Protein 6M6Z (pdb70)

Nearest PDB structures (foldseek):
  6m6z-assembly1_D  TM=9.921E-01  e=9.292E-23  Escherichia coli
  4a82-assembly1_A  TM=2.928E-01  e=2.288E+00  Homo sapiens
  7sqc-assembly1_1W  TM=2.442E-01  e=3.114E+00  Chlamydomonas reinhardtii
  6m6z-assembly1_D  TM=9.931E-01  e=1.120E-22  Escherichia coli
  4s0f-assembly1_A  TM=2.022E-01  e=4.566E-01  Acetivibrio thermocellus ATCC 27405

B-factor: mean 169.42, std 37.87, range [95.08, 365.81]

Secondary structure (DSSP, 8-state):
-HHHHHHHHHHHHHHHHHHHHHHHHHHHHHHHHHHHHHHHHHHHHHHHT-S-HHHHHHHHHHHHHHHHHHHHHHHHHHHHHHHHHHHHHHHHHHHHHTT---HHHHHHHHHHHHHHHHHHHHHHHHHHHHHHHHHHHHHHHHHHHHHHHHHHT-S-HHHHHHHHHHHHHHHHHHHHHHHHHHHHHHHHHHHHHHHHHHHHHT-/-HHHHHHHHHHHHHHHHHHHHHHHHHHHHHHHHHHHHHHHHHHHHHHHT-S-HHHHHHHHHHHHHHHHHHHHHHHHHHHHHHHHHHHHHHHHHHHHHTTS--HHHHHHHHHHHHHHHHHHHHHHHHHHHHHHHHHHHHHHHHHHHHHHHHHHT-S-HHHHHHHHHHHHHHHHHHHHHHHHHHHHHHHHHHHHHHHHHHHHHT-/-HHHHHHHHHHHHHHHHHHHHHHHHHHHHHHHHHHHHHHHHHHHHHHHT-S-HHHHHHHHHHHHHHHHHHHHHHHHHHHHHHHHHHHHHHHHHHHHHTTS--HHHHHHHHHHHHHHHHHHHHHHHHHHHHHHHHHHHHHHHHHHHHHHHHHHT-S-HHHHHHHHHHHHHHHHHHHHHHHHHHHHHHHHHHHHHHHHHHHHHT-/-HHHHHHHHHHHHHHHHHHHHHHHHHHHHHHHHHHHHHHHHHHHHHHHT-S-HHHHHHHHHHHHHHHHHHHHHHHHHHHHHHHHHHHHHHHHHHHHHTT---HHHHHHHHHHHHHHHHHHHHHHHHHHHHHHHHHHHHHHHHHHHHHHHHHHT-S-HHHHHHHHHHHHHHHHHHHHHHHHHHHHHHHHHHHHHHHHHHHHHT-

Radius of gyration: 29.17 Å; Cα contacts (8 Å, |Δi|>4): 580; chains: 4; bounding box: 82×65×83 Å

Foldseek 3Di:
DLVVVLVVVVVVLVVVVVVLVVVLVCLVVVLVVVLVVLVVVLVVCVVVVVDFLLVSLVSLLVSLLVSLVSLLVSLLVSLVVLLVSLVVLVVSLVSVCVPPVPVVVNVVSLVVSVVSLVVSVVVLVVSLVVLVVSLVVSLVSSVVSLVVCVVVVRDDPVSSVVSVVVSVVSSVVSVVSNVVSSVVNVVSSVVSVVVSVVSNVVD/DLVVVLVVLVVVLVVVVVVLVVVLVVLVVVLVVVLVVLVVVLVVCVVVVVDFLLVSLVSLLVSLLVSLVSLLVSLLVSLVSLLVSLVVLVVSLVSCCVVVVPVVVNVVSLVVSVVSLVVSVVVLVVSLVVLVVSLVVSLVSSVVSLVVCVVVVRDDPVSSVVSVVVSVVSSVVSVVSSVVSSVVSVVSSVVSVVVSVVSNVVD/DLVVVLVVVVVVLVVVVVVLVVVLVVLVVVLVVVLVVQVVVLVVCVVVVVDFLLVSLVSLLVSLLVSLVSLLVSLLVSLVSLLVSLVVLVVSLVSVCVVPVPVVVNVVSLVVSVVSLVVSVVVLVVSLVCLVVSLVVSLVSSVVSLVVCVVVVRDDPVSSVVSVVVSVVSSVVSVVSSVVSSVVSVVSSVVSVVVSVVSVVVD/DLVVVLVVVVVVLVVVVVVVVVVLVVLVVVLVVVLVVLVVVLVVCVVVVVDFLLRSLVSLLVSLLVSLVSLLVSLLVVLVSLLVSLVVLLVSLCSVCVVVVPVVVLVVSLVVSVVSLVVSVVVLVVVLVVSVVSLVVSLVSSVVSLVVCVVVVRDDPVSSVVSVVVSVVSSVVSVVSVVVSSVVSVVSSVVSVVSSVVSNVVD

Solvent-accessible surface area: 41621 Å² total; per-residue (Å²): 115,14,106,97,53,6,115,156,25,80,65,70,9,108,124,12,27,111,85,20,107,89,32,14,123,58,3,77,75,30,10,99,100,20,24,156,92,10,84,46,23,0,114,70,4,91,123,118,63,24,18,52,90,5,68,10,4,77,7,45,23,111,30,20,45,23,50,12,86,7,1,9,55,2,22,72,18,24,13,114,9,9,20,9,12,1,77,1,56,4,40,1,5,46,28,20,1,99,38,60,97,72,126,112,52,0,79,76,24,0,98,144,5,91,76,58,17,140,118,6,34,86,67,16,118,91,14,20,123,49,11,96,88,28,12,104,72,16,13,138,108,3,60,64,20,6,88,58,2,93,139,138,62,31,17,54,91,9,50,13,3,94,2,61,27,109,29,16,46,25,51,13,94,5,18,18,46,6,5,56,9,37,9,113,8,14,21,23,11,1,70,6,62,8,62,7,13,42,13,42,73,171,57,117,16,101,85,61,6,96,135,19,107,72,80,10,142,131,7,21,90,98,20,111,89,55,16,124,79,9,73,84,34,11,98,66,14,22,130,109,7,100,47,33,4,106,69,6,87,121,139,62,26,16,53,88,6,49,10,4,85,4,57,25,116,37,22,50,33,51,10,101,13,4,10,57,0,20,88,10,20,12,114,6,23,18,9,17,3,79,1,49,3,42,9,8,50,16,15,0,109,46,55,96,73,127,116,50,0,63,87,32,4,134,129,5,102,73,81,14,109,123,15,30,106,70,8,119,91,18,17,122,62,3,87,71,29,12,65,73,14,20,160,142,3,66,86,22,0,121,65,2,76,121,138,60,31,15,52,82,5,57,5,3,74,4,33,22,113,32,6,45,30,49,12,84,7,5,4,53,4,21,63,13,27,18,98,8,21,26,24,5,6,66,7,58,15,67,7,15,56,22,45,70,172,64,110,12,95,90,59,2,92,132,11,67,71,85,9,144,127,9,28,110,96,17,114,94,48,20,118,68,16,98,61,33,19,83,104,35,25,142,85,9,107,37,17,5,99,62,5,86,122,130,60,29,19,64,104,6,41,12,4,67,2,60,21,107,35,22,46,38,59,8,96,15,6,8,56,12,36,60,8,36,9,92,11,18,23,20,14,1,81,4,60,9,46,1,1,56,29,24,1,110,38,55,100,68,113,103,46,1,64,65,22,9,110,150,7,106,81,70,12,108,123,5,27,108,72,8,117,92,18,15,124,62,6,101,71,29,15,66,76,29,10,125,110,7,89,92,22,6,129,74,5,69,117,142,63,30,14,51,100,4,70,12,3,72,2,59,27,111,30,17,50,27,57,8,95,8,27,7,52,4,16,62,16,41,6,86,4,36,27,24,7,2,61,8,55,6,75,6,12,57,10,42,72,166,63,118,20,103,87,56,4,91,126,17,85,88,52,14,143,121,0,22,111,55,7,111,90,40,14,122,85,6,54,68,32,5,66,85,18,15,147,136,11,80,84,27,7,119,71,4,89,118,128,61,31,16,54,99,6,74,14,4,81,12,63,26,114,30,16,49,30,62,15,105,8,1,9,46,0,29,43,8,31,8,114,12,29,19,20,17,15,79,2,57,20,61,10,15,52,18,32,2,114,46,57,95,68,108,108,48,0,67,81,41,11,117,94,19,166,69,97,18,137,109,4,30,88,71,7,118,94,17,25,126,57,10,95,84,24,10,97,67,16,24,147,107,9,106,51,36,6,100,69,6,90,123,138,61,31,16,52,89,6,60,8,3,77,4,56,31,110,40,21,54,35,58,11,100,13,10,6,63,2,11,53,15,48,8,100,8,34,35,19,24,6,72,2,76,12,62,2,7,49,5,62,73,157,56

Sequence (812 aa):
SAEELLRRSREYLKKVALIQLVIAFVFLILLILLSWRSEELIRELEEKGAASEAELARMKQQHMTAYLQAALTAWEIISKSVIALLLLQQNQLNLELNTDTDKNVAEELLRRSREYLKKVALIQLVIAFVFLILLILLSWRSEELIRELEEKGAASEAELARMKQQHMTAYLQAALTAWEIISKSVIALLLLQQNQLNLELRHSAEELLRRSREYLKKVALIQLVIAFVFLILLILLSWRSEELIRELEEKGAASEAELARMKQQHMTAYLQAALTAWEIISKSVIALLLLQQNQLNLELNTDTDKNVAEELLRRSREYLKKVALIQLVIAFVFLILLILLSWRSEELIRELEEKGAASEAELARMKQQHMTAYLQAALTAWEIISKSVIALLLLQQNQLNLELRHSAEELLRRSREYLKKVALIQLVIAFVFLILLILLSWRSEELIRELEEKGAASEAELARMKQQHMTAYLQAALTAWEIISKSVIALLLLQQNQLNLELNTDTDKNVAEELLRRSREYLKKVALIQLVIAFVFLILLILLSWRSEELIRELEEKGAASEAELARMKQQHMTAYLQAALTAWEIISKSVIALLLLQQNQLNLELRHSAEELLRRSREYLKKVALIQLVIAFVFLILLILLSWRSEELIRELEEKGAASEAELARMKQQHMTAYLQAALTAWEIISKSVIALLLLQQNQLNLELNTDTDKNVAEELLRRSREYLKKVALIQLVIAFVFLILLILLSWRSEELIRELEEKGAASEAELARMKQQHMTAYLQAALTAWEIISKSVIALLLLQQNQLNLELRH

Structure (mmCIF, N/CA/C/O backbone):
data_6M6Z
#
_entry.id   6M6Z
#
_cell.length_a   1.00
_cell.length_b   1.00
_cell.length_c   1.00
_cell.angle_alpha   90.00
_cell.angle_beta   90.00
_cell.angle_gamma   90.00
#
_symmetry.space_group_name_H-M   'P 1'
#
loop_
_atom_site.group_PDB
_atom_site.id
_atom_site.type_symbol
_atom_site.label_atom_id
_atom_site.label_alt_id
_atom_site.label_comp_id
_atom_site.label_asym_id
_atom_site.label_entity_id
_atom_site.label_seq_id
_atom_site.pdbx_PDB_ins_code
_atom_site.Cartn_x
_atom_site.Cartn_y
_atom_site.Cartn_z
_atom_site.occupancy
_atom_site.B_iso_or_equiv
_atom_site.auth_seq_id
_atom_site.auth_comp_id
_atom_site.auth_asym_id
_atom_site.auth_atom_id
_atom_site.pdbx_PDB_model_num
ATOM 1 N N . SER A 1 1 ? 146.89200 123.15400 111.93200 1.000 187.52000 1 SER A N 1
ATOM 2 C CA . SER A 1 1 ? 146.10200 122.14900 111.18900 1.000 180.96000 1 SER A CA 1
ATOM 3 C C . SER A 1 1 ? 144.59100 122.50300 111.00700 1.000 182.96000 1 SER A C 1
ATOM 4 O O . SER A 1 1 ? 144.07900 122.42100 109.88100 1.000 178.67000 1 SER A O 1
ATOM 14 N N . ALA A 1 2 ? 143.89800 122.90300 112.10800 1.000 177.14000 2 ALA A N 1
ATOM 15 C CA . ALA A 1 2 ? 142.45700 123.20400 112.11000 1.000 171.27000 2 ALA A CA 1
ATOM 16 C C . ALA A 1 2 ? 142.04900 124.33400 111.19600 1.000 169.05000 2 ALA A C 1
ATOM 17 O O . ALA A 1 2 ? 141.05100 124.21700 110.51000 1.000 168.89000 2 ALA A O 1
ATOM 24 N N . GLU A 1 3 ? 142.84100 125.37400 111.08200 1.000 172.29000 3 GLU A N 1
ATOM 25 C CA . GLU A 1 3 ? 142.40700 126.50000 110.28200 1.000 171.19000 3 GLU A CA 1
ATOM 26 C C . GLU A 1 3 ? 142.26600 126.16000 108.80300 1.000 170.82000 3 GLU A C 1
ATOM 27 O O . GLU A 1 3 ? 141.29800 126.58400 108.16000 1.000 163.00000 3 GLU A O 1
ATOM 39 N N . GLU A 1 4 ? 143.20200 125.38600 108.26600 1.000 173.50000 4 GLU A N 1
ATOM 40 C CA . GLU A 1 4 ? 143.12400 125.01300 106.86700 1.000 171.47000 4 GLU A CA 1
ATOM 41 C C . GLU A 1 4 ? 142.05800 123.96100 106.65500 1.000 168.30000 4 GLU A C 1
ATOM 42 O O . GLU A 1 4 ? 141.35500 123.97500 105.64300 1.000 171.10000 4 GLU A O 1
ATOM 54 N N . LEU A 1 5 ? 141.90400 123.05500 107.60900 1.000 164.71000 5 LEU A N 1
ATOM 55 C CA . LEU A 1 5 ? 140.90100 122.02700 107.45600 1.000 167.03000 5 LEU A CA 1
ATOM 56 C C . LEU A 1 5 ? 139.50800 122.63800 107.51800 1.000 167.05000 5 LEU A C 1
ATOM 57 O O . LEU A 1 5 ? 138.61600 122.23300 106.76800 1.000 168.49000 5 LEU A O 1
ATOM 73 N N . LEU A 1 6 ? 139.33400 123.64500 108.36800 1.000 163.21000 6 LEU A N 1
ATOM 74 C CA . LEU A 1 6 ? 138.08400 124.36100 108.49500 1.000 157.85000 6 LEU A CA 1
ATOM 75 C C . LEU A 1 6 ? 137.80400 125.14400 107.23700 1.000 165.11000 6 LEU A C 1
ATOM 76 O O . LEU A 1 6 ? 136.65000 125.23400 106.82100 1.000 169.99000 6 LEU A O 1
ATOM 92 N N . ARG A 1 7 ? 138.84100 125.72800 106.62600 1.000 168.11000 7 ARG A N 1
ATOM 93 C CA . ARG A 1 7 ? 138.65100 126.45400 105.38500 1.000 169.88000 7 ARG A CA 1
ATOM 94 C C . ARG A 1 7 ? 138.16900 125.50300 104.30000 1.000 157.00000 7 ARG A C 1
ATOM 95 O O . ARG A 1 7 ? 137.24400 125.82700 103.55600 1.000 163.29000 7 ARG A O 1
ATOM 116 N N . ARG A 1 8 ? 138.77700 124.31700 104.21700 1.000 164.46000 8 ARG A N 1
ATOM 117 C CA . ARG A 1 8 ? 138.38500 123.34400 103.21000 1.000 175.89000 8 ARG A CA 1
ATOM 118 C C . ARG A 1 8 ? 136.95900 122.86400 103.44200 1.000 157.74000 8 ARG A C 1
ATOM 119 O O . ARG A 1 8 ? 136.18500 122.71700 102.48800 1.000 167.07000 8 ARG A O 1
ATOM 140 N N . SER A 1 9 ? 136.60200 122.66600 104.71000 1.000 162.06000 9 SER A N 1
ATOM 141 C CA . SER A 1 9 ? 135.27400 122.23600 105.09400 1.000 162.46000 9 SER A CA 1
ATOM 142 C C . SER A 1 9 ? 134.25400 123.30100 104.71700 1.000 159.78000 9 SER A C 1
ATOM 143 O O . SER A 1 9 ? 133.19300 122.98600 104.16600 1.000 153.55000 9 SER A O 1
ATOM 151 N N . AR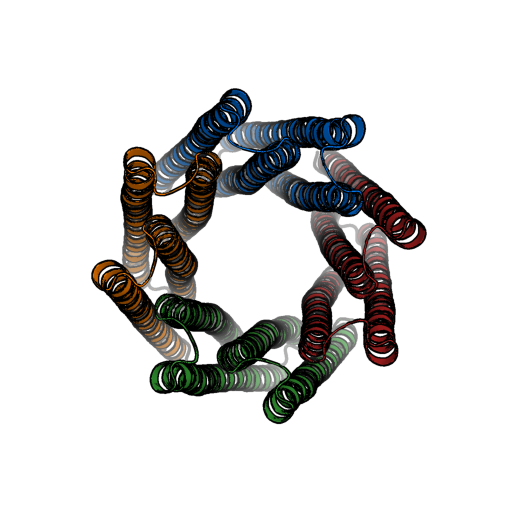G A 1 10 ? 134.58400 124.56900 104.98100 1.000 154.25000 10 ARG A N 1
ATOM 152 C CA . ARG A 1 10 ? 133.71300 125.67600 104.65400 1.000 149.18000 10 ARG A CA 1
ATOM 153 C C . ARG A 1 10 ? 133.50400 125.77400 103.15300 1.000 150.79000 10 ARG A C 1
ATOM 154 O O . ARG A 1 10 ? 132.37300 125.99300 102.70700 1.000 148.82000 10 ARG A O 1
ATOM 175 N N . GLU A 1 11 ? 134.56800 125.58800 102.36200 1.000 154.98000 11 GLU A N 1
ATOM 176 C CA . GLU A 1 11 ? 134.41400 125.66500 100.92100 1.000 154.61000 11 GLU A CA 1
ATOM 177 C C . GLU A 1 11 ? 133.54000 124.53000 100.41700 1.000 147.68000 11 GLU A C 1
ATOM 178 O O . GLU A 1 11 ? 132.70100 124.74700 99.54100 1.000 146.90000 11 GLU A O 1
ATOM 190 N N . TYR A 1 12 ? 133.67300 123.33400 100.99400 1.000 148.12000 12 TYR A N 1
ATOM 191 C CA . TYR A 1 12 ? 132.82500 122.23900 100.56700 1.000 152.70000 12 TYR A CA 1
ATOM 192 C C . TYR A 1 12 ? 131.37800 122.51100 100.93200 1.000 134.96000 12 TYR A C 1
ATOM 193 O O . TYR A 1 12 ? 130.48400 122.26000 100.12700 1.000 137.32000 12 TYR A O 1
ATOM 211 N N . LEU A 1 13 ? 131.11800 123.03100 102.13100 1.000 144.38000 13 LEU A N 1
ATOM 212 C CA . LEU A 1 13 ? 129.74300 123.31600 102.50000 1.000 141.18000 13 LEU A CA 1
ATOM 213 C C . LEU A 1 13 ? 129.14900 124.31400 101.50500 1.000 143.91000 13 LEU A C 1
ATOM 214 O O . LEU A 1 13 ? 127.98400 124.17400 101.11700 1.000 133.15000 13 LEU A O 1
ATOM 230 N N . LYS A 1 14 ? 129.92400 125.33100 101.09500 1.000 142.47000 14 LYS A N 1
ATOM 231 C CA . LYS A 1 14 ? 129.41800 126.26600 100.10000 1.000 151.68000 14 LYS A CA 1
ATOM 232 C C . LYS A 1 14 ? 129.13000 125.55200 98.77600 1.000 140.26000 14 LYS A C 1
ATOM 233 O O . LYS A 1 14 ? 128.09800 125.81600 98.15400 1.000 136.53000 14 LYS A O 1
ATOM 252 N N . LYS A 1 15 ? 129.99800 124.61400 98.36200 1.000 145.38000 15 LYS A N 1
ATOM 253 C CA . LYS A 1 15 ? 129.76000 123.87600 97.12300 1.000 142.45000 15 LYS A CA 1
ATOM 254 C C . LYS A 1 15 ? 128.46100 123.09900 97.22600 1.000 136.61000 15 LYS A C 1
ATOM 255 O O . LYS A 1 15 ? 127.69600 123.03200 96.26000 1.000 125.73000 15 LYS A O 1
ATOM 274 N N . VAL A 1 16 ? 128.19000 122.53700 98.39700 1.000 141.14000 16 VAL A N 1
ATOM 275 C CA . VAL A 1 16 ? 126.96300 121.79800 98.59300 1.000 128.45000 16 VAL A CA 1
ATOM 276 C C . VAL A 1 16 ? 125.77900 122.73400 98.48000 1.000 132.42000 16 VAL A C 1
ATOM 277 O O . VAL A 1 16 ? 124.75800 122.36200 97.89900 1.000 136.08000 16 VAL A O 1
ATOM 290 N N . ALA A 1 17 ? 125.87600 123.92800 99.06600 1.000 138.44000 17 ALA A N 1
ATOM 291 C CA . ALA A 1 17 ? 124.78300 124.87500 98.94100 1.000 136.51000 17 ALA A CA 1
ATOM 292 C C . ALA A 1 17 ? 124.54100 125.20000 97.46700 1.000 122.41000 17 ALA A C 1
ATOM 293 O O . ALA A 1 17 ? 123.39100 125.29400 97.04100 1.000 125.78000 17 ALA A O 1
ATOM 300 N N . LEU A 1 18 ? 125.61000 125.30900 96.67000 1.000 130.36000 18 LEU A N 1
ATOM 301 C CA . LEU A 1 18 ? 125.43400 125.59700 95.25500 1.000 122.39000 18 LEU A CA 1
ATOM 302 C C . LEU A 1 18 ? 124.72100 124.44400 94.58000 1.000 120.05000 18 LEU A C 1
ATOM 303 O O . LEU A 1 18 ? 123.85900 124.67300 93.73200 1.000 113.79000 18 LEU A O 1
ATOM 319 N N . ILE A 1 19 ? 125.02900 123.21200 94.98200 1.000 112.76000 19 ILE A N 1
ATOM 320 C CA . ILE A 1 19 ? 124.36600 122.04400 94.42800 1.000 110.26000 19 ILE A CA 1
ATOM 321 C C . ILE A 1 19 ? 122.89100 122.10400 94.75600 1.000 110.22000 19 ILE A C 1
ATOM 322 O O . ILE A 1 19 ? 122.06000 121.80900 93.89800 1.000 106.14000 19 ILE A O 1
ATOM 338 N N . GLN A 1 20 ? 122.55600 122.44300 96.00400 1.000 113.04000 20 GLN A N 1
ATOM 339 C CA . GLN A 1 20 ? 121.16400 122.55300 96.40300 1.000 119.04000 20 GLN A CA 1
ATOM 340 C C . GLN A 1 20 ? 120.42900 123.58800 95.57600 1.000 119.10000 20 GLN A C 1
ATOM 341 O O . GLN A 1 20 ? 119.29300 123.35000 95.15600 1.000 127.17000 20 GLN A O 1
ATOM 355 N N . LEU A 1 21 ? 121.08400 124.71600 95.30600 1.000 121.46000 21 LEU A N 1
ATOM 356 C CA . LEU A 1 21 ? 120.46000 125.75400 94.51800 1.000 124.11000 21 LEU A CA 1
ATOM 357 C C . LEU A 1 21 ? 120.23700 125.27200 93.10100 1.000 123.43000 21 LEU A C 1
ATOM 358 O O . LEU A 1 21 ? 119.18300 125.54000 92.52100 1.000 134.82000 21 LEU A O 1
ATOM 374 N N . VAL A 1 22 ? 121.19100 124.51000 92.56000 1.000 121.48000 22 VAL A N 1
ATOM 375 C CA . VAL A 1 22 ? 121.04000 123.97000 91.22200 1.000 135.22000 22 VAL A CA 1
ATOM 376 C C . VAL A 1 22 ? 119.89000 122.99100 91.17600 1.000 132.70000 22 VAL A C 1
ATOM 377 O O . VAL A 1 22 ? 119.11700 123.01800 90.22400 1.000 135.40000 22 VAL A O 1
ATOM 390 N N . ILE A 1 23 ? 119.76100 122.12600 92.17800 1.000 125.88000 23 ILE A N 1
ATOM 391 C CA . ILE A 1 23 ? 118.66100 121.18700 92.15600 1.000 141.26000 23 ILE A CA 1
ATOM 392 C C . ILE A 1 23 ? 117.33500 121.92200 92.23500 1.000 133.74000 23 ILE A C 1
ATOM 393 O O . ILE A 1 23 ? 116.41200 121.56500 91.50100 1.000 134.89000 23 ILE A O 1
ATOM 409 N N . ALA A 1 24 ? 117.21300 122.92000 93.11900 1.000 132.60000 24 ALA A N 1
ATOM 410 C CA . ALA A 1 24 ? 115.96300 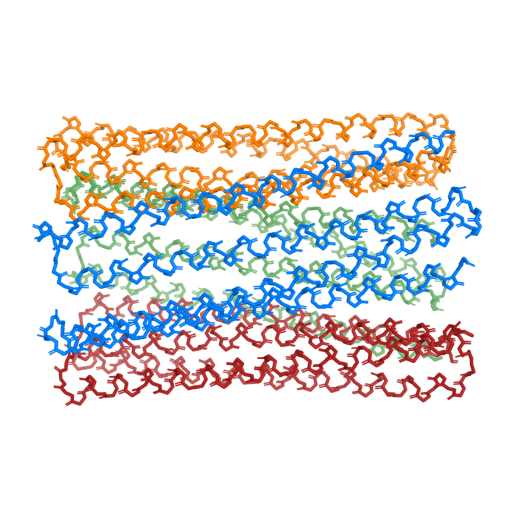123.65800 93.23000 1.000 130.11000 24 ALA A CA 1
ATOM 411 C C . ALA A 1 24 ? 115.63100 124.34500 91.90700 1.000 138.84000 24 ALA A C 1
ATOM 412 O O . ALA A 1 24 ? 114.47500 124.33500 91.47600 1.000 131.78000 24 ALA A O 1
ATOM 419 N N . PHE A 1 25 ? 116.65100 124.88000 91.23100 1.000 131.48000 25 PHE A N 1
ATOM 420 C CA . PHE A 1 25 ? 116.48500 125.50900 89.93700 1.000 145.61000 25 PHE A CA 1
ATOM 421 C C . PHE A 1 25 ? 115.94600 124.51900 88.93800 1.000 136.05000 25 PHE A C 1
ATOM 422 O O . PHE A 1 25 ? 114.93300 124.77800 88.29100 1.000 110.44000 25 PHE A O 1
ATOM 439 N N . VAL A 1 26 ? 116.57800 123.34900 88.85100 1.000 136.09000 26 VAL A N 1
ATOM 440 C CA . VAL A 1 26 ? 116.15400 122.35300 87.89900 1.000 119.41000 26 VAL A CA 1
ATOM 441 C C . VAL A 1 26 ? 114.75100 121.93600 88.19100 1.000 134.33000 26 VAL A C 1
ATOM 442 O O . VAL A 1 26 ? 113.96900 121.76900 87.26400 1.000 133.81000 26 VAL A O 1
ATOM 455 N N . PHE A 1 27 ? 114.40900 121.73200 89.45700 1.000 124.21000 27 PHE A N 1
ATOM 456 C CA . PHE A 1 27 ? 113.04900 121.37000 89.74600 1.000 141.79000 27 PHE A CA 1
ATOM 457 C C . PHE A 1 27 ? 112.08500 122.39200 89.22800 1.000 144.41000 27 PHE A C 1
ATOM 458 O O . PHE A 1 27 ? 111.10600 122.02900 88.58800 1.000 139.95000 27 PHE A O 1
ATOM 475 N N . LEU A 1 28 ? 112.31400 123.66100 89.51800 1.000 147.83000 28 LEU A N 1
ATOM 476 C CA . LEU A 1 28 ? 111.35500 124.65600 89.10300 1.000 135.77000 28 LEU A CA 1
ATOM 477 C C . LEU A 1 28 ? 111.26900 124.77900 87.59100 1.000 130.96000 28 LEU A C 1
ATOM 478 O O . LEU A 1 28 ? 110.17000 124.87700 87.04200 1.000 140.83000 28 LEU A O 1
ATOM 494 N N . ILE A 1 29 ? 112.39800 124.69800 86.89400 1.000 145.68000 29 ILE A N 1
ATOM 495 C CA . ILE A 1 29 ? 112.34500 124.81900 85.44900 1.000 146.03000 29 ILE A CA 1
ATOM 496 C C . ILE A 1 29 ? 111.65300 123.61400 84.85900 1.000 134.69000 29 ILE A C 1
ATOM 497 O O . ILE A 1 29 ? 110.82600 123.75100 83.95900 1.000 141.35000 29 ILE A O 1
ATOM 513 N N . LEU A 1 30 ? 111.97700 122.43500 85.36500 1.000 140.97000 30 LEU A N 1
ATOM 514 C CA . LEU A 1 30 ? 111.39900 121.20300 84.89300 1.000 141.28000 30 LEU A CA 1
ATOM 515 C C . LEU A 1 30 ? 109.90300 121.18400 85.18300 1.000 150.74000 30 LEU A C 1
ATOM 516 O O . LEU A 1 30 ? 109.11900 120.76400 84.33700 1.000 150.30000 30 LEU A O 1
ATOM 532 N N . LEU A 1 31 ? 109.48900 121.66900 86.35900 1.000 154.32000 31 LEU A N 1
ATOM 533 C CA . LEU A 1 31 ? 108.08700 121.70600 86.74000 1.000 150.41000 31 LEU A CA 1
ATOM 534 C C . LEU A 1 31 ? 107.32400 122.54600 85.72900 1.000 146.85000 31 LEU A C 1
ATOM 535 O O . LEU A 1 31 ? 106.27800 122.12800 85.22000 1.000 149.59000 31 LEU A O 1
ATOM 551 N N . ILE A 1 32 ? 107.87100 123.71900 85.40900 1.000 145.41000 32 ILE A N 1
ATOM 552 C CA . ILE A 1 32 ? 107.24000 124.63200 84.48200 1.000 147.96000 32 ILE A CA 1
ATOM 553 C C . ILE A 1 32 ? 107.19500 124.09000 83.07100 1.000 154.19000 32 ILE A C 1
ATOM 554 O O . ILE A 1 32 ? 106.15600 124.19200 82.41700 1.000 154.56000 32 ILE A O 1
ATOM 570 N N . LEU A 1 33 ? 108.29800 123.54100 82.57500 1.000 146.81000 33 LEU A N 1
ATOM 571 C CA . LEU A 1 33 ? 108.29700 123.04400 81.21500 1.000 152.64000 33 LEU A CA 1
ATOM 572 C C . LEU A 1 33 ? 107.37500 121.85400 81.04400 1.000 143.04000 33 LEU A C 1
ATOM 573 O O . LEU A 1 33 ? 106.65700 121.76700 80.04200 1.000 161.16000 33 LEU A O 1
ATOM 589 N N . LEU A 1 34 ? 107.34300 120.95100 82.02300 1.000 149.57000 34 LEU A N 1
ATOM 590 C CA . LEU A 1 34 ? 106.48900 119.79400 81.88600 1.000 162.07000 34 LEU A CA 1
ATOM 591 C C . LEU A 1 34 ? 105.03800 120.24900 81.96200 1.000 154.39000 34 LEU A C 1
ATOM 592 O O . LEU A 1 34 ? 104.19000 119.74300 81.22300 1.000 162.14000 34 LEU A O 1
ATOM 608 N N . SER A 1 35 ? 104.74900 121.23800 82.82100 1.000 156.70000 35 SER A N 1
ATOM 609 C CA . SER A 1 35 ? 103.40000 121.75400 82.95200 1.000 155.34000 35 SER A CA 1
ATOM 610 C C . SER A 1 35 ? 102.95000 122.39400 81.65600 1.000 161.61000 35 SER A C 1
ATOM 611 O O . SER A 1 35 ? 101.80900 122.20000 81.23100 1.000 160.95000 35 SER A O 1
ATOM 619 N N . TRP A 1 36 ? 103.84300 123.16100 81.02100 1.000 158.29000 36 TRP A N 1
ATOM 620 C CA . TRP A 1 36 ? 103.52900 123.81500 79.76800 1.000 160.76000 36 TRP A CA 1
ATOM 621 C C . TRP A 1 36 ? 103.16300 122.77200 78.74300 1.000 162.13000 36 TRP A C 1
ATOM 622 O O . TRP A 1 36 ? 102.16000 122.91900 78.04700 1.000 164.11000 36 TRP A O 1
ATOM 643 N N . ARG A 1 37 ? 103.95200 121.69900 78.65800 1.000 170.75000 37 ARG A N 1
ATOM 644 C CA . ARG A 1 37 ? 103.63900 120.66800 77.69700 1.000 161.80000 37 ARG A CA 1
ATOM 645 C C . ARG A 1 37 ? 102.28200 120.04200 77.99500 1.000 157.59000 37 ARG A C 1
ATOM 646 O O . ARG A 1 37 ? 101.50600 119.81700 77.06600 1.000 171.13000 37 ARG A O 1
ATOM 667 N N . SER A 1 38 ? 101.95400 119.81700 79.27400 1.000 175.93000 38 SER A N 1
ATOM 668 C CA . SER A 1 38 ? 100.66400 119.22900 79.61200 1.000 164.92000 38 SER A CA 1
ATOM 669 C C . SER A 1 38 ? 99.51000 120.15100 79.24400 1.000 175.72000 38 SER A C 1
ATOM 670 O O . SER A 1 38 ? 98.49900 119.68500 78.70400 1.000 186.10000 38 SER A O 1
ATOM 678 N N . GLU A 1 39 ? 99.67400 121.46200 79.45100 1.000 165.07000 39 GLU A N 1
ATOM 679 C CA . GLU A 1 39 ? 98.61000 122.39400 79.11900 1.000 161.66000 39 GLU A CA 1
ATOM 680 C C . GLU A 1 39 ? 98.41300 122.42900 77.62300 1.000 180.28000 39 GLU A C 1
ATOM 681 O O . GLU A 1 39 ? 97.27900 122.45400 77.13800 1.000 187.35000 39 GLU A O 1
ATOM 693 N N . GLU A 1 40 ? 99.51100 122.39600 76.87700 1.000 181.64000 40 GLU A N 1
ATOM 694 C CA . GLU A 1 40 ? 99.41900 122.42800 75.43900 1.000 176.28000 40 GLU A CA 1
ATOM 695 C C . GLU A 1 40 ? 98.77600 121.16400 74.90200 1.000 191.60000 40 GLU A C 1
ATOM 696 O O . GLU A 1 40 ? 97.96900 121.24500 73.98000 1.000 195.90000 40 GLU A O 1
ATOM 708 N N . LEU A 1 41 ? 99.07100 120.00000 75.49200 1.000 189.84000 41 LEU A N 1
ATOM 709 C CA . LEU A 1 41 ? 98.44600 118.77000 75.02500 1.000 191.00000 41 LEU A CA 1
ATOM 710 C C . LEU A 1 41 ? 96.95900 118.78200 75.27600 1.000 206.55000 41 LEU A C 1
ATOM 711 O O . LEU A 1 41 ? 96.18600 118.36300 74.41600 1.000 212.83000 41 LEU A O 1
ATOM 727 N N . ILE A 1 42 ? 96.53600 119.29800 76.42900 1.000 191.05000 42 ILE A N 1
ATOM 728 C CA . ILE A 1 42 ? 95.11600 119.32600 76.71400 1.000 208.36000 42 ILE A CA 1
ATOM 729 C C . ILE A 1 42 ? 94.45600 120.29300 75.75200 1.000 207.56000 42 ILE A C 1
ATOM 730 O O . ILE A 1 42 ? 93.35500 120.02200 75.26500 1.000 216.80000 42 ILE A O 1
ATOM 746 N N . ARG A 1 43 ? 95.08700 121.45400 75.52400 1.000 205.85000 43 ARG A N 1
ATOM 747 C CA . ARG A 1 43 ? 94.54600 122.43200 74.60500 1.000 213.61000 43 ARG A CA 1
ATOM 748 C C . ARG A 1 43 ? 94.38300 121.79600 73.23100 1.000 209.15000 43 ARG A C 1
ATOM 749 O O . ARG A 1 43 ? 93.34700 121.98800 72.59400 1.000 221.00000 43 ARG A O 1
ATOM 770 N N . GLU A 1 44 ? 95.36400 120.99900 72.78000 1.000 210.55000 44 GLU A N 1
ATOM 771 C CA . GLU A 1 44 ? 95.19800 120.34300 71.50000 1.000 210.57000 44 GLU A CA 1
ATOM 772 C C . GLU A 1 44 ? 94.04700 119.36400 71.52000 1.000 214.00000 44 GLU A C 1
ATOM 773 O O . GLU A 1 44 ? 93.28900 119.30500 70.56100 1.000 217.66000 44 GLU A O 1
ATOM 785 N N . LEU A 1 45 ? 93.85700 118.61700 72.60500 1.000 211.11000 45 LEU A N 1
ATOM 786 C CA . LEU A 1 45 ? 92.77600 117.65000 72.58000 1.000 226.09000 45 LEU A CA 1
ATOM 787 C C . LEU A 1 45 ? 91.44100 118.36100 72.47900 1.000 243.24000 45 LEU A C 1
ATOM 788 O O . LEU A 1 45 ? 90.53100 117.90700 71.76700 1.000 229.17000 45 LEU A O 1
ATOM 804 N N . GLU A 1 46 ? 9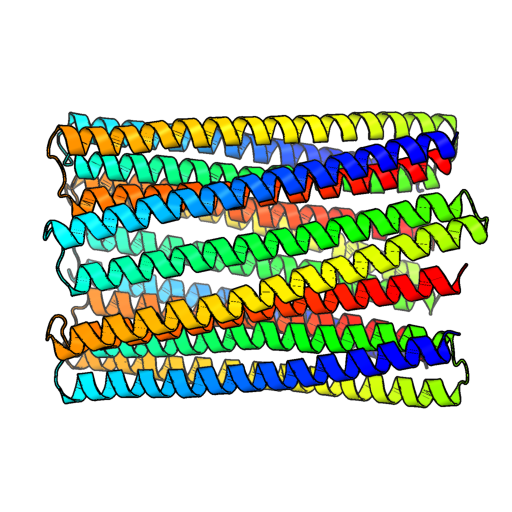1.32300 119.48800 73.18400 1.000 222.72000 46 GLU A N 1
ATOM 805 C CA . GLU A 1 46 ? 90.09900 120.26400 73.18800 1.000 230.24000 46 GLU A CA 1
ATOM 806 C C . GLU A 1 46 ? 89.79700 120.84200 71.80800 1.000 229.18000 46 GLU A C 1
ATOM 807 O O . GLU A 1 46 ? 88.65500 120.76900 71.34800 1.000 243.36000 46 GLU A O 1
ATOM 819 N N . GLU A 1 47 ? 90.82300 121.36500 71.12900 1.000 233.22000 47 GLU A N 1
ATOM 820 C CA . GLU A 1 47 ? 90.67500 121.93800 69.79200 1.000 237.89000 47 GLU A CA 1
ATOM 821 C C . GLU A 1 47 ? 90.44600 120.86400 68.71900 1.000 242.51000 47 GLU A C 1
ATOM 822 O O . GLU A 1 47 ? 89.70900 121.08300 67.75500 1.000 244.70000 47 GLU A O 1
ATOM 834 N N . LYS A 1 48 ? 91.07500 119.69900 68.89800 1.000 239.29000 48 LYS A N 1
ATOM 835 C CA . LYS A 1 48 ? 90.97600 118.57200 67.97700 1.000 240.84000 48 LYS A CA 1
ATOM 836 C C . LYS A 1 48 ? 89.66200 117.80800 68.13100 1.000 244.61000 48 LYS A C 1
ATOM 837 O O . LYS A 1 48 ? 89.20900 117.17000 67.18000 1.000 246.08000 48 LYS A O 1
ATOM 856 N N . GLY A 1 49 ? 89.03100 117.86600 69.31300 1.000 239.32000 49 GLY A N 1
ATOM 857 C CA . GLY A 1 49 ? 87.80500 117.11000 69.54000 1.000 243.22000 49 GLY A CA 1
ATOM 858 C C . GLY A 1 49 ? 88.14100 115.66700 69.89000 1.000 240.97000 49 GLY A C 1
ATOM 859 O O . GLY A 1 49 ? 87.39500 114.73600 69.58700 1.000 240.31000 49 GLY A O 1
ATOM 863 N N . ALA A 1 50 ? 89.31100 115.49100 70.50100 1.000 235.26000 50 ALA A N 1
ATOM 864 C CA . ALA A 1 50 ? 89.84900 114.20000 70.88800 1.000 235.68000 50 ALA A CA 1
ATOM 865 C C . ALA A 1 50 ? 89.26300 113.64400 72.18100 1.000 236.83000 50 ALA A C 1
ATOM 866 O O . ALA A 1 50 ? 89.48200 112.47700 72.50800 1.000 239.24000 50 ALA A O 1
ATOM 873 N N . ALA A 1 51 ? 88.56000 114.48000 72.93600 1.000 242.82000 51 ALA A N 1
ATOM 874 C CA . ALA A 1 51 ? 88.02100 114.08900 74.23300 1.000 232.88000 51 ALA A CA 1
ATOM 875 C C . ALA A 1 51 ? 86.74300 114.87300 74.52900 1.000 222.00000 51 ALA A C 1
ATOM 876 O O . ALA A 1 51 ? 86.54300 115.98300 74.02000 1.000 231.06000 51 ALA A O 1
ATOM 883 N N . SER A 1 52 ? 85.87700 114.29700 75.36400 1.000 215.49000 52 SER A N 1
ATOM 884 C CA . SER A 1 52 ? 84.64000 114.96600 75.76600 1.000 213.12000 52 SER A CA 1
ATOM 885 C C . SER A 1 52 ? 84.97600 116.04700 76.75700 1.000 208.33000 52 SER A C 1
ATOM 886 O O . SER A 1 52 ? 86.08000 116.06200 77.30500 1.000 204.61000 52 SER A O 1
ATOM 894 N N . GLU A 1 53 ? 84.03600 116.94100 77.03200 1.000 209.45000 53 GLU A N 1
ATOM 895 C CA . GLU A 1 53 ? 84.32400 117.99500 77.98000 1.000 205.32000 53 GLU A CA 1
ATOM 896 C C . GLU A 1 53 ? 84.62400 117.43400 79.35200 1.000 195.68000 53 GLU A C 1
ATOM 897 O O . GLU A 1 53 ? 85.49900 117.94900 80.04700 1.000 183.05000 53 GLU A O 1
ATOM 909 N N . ALA A 1 54 ? 83.90600 116.38400 79.75700 1.000 199.73000 54 ALA A N 1
ATOM 910 C CA . ALA A 1 54 ? 84.14700 115.79800 81.06700 1.000 194.65000 54 ALA A CA 1
ATOM 911 C C . ALA A 1 54 ? 85.52000 115.17300 81.12500 1.000 188.70000 54 ALA A C 1
ATOM 912 O O . ALA A 1 54 ? 86.22600 115.29900 82.12700 1.000 181.63000 54 ALA A O 1
ATOM 919 N N . GLU A 1 55 ? 85.93300 114.53200 80.03800 1.000 193.64000 55 GLU A N 1
ATOM 920 C CA . GLU A 1 55 ? 87.24500 113.92200 80.01700 1.000 193.11000 55 GLU A CA 1
ATOM 921 C C . GLU A 1 55 ? 88.32300 114.99100 80.08800 1.000 184.47000 55 GLU A C 1
ATOM 922 O O . GLU A 1 55 ? 89.30700 114.83200 80.81400 1.000 167.54000 55 GLU A O 1
ATOM 934 N N . LEU A 1 56 ? 88.11600 116.10600 79.39200 1.000 185.99000 56 LEU A N 1
ATOM 935 C CA . LEU A 1 56 ? 89.08000 117.18700 79.40900 1.000 181.64000 56 LEU A CA 1
ATOM 936 C C . LEU A 1 56 ? 89.15100 117.81800 80.77400 1.000 169.45000 56 LEU A C 1
ATOM 937 O O . LEU A 1 56 ? 90.24200 118.11900 81.24900 1.000 159.81000 56 LEU A O 1
ATOM 953 N N . ALA A 1 57 ? 88.00800 118.00300 81.43000 1.000 164.77000 57 ALA A N 1
ATOM 954 C CA . ALA A 1 57 ? 88.01500 118.59300 82.74800 1.000 171.15000 57 ALA A CA 1
ATOM 955 C C . ALA A 1 57 ? 88.74100 117.69800 83.72500 1.000 160.30000 57 ALA A C 1
ATOM 956 O O . ALA A 1 57 ? 89.51400 118.18200 84.55000 1.000 155.57000 57 ALA A O 1
ATOM 963 N N . ARG A 1 58 ? 88.53900 116.38400 83.61500 1.000 164.96000 58 ARG A N 1
ATOM 964 C CA . ARG A 1 58 ? 89.21700 115.48100 84.51900 1.000 168.50000 58 ARG A CA 1
ATOM 965 C C . ARG A 1 58 ? 90.71000 115.50900 84.28000 1.000 156.70000 58 ARG A C 1
ATOM 966 O O . ARG A 1 58 ? 91.48100 115.50400 85.23800 1.000 149.86000 58 ARG A O 1
ATOM 987 N N . MET A 1 59 ? 91.13000 115.57000 83.01500 1.000 161.88000 59 MET A N 1
ATOM 988 C CA . MET A 1 59 ? 92.54700 115.61900 82.71200 1.000 158.77000 59 MET A CA 1
ATOM 989 C C . MET A 1 59 ? 93.17000 116.90600 83.22700 1.000 154.72000 59 MET A C 1
ATOM 990 O O . MET A 1 59 ? 94.29900 116.87900 83.72300 1.000 151.47000 59 MET A O 1
ATOM 1004 N N . LYS A 1 60 ? 92.43500 118.01900 83.15100 1.000 147.22000 60 LYS A N 1
ATOM 1005 C CA . LYS A 1 60 ? 92.92900 119.28200 83.66500 1.000 153.20000 60 LYS A CA 1
ATOM 1006 C C . LYS A 1 60 ? 93.06700 119.18500 85.17900 1.000 146.90000 60 LYS A C 1
ATOM 1007 O O . LYS A 1 60 ? 94.04800 119.66800 85.74100 1.000 142.21000 60 LYS A O 1
ATOM 1026 N N . GLN A 1 61 ? 92.12100 118.52700 85.85300 1.000 145.80000 61 GLN A N 1
ATOM 1027 C CA . GLN A 1 61 ? 92.24700 118.37800 87.29100 1.000 148.55000 61 GLN A CA 1
ATOM 1028 C C . GLN A 1 61 ? 93.43400 117.50500 87.65900 1.000 139.32000 61 GLN A C 1
ATOM 1029 O O . GLN A 1 61 ? 94.15100 117.81500 88.61100 1.000 130.74000 61 GLN A O 1
ATOM 1043 N N . GLN A 1 62 ? 93.67600 116.43900 86.89100 1.000 136.82000 62 GLN A N 1
ATOM 1044 C CA . GLN A 1 62 ? 94.78300 115.53500 87.17200 1.000 137.90000 62 GLN A CA 1
ATOM 1045 C C . GLN A 1 62 ? 96.09900 116.26600 87.00700 1.000 135.16000 62 GLN A C 1
ATOM 1046 O O . GLN A 1 62 ? 97.01900 116.08600 87.80700 1.000 132.59000 62 GLN A O 1
ATOM 1060 N N . HIS A 1 63 ? 96.16400 117.12400 85.99300 1.000 141.28000 63 HIS A N 1
ATOM 1061 C CA . HIS A 1 63 ? 97.32000 117.94900 85.70900 1.000 137.04000 63 HIS A CA 1
ATOM 1062 C C . HIS A 1 63 ? 97.59900 118.87900 86.86300 1.000 130.99000 63 HIS A C 1
ATOM 1063 O O . HIS A 1 63 ? 98.71400 118.91000 87.39100 1.000 136.73000 63 HIS A O 1
ATOM 1077 N N . MET A 1 64 ? 96.58000 119.60600 87.29500 1.000 129.23000 64 MET A N 1
ATOM 1078 C CA . MET A 1 64 ? 96.75400 120.55400 88.36800 1.000 134.60000 64 MET A CA 1
ATOM 1079 C C . MET A 1 64 ? 97.12200 119.87100 89.66800 1.000 131.12000 64 MET A C 1
ATOM 1080 O O . MET A 1 64 ? 97.96500 120.36700 90.42400 1.000 126.71000 64 MET A O 1
ATOM 1094 N N . THR A 1 65 ? 96.53000 118.71300 89.92000 1.000 123.91000 65 THR A N 1
ATOM 1095 C CA . THR A 1 65 ? 96.81300 118.00200 91.13800 1.000 126.92000 65 THR A CA 1
ATOM 1096 C C . THR A 1 65 ? 98.24400 117.53600 91.13900 1.000 127.77000 65 THR A C 1
ATOM 1097 O O . THR A 1 65 ? 98.94500 117.71300 92.13400 1.000 121.60000 65 THR A O 1
ATOM 1108 N N . ALA A 1 66 ? 98.69600 116.95500 90.02900 1.000 128.02000 66 ALA A N 1
ATOM 1109 C CA . ALA A 1 66 ? 100.05200 116.46000 89.94800 1.000 133.68000 66 ALA A CA 1
ATOM 1110 C C . ALA A 1 66 ? 101.04700 117.59200 90.08700 1.000 127.74000 66 ALA A C 1
ATOM 1111 O O . ALA A 1 66 ? 102.09600 117.41800 90.71400 1.000 129.79000 66 ALA A O 1
ATOM 1118 N N . TYR A 1 67 ? 100.71300 118.75300 89.51500 1.000 136.21000 67 TYR A N 1
ATOM 1119 C CA . TYR A 1 67 ? 101.56400 119.92200 89.56300 1.000 143.96000 67 TYR A CA 1
ATOM 1120 C C . TYR A 1 67 ? 101.79200 120.31000 91.00800 1.000 123.07000 67 TYR A C 1
ATOM 1121 O O . TYR A 1 67 ? 102.93400 120.48300 91.44700 1.000 121.74000 67 TYR A O 1
ATOM 1139 N N . LEU A 1 68 ? 100.70000 120.39500 91.76800 1.000 132.14000 68 LEU A N 1
ATOM 1140 C CA . LEU A 1 68 ? 100.79800 120.75800 93.16200 1.000 128.84000 68 LEU A CA 1
ATOM 1141 C C . LEU A 1 68 ? 101.52200 119.70700 93.96000 1.000 120.32000 68 LEU A C 1
ATOM 1142 O O . LEU A 1 68 ? 102.27900 120.05300 94.86100 1.000 117.24000 68 LEU A O 1
ATOM 1158 N N . GLN A 1 69 ? 101.28700 118.42900 93.67900 1.000 118.05000 69 GLN A N 1
ATOM 1159 C CA . GLN A 1 69 ? 101.96300 117.40700 94.44800 1.000 119.01000 69 GLN A CA 1
ATOM 1160 C C . GLN A 1 69 ? 103.45600 117.51600 94.24500 1.000 119.04000 69 GLN A C 1
ATOM 1161 O O . GLN A 1 69 ? 104.22600 117.40000 95.20500 1.000 113.77000 69 GLN A O 1
ATOM 1175 N N . ALA A 1 70 ? 103.88000 117.77000 93.00700 1.000 124.41000 70 ALA A N 1
ATOM 1176 C CA . ALA A 1 70 ? 105.28800 117.91600 92.74000 1.000 132.57000 70 ALA A CA 1
ATOM 1177 C C . ALA A 1 70 ? 105.83800 119.13500 93.43500 1.000 128.32000 70 ALA A C 1
ATOM 1178 O O . ALA A 1 70 ? 106.92900 119.08700 93.99900 1.000 125.31000 70 ALA A O 1
ATOM 1185 N N . ALA A 1 71 ? 105.07100 120.22700 93.43000 1.000 120.46000 71 ALA A N 1
ATOM 1186 C CA . ALA A 1 71 ? 105.51600 121.44500 94.06400 1.000 120.56000 71 ALA A CA 1
ATOM 1187 C C . ALA A 1 71 ? 105.66700 121.24100 95.55600 1.000 120.93000 71 ALA A C 1
ATOM 1188 O O . ALA A 1 71 ? 106.66900 121.65000 96.12700 1.000 113.06000 71 ALA A O 1
ATOM 1195 N N . LEU A 1 72 ? 104.73300 120.51700 96.17400 1.000 113.82000 72 LEU A N 1
ATOM 1196 C CA . LEU A 1 72 ? 104.79300 120.23000 97.59500 1.000 117.76000 72 LEU A CA 1
ATOM 1197 C C . LEU A 1 72 ? 105.94200 119.33900 97.94500 1.000 114.33000 72 LEU A C 1
ATOM 1198 O O . LEU A 1 72 ? 106.60800 119.56400 98.95600 1.000 114.80000 72 LEU A O 1
ATOM 1214 N N . THR A 1 73 ? 106.20000 118.34300 97.11200 1.000 116.45000 73 THR A N 1
ATOM 1215 C CA . THR A 1 73 ? 107.29400 117.44100 97.37200 1.000 121.77000 73 THR A CA 1
ATOM 1216 C C . THR A 1 73 ? 108.57600 118.22300 97.31000 1.000 111.94000 73 THR A C 1
ATOM 1217 O O . THR A 1 73 ? 109.44000 118.09200 98.18100 1.000 114.56000 73 THR A O 1
ATOM 1228 N N . ALA A 1 74 ? 108.71100 119.06100 96.28700 1.000 113.19000 74 ALA A N 1
ATOM 1229 C CA . ALA A 1 74 ? 109.90100 119.84700 96.17300 1.000 117.40000 74 ALA A CA 1
ATOM 1230 C C . ALA A 1 74 ? 110.02300 120.79800 97.31600 1.000 109.45000 74 ALA A C 1
ATOM 1231 O O . ALA A 1 74 ? 111.09700 120.94200 97.85900 1.000 111.92000 74 ALA A O 1
ATOM 1238 N N . TRP A 1 75 ? 108.92700 121.39800 97.75200 1.000 114.27000 75 TRP A N 1
ATOM 1239 C CA . TRP A 1 75 ? 108.99600 122.34200 98.83700 1.000 119.56000 75 TRP A CA 1
ATOM 1240 C C . TRP A 1 75 ? 109.47900 121.66600 100.09300 1.000 113.07000 75 TRP A C 1
ATOM 1241 O O . TRP A 1 75 ? 110.31100 122.23400 100.79300 1.000 113.02000 75 TRP A O 1
ATOM 1262 N N . GLU A 1 76 ? 109.02500 120.44400 100.37200 1.000 116.20000 76 GLU A N 1
ATOM 1263 C CA . GLU A 1 76 ? 109.53700 119.76200 101.54600 1.000 123.58000 76 GLU A CA 1
ATOM 1264 C C . GLU A 1 76 ? 111.03600 119.53500 101.40500 1.000 117.29000 76 GLU A C 1
ATOM 1265 O O . GLU A 1 76 ? 111.78700 119.74100 102.35900 1.000 109.87000 76 GLU A O 1
ATOM 1277 N N . ILE A 1 77 ? 111.47900 119.13100 100.21100 1.000 112.88000 77 ILE A N 1
ATOM 1278 C CA . ILE A 1 77 ? 112.88700 118.85800 99.96800 1.000 119.13000 77 ILE A CA 1
ATOM 1279 C C . ILE A 1 77 ? 113.71500 120.12600 100.09700 1.000 112.29000 77 ILE A C 1
ATOM 1280 O O . ILE A 1 77 ? 114.81400 120.08900 100.64800 1.000 110.29000 77 ILE A O 1
ATOM 1296 N N . ILE A 1 78 ? 113.22700 121.22300 99.53300 1.000 108.03000 78 ILE A N 1
ATOM 1297 C CA . ILE A 1 78 ? 113.90800 122.49500 99.54600 1.000 113.17000 78 ILE A CA 1
ATOM 1298 C C . ILE A 1 78 ? 113.98900 123.02200 100.95200 1.000 111.14000 78 ILE A C 1
ATOM 1299 O O . ILE A 1 78 ? 115.06500 123.43900 101.36700 1.000 108.29000 78 ILE A O 1
ATOM 1315 N N . SER A 1 79 ? 112.89400 122.99600 101.70900 1.000 110.34000 79 SER A N 1
ATOM 1316 C CA . SER A 1 79 ? 112.96500 123.49400 103.06400 1.000 116.19000 79 SER A CA 1
ATOM 1317 C C . SER A 1 79 ? 113.85700 122.60700 103.89900 1.000 115.21000 79 SER A C 1
ATOM 1318 O O . SER A 1 79 ? 114.60600 123.11300 104.73000 1.000 114.52000 79 SER A O 1
ATOM 1326 N N . LYS A 1 80 ? 113.82000 121.29000 103.68200 1.000 112.94000 80 LYS A N 1
ATOM 1327 C CA . LYS A 1 80 ? 114.66800 120.41300 104.45300 1.000 117.92000 80 LYS A CA 1
ATOM 1328 C C . LYS A 1 80 ? 116.12200 120.63100 104.11500 1.000 112.04000 80 LYS A C 1
ATOM 1329 O O . LYS A 1 80 ? 116.97000 120.67300 105.00500 1.000 110.67000 80 LYS A O 1
ATOM 1348 N N . SER A 1 81 ? 116.43300 120.80200 102.84200 1.000 109.97000 81 SER A N 1
ATOM 1349 C CA . SER A 1 81 ? 117.81100 120.97700 102.47600 1.000 116.80000 81 SER A CA 1
ATOM 1350 C C . SER A 1 81 ? 118.32200 122.31000 102.98600 1.000 114.21000 81 SER A C 1
ATOM 1351 O O . SER A 1 81 ? 119.42300 122.38400 103.52100 1.000 113.68000 81 SER A O 1
ATOM 1359 N N . VAL A 1 82 ? 117.50800 123.35300 102.88900 1.000 112.55000 82 VAL A N 1
ATOM 1360 C CA . VAL A 1 82 ? 117.91200 124.67300 103.32500 1.000 118.78000 82 VAL A CA 1
ATOM 1361 C C . VAL A 1 82 ? 118.05600 124.76000 104.83300 1.000 114.79000 82 VAL A C 1
ATOM 1362 O O . VAL A 1 82 ? 118.99200 125.40000 105.32100 1.000 111.09000 82 VAL A O 1
ATOM 1375 N N . ILE A 1 83 ? 117.13000 124.16300 105.57900 1.000 110.68000 83 ILE A N 1
ATOM 1376 C CA . ILE A 1 83 ? 117.23000 124.23000 107.01500 1.000 119.61000 83 ILE A CA 1
ATOM 1377 C C . ILE A 1 83 ? 118.43700 123.38700 107.41200 1.000 118.39000 83 ILE A C 1
ATOM 1378 O O . ILE A 1 83 ? 119.12100 123.71600 108.38300 1.000 117.33000 83 ILE A O 1
ATOM 1394 N N . ALA A 1 84 ? 118.70600 122.29300 106.67800 1.000 110.09000 84 ALA A N 1
ATOM 1395 C CA . ALA A 1 84 ? 119.88500 121.52000 106.95900 1.000 113.12000 84 ALA A CA 1
ATOM 1396 C C . ALA A 1 84 ? 121.11200 122.36200 106.68200 1.000 113.62000 84 ALA A C 1
ATOM 1397 O O . ALA A 1 84 ? 122.02100 122.36800 107.49100 1.000 111.67000 84 ALA A O 1
ATOM 1404 N N . LEU A 1 85 ? 121.11400 123.18000 105.62300 1.000 113.39000 85 LEU A N 1
ATOM 1405 C CA . LEU A 1 85 ? 122.27600 124.01700 105.34900 1.000 116.92000 85 LEU A CA 1
ATOM 1406 C C . LEU A 1 85 ? 122.49700 124.97800 106.49000 1.000 119.69000 85 LEU A C 1
ATOM 1407 O O . LEU A 1 85 ? 123.63700 125.24000 106.85800 1.000 119.50000 85 LEU A O 1
ATOM 1423 N N . LEU A 1 86 ? 121.42600 125.49400 107.07000 1.000 119.31000 86 LEU A N 1
ATOM 1424 C CA . LEU A 1 86 ? 121.56000 126.39800 108.19700 1.000 119.36000 86 LEU A CA 1
ATOM 1425 C C . LEU A 1 86 ? 122.12000 125.65800 109.42300 1.000 127.78000 86 LEU A C 1
ATOM 1426 O O . LEU A 1 86 ? 123.00100 126.18500 110.10700 1.000 123.07000 86 LEU A O 1
ATOM 1442 N N . LEU A 1 87 ? 121.65800 124.43100 109.68900 1.000 119.70000 87 LEU A N 1
ATOM 1443 C CA . LEU A 1 87 ? 122.19300 123.66000 110.81200 1.000 124.81000 87 LEU A CA 1
ATOM 1444 C C . LEU A 1 87 ? 123.65200 123.30200 110.58800 1.000 129.01000 87 LEU A C 1
ATOM 1445 O O . LEU A 1 87 ? 124.45700 123.30800 111.51900 1.000 128.20000 87 LEU A O 1
ATOM 1461 N N . LEU A 1 88 ? 123.96900 122.93800 109.36100 1.000 121.53000 88 LEU A N 1
ATOM 1462 C CA . LEU A 1 88 ? 125.29200 122.55700 108.94100 1.000 134.60000 88 LEU A CA 1
ATOM 1463 C C . LEU A 1 88 ? 126.18500 123.77000 109.06100 1.000 123.13000 88 LEU A C 1
ATOM 1464 O O . LEU A 1 88 ? 127.34700 123.64200 109.45400 1.000 128.06000 88 LEU A O 1
ATOM 1480 N N . GLN A 1 89 ? 125.64100 124.95200 108.76300 1.000 121.64000 89 GLN A N 1
ATOM 1481 C CA . GLN A 1 89 ? 126.39400 126.16700 108.93900 1.000 132.90000 89 GLN A CA 1
ATOM 1482 C C . GLN A 1 89 ? 126.63900 126.39200 110.41400 1.000 127.93000 89 GLN A C 1
ATOM 1483 O O . GLN A 1 89 ? 127.71600 126.86300 110.76100 1.000 140.64000 89 GLN A O 1
ATOM 1497 N N . GLN A 1 90 ? 125.67500 126.05600 111.29000 1.000 130.25000 90 GLN A N 1
ATOM 1498 C CA . GLN A 1 90 ? 125.92600 126.20400 112.71900 1.000 141.93000 90 GLN A CA 1
ATOM 1499 C C . GLN A 1 90 ? 126.99100 125.21500 113.16600 1.000 140.16000 90 GLN A C 1
ATOM 1500 O O . GLN A 1 90 ? 127.80200 125.51300 114.03800 1.000 143.89000 90 GLN A O 1
ATOM 1514 N N . ASN A 1 91 ? 127.02500 124.03200 112.58500 1.000 134.39000 91 ASN A N 1
ATOM 1515 C CA . ASN A 1 91 ? 128.06400 123.12500 113.01300 1.000 140.80000 91 ASN A CA 1
ATOM 1516 C C . ASN A 1 91 ? 129.42200 123.66600 112.55300 1.000 141.53000 91 ASN A C 1
ATOM 1517 O O . ASN A 1 91 ? 130.39800 123.60300 113.30400 1.000 140.51000 91 ASN A O 1
ATOM 1528 N N . GLN A 1 92 ? 129.46400 124.26700 111.35000 1.000 142.04000 92 GLN A N 1
ATOM 1529 C CA . GLN A 1 92 ? 130.69000 124.84500 110.80400 1.000 141.06000 92 GLN A CA 1
ATOM 1530 C C . GLN A 1 92 ? 131.11100 126.01800 111.66100 1.000 142.91000 92 GLN A C 1
ATOM 1531 O O . GLN A 1 92 ? 132.29500 126.20400 111.94600 1.000 158.30000 92 GLN A O 1
ATOM 1545 N N . LEU A 1 93 ? 130.12100 126.76200 112.12900 1.000 149.54000 93 LEU A N 1
ATOM 1546 C CA . LEU A 1 93 ? 130.29800 127.89900 112.99200 1.000 150.52000 93 LEU A CA 1
ATOM 1547 C C . LEU A 1 93 ? 130.95700 127.45900 114.25900 1.000 152.73000 93 LEU A C 1
ATOM 1548 O O . LEU A 1 93 ? 131.95300 128.04600 114.65600 1.000 154.40000 93 LEU A O 1
ATOM 1564 N N . ASN A 1 94 ? 130.44500 126.39700 114.86900 1.000 152.26000 94 ASN A N 1
ATOM 1565 C CA . ASN A 1 94 ? 130.99100 125.93700 116.12000 1.000 156.78000 94 ASN A CA 1
ATOM 1566 C C . ASN A 1 94 ? 132.40000 125.41100 115.95500 1.000 159.90000 94 ASN A C 1
ATOM 1567 O O . ASN A 1 94 ? 133.27100 125.69300 116.77700 1.000 169.43000 94 ASN A O 1
ATOM 1578 N N . LEU A 1 95 ? 132.67600 124.73800 114.84800 1.000 153.85000 95 LEU A N 1
ATOM 1579 C CA . LEU A 1 95 ? 134.01300 124.22700 114.65300 1.000 156.81000 95 LEU A CA 1
ATOM 1580 C C . LEU A 1 95 ? 135.00500 125.38100 114.54000 1.000 162.13000 95 LEU A C 1
ATOM 1581 O O . LEU A 1 95 ? 136.11000 125.31000 115.10100 1.000 176.42000 95 LEU A O 1
ATOM 1597 N N . GLU A 1 96 ? 134.60300 126.46300 113.85700 1.000 154.54000 96 GLU A N 1
ATOM 1598 C CA . GLU A 1 96 ? 135.46300 127.62900 113.74500 1.000 162.58000 96 GLU A CA 1
ATOM 1599 C C . GLU A 1 96 ? 135.54200 128.40400 115.06200 1.000 173.97000 96 GLU A C 1
ATOM 1600 O O . GLU A 1 96 ? 136.62300 128.82300 115.45600 1.000 177.56000 96 GLU A O 1
ATOM 1612 N N . LEU A 1 97 ? 134.43900 128.50300 115.81100 1.000 175.92000 97 LEU A N 1
ATOM 1613 C CA . LEU A 1 97 ? 134.40600 129.22500 117.09200 1.000 182.38000 97 LEU A CA 1
ATOM 1614 C C . LEU A 1 97 ? 135.29400 128.56100 118.12600 1.000 190.82000 97 LEU A C 1
ATOM 1615 O O . LEU A 1 97 ? 135.89100 129.22100 118.97700 1.000 199.98000 97 LEU A O 1
ATOM 1631 N N . ASN A 1 98 ? 135.42200 127.24500 118.02200 1.000 178.05000 98 ASN A N 1
ATOM 1632 C CA . ASN A 1 98 ? 136.21400 126.45600 118.94200 1.000 189.82000 98 ASN A CA 1
ATOM 1633 C C . ASN A 1 98 ? 137.67800 126.36300 118.50900 1.000 189.37000 98 ASN A C 1
ATOM 1634 O O . ASN A 1 98 ? 138.47200 125.66800 119.14900 1.000 190.48000 98 ASN A O 1
ATOM 1645 N N . THR A 1 99 ? 138.03300 127.06000 117.42900 1.000 188.17000 99 THR A N 1
ATOM 1646 C CA . THR A 1 99 ? 139.38500 127.07500 116.89900 1.000 197.75000 99 THR A CA 1
ATOM 1647 C C . THR A 1 99 ? 139.89700 128.49900 116.98500 1.000 197.42000 99 THR A C 1
ATOM 1648 O O . THR A 1 99 ? 140.89800 128.77600 117.64700 1.000 201.53000 99 THR A O 1
ATOM 1659 N N . ASP A 1 100 ? 139.21000 129.41100 116.30500 1.000 195.05000 100 ASP A N 1
ATOM 1660 C CA . ASP A 1 100 ? 139.54100 130.81500 116.36800 1.000 204.83000 100 ASP A CA 1
ATOM 1661 C C . ASP A 1 100 ? 138.64500 131.37300 117.44800 1.000 215.19000 100 ASP A C 1
ATOM 1662 O O . ASP A 1 100 ? 137.46500 131.64900 117.22300 1.000 212.74000 100 ASP A O 1
ATOM 1671 N N . THR A 1 101 ? 139.21300 131.55800 118.62200 1.000 219.27000 101 THR A N 1
ATOM 1672 C CA . THR A 1 101 ? 138.45500 131.91800 119.79500 1.000 224.36000 101 THR A CA 1
ATOM 1673 C C . THR A 1 101 ? 138.43100 133.42000 120.00800 1.000 225.96000 101 THR A C 1
ATOM 1674 O O . THR A 1 101 ? 138.00400 133.90400 121.05800 1.000 235.61000 101 THR A O 1
ATOM 1685 N N . ASP A 1 102 ? 138.93300 134.17600 119.03000 1.000 224.46000 102 ASP A N 1
ATOM 1686 C CA . ASP A 1 102 ? 138.90900 135.62400 119.12600 1.000 244.53000 102 ASP A CA 1
ATOM 1687 C C . ASP A 1 102 ? 137.46300 136.08100 119.16200 1.000 221.73000 102 ASP A C 1
ATOM 1688 O O . ASP A 1 102 ? 136.66400 135.71100 118.29500 1.000 230.19000 102 ASP A O 1
ATOM 1697 N N . LYS A 1 103 ? 137.10300 136.82000 120.20400 1.000 233.36000 103 LYS A N 1
ATOM 1698 C CA . LYS A 1 103 ? 135.74000 137.28600 120.39000 1.000 232.04000 103 LYS A CA 1
ATOM 1699 C C . LYS A 1 103 ? 135.28200 138.12700 119.21000 1.000 209.35000 103 LYS A C 1
ATOM 1700 O O . LYS A 1 103 ? 134.10300 138.09100 118.85700 1.000 226.31000 103 LYS A O 1
ATOM 1719 N N . ASN A 1 104 ? 136.18600 138.90900 118.60800 1.000 218.64000 104 ASN A N 1
ATOM 1720 C CA . ASN A 1 104 ? 135.76700 139.75300 117.49600 1.000 230.82000 104 ASN A CA 1
ATOM 1721 C C . ASN A 1 104 ? 135.38700 138.91300 116.28300 1.000 229.34000 104 ASN A C 1
ATOM 1722 O O . ASN A 1 104 ? 134.48300 139.27900 115.51800 1.000 216.58000 104 ASN A O 1
ATOM 1733 N N . VAL A 1 105 ? 136.06100 137.78000 116.12000 1.000 212.23000 105 VAL A N 1
ATOM 1734 C CA . VAL A 1 105 ? 135.78700 136.88100 115.02500 1.000 231.07000 105 VAL A CA 1
ATOM 1735 C C . VAL A 1 105 ? 134.48800 136.18500 115.31100 1.000 241.45000 105 VAL A C 1
ATOM 1736 O O . VAL A 1 105 ? 133.66700 136.01700 114.41200 1.000 209.16000 105 VAL A O 1
ATOM 1749 N N . ALA A 1 106 ? 134.31300 135.75000 116.55900 1.000 216.65000 106 ALA A N 1
ATOM 1750 C CA . ALA A 1 106 ? 133.10200 135.06900 116.93400 1.000 219.48000 106 ALA A CA 1
ATOM 1751 C C . ALA A 1 106 ? 131.89600 135.95300 116.71700 1.000 206.67000 106 ALA A C 1
ATOM 1752 O O . ALA A 1 106 ? 130.89300 135.48400 116.19200 1.000 194.34000 106 ALA A O 1
ATOM 1759 N N . GLU A 1 107 ? 131.99900 137.25100 117.00900 1.000 207.03000 107 GLU A N 1
ATOM 1760 C CA . GLU A 1 107 ? 130.83900 138.09500 116.81900 1.000 192.66000 107 GLU A CA 1
ATOM 1761 C C . GLU A 1 107 ? 130.51500 138.22000 115.34200 1.000 185.58000 107 GLU A C 1
ATOM 1762 O O . GLU A 1 107 ? 129.34300 138.16600 114.97600 1.000 178.18000 107 GLU A O 1
ATOM 1774 N N . GLU A 1 108 ? 131.52200 138.34100 114.47500 1.000 194.38000 108 GLU A N 1
ATOM 1775 C CA . GLU A 1 108 ? 131.22400 138.41200 113.04900 1.000 187.70000 108 GLU A CA 1
ATOM 1776 C C . GLU A 1 108 ? 130.65200 137.10300 112.51700 1.000 180.07000 108 GLU A C 1
ATOM 1777 O O . GLU A 1 108 ? 129.73000 137.11600 111.69400 1.000 170.93000 108 GLU A O 1
ATOM 1789 N N . LEU A 1 109 ? 131.14300 135.96700 113.00400 1.000 188.30000 109 LEU A N 1
ATOM 1790 C CA . LEU A 1 109 ? 130.60600 134.70600 112.53100 1.000 192.03000 109 LEU A CA 1
ATOM 1791 C C . LEU A 1 109 ? 129.15600 134.56200 112.97800 1.000 170.38000 109 LEU A C 1
ATOM 1792 O O . LEU A 1 109 ? 128.29800 134.11000 112.21300 1.000 155.41000 109 LEU A O 1
ATOM 1808 N N . LEU A 1 110 ? 128.87800 134.99100 114.20500 1.000 172.43000 110 LEU A N 1
ATOM 1809 C CA . LEU A 1 110 ? 127.55200 134.93100 114.77600 1.000 159.33000 110 LEU A CA 1
ATOM 1810 C C . LEU A 1 110 ? 126.63100 135.90700 114.05500 1.000 159.78000 110 LEU A C 1
ATOM 1811 O O . LEU A 1 110 ? 125.45800 135.60400 113.84600 1.000 158.49000 110 LEU A O 1
ATOM 1827 N N . ARG A 1 111 ? 127.14400 137.06800 113.65900 1.000 161.00000 111 ARG A N 1
ATOM 1828 C CA . ARG A 1 111 ? 126.32700 138.01700 112.93100 1.000 148.12000 111 ARG A CA 1
ATOM 1829 C C . ARG A 1 111 ? 125.91500 137.41600 111.60200 1.000 149.35000 111 ARG A C 1
ATOM 1830 O O . ARG A 1 111 ? 124.75300 137.52900 111.20500 1.000 150.69000 111 ARG A O 1
ATOM 1851 N N . ARG A 1 112 ? 126.85800 136.75500 110.92200 1.000 153.76000 112 ARG A N 1
ATOM 1852 C CA . ARG A 1 112 ? 126.57000 136.13100 109.64300 1.000 147.49000 112 ARG A CA 1
ATOM 1853 C C . ARG A 1 112 ? 125.54400 135.02700 109.82700 1.000 145.88000 112 ARG A C 1
ATOM 1854 O O . ARG A 1 112 ? 124.65400 134.85000 108.98700 1.000 149.78000 112 ARG A O 1
ATOM 1875 N N . SER A 1 113 ? 125.65400 134.29700 110.93900 1.000 145.24000 113 SER A N 1
ATOM 1876 C CA . SER A 1 113 ? 124.72900 133.22900 111.24400 1.000 144.92000 113 SER A CA 1
ATOM 1877 C C . SER A 1 113 ? 123.33200 133.79100 111.40500 1.000 138.13000 113 SER A C 1
ATOM 1878 O O . SER A 1 113 ? 122.37400 133.23600 110.86000 1.000 131.55000 113 SER A O 1
ATOM 1886 N N . ARG A 1 114 ? 123.20800 134.91600 112.12500 1.000 148.41000 114 ARG A N 1
ATOM 1887 C CA . ARG A 1 114 ? 121.91000 135.53800 112.31600 1.000 143.65000 114 ARG A CA 1
ATOM 1888 C C . ARG A 1 114 ? 121.32300 135.98500 110.99000 1.000 146.90000 114 ARG A C 1
ATOM 1889 O O . ARG A 1 114 ? 120.11700 135.84400 110.77100 1.000 136.15000 114 ARG A O 1
ATOM 1910 N N . GLU A 1 115 ? 122.15500 136.51700 110.09300 1.000 140.58000 115 GLU A N 1
ATOM 1911 C CA . GLU A 1 115 ? 121.63400 136.93700 108.80500 1.000 142.71000 115 GLU A CA 1
ATOM 1912 C C . GLU A 1 115 ? 121.12000 135.74100 108.01900 1.000 136.86000 115 GLU A C 1
ATOM 1913 O O . GLU A 1 115 ? 120.05300 135.82100 107.41100 1.000 128.54000 115 GLU A O 1
ATOM 1925 N N . TYR A 1 116 ? 121.82500 134.60800 108.08100 1.000 138.56000 116 TYR A N 1
ATOM 1926 C CA . TYR A 1 116 ? 121.38400 133.43500 107.34300 1.000 141.36000 116 TYR A CA 1
ATOM 1927 C C . TYR A 1 116 ? 120.08700 132.91900 107.95300 1.000 128.47000 116 TYR A C 1
ATOM 1928 O O . TYR A 1 116 ? 119.14700 132.58600 107.23700 1.000 126.71000 116 TYR A O 1
ATOM 1946 N N . LEU A 1 117 ? 120.00400 132.90600 109.27700 1.000 136.68000 117 LEU A N 1
ATOM 1947 C CA . LEU A 1 117 ? 118.82100 132.44100 109.97900 1.000 148.23000 117 LEU A CA 1
ATOM 1948 C C . LEU A 1 117 ? 117.61100 133.27700 109.54600 1.000 138.61000 117 LEU A C 1
ATOM 1949 O O . LEU A 1 117 ? 116.54300 132.72400 109.24800 1.000 128.60000 117 LEU A O 1
ATOM 1965 N N . LYS A 1 118 ? 117.78000 134.60300 109.45600 1.000 130.37000 118 LYS A N 1
ATOM 1966 C CA . LYS A 1 118 ? 116.70300 135.45200 108.97400 1.000 137.54000 118 LYS A CA 1
ATOM 1967 C C . LYS A 1 118 ? 116.33700 135.10900 107.54000 1.000 131.26000 118 LYS A C 1
ATOM 1968 O O . LYS A 1 118 ? 115.15200 135.02300 107.21000 1.000 128.02000 118 LYS A O 1
ATOM 1987 N N . LYS A 1 119 ? 117.34400 134.91300 106.68500 1.000 123.45000 119 LYS A N 1
ATOM 1988 C CA . LYS A 1 119 ? 117.09500 134.60300 105.28900 1.000 126.31000 119 LYS A CA 1
ATOM 1989 C C . LYS A 1 119 ? 116.33500 133.30700 105.13200 1.000 124.33000 119 LYS A C 1
ATOM 1990 O O . LYS A 1 119 ? 115.43200 133.23200 104.30000 1.000 124.34000 119 LYS A O 1
ATOM 2009 N N . VAL A 1 120 ? 116.64400 132.30400 105.93900 1.000 123.16000 120 VAL A N 1
ATOM 2010 C CA . VAL A 1 120 ? 115.92900 131.05200 105.82600 1.000 129.24000 120 VAL A CA 1
ATOM 2011 C C . VAL A 1 120 ? 114.48700 131.26200 106.22800 1.000 129.48000 120 VAL A C 1
ATOM 2012 O O . VAL A 1 120 ? 113.58900 130.69200 105.60300 1.000 124.42000 120 VAL A O 1
ATOM 2025 N N . ALA A 1 121 ? 114.24400 132.03100 107.29100 1.000 124.53000 121 ALA A N 1
ATOM 2026 C CA . ALA A 1 121 ? 112.86700 132.28700 107.66500 1.000 120.69000 121 ALA A CA 1
ATOM 2027 C C . ALA A 1 121 ? 112.13000 132.97700 106.51200 1.000 119.26000 121 ALA A C 1
ATOM 2028 O O . ALA A 1 121 ? 110.98100 132.63300 106.22500 1.000 120.04000 121 ALA A O 1
ATOM 2035 N N . LEU A 1 122 ? 112.80700 133.89000 105.80400 1.000 121.95000 122 LEU A N 1
ATOM 2036 C CA . LEU A 1 122 ? 112.18400 134.58000 104.68200 1.000 122.39000 122 LEU A CA 1
ATOM 2037 C C . LEU A 1 122 ? 111.87200 133.60000 103.56300 1.000 110.37000 122 LEU A C 1
ATOM 2038 O O . LEU A 1 122 ? 110.82600 133.71500 102.92100 1.000 105.23000 122 LEU A O 1
ATOM 2054 N N . ILE A 1 123 ? 112.74900 132.61400 103.35600 1.000 121.10000 123 ILE A N 1
ATOM 2055 C CA . ILE A 1 123 ? 112.52800 131.60200 102.33200 1.000 122.31000 123 ILE A CA 1
ATOM 2056 C C . ILE A 1 123 ? 111.28400 130.81500 102.67400 1.000 122.48000 123 ILE A C 1
ATOM 2057 O O . ILE A 1 123 ? 110.46800 130.55600 101.78800 1.000 121.24000 123 ILE A O 1
ATOM 2073 N N . GLN A 1 124 ? 111.12700 130.42100 103.93900 1.000 121.90000 124 GLN A N 1
ATOM 2074 C CA . GLN A 1 124 ? 109.93300 129.67700 104.30800 1.000 132.01000 124 GLN A CA 1
ATOM 2075 C C . GLN A 1 124 ? 108.68200 130.52100 104.14300 1.000 122.32000 124 GLN A C 1
ATOM 2076 O O . GLN A 1 124 ? 107.63700 129.98300 103.77300 1.000 129.10000 124 GLN A O 1
ATOM 2090 N N . LEU A 1 125 ? 108.76100 131.82400 104.42000 1.000 120.34000 125 LEU A N 1
ATOM 2091 C CA . LEU A 1 125 ? 107.59000 132.66700 104.24800 1.000 118.62000 125 LEU A CA 1
ATOM 2092 C C . LEU A 1 125 ? 107.21300 132.70700 102.77700 1.000 113.75000 125 LEU A C 1
ATOM 2093 O O . LEU A 1 125 ? 106.02700 132.62800 102.43900 1.000 109.53000 125 LEU A O 1
ATOM 2109 N N . VAL A 1 126 ? 108.21400 132.75100 101.89900 1.000 113.27000 126 VAL A N 1
ATOM 2110 C CA . VAL A 1 126 ? 107.94600 132.72700 100.47700 1.000 111.44000 126 VAL A CA 1
ATOM 2111 C C . VAL A 1 126 ? 107.32600 131.40600 100.08800 1.000 114.26000 126 VAL A C 1
ATOM 2112 O O . VAL A 1 126 ? 106.39000 131.39800 99.29200 1.000 114.33000 126 VAL A O 1
ATOM 2125 N N . ILE A 1 127 ? 107.83700 130.29200 100.61600 1.000 115.30000 127 ILE A N 1
ATOM 2126 C CA . ILE A 1 127 ? 107.26100 129.00500 100.28300 1.000 130.12000 127 ILE A CA 1
ATOM 2127 C C . ILE A 1 127 ? 105.81500 128.93000 100.73500 1.000 127.90000 127 ILE A C 1
ATOM 2128 O O . ILE A 1 127 ? 104.96300 128.45100 99.99000 1.000 132.34000 127 ILE A O 1
ATOM 2144 N N . ALA A 1 128 ? 105.52000 129.36800 101.96100 1.000 127.97000 128 ALA A N 1
ATOM 2145 C CA . ALA A 1 128 ? 104.14700 129.31100 102.43100 1.000 126.73000 128 ALA A CA 1
ATOM 2146 C C . ALA A 1 128 ? 103.24900 130.14900 101.53300 1.000 130.56000 128 ALA A C 1
ATOM 2147 O O . ALA A 1 128 ? 102.14100 129.72600 101.19200 1.000 136.98000 128 ALA A O 1
ATOM 2154 N N . PHE A 1 129 ? 103.74900 131.30600 101.09600 1.000 125.94000 129 PHE A N 1
ATOM 2155 C CA . PHE A 1 129 ? 103.00300 132.16900 100.21000 1.000 127.14000 129 PHE A CA 1
ATOM 2156 C C . PHE A 1 129 ? 102.67600 131.49300 98.89700 1.000 133.53000 129 PHE A C 1
ATOM 2157 O O . PHE A 1 129 ? 101.51300 131.47300 98.48700 1.000 130.57000 129 PHE A O 1
ATOM 2174 N N . VAL A 1 130 ? 103.67900 130.89800 98.24400 1.000 131.03000 130 VAL A N 1
ATOM 2175 C CA . VAL A 1 130 ? 103.41300 130.29000 96.95100 1.000 128.19000 130 VAL A CA 1
ATOM 2176 C C . VAL A 1 130 ? 102.51800 129.07500 97.09900 1.000 123.10000 130 VAL A C 1
ATOM 2177 O O . VAL A 1 130 ? 101.72000 128.80500 96.20400 1.000 127.39000 130 VAL A O 1
ATOM 2190 N N . PHE A 1 131 ? 102.62000 128.33800 98.20500 1.000 131.27000 131 PHE A N 1
ATOM 2191 C CA . PHE A 1 131 ? 101.69400 127.24700 98.41100 1.000 132.74000 131 PHE A CA 1
ATOM 2192 C C . PHE A 1 131 ? 100.28600 127.74900 98.45800 1.000 122.86000 131 PHE A C 1
ATOM 2193 O O . PHE A 1 131 ? 99.41200 127.21800 97.77800 1.000 131.05000 131 PHE A O 1
ATOM 2210 N N . LEU A 1 132 ? 100.03400 128.76800 99.26600 1.000 131.06000 132 LEU A N 1
ATOM 2211 C CA . LEU A 1 132 ? 98.67300 129.22100 99.38500 1.000 132.36000 132 LEU A CA 1
ATOM 2212 C C . LEU A 1 132 ? 98.15000 129.75300 98.07900 1.000 132.31000 132 LEU A C 1
ATOM 2213 O O . LEU A 1 132 ? 97.03000 129.42500 97.69500 1.000 131.59000 132 LEU A O 1
ATOM 2229 N N . ILE A 1 133 ? 98.96500 130.48700 97.32900 1.000 122.83000 133 ILE A N 1
ATOM 2230 C CA . ILE A 1 133 ? 98.46500 131.01000 96.07700 1.000 139.70000 133 ILE A CA 1
ATOM 2231 C C . ILE A 1 133 ? 98.19300 129.88500 95.11600 1.000 140.46000 133 ILE A C 1
ATOM 2232 O O . ILE A 1 133 ? 97.18100 129.90500 94.41300 1.000 141.10000 133 ILE A O 1
ATOM 2248 N N . LEU A 1 134 ? 99.09400 128.91600 95.04400 1.000 127.84000 134 LEU A N 1
ATOM 2249 C CA . LEU A 1 134 ? 98.91900 127.84100 94.11400 1.000 135.49000 134 LEU A CA 1
ATOM 2250 C C . LEU A 1 134 ? 97.72100 126.97700 94.46800 1.000 136.00000 134 LEU A C 1
ATOM 2251 O O . LEU A 1 134 ? 96.96100 126.60400 93.58200 1.000 136.61000 134 LEU A O 1
ATOM 2267 N N . LEU A 1 135 ? 97.50900 126.64800 95.74200 1.000 140.84000 135 LEU A N 1
ATOM 2268 C CA . LEU A 1 135 ? 96.36000 125.81400 96.04800 1.000 138.37000 135 LEU A CA 1
ATOM 2269 C C . LEU A 1 135 ? 95.06500 126.56900 95.81300 1.000 130.60000 135 LEU A C 1
ATOM 2270 O O . LEU A 1 135 ? 94.11000 125.99900 95.28900 1.000 140.94000 135 LEU A O 1
ATOM 2286 N N . ILE A 1 136 ? 95.01300 127.84400 96.19100 1.000 136.99000 136 ILE A N 1
ATOM 2287 C CA . ILE A 1 136 ? 93.79800 128.62000 96.02700 1.000 147.33000 136 ILE A CA 1
ATOM 2288 C C . ILE A 1 136 ? 93.47100 128.76100 94.55000 1.000 141.66000 136 ILE A C 1
ATOM 2289 O O . ILE A 1 136 ? 92.30700 128.62800 94.15700 1.000 148.82000 136 ILE A O 1
ATOM 2305 N N . LEU A 1 137 ? 94.47800 129.06300 93.73300 1.000 135.79000 137 LEU A N 1
ATOM 2306 C CA . LEU A 1 137 ? 94.28000 129.22000 92.31100 1.000 139.64000 137 LEU A CA 1
ATOM 2307 C C . LEU A 1 137 ? 93.86800 127.93200 91.63700 1.000 138.24000 137 LEU A C 1
ATOM 2308 O O . LEU A 1 137 ? 92.91100 127.91500 90.85400 1.000 142.09000 137 LEU A O 1
ATOM 2324 N N . LEU A 1 138 ? 94.55300 126.83600 91.94700 1.000 141.03000 138 LEU A N 1
ATOM 2325 C CA . LEU A 1 138 ? 94.22500 125.59400 91.29500 1.000 149.40000 138 LEU A CA 1
ATOM 2326 C C . LEU A 1 138 ? 92.85000 125.14500 91.73900 1.000 140.89000 138 LEU A C 1
ATOM 2327 O O . LEU A 1 138 ? 92.10100 124.58000 90.94200 1.000 152.71000 138 LEU A O 1
ATOM 2343 N N . SER A 1 139 ? 92.50000 125.39600 93.00400 1.000 147.90000 139 SER A N 1
ATOM 2344 C CA . SER A 1 139 ? 91.20300 125.01500 93.51200 1.000 156.90000 139 SER A CA 1
ATOM 2345 C C . SER A 1 139 ? 90.12100 125.78000 92.79400 1.000 159.28000 139 SER A C 1
ATOM 2346 O O . SER A 1 139 ? 89.14700 125.19600 92.31400 1.000 148.41000 139 SER A O 1
ATOM 2354 N N . TRP A 1 140 ? 90.30200 127.08400 92.60100 1.000 149.09000 140 TRP A N 1
ATOM 2355 C CA . TRP A 1 140 ? 89.27300 127.80400 91.88600 1.000 167.05000 140 TRP A CA 1
ATOM 2356 C C . TRP A 1 140 ? 89.08800 127.20500 90.51100 1.000 148.66000 140 TRP A C 1
ATOM 2357 O O . TRP A 1 140 ? 87.95500 126.99900 90.07600 1.000 146.18000 140 TRP A O 1
ATOM 2378 N N . ARG A 1 141 ? 90.19700 126.92600 89.81700 1.000 146.47000 141 ARG A N 1
ATOM 2379 C CA . ARG A 1 141 ? 90.10200 126.38400 88.47700 1.000 164.03000 141 ARG A CA 1
ATOM 2380 C C . ARG A 1 141 ? 89.39300 125.03500 88.47800 1.000 159.37000 141 ARG A C 1
ATOM 2381 O O . ARG A 1 141 ? 88.56500 124.78700 87.60400 1.000 151.35000 141 ARG A O 1
ATOM 2402 N N . SER A 1 142 ? 89.67300 124.18800 89.46900 1.000 159.07000 142 SER A N 1
ATOM 2403 C CA . SER A 1 142 ? 89.05600 122.87400 89.57600 1.000 156.92000 142 SER A CA 1
ATOM 2404 C C . SER A 1 142 ? 87.55500 123.01300 89.76100 1.000 160.53000 142 SER A C 1
ATOM 2405 O O . SER A 1 142 ? 86.76000 122.33800 89.08700 1.000 157.40000 142 SER A O 1
ATOM 2413 N N . GLU A 1 143 ? 87.14000 123.91800 90.65100 1.000 142.61000 143 GLU A N 1
ATOM 2414 C CA . GLU A 1 143 ? 85.72200 124.10200 90.87100 1.000 161.63000 143 GLU A CA 1
ATOM 2415 C C . GLU A 1 143 ? 85.07100 124.66500 89.62400 1.000 155.30000 143 GLU A C 1
ATOM 2416 O O . GLU A 1 143 ? 83.95000 124.27900 89.28800 1.000 158.55000 143 GLU A O 1
ATOM 2428 N N . GLU A 1 144 ? 85.77700 125.54700 88.91100 1.000 149.55000 144 GLU A N 1
ATOM 2429 C CA . GLU A 1 144 ? 85.23400 126.14400 87.71200 1.000 153.90000 144 GLU A CA 1
ATOM 2430 C C . GLU A 1 144 ? 85.04400 125.08700 86.64200 1.000 159.91000 144 GLU A C 1
ATOM 2431 O O . GLU A 1 144 ? 84.03700 125.12100 85.94200 1.000 162.64000 144 GLU A O 1
ATOM 2443 N N . LEU A 1 145 ? 85.97100 124.13100 86.52100 1.000 150.60000 145 LEU A N 1
ATOM 2444 C CA . LEU A 1 145 ? 85.82200 123.07000 85.53200 1.000 158.15000 145 LEU A CA 1
ATOM 2445 C C . LEU A 1 145 ? 84.62000 122.20500 85.83500 1.000 159.73000 145 LEU A C 1
ATOM 2446 O O . LEU A 1 145 ? 83.86500 121.84100 84.92900 1.000 159.46000 145 LEU A O 1
ATOM 2462 N N . ILE A 1 146 ? 84.39900 121.91700 87.11300 1.000 153.30000 146 ILE A N 1
ATOM 2463 C CA . ILE A 1 146 ? 83.26200 121.09900 87.47500 1.000 160.79000 146 ILE A CA 1
ATOM 2464 C C . ILE A 1 146 ? 81.99600 121.87000 87.13900 1.000 164.08000 146 ILE A C 1
ATOM 2465 O O . ILE A 1 146 ? 81.04400 121.29300 86.60500 1.000 166.65000 146 ILE A O 1
ATOM 2481 N N . ARG A 1 147 ? 81.96400 123.16700 87.48100 1.000 166.32000 147 ARG A N 1
ATOM 2482 C CA . ARG A 1 147 ? 80.81000 123.99600 87.18500 1.000 164.45000 147 ARG A CA 1
ATOM 2483 C C . ARG A 1 147 ? 80.56400 124.03900 85.69200 1.000 163.10000 147 ARG A C 1
ATOM 2484 O O . ARG A 1 147 ? 79.44100 123.83600 85.25700 1.000 163.02000 147 ARG A O 1
ATOM 2505 N N . GLU A 1 148 ? 81.60500 124.16700 84.88000 1.000 161.12000 148 GLU A N 1
ATOM 2506 C CA . GLU A 1 148 ? 81.38800 124.20600 83.45100 1.000 158.71000 148 GLU A CA 1
ATOM 2507 C C . GLU A 1 148 ? 80.67200 122.96200 82.97700 1.000 164.45000 148 GLU A C 1
ATOM 2508 O O . GLU A 1 148 ? 79.71800 123.04900 82.19800 1.000 161.73000 148 GLU A O 1
ATOM 2520 N N . LEU A 1 149 ? 81.08700 121.80000 83.47500 1.000 166.47000 149 LEU A N 1
ATOM 2521 C CA . LEU A 1 149 ? 80.45500 120.57900 83.03000 1.000 170.11000 149 LEU A CA 1
ATOM 2522 C C . LEU A 1 149 ? 79.01300 120.51400 83.50300 1.000 173.72000 149 LEU A C 1
ATOM 2523 O O . LEU A 1 149 ? 78.12800 120.06700 82.75900 1.000 175.42000 149 LEU A O 1
ATOM 2539 N N . GLU A 1 150 ? 78.76700 120.95600 84.74200 1.000 173.74000 150 GLU A N 1
ATOM 2540 C CA . GLU A 1 150 ? 77.42800 120.92500 85.31400 1.000 179.82000 150 GLU A CA 1
ATOM 2541 C C . GLU A 1 150 ? 76.47800 121.84800 84.55300 1.000 190.40000 150 GLU A C 1
ATOM 2542 O O . GLU A 1 150 ? 75.33900 121.46800 84.27600 1.000 198.20000 150 GLU A O 1
ATOM 2554 N N . GLU A 1 151 ? 76.96500 123.03300 84.17800 1.000 177.23000 151 GLU A N 1
ATOM 2555 C CA . GLU A 1 151 ? 76.20900 124.03600 83.43400 1.000 186.64000 151 GLU A CA 1
ATOM 2556 C C . GLU A 1 151 ? 75.86700 123.54200 82.03500 1.000 186.72000 151 GLU A C 1
ATOM 2557 O O . GLU A 1 151 ? 74.76500 123.76800 81.53200 1.000 192.20000 151 GLU A O 1
ATOM 2569 N N . LYS A 1 152 ? 76.81200 122.83400 81.42000 1.000 184.29000 152 LYS A N 1
ATOM 2570 C CA . LYS A 1 152 ? 76.64000 122.30300 80.08000 1.000 184.21000 152 LYS A CA 1
ATOM 2571 C C . LYS A 1 152 ? 75.94900 120.94000 80.00800 1.000 190.32000 152 LYS A C 1
ATOM 2572 O O . LYS A 1 152 ? 75.42800 120.57900 78.95100 1.000 187.37000 152 LYS A O 1
ATOM 2591 N N . GLY A 1 153 ? 75.91500 120.17900 81.10800 1.000 180.48000 153 GLY A N 1
ATOM 2592 C CA . GLY A 1 153 ? 75.30800 118.85300 81.07100 1.000 193.44000 153 GLY A CA 1
ATOM 2593 C C . GLY A 1 153 ? 76.26800 117.83700 80.46300 1.000 180.99000 153 GLY A C 1
ATOM 2594 O O . GLY A 1 153 ? 75.85800 116.85800 79.84000 1.000 188.89000 153 GLY A O 1
ATOM 2598 N N . ALA A 1 154 ? 77.56300 118.09300 80.63100 1.000 179.08000 154 ALA A N 1
ATOM 2599 C CA . ALA A 1 154 ? 78.62600 117.26400 80.08500 1.000 185.34000 154 ALA A CA 1
ATOM 2600 C C . ALA A 1 154 ? 78.92800 116.02300 80.92400 1.000 190.36000 154 ALA A C 1
ATOM 2601 O O . ALA A 1 154 ? 79.71500 115.17100 80.50900 1.000 187.65000 154 ALA A O 1
ATOM 2608 N N . ALA A 1 155 ? 78.34200 115.92200 82.11200 1.000 183.77000 155 ALA A N 1
ATOM 2609 C CA . ALA A 1 155 ? 78.62800 114.80700 83.01100 1.000 188.79000 155 ALA A CA 1
ATOM 2610 C C . ALA A 1 155 ? 77.40100 114.47700 83.85700 1.000 180.05000 155 ALA A C 1
ATOM 2611 O O . ALA A 1 155 ? 76.56600 115.34900 84.12500 1.000 181.15000 155 ALA A O 1
ATOM 2618 N N . SER A 1 156 ? 77.30900 113.21900 84.29800 1.000 175.27000 156 SER A N 1
ATOM 2619 C CA . SER A 1 156 ? 76.20400 112.77400 85.14600 1.000 174.98000 156 SER A CA 1
ATOM 2620 C C . SER A 1 156 ? 76.36800 113.31300 86.54300 1.000 162.27000 156 SER A C 1
ATOM 2621 O O . SER A 1 156 ? 77.44300 113.79300 86.91500 1.000 166.82000 156 SER A O 1
ATOM 2629 N N . GLU A 1 157 ? 75.31400 113.21900 87.34200 1.000 185.73000 157 GLU A N 1
ATOM 2630 C CA . GLU A 1 157 ? 75.38100 113.71800 88.69700 1.000 174.32000 157 GLU A CA 1
ATOM 2631 C C . GLU A 1 157 ? 76.40200 112.96000 89.51700 1.000 171.89000 157 GLU A C 1
ATOM 2632 O O . GLU A 1 157 ? 77.10000 113.55800 90.33600 1.000 164.56000 157 GLU A O 1
ATOM 2644 N N . ALA A 1 158 ? 76.48800 111.64200 89.32300 1.000 166.88000 158 ALA A N 1
ATOM 2645 C CA . ALA A 1 158 ? 77.45300 110.86800 90.08400 1.000 169.58000 158 ALA A CA 1
ATOM 2646 C C . ALA A 1 158 ? 78.85800 111.25000 89.66900 1.000 163.11000 158 ALA A C 1
ATOM 2647 O O . ALA A 1 158 ? 79.73900 111.36400 90.52100 1.000 151.91000 158 ALA A O 1
ATOM 2654 N N . GLU A 1 159 ? 79.07400 111.50100 88.37300 1.000 161.64000 159 GLU A N 1
ATOM 2655 C CA . GLU A 1 159 ? 80.40500 111.88900 87.94000 1.000 163.18000 159 GLU A CA 1
ATOM 2656 C C . GLU A 1 159 ? 80.80800 113.22500 88.52000 1.000 153.04000 159 GLU A C 1
ATOM 2657 O O . GLU A 1 159 ? 81.94800 113.39100 88.96300 1.000 145.87000 159 GLU A O 1
ATOM 2669 N N . LEU A 1 160 ? 79.87200 114.16500 88.56400 1.000 152.01000 160 LEU A N 1
ATOM 2670 C CA . LEU A 1 160 ? 80.17500 115.47200 89.09600 1.000 153.39000 160 LEU A CA 1
ATOM 2671 C C . LEU A 1 160 ? 80.41600 115.38900 90.58300 1.000 142.67000 160 LEU A C 1
ATOM 2672 O O . LEU A 1 160 ? 81.33100 116.03200 91.09200 1.000 137.00000 160 LEU A O 1
ATOM 2688 N N . ALA A 1 161 ? 79.62500 114.58200 91.29600 1.000 146.23000 161 ALA A N 1
ATOM 2689 C CA . ALA A 1 161 ? 79.83000 114.46300 92.72100 1.000 140.42000 161 ALA A CA 1
ATOM 2690 C C . ALA A 1 161 ? 81.19300 113.88500 92.99000 1.000 132.66000 161 ALA A C 1
ATOM 2691 O O . ALA A 1 161 ? 81.88700 114.34800 93.89100 1.000 133.05000 161 ALA A O 1
ATOM 2698 N N . ARG A 1 162 ? 81.61200 112.91000 92.17800 1.000 131.56000 162 ARG A N 1
ATOM 2699 C CA . ARG A 1 162 ? 82.91600 112.33400 92.38200 1.000 130.38000 162 ARG A CA 1
ATOM 2700 C C . ARG A 1 162 ? 83.99700 113.34900 92.11200 1.000 133.47000 162 ARG A C 1
ATOM 2701 O O . ARG A 1 162 ? 84.89800 113.49100 92.92400 1.000 135.48000 162 ARG A O 1
ATOM 2722 N N . MET A 1 163 ? 83.87200 114.16300 91.06100 1.000 132.28000 163 MET A N 1
ATOM 2723 C CA . MET A 1 163 ? 84.92700 115.13700 90.81500 1.000 136.39000 163 MET A CA 1
ATOM 2724 C C . MET A 1 163 ? 85.04300 116.08400 91.99000 1.000 129.07000 163 MET A C 1
ATOM 2725 O O . MET A 1 163 ? 86.15000 116.47700 92.38000 1.000 136.53000 163 MET A O 1
ATOM 2739 N N . LYS A 1 164 ? 83.89900 116.46400 92.56000 1.000 139.02000 164 LYS A N 1
ATOM 2740 C CA . LYS A 1 164 ? 83.89900 117.37000 93.68400 1.000 135.32000 164 LYS A CA 1
ATOM 2741 C C . LYS A 1 164 ? 84.56700 116.71000 94.88200 1.000 134.61000 164 LYS A C 1
ATOM 2742 O O . LYS A 1 164 ? 85.42500 117.31500 95.51900 1.000 131.72000 164 LYS A O 1
ATOM 2761 N N . GLN A 1 165 ? 84.25700 115.44200 95.13500 1.000 129.65000 165 GLN A N 1
ATOM 2762 C CA . GLN A 1 165 ? 84.82700 114.71400 96.25800 1.000 131.67000 165 GLN A CA 1
ATOM 2763 C C . GLN A 1 165 ? 86.31400 114.45500 96.11700 1.000 120.80000 165 GLN A C 1
ATOM 2764 O O . GLN A 1 165 ? 87.05800 114.51400 97.10400 1.000 117.11000 165 GLN A O 1
ATOM 2778 N N . GLN A 1 166 ? 86.74300 114.15800 94.90300 1.000 124.13000 166 GLN A N 1
ATOM 2779 C CA . GLN A 1 166 ? 88.12400 113.86400 94.60600 1.000 125.78000 166 GLN A CA 1
ATOM 2780 C C . GLN A 1 166 ? 88.93900 115.12700 94.76900 1.000 120.17000 166 GLN A C 1
ATOM 2781 O O . GLN A 1 166 ? 90.02700 115.10300 95.35300 1.000 113.00000 166 GLN A O 1
ATOM 2795 N N . HIS A 1 167 ? 88.37100 116.24900 94.33300 1.000 121.43000 167 HIS A N 1
ATOM 2796 C CA . HIS A 1 167 ? 89.01700 117.52700 94.48900 1.000 130.34000 167 HIS A CA 1
ATOM 2797 C C . HIS A 1 167 ? 89.16600 117.88500 95.94100 1.000 123.64000 167 HIS A C 1
ATOM 2798 O O . HIS A 1 167 ? 90.25400 118.24800 96.38900 1.000 119.88000 167 HIS A O 1
ATOM 2812 N N . MET A 1 168 ? 88.08000 117.76300 96.70200 1.000 127.79000 168 MET A N 1
ATOM 2813 C CA . MET A 1 168 ? 88.12800 118.12800 98.09700 1.000 123.35000 168 MET A CA 1
ATOM 2814 C C . MET A 1 168 ? 89.14400 117.27400 98.82400 1.000 114.90000 168 MET A C 1
ATOM 2815 O O . MET A 1 168 ? 89.87100 117.78200 99.67900 1.000 117.61000 168 MET A O 1
ATOM 2829 N N . THR A 1 169 ? 89.23400 115.99300 98.47300 1.000 115.60000 169 THR A N 1
ATOM 2830 C CA . THR A 1 169 ? 90.20300 115.14100 99.11900 1.000 116.51000 169 THR A CA 1
ATOM 2831 C C . THR A 1 169 ? 91.60300 115.62800 98.81700 1.000 112.94000 169 THR A C 1
ATOM 2832 O O . THR A 1 169 ? 92.42700 115.73400 99.72400 1.000 103.94000 169 THR A O 1
ATOM 2843 N N . ALA A 1 170 ? 91.88500 115.94100 97.55400 1.000 112.08000 170 ALA A N 1
ATOM 2844 C CA . ALA A 1 170 ? 93.21100 116.40600 97.19600 1.000 120.72000 170 ALA A CA 1
ATOM 2845 C C . ALA A 1 170 ? 93.55500 117.71900 97.88900 1.000 116.09000 170 ALA A C 1
ATOM 2846 O O . ALA A 1 170 ? 94.69700 117.92000 98.30300 1.000 111.27000 170 ALA A O 1
ATOM 2853 N N . TYR A 1 171 ? 92.56600 118.59700 98.02300 1.000 112.48000 171 TYR A N 1
ATOM 2854 C CA . TYR A 1 171 ? 92.71900 119.89800 98.65000 1.000 116.92000 171 TYR A CA 1
ATOM 2855 C C . TYR A 1 171 ? 93.13400 119.70100 100.10100 1.000 110.04000 171 TYR A C 1
ATOM 2856 O O . TYR A 1 171 ? 94.07600 120.32300 100.60700 1.000 109.25000 171 TYR A O 1
ATOM 2874 N N . LEU A 1 172 ? 92.42100 118.80600 100.77000 1.000 115.61000 172 LEU A N 1
ATOM 2875 C CA . LEU A 1 172 ? 92.63000 118.49700 102.16300 1.000 113.83000 172 LEU A CA 1
ATOM 2876 C C . LEU A 1 172 ? 94.02000 117.89300 102.35800 1.000 107.16000 172 LEU A C 1
ATOM 2877 O O . LEU A 1 172 ? 94.72900 118.24200 103.30600 1.000 105.42000 172 LEU A O 1
ATOM 2893 N N . GLN A 1 173 ? 94.42400 117.00800 101.44300 1.000 104.34000 173 GLN A N 1
ATOM 2894 C CA . GLN A 1 173 ? 95.73300 116.38300 101.52300 1.000 104.47000 173 GLN A CA 1
ATOM 2895 C C . GLN A 1 173 ? 96.83300 117.40500 101.32500 1.000 105.37000 173 GLN A C 1
ATOM 2896 O O . GLN A 1 173 ? 97.87900 117.33900 101.98400 1.000 101.09000 173 GLN A O 1
ATOM 2910 N N . ALA A 1 174 ? 96.61400 118.35200 100.41000 1.000 103.18000 174 ALA A N 1
ATOM 2911 C CA . ALA A 1 174 ? 97.59300 119.38700 100.17500 1.000 114.29000 174 ALA A CA 1
ATOM 2912 C C . ALA A 1 174 ? 97.76400 120.21200 101.42700 1.000 110.00000 174 ALA A C 1
ATOM 2913 O O . ALA A 1 174 ? 98.88500 120.57600 101.78900 1.000 105.97000 174 ALA A O 1
ATOM 2920 N N . ALA A 1 175 ? 96.65000 120.47700 102.11500 1.000 103.86000 175 ALA A N 1
ATOM 2921 C CA . ALA A 1 175 ? 96.69500 121.23400 103.34400 1.000 114.89000 175 ALA A CA 1
ATOM 2922 C C . ALA A 1 175 ? 97.47300 120.48000 104.41800 1.000 104.42000 175 ALA A C 1
ATOM 2923 O O . ALA A 1 175 ? 98.28800 121.08700 105.11200 1.000 100.06000 175 ALA A O 1
ATOM 2930 N N . LEU A 1 176 ? 97.30100 119.15100 104.50700 1.000 104.05000 176 LEU A N 1
ATOM 2931 C CA . LEU A 1 176 ? 98.05700 118.38300 105.49600 1.000 107.15000 176 LEU A CA 1
ATOM 2932 C C . LEU A 1 176 ? 99.53600 118.44200 105.20000 1.000 104.10000 176 LEU A C 1
ATOM 2933 O O . LEU A 1 176 ? 100.35700 118.59900 106.10700 1.000 103.66000 176 LEU A O 1
ATOM 2949 N N . THR A 1 177 ? 99.88700 118.35300 103.92700 1.000 99.81000 177 THR A N 1
ATOM 2950 C CA . THR A 1 177 ? 101.28500 118.36800 103.56300 1.000 106.21000 177 THR A CA 1
ATOM 2951 C C . THR A 1 177 ? 101.90800 119.71400 103.87100 1.000 104.33000 177 THR A C 1
ATOM 2952 O O . THR A 1 177 ? 103.01000 119.78300 104.42000 1.000 101.58000 177 THR A O 1
ATOM 2963 N N . ALA A 1 178 ? 101.22400 120.79500 103.50900 1.000 101.98000 178 ALA A N 1
ATOM 2964 C CA . ALA A 1 178 ? 101.75900 122.11500 103.75900 1.000 107.40000 178 ALA A CA 1
ATOM 2965 C C . ALA A 1 178 ? 101.89000 122.35800 105.24000 1.000 100.15000 178 ALA A C 1
ATOM 2966 O O . ALA A 1 178 ? 102.84300 122.99700 105.68500 1.000 97.94000 178 ALA A O 1
ATOM 2973 N N . TRP A 1 179 ? 100.93500 121.83900 106.00600 1.000 96.82000 179 TRP A N 1
ATOM 2974 C CA . TRP A 1 179 ? 100.92900 121.96700 107.44000 1.000 104.94000 179 TRP A CA 1
ATOM 2975 C C . TRP A 1 179 ? 102.19300 121.33300 107.97100 1.000 103.27000 179 TRP A C 1
ATOM 2976 O O . TRP A 1 179 ? 102.91000 121.96200 108.75100 1.000 99.67000 179 TRP A O 1
ATOM 2997 N N . GLU A 1 180 ? 102.51700 120.11600 107.52700 1.000 100.46000 180 GLU A N 1
ATOM 2998 C CA . GLU A 1 180 ? 103.74300 119.50500 108.00200 1.000 111.41000 180 GLU A CA 1
ATOM 2999 C C . GLU A 1 180 ? 104.98300 120.28000 107.59100 1.000 104.43000 180 GLU A C 1
ATOM 3000 O O . GLU A 1 180 ? 105.91000 120.41300 108.38400 1.000 104.18000 180 GLU A O 1
ATOM 3012 N N . ILE A 1 181 ? 105.01600 120.82900 106.38000 1.000 100.12000 181 ILE A N 1
ATOM 3013 C CA . ILE A 1 181 ? 106.22400 121.52700 105.96300 1.000 109.25000 181 ILE A CA 1
ATOM 3014 C C . ILE A 1 181 ? 106.45100 122.74400 106.84100 1.000 106.85000 181 ILE A C 1
ATOM 3015 O O . ILE A 1 181 ? 107.57200 122.98900 107.30300 1.000 105.02000 181 ILE A O 1
ATOM 3031 N N . ILE A 1 182 ? 105.39400 123.51000 107.06000 1.000 101.51000 182 ILE A N 1
ATOM 3032 C CA . ILE A 1 182 ? 105.47700 124.72200 107.83900 1.000 104.33000 182 ILE A CA 1
ATOM 3033 C C . ILE A 1 182 ? 105.78700 124.42300 109.28400 1.000 101.90000 182 ILE A C 1
ATOM 3034 O O . ILE A 1 182 ? 106.58900 125.12500 109.90000 1.000 100.05000 182 ILE A O 1
ATOM 3050 N N . SER A 1 183 ? 105.11200 123.43000 109.84900 1.000 99.98000 183 SER A N 1
ATOM 3051 C CA . SER A 1 183 ? 105.30400 123.07500 111.23200 1.000 107.15000 183 SER A CA 1
ATOM 3052 C C . SER A 1 183 ? 106.72200 122.60400 111.49700 1.000 105.20000 183 SER A C 1
ATOM 3053 O O . SER A 1 183 ? 107.37700 123.07700 112.43100 1.000 104.47000 183 SER A O 1
ATOM 3061 N N . LYS A 1 184 ? 107.23900 121.72700 110.63900 1.000 100.41000 184 LYS A N 1
ATOM 3062 C CA . LYS A 1 184 ? 108.58100 121.21600 110.82000 1.000 106.72000 184 LYS A CA 1
ATOM 3063 C C . LYS A 1 184 ? 109.58500 122.34300 110.72500 1.000 104.43000 184 LYS A C 1
ATOM 3064 O O . LYS A 1 184 ? 110.54700 122.40200 111.50100 1.000 103.00000 184 LYS A O 1
ATOM 3083 N N . SER A 1 185 ? 109.35400 123.24900 109.78400 1.000 98.46000 185 SER A N 1
ATOM 3084 C CA . SER A 1 185 ? 110.23300 124.36000 109.56100 1.000 105.63000 185 SER A CA 1
ATOM 3085 C C . SER A 1 185 ? 110.24600 125.33300 110.72700 1.000 107.46000 185 SER A C 1
ATOM 3086 O O . SER A 1 185 ? 111.32200 125.74700 111.16100 1.000 109.64000 185 SER A O 1
ATOM 3094 N N . VAL A 1 186 ? 109.07900 125.67600 111.28600 1.000 105.15000 186 VAL A N 1
ATOM 3095 C CA . VAL A 1 186 ? 109.09900 126.64300 112.36900 1.000 112.75000 186 VAL A CA 1
ATOM 3096 C C . VAL A 1 186 ? 109.74400 126.05600 113.61800 1.000 112.49000 186 VAL A C 1
ATOM 3097 O O . VAL A 1 186 ? 110.45600 126.77600 114.32600 1.000 112.36000 186 VAL A O 1
ATOM 3110 N N . ILE A 1 187 ? 109.54400 124.76200 113.88600 1.000 110.91000 187 ILE A N 1
ATOM 3111 C CA . ILE A 1 187 ? 110.19800 124.18800 115.04500 1.000 117.06000 187 ILE A CA 1
ATOM 3112 C C . ILE A 1 187 ? 111.69700 124.22100 114.83400 1.000 116.80000 187 ILE A C 1
ATOM 3113 O O . ILE A 1 187 ? 112.44100 124.57100 115.75400 1.000 119.40000 187 ILE A O 1
ATOM 3129 N N . ALA A 1 188 ? 112.15900 123.85000 113.63700 1.000 110.05000 188 ALA A N 1
ATOM 3130 C CA . ALA A 1 188 ? 113.58200 123.86000 113.40000 1.000 115.38000 188 ALA A CA 1
ATOM 3131 C C . ALA A 1 188 ? 114.16100 125.25200 113.54900 1.000 117.86000 188 ALA A C 1
ATOM 3132 O O . ALA A 1 188 ? 115.23500 125.41000 114.12800 1.000 115.25000 188 ALA A O 1
ATOM 3139 N N . LEU A 1 189 ? 113.44800 126.27300 113.08500 1.000 112.24000 189 LEU A N 1
ATOM 3140 C CA . LEU A 1 189 ? 113.97000 127.61500 113.21400 1.000 119.51000 189 LEU A CA 1
ATOM 3141 C C . LEU A 1 189 ? 114.07800 128.02100 114.66100 1.000 119.66000 189 LEU A C 1
ATOM 3142 O O . LEU A 1 189 ? 115.06600 128.64500 115.04300 1.000 123.76000 189 LEU A O 1
ATOM 3158 N N . LEU A 1 190 ? 113.11200 127.64000 115.49200 1.000 119.33000 190 LEU A N 1
ATOM 3159 C CA . LEU A 1 190 ? 113.21600 128.02700 116.88400 1.000 123.37000 190 LEU A CA 1
ATOM 3160 C C . LEU A 1 190 ? 114.40600 127.31700 117.51500 1.000 128.16000 190 LEU A C 1
ATOM 3161 O O . LEU A 1 190 ? 115.13100 127.92500 118.31000 1.000 130.66000 190 LEU A O 1
ATOM 3177 N N . LEU A 1 191 ? 114.61200 126.03200 117.19600 1.000 119.90000 191 LEU A N 1
ATOM 3178 C CA . LEU A 1 191 ? 115.73300 125.31300 117.79200 1.000 126.44000 191 LEU A CA 1
ATOM 3179 C C . LEU A 1 191 ? 117.03300 125.97900 117.42400 1.000 127.50000 191 LEU A C 1
ATOM 3180 O O . LEU A 1 191 ? 117.92300 126.11700 118.26600 1.000 129.16000 191 LEU A O 1
ATOM 3196 N N . LEU A 1 192 ? 117.13000 126.41400 116.17900 1.000 123.29000 192 LEU A N 1
ATOM 3197 C CA . LEU A 1 192 ? 118.32100 127.06400 115.70700 1.000 134.73000 192 LEU A CA 1
ATOM 3198 C C . LEU A 1 192 ? 118.51100 128.39600 116.41600 1.000 133.54000 192 LEU A C 1
ATOM 3199 O O . LEU A 1 192 ? 119.64900 128.74800 116.73600 1.000 128.66000 192 LEU A O 1
ATOM 3215 N N . GLN A 1 193 ? 117.42300 129.12100 116.70600 1.000 127.33000 193 GLN A N 1
ATOM 3216 C CA . GLN A 1 193 ? 117.55300 130.37100 117.44200 1.000 133.71000 193 GLN A CA 1
ATOM 3217 C C . GLN A 1 193 ? 118.05100 130.11900 118.86200 1.000 137.68000 193 GLN A C 1
ATOM 3218 O O . GLN A 1 193 ? 118.85400 130.90100 119.37600 1.000 138.48000 193 GLN A O 1
ATOM 3232 N N . GLN A 1 194 ? 117.59500 129.03600 119.50300 1.000 132.03000 194 GLN A N 1
ATOM 3233 C CA . GLN A 1 194 ? 118.07200 128.73500 120.84900 1.000 142.40000 194 GLN A CA 1
ATOM 3234 C C . GLN A 1 194 ? 119.55200 128.37100 120.81000 1.000 142.58000 194 GLN A C 1
ATOM 3235 O O . GLN A 1 194 ? 120.32200 128.79000 121.68500 1.000 152.65000 194 GLN A O 1
ATOM 3249 N N . ASN A 1 195 ? 119.97700 127.65600 119.76200 1.000 139.89000 195 ASN A N 1
ATOM 3250 C CA . ASN A 1 195 ? 121.37700 127.28900 119.65900 1.000 148.14000 195 ASN A CA 1
ATOM 3251 C C . ASN A 1 195 ? 122.20200 128.55000 119.48200 1.000 152.71000 195 ASN A C 1
ATOM 3252 O O . ASN A 1 195 ? 123.26900 128.69700 120.08800 1.000 153.69000 195 ASN A O 1
ATOM 3263 N N . GLN A 1 196 ? 121.65900 129.49000 118.70800 1.000 145.83000 196 GLN A N 1
ATOM 3264 C CA . GLN A 1 196 ? 122.32000 130.74100 118.42300 1.000 154.08000 196 GLN A CA 1
ATOM 3265 C C . GLN A 1 196 ? 122.45300 131.56500 119.67900 1.000 162.49000 196 GLN A C 1
ATOM 3266 O O . GLN A 1 196 ? 123.50200 132.17000 119.90300 1.000 161.52000 196 GLN A O 1
ATOM 3280 N N . LEU A 1 197 ? 121.43600 131.53500 120.53800 1.000 147.64000 197 LEU A N 1
ATOM 3281 C CA . LEU A 1 197 ? 121.52800 132.28300 121.76800 1.000 153.49000 197 LEU A CA 1
ATOM 3282 C C . LEU A 1 197 ? 122.63500 131.73400 122.63000 1.000 160.99000 197 LEU A C 1
ATOM 3283 O O . LEU A 1 197 ? 123.41000 132.50800 123.19300 1.000 172.21000 197 LEU A O 1
ATOM 3299 N N . ASN A 1 198 ? 122.74700 130.41100 122.73000 1.000 163.55000 198 ASN A N 1
ATOM 3300 C CA . ASN A 1 198 ? 123.81800 129.89000 123.55400 1.000 170.18000 198 ASN A CA 1
ATOM 3301 C C . ASN A 1 198 ? 125.17800 130.24200 123.00100 1.000 168.01000 198 ASN A C 1
ATOM 3302 O O . ASN A 1 198 ? 126.08200 130.57300 123.76600 1.000 170.17000 198 ASN A O 1
ATOM 3313 N N . LEU A 1 199 ? 125.33300 130.24100 121.68900 1.000 164.51000 199 LEU A N 1
ATOM 3314 C CA . LEU A 1 199 ? 126.63800 130.55800 121.15800 1.000 167.16000 199 LEU A CA 1
ATOM 3315 C C . LEU A 1 199 ? 126.98700 132.00900 121.42600 1.000 174.71000 199 LEU A C 1
ATOM 3316 O O . LEU A 1 199 ? 128.14100 132.33300 121.69100 1.000 181.08000 199 LEU A O 1
ATOM 3332 N N . GLU A 1 200 ? 126.01000 132.89800 121.35900 1.000 169.27000 200 GLU A N 1
ATOM 3333 C CA . GLU A 1 200 ? 126.29700 134.29100 121.63600 1.000 177.26000 200 GLU A CA 1
ATOM 3334 C C . GLU A 1 200 ? 126.63600 134.50400 123.10700 1.000 182.41000 200 GLU A C 1
ATOM 3335 O O . GLU A 1 200 ? 127.59400 135.20500 123.42900 1.000 180.61000 200 GLU A O 1
ATOM 3347 N N . LEU A 1 201 ? 125.91500 133.82800 124.00600 1.000 181.39000 201 LEU A N 1
ATOM 3348 C CA . LEU A 1 201 ? 126.13800 133.98500 125.44100 1.000 188.20000 201 LEU A CA 1
ATOM 3349 C C . LEU A 1 201 ? 127.50100 133.43600 125.84800 1.000 188.84000 201 LEU A C 1
ATOM 3350 O O . LEU A 1 201 ? 128.14700 133.95500 126.76000 1.000 199.82000 201 LEU A O 1
ATOM 3366 N N . ARG A 1 202 ? 127.95600 132.40900 125.14300 1.000 184.80000 202 ARG A N 1
ATOM 3367 C CA . ARG A 1 202 ? 129.24900 131.77000 125.38500 1.000 193.37000 202 ARG A CA 1
ATOM 3368 C C . ARG A 1 202 ? 130.49800 132.49500 124.80600 1.000 199.53000 202 ARG A C 1
ATOM 3369 O O . ARG A 1 202 ? 131.61400 132.03200 125.07500 1.000 203.60000 202 ARG A O 1
ATOM 3390 N N . HIS A 1 203 ? 130.32300 133.57500 123.99000 1.000 203.68000 203 HIS A N 1
ATOM 3391 C CA . HIS A 1 203 ? 131.40000 134.32500 123.31100 1.000 210.69000 203 HIS A CA 1
ATOM 3392 C C . HIS A 1 203 ? 131.23000 135.84900 123.51800 1.000 223.27000 203 HIS A C 1
ATOM 3393 O O . HIS A 1 203 ? 131.58500 136.36500 124.58400 1.000 230.28000 203 HIS A O 1
ATOM 3408 N N . SER B 1 1 ? 139.90900 93.43000 129.56000 1.000 190.41000 1 SER B N 1
ATOM 3409 C CA . SER B 1 1 ? 138.54900 93.06500 129.10800 1.000 188.04000 1 SER B CA 1
ATOM 3410 C C . SER B 1 1 ? 138.01000 93.89100 127.89500 1.000 172.18000 1 SER B C 1
ATOM 3411 O O . SER B 1 1 ? 137.49900 93.29200 126.93700 1.000 174.23000 1 SER B O 1
ATOM 3421 N N . ALA B 1 2 ? 138.16400 95.24700 127.92600 1.000 188.80000 2 ALA B N 1
ATOM 3422 C CA . ALA B 1 2 ? 137.65400 96.16400 126.88800 1.000 189.31000 2 ALA B CA 1
ATOM 3423 C C . ALA B 1 2 ? 138.20800 95.90400 125.50300 1.000 184.67000 2 ALA B C 1
ATOM 3424 O O . ALA B 1 2 ? 137.46500 95.96500 124.53600 1.000 182.66000 2 ALA B O 1
ATOM 3431 N N . GLU B 1 3 ? 139.47000 95.54600 125.39900 1.000 187.56000 3 GLU B N 1
ATOM 3432 C CA . GLU B 1 3 ? 140.07000 95.34100 124.09700 1.000 188.70000 3 GLU B CA 1
ATOM 3433 C C . GLU B 1 3 ? 139.49000 94.13700 123.35700 1.000 178.26000 3 GLU B C 1
ATOM 3434 O O . GLU B 1 3 ? 139.24200 94.21800 122.15000 1.000 175.40000 3 GLU B O 1
ATOM 3446 N N . GLU B 1 4 ? 139.23400 93.04300 124.07100 1.000 177.57000 4 GLU B N 1
ATOM 3447 C CA . GLU B 1 4 ? 138.66000 91.86900 123.43400 1.000 169.52000 4 GLU B CA 1
ATOM 3448 C C . GLU B 1 4 ? 137.20400 92.12700 123.09400 1.000 170.58000 4 GLU B C 1
ATOM 3449 O O . GLU B 1 4 ? 136.71000 91.67200 122.06200 1.000 169.20000 4 GLU B O 1
ATOM 3461 N N . LEU B 1 5 ? 136.51200 92.87600 123.94400 1.000 171.05000 5 LEU B N 1
ATOM 3462 C CA . LEU B 1 5 ? 135.12100 93.19300 123.68600 1.000 168.98000 5 LEU B CA 1
ATOM 3463 C C . LEU B 1 5 ? 135.01100 94.09300 122.45500 1.000 166.89000 5 LEU B C 1
ATOM 3464 O O . LEU B 1 5 ? 134.12500 93.90000 121.61400 1.000 159.60000 5 LEU B O 1
ATOM 3480 N N . LEU B 1 6 ? 135.95200 95.02600 122.31100 1.000 172.31000 6 LEU B N 1
ATOM 3481 C CA . LEU B 1 6 ? 136.00800 95.90100 121.15800 1.000 168.87000 6 LEU B CA 1
ATOM 3482 C C . LEU B 1 6 ? 136.34400 95.10100 119.91900 1.000 160.18000 6 LEU B C 1
ATOM 3483 O O . LEU B 1 6 ? 135.79600 95.37500 118.85400 1.000 152.05000 6 LEU B O 1
ATOM 3499 N N . ARG B 1 7 ? 137.22900 94.10700 120.04300 1.000 136.50000 7 ARG B N 1
ATOM 3500 C CA . ARG B 1 7 ? 137.55600 93.27500 118.90400 1.000 149.54000 7 ARG B CA 1
ATOM 3501 C C . ARG B 1 7 ? 136.32400 92.54100 118.43400 1.000 157.49000 7 ARG B C 1
ATOM 3502 O O . ARG B 1 7 ? 136.06800 92.48200 117.23300 1.000 160.19000 7 ARG B O 1
ATOM 3523 N N . ARG B 1 8 ? 135.53400 92.00500 119.36600 1.000 148.76000 8 ARG B N 1
ATOM 3524 C CA . ARG B 1 8 ? 134.34400 91.28300 118.96300 1.000 146.98000 8 ARG B CA 1
ATOM 3525 C C . ARG B 1 8 ? 133.35900 92.19900 118.25000 1.000 146.04000 8 ARG B C 1
ATOM 3526 O O . ARG B 1 8 ? 132.79500 91.81500 117.22100 1.000 148.08000 8 ARG B O 1
ATOM 3547 N N . SER B 1 9 ? 133.18600 93.42600 118.75500 1.000 142.68000 9 SER B N 1
ATOM 3548 C CA . SER B 1 9 ? 132.26100 94.36400 118.13700 1.000 152.27000 9 SER B CA 1
ATOM 3549 C C . SER B 1 9 ? 132.75000 94.78500 116.75900 1.000 146.02000 9 SER B C 1
ATOM 3550 O O . SER B 1 9 ? 131.95300 94.90300 115.82100 1.000 133.97000 9 SER B O 1
ATOM 3558 N N . ARG B 1 10 ? 134.06300 94.96800 116.61700 1.000 147.03000 10 ARG B N 1
ATOM 3559 C CA . ARG B 1 10 ? 134.64600 95.35300 115.35100 1.000 149.70000 10 ARG B CA 1
ATOM 3560 C C . ARG B 1 10 ? 134.42800 94.27100 114.30900 1.000 146.64000 10 ARG B C 1
ATOM 3561 O O . ARG B 1 10 ? 134.03900 94.56500 113.17100 1.000 144.26000 10 ARG B O 1
ATOM 3582 N N . GLU B 1 11 ? 134.65200 93.01800 114.69700 1.000 146.22000 11 GLU B N 1
ATOM 3583 C CA . GLU B 1 11 ? 134.47600 91.90300 113.78900 1.000 151.91000 11 GLU B CA 1
ATOM 3584 C C . GLU B 1 11 ? 133.01400 91.76200 113.40400 1.000 142.43000 11 GLU B C 1
ATOM 3585 O O . GLU B 1 11 ? 132.70000 91.48500 112.24300 1.000 142.60000 11 GLU B O 1
ATOM 3597 N N . TYR B 1 12 ? 132.11500 91.98000 114.36500 1.000 139.28000 12 TYR B N 1
ATOM 3598 C CA . TYR B 1 12 ? 130.69700 91.91000 114.09900 1.000 141.63000 12 TYR B CA 1
ATOM 3599 C C . TYR B 1 12 ? 130.31600 92.91900 113.04000 1.000 136.16000 12 TYR B C 1
ATOM 3600 O O . TYR B 1 12 ? 129.61200 92.57800 112.09100 1.000 135.66000 12 TYR B O 1
ATOM 3618 N N . LEU B 1 13 ? 130.76800 94.16700 113.19200 1.000 138.74000 13 LEU B N 1
ATOM 3619 C CA . LEU B 1 13 ? 130.42700 95.18800 112.22100 1.000 137.37000 13 LEU B CA 1
ATOM 3620 C C . LEU B 1 13 ? 130.95500 94.83300 110.84500 1.000 131.07000 13 LEU B C 1
ATOM 3621 O O . LEU B 1 13 ? 130.25700 95.05800 109.85300 1.000 131.95000 13 LEU B O 1
ATOM 3637 N N . LYS B 1 14 ? 132.18000 94.30500 110.75400 1.000 143.08000 14 LYS B N 1
ATOM 3638 C CA . LYS B 1 14 ? 132.68000 93.92200 109.44400 1.000 129.64000 14 LYS B CA 1
ATOM 3639 C C . LYS B 1 14 ? 131.74800 92.89500 108.82100 1.000 129.16000 14 LYS B C 1
ATOM 3640 O O . LYS B 1 14 ? 131.41300 93.00000 107.63900 1.000 123.12000 14 LYS B O 1
ATOM 3659 N N . LYS B 1 15 ? 131.30900 91.91300 109.61400 1.000 130.46000 15 LYS B N 1
ATOM 3660 C CA . LYS B 1 15 ? 130.41200 90.89800 109.09600 1.000 121.42000 15 LYS B CA 1
ATOM 3661 C C . LYS B 1 15 ? 129.10100 91.51500 108.64100 1.000 121.33000 15 LYS B C 1
ATOM 3662 O O . LYS B 1 15 ? 128.59300 91.14500 107.58500 1.000 121.35000 15 LYS B O 1
ATOM 3681 N N . VAL B 1 16 ? 128.58400 92.49300 109.38300 1.000 120.87000 16 VAL B N 1
ATOM 3682 C CA . VAL B 1 16 ? 127.33700 93.12800 108.99600 1.000 118.56000 16 VAL B CA 1
ATOM 3683 C C . VAL B 1 16 ? 127.50900 93.83000 107.67100 1.000 123.99000 16 VAL B C 1
ATOM 3684 O O . VAL B 1 16 ? 126.61100 93.77200 106.82700 1.000 120.33000 16 VAL B O 1
ATOM 3697 N N . ALA B 1 17 ? 128.62400 94.53700 107.49900 1.000 119.73000 17 ALA B N 1
ATOM 3698 C CA . ALA B 1 17 ? 128.86200 95.23200 106.25300 1.000 126.83000 17 ALA B CA 1
ATOM 3699 C C . ALA B 1 17 ? 128.92100 94.26000 105.08700 1.000 122.78000 17 ALA B C 1
ATOM 3700 O O . ALA B 1 17 ? 128.33800 94.51400 104.03000 1.000 118.53000 17 ALA B O 1
ATOM 3707 N N . LEU B 1 18 ? 129.55700 93.10700 105.29400 1.000 118.78000 18 LEU B N 1
ATOM 3708 C CA . LEU B 1 18 ? 129.67200 92.12600 104.23100 1.000 124.31000 18 LEU B CA 1
ATOM 3709 C C . LEU B 1 18 ? 128.30900 91.56600 103.87200 1.000 116.82000 18 LEU B C 1
ATOM 3710 O O . LEU B 1 18 ? 128.00500 91.36600 102.69200 1.000 114.07000 18 LEU B O 1
ATOM 3726 N N . ILE B 1 19 ? 127.46600 91.37100 104.88000 1.000 117.61000 19 ILE B N 1
ATOM 3727 C CA . ILE B 1 19 ? 126.12300 90.87300 104.66600 1.000 116.34000 19 ILE B CA 1
ATOM 3728 C C . ILE B 1 19 ? 125.33600 91.86400 103.84900 1.000 113.98000 19 ILE B C 1
ATOM 3729 O O . ILE B 1 19 ? 124.62900 91.46800 102.92500 1.000 113.92000 19 ILE B O 1
ATOM 3745 N N . GLN B 1 20 ? 125.43900 93.14700 104.18100 1.000 111.78000 20 GLN B N 1
ATOM 3746 C CA . GLN B 1 20 ? 124.71700 94.15000 103.42800 1.000 118.84000 20 GLN B CA 1
ATOM 3747 C C . GLN B 1 20 ? 125.18900 94.24100 101.99100 1.000 115.83000 20 GLN B C 1
ATOM 3748 O O . GLN B 1 20 ? 124.36900 94.46100 101.09700 1.000 114.42000 20 GLN B O 1
ATOM 3762 N N . LEU B 1 21 ? 126.48300 94.03600 101.74100 1.000 111.81000 21 LEU B N 1
ATOM 3763 C CA . LEU B 1 21 ? 126.95300 94.07300 100.36700 1.000 121.46000 21 LEU B CA 1
ATOM 3764 C C . LEU B 1 21 ? 126.32900 92.92200 99.59500 1.000 112.72000 21 LEU B C 1
ATOM 3765 O O . LEU B 1 21 ? 125.88000 93.10200 98.45800 1.000 115.88000 21 LEU B O 1
ATOM 3781 N N . VAL B 1 22 ? 126.22100 91.76000 100.24000 1.000 108.90000 22 VAL B N 1
ATOM 3782 C CA . VAL B 1 22 ? 125.60800 90.60900 99.60400 1.000 116.38000 22 VAL B CA 1
ATOM 3783 C C . VAL B 1 22 ? 124.14100 90.85100 99.34500 1.000 112.91000 22 VAL B C 1
ATOM 3784 O O . VAL B 1 22 ? 123.64300 90.48900 98.28100 1.000 111.71000 22 VAL B O 1
ATOM 3797 N N . ILE B 1 23 ? 123.43100 91.43300 100.29800 1.000 109.93000 23 ILE B N 1
ATOM 3798 C CA . ILE B 1 23 ? 122.02200 91.65800 100.08500 1.000 110.72000 23 ILE B CA 1
ATOM 3799 C C . ILE B 1 23 ? 121.81700 92.61500 98.93500 1.000 118.98000 23 ILE B C 1
ATOM 3800 O O . ILE B 1 23 ? 120.92600 92.39400 98.11600 1.000 117.14000 23 ILE B O 1
ATOM 3816 N N . ALA B 1 24 ? 122.58400 93.71300 98.89000 1.000 116.22000 24 ALA B N 1
ATOM 3817 C CA . ALA B 1 24 ? 122.42100 94.66600 97.80600 1.000 120.59000 24 ALA B CA 1
ATOM 3818 C C . ALA B 1 24 ? 122.69200 93.99200 96.47500 1.000 123.88000 24 ALA B C 1
ATOM 3819 O O . ALA B 1 24 ? 121.97200 94.23600 95.50400 1.000 123.21000 24 ALA B O 1
ATOM 3826 N N . PHE B 1 25 ? 123.68900 93.10600 96.42900 1.000 116.58000 25 PHE B N 1
ATOM 3827 C CA . PHE B 1 25 ? 123.99600 92.36200 95.22500 1.000 123.99000 25 PHE B CA 1
ATOM 3828 C C . PHE B 1 25 ? 122.80000 91.55600 94.79300 1.000 111.06000 25 PHE B C 1
ATOM 3829 O O . PHE B 1 25 ? 122.38100 91.63000 93.63900 1.000 96.63000 25 PHE B O 1
ATOM 3846 N N . VAL B 1 26 ? 122.23200 90.80200 95.72900 1.000 117.66000 26 VAL B N 1
ATOM 3847 C CA . VAL B 1 26 ? 121.10500 89.96200 95.41000 1.000 108.95000 26 VAL B CA 1
ATOM 3848 C C . VAL B 1 26 ? 119.94600 90.79400 94.93100 1.000 115.77000 26 VAL B C 1
ATOM 3849 O O . VAL B 1 26 ? 119.28600 90.39600 93.97800 1.000 118.35000 26 VAL B O 1
ATOM 3862 N N . PHE B 1 27 ? 119.67100 91.92900 95.57600 1.000 114.09000 27 PHE B N 1
ATOM 3863 C CA . PHE B 1 27 ? 118.59700 92.78000 95.10500 1.000 122.68000 27 PHE B CA 1
ATOM 3864 C C . PHE B 1 27 ? 118.80800 93.18300 93.67900 1.000 117.09000 27 PHE B C 1
ATOM 3865 O O . PHE B 1 27 ? 117.88300 93.10800 92.87500 1.000 115.95000 27 PHE B O 1
ATOM 3882 N N . LEU B 1 28 ? 119.99900 93.66100 93.35200 1.000 118.60000 28 LEU B N 1
ATOM 3883 C CA . LEU B 1 28 ? 120.21300 94.13900 92.01300 1.000 120.81000 28 LEU B CA 1
ATOM 3884 C C . LEU B 1 28 ? 120.05800 93.00900 91.01900 1.000 122.53000 28 LEU B C 1
ATOM 3885 O O . LEU B 1 28 ? 119.42600 93.19300 89.98000 1.000 122.94000 28 LEU B O 1
ATOM 3901 N N . ILE B 1 29 ? 120.54400 91.81700 91.34900 1.000 120.19000 29 ILE B N 1
ATOM 3902 C CA . ILE B 1 29 ? 120.40400 90.71000 90.42500 1.000 119.58000 29 ILE B CA 1
ATOM 3903 C C . ILE B 1 29 ? 118.94700 90.34100 90.27700 1.000 124.95000 29 ILE B C 1
ATOM 3904 O O . ILE B 1 29 ? 118.49700 90.04400 89.17100 1.000 123.31000 29 ILE B O 1
ATOM 3920 N N . LEU B 1 30 ? 118.21200 90.33000 91.37900 1.000 117.27000 30 LEU B N 1
ATOM 3921 C CA . LEU B 1 30 ? 116.81100 89.99900 91.35600 1.000 119.50000 30 LEU B CA 1
ATOM 3922 C C . LEU B 1 30 ? 116.03600 91.01500 90.53200 1.000 121.41000 30 LEU B C 1
ATOM 3923 O O . LEU B 1 30 ? 115.18900 90.62100 89.74000 1.000 131.11000 30 LEU B O 1
ATOM 3939 N N . LEU B 1 31 ? 116.33600 92.30900 90.66700 1.000 127.00000 31 LEU B N 1
ATOM 3940 C CA . LEU B 1 31 ? 115.64400 93.31100 89.87400 1.000 135.83000 31 LEU B CA 1
ATOM 3941 C C . LEU B 1 31 ? 115.93300 93.08500 88.40200 1.000 129.98000 31 LEU B C 1
ATOM 3942 O O . LEU B 1 31 ? 115.02500 93.18100 87.57600 1.000 129.75000 31 LEU B O 1
ATOM 3958 N N . ILE B 1 32 ? 117.18500 92.77300 88.06600 1.000 129.79000 32 ILE B N 1
ATOM 3959 C CA . ILE B 1 32 ? 117.56200 92.53700 86.68500 1.000 133.37000 32 ILE B CA 1
ATOM 3960 C C . ILE B 1 32 ? 116.82400 91.33100 86.14100 1.000 137.85000 32 ILE B C 1
ATOM 3961 O O . ILE B 1 32 ? 116.32200 91.37100 85.01900 1.000 132.17000 32 ILE B O 1
ATOM 3977 N N . LEU B 1 33 ? 116.77000 90.25400 86.91600 1.000 127.00000 33 LEU B N 1
ATOM 3978 C CA . LEU B 1 33 ? 116.08900 89.05100 86.49900 1.000 138.54000 33 LEU B CA 1
ATOM 3979 C C . LEU B 1 33 ? 114.61500 89.26000 86.29100 1.000 144.30000 33 LEU B C 1
ATOM 3980 O O . LEU B 1 33 ? 114.06800 88.83900 85.27200 1.000 144.59000 33 LEU B O 1
ATOM 3996 N N . LEU B 1 34 ? 113.95800 89.90800 87.24100 1.000 134.77000 34 LEU B N 1
ATOM 3997 C CA . LEU B 1 34 ? 112.53200 90.09300 87.13900 1.000 144.58000 34 LEU B CA 1
ATOM 3998 C C . LEU B 1 34 ? 112.22800 91.03900 85.98600 1.000 147.66000 34 LEU B C 1
ATOM 3999 O O . LEU B 1 34 ? 111.25600 90.83600 85.25100 1.000 150.35000 34 LEU B O 1
ATOM 4015 N N . SER B 1 35 ? 113.07800 92.05300 85.79500 1.000 131.68000 35 SER B N 1
ATOM 4016 C CA . SER B 1 35 ? 112.90300 93.00600 84.72200 1.000 139.84000 35 SER B CA 1
ATOM 4017 C C . SER B 1 35 ? 113.02600 92.29800 83.39600 1.000 144.78000 35 SER B C 1
ATOM 4018 O O . SER B 1 35 ? 112.22300 92.52500 82.49100 1.000 141.59000 35 SER B O 1
ATOM 4026 N N . TRP B 1 36 ? 114.02700 91.42900 83.28300 1.000 136.82000 36 TRP B N 1
ATOM 4027 C CA . TRP B 1 36 ? 114.23700 90.63900 82.09700 1.000 144.68000 36 TRP B CA 1
ATOM 4028 C C . TRP B 1 36 ? 113.05100 89.74200 81.82500 1.000 154.60000 36 TRP B C 1
ATOM 4029 O O . TRP B 1 36 ? 112.57500 89.68100 80.69400 1.000 150.85000 36 TRP B O 1
ATOM 4050 N N . ARG B 1 37 ? 112.52600 89.07100 82.84900 1.000 148.78000 37 ARG B N 1
ATOM 4051 C CA . ARG B 1 37 ? 111.38200 88.21700 82.60700 1.000 147.13000 37 ARG B CA 1
ATOM 4052 C C . ARG B 1 37 ? 110.23400 89.04700 82.04600 1.000 149.13000 37 ARG B C 1
ATOM 4053 O O . ARG B 1 37 ? 109.55800 88.60200 81.11600 1.000 160.51000 37 ARG B O 1
ATOM 4074 N N . SER B 1 38 ? 110.03800 90.26300 82.56800 1.000 149.48000 38 SER B N 1
ATOM 4075 C CA . SER B 1 38 ? 108.99400 91.13300 82.05500 1.000 154.91000 38 SER B CA 1
ATOM 4076 C C . SER B 1 38 ? 109.27400 91.49200 80.59800 1.000 165.70000 38 SER B C 1
ATOM 4077 O O . SER B 1 38 ? 108.39100 91.39400 79.73900 1.000 168.41000 38 SER B O 1
ATOM 4085 N N . GLU B 1 39 ? 110.53100 91.82600 80.27700 1.000 152.45000 39 GLU B N 1
ATOM 4086 C CA . GLU B 1 39 ? 110.87500 92.16400 78.90400 1.000 156.57000 39 GLU B CA 1
ATOM 4087 C C . GLU B 1 39 ? 110.51300 91.02300 77.97800 1.000 172.90000 39 GLU B C 1
ATOM 4088 O O . GLU B 1 39 ? 109.95900 91.25400 76.89900 1.000 178.37000 39 GLU B O 1
ATOM 4100 N N . GLU B 1 40 ? 110.80500 89.79400 78.40000 1.000 169.79000 40 GLU B N 1
ATOM 4101 C CA . GLU B 1 40 ? 110.49900 88.62500 77.60400 1.000 168.78000 40 GLU B CA 1
ATOM 4102 C C . GLU B 1 40 ? 109.00500 88.41400 77.45800 1.000 164.01000 40 GLU B C 1
ATOM 4103 O O . GLU B 1 40 ? 108.54200 88.08100 76.36800 1.000 181.83000 40 GLU B O 1
ATOM 4115 N N . LEU B 1 41 ? 108.22600 88.66000 78.51200 1.000 168.64000 41 LEU B N 1
ATOM 4116 C CA . LEU B 1 41 ? 106.78900 88.48200 78.38300 1.000 177.30000 41 LEU B CA 1
ATOM 4117 C C . LEU B 1 41 ? 106.21400 89.47600 77.39700 1.000 185.54000 41 LEU B C 1
ATOM 4118 O O . LEU B 1 41 ? 105.41600 89.10100 76.53700 1.000 188.29000 41 LEU B O 1
ATOM 4134 N N . ILE B 1 42 ? 106.67400 90.72400 77.44800 1.000 186.03000 42 ILE B N 1
ATOM 4135 C CA . ILE B 1 42 ? 106.13600 91.72400 76.54600 1.000 183.12000 42 ILE B CA 1
ATOM 4136 C C . ILE B 1 42 ? 106.56000 91.39300 75.13100 1.000 182.21000 42 ILE B C 1
ATOM 4137 O O . ILE B 1 42 ? 105.76100 91.53700 74.20300 1.000 189.05000 42 ILE B O 1
ATOM 4153 N N . ARG B 1 43 ? 107.83100 91.00900 74.95000 1.000 189.09000 43 ARG B N 1
ATOM 4154 C CA . ARG B 1 43 ? 108.33800 90.66300 73.63800 1.000 195.49000 43 ARG B CA 1
ATOM 4155 C C . ARG B 1 43 ? 107.50100 89.55000 73.03800 1.000 196.72000 43 ARG B C 1
ATOM 4156 O O . ARG B 1 43 ? 107.10800 89.64200 71.87400 1.000 196.96000 43 ARG B O 1
ATOM 4177 N N . GLU B 1 44 ? 107.17900 88.51600 73.81800 1.000 187.51000 44 GLU B N 1
ATOM 4178 C CA . GLU B 1 44 ? 106.35200 87.47700 73.25600 1.000 193.20000 44 GLU B CA 1
ATOM 4179 C C . GLU B 1 44 ? 104.95600 87.97700 72.94100 1.000 200.93000 44 GLU B C 1
ATOM 4180 O O . GLU B 1 44 ? 104.41000 87.61900 71.90400 1.000 200.65000 44 GLU B O 1
ATOM 4192 N N . LEU B 1 45 ? 104.37000 88.84700 73.76500 1.000 197.71000 45 LEU B N 1
ATOM 4193 C CA . LEU B 1 45 ? 103.01900 89.27400 73.43900 1.000 197.88000 45 LEU B CA 1
ATOM 4194 C C . LEU B 1 45 ? 103.02600 90.02000 72.11400 1.000 205.01000 45 LEU B C 1
ATOM 4195 O O . LEU B 1 45 ? 102.12100 89.84300 71.28400 1.000 199.41000 45 LEU B O 1
ATOM 4211 N N . GLU B 1 46 ? 104.06300 90.83200 71.89600 1.000 198.70000 46 GLU B N 1
ATOM 4212 C CA . GLU B 1 46 ? 104.18600 91.60200 70.67300 1.000 201.85000 46 GLU B CA 1
ATOM 4213 C C . GLU B 1 46 ? 104.37900 90.73200 69.44600 1.000 203.38000 46 GLU B C 1
ATOM 4214 O O . GLU B 1 46 ? 103.71800 90.94800 68.42900 1.000 198.25000 46 GLU B O 1
ATOM 4226 N N . GLU B 1 47 ? 105.24500 89.72600 69.54600 1.000 202.99000 47 GLU B N 1
ATOM 4227 C CA . GLU B 1 47 ? 105.51900 88.82700 68.43100 1.000 205.34000 47 GLU B CA 1
ATOM 4228 C C . GLU B 1 47 ? 104.33400 87.92200 68.12100 1.000 202.46000 47 GLU B C 1
ATOM 4229 O O . GLU B 1 47 ? 104.07500 87.58700 66.96400 1.000 204.87000 47 GLU B O 1
ATOM 4241 N N . LYS B 1 48 ? 103.61200 87.53000 69.16700 1.000 207.46000 48 LYS B N 1
ATOM 4242 C CA . LYS B 1 48 ? 102.47300 86.63900 69.05300 1.000 205.43000 48 LYS B CA 1
ATOM 4243 C C . LYS B 1 48 ? 101.18700 87.36600 68.65500 1.000 222.59000 48 LYS B C 1
ATOM 4244 O O . LYS B 1 48 ? 100.27100 86.73800 68.12500 1.000 230.20000 48 LYS B O 1
ATOM 4263 N N . GLY B 1 49 ? 101.10400 88.68600 68.87700 1.000 215.41000 49 GLY B N 1
ATOM 4264 C CA . GLY B 1 49 ? 99.88700 89.41700 68.54600 1.000 214.94000 49 GLY B CA 1
ATOM 4265 C C . GLY B 1 49 ? 98.83400 89.27700 69.64000 1.000 220.54000 49 GLY B C 1
ATOM 4266 O O . GLY B 1 49 ? 97.63100 89.31800 69.38300 1.000 226.00000 49 GLY B O 1
ATOM 4270 N N . ALA B 1 50 ? 99.30100 89.08400 70.87100 1.000 218.43000 50 ALA B N 1
ATOM 4271 C CA . ALA B 1 50 ? 98.45600 88.90100 72.04100 1.000 212.90000 50 ALA B CA 1
ATOM 4272 C C . ALA B 1 50 ? 97.89700 90.21000 72.57900 1.000 215.10000 50 ALA B C 1
ATOM 4273 O O . ALA B 1 50 ? 97.03500 90.20900 73.46000 1.000 207.57000 50 ALA B O 1
ATOM 4280 N N . ALA B 1 51 ? 98.42600 91.32100 72.09500 1.000 223.70000 51 ALA B N 1
ATOM 4281 C CA . ALA B 1 51 ? 98.03700 92.63900 72.56100 1.000 222.33000 51 ALA B CA 1
ATOM 4282 C C . ALA B 1 51 ? 98.20900 93.65300 71.42900 1.000 225.96000 51 ALA B C 1
ATOM 4283 O O . ALA B 1 51 ? 99.05400 93.47700 70.54100 1.000 229.81000 51 ALA B O 1
ATOM 4290 N N . SER B 1 52 ? 97.42200 94.73100 71.46700 1.000 228.68000 52 SER B N 1
ATOM 4291 C CA . SER B 1 52 ? 97.54200 95.79500 70.47100 1.000 228.81000 52 SER B CA 1
ATOM 4292 C C . SER B 1 52 ? 98.79700 96.58800 70.73400 1.000 228.41000 52 SER B C 1
ATOM 4293 O O . SER B 1 52 ? 99.38700 96.48500 71.81300 1.000 217.27000 52 SER B O 1
ATOM 4301 N N . GLU B 1 53 ? 99.21200 97.40600 69.77300 1.000 233.22000 53 GLU B N 1
ATOM 4302 C CA . GLU B 1 53 ? 100.42300 98.18000 69.96300 1.000 226.02000 53 GLU B CA 1
ATOM 4303 C C . GLU B 1 53 ? 100.29600 99.12000 71.14100 1.000 226.25000 53 GLU B C 1
ATOM 4304 O O . GLU B 1 53 ? 101.26100 99.31700 71.88100 1.000 219.62000 53 GLU B O 1
ATOM 4316 N N . ALA B 1 54 ? 99.11100 99.70900 71.32300 1.000 226.44000 54 ALA B N 1
ATOM 4317 C CA . ALA B 1 54 ? 98.90400 100.62100 72.43500 1.000 227.03000 54 ALA B CA 1
ATOM 4318 C C . ALA B 1 54 ? 98.97800 99.88200 73.75500 1.000 215.18000 54 ALA B C 1
ATOM 4319 O O . ALA B 1 54 ? 99.50700 100.40600 74.73700 1.000 214.10000 54 ALA B O 1
ATOM 4326 N N . GLU B 1 55 ? 98.45700 98.65600 73.80100 1.000 226.11000 55 GLU B N 1
ATOM 4327 C CA . GLU B 1 55 ? 98.52500 97.90700 75.04300 1.000 209.66000 55 GLU B CA 1
ATOM 4328 C C . GLU B 1 55 ? 99.95700 97.56000 75.38100 1.000 208.78000 55 GLU B C 1
ATOM 4329 O O . GLU B 1 55 ? 100.34700 97.60800 76.54800 1.000 205.21000 55 GLU B O 1
ATOM 4341 N N . LEU B 1 56 ? 100.73500 97.20600 74.36500 1.000 211.41000 56 LEU B N 1
ATOM 4342 C CA . LEU B 1 56 ? 102.11500 96.83500 74.56600 1.000 200.33000 56 LEU B CA 1
ATOM 4343 C C . LEU B 1 56 ? 102.92700 98.02400 74.99900 1.000 192.79000 56 LEU B C 1
ATOM 4344 O O . LEU B 1 56 ? 103.74700 97.90400 75.90400 1.000 185.25000 56 LEU B O 1
ATOM 4360 N N . ALA B 1 57 ? 102.68900 99.18600 74.39400 1.000 200.55000 57 ALA B N 1
ATOM 4361 C CA . ALA B 1 57 ? 103.42400 100.37000 74.77800 1.000 196.61000 57 ALA B CA 1
ATOM 4362 C C . ALA B 1 57 ? 103.09600 100.76000 76.20600 1.000 188.22000 57 ALA B C 1
ATOM 4363 O O . ALA B 1 57 ? 103.99100 101.14700 76.96100 1.000 185.49000 57 ALA B O 1
ATOM 4370 N N . ARG B 1 58 ? 101.82600 100.62600 76.60700 1.000 191.53000 58 ARG B N 1
ATOM 4371 C CA . ARG B 1 58 ? 101.47300 100.96900 77.97000 1.000 195.99000 58 ARG B CA 1
ATOM 4372 C C . ARG B 1 58 ? 102.13600 100.00600 78.94000 1.000 184.77000 58 ARG B C 1
ATOM 4373 O O . ARG B 1 58 ? 102.63600 100.43700 79.98000 1.000 174.79000 58 ARG B O 1
ATOM 4394 N N . MET B 1 59 ? 102.18100 98.71100 78.59800 1.000 184.35000 59 MET B N 1
ATOM 4395 C CA . MET B 1 59 ? 102.82600 97.74100 79.46600 1.000 176.97000 59 MET B CA 1
ATOM 4396 C C . MET B 1 59 ? 104.31800 97.99900 79.57200 1.000 168.84000 59 MET B C 1
ATOM 4397 O O . MET B 1 59 ? 104.88700 97.82300 80.65000 1.000 169.25000 59 MET B O 1
ATOM 4411 N N . LYS B 1 60 ? 104.94600 98.44200 78.48100 1.000 165.60000 60 LYS B N 1
ATOM 4412 C CA . LYS B 1 60 ? 106.36000 98.76100 78.51300 1.000 172.19000 60 LYS B CA 1
ATOM 4413 C C . LYS B 1 60 ? 106.58000 99.95600 79.43000 1.000 165.97000 60 LYS B C 1
ATOM 4414 O O . LYS B 1 60 ? 107.53000 99.96300 80.21000 1.000 161.74000 60 LYS B O 1
ATOM 4433 N N . GLN B 1 61 ? 105.68900 100.95100 79.39200 1.000 166.13000 61 GLN B N 1
ATOM 4434 C CA . GLN B 1 61 ? 105.85200 102.08000 80.29200 1.000 172.20000 61 GLN B CA 1
ATOM 4435 C C . GLN B 1 61 ? 105.65800 101.67600 81.74700 1.000 156.71000 61 GLN B C 1
ATOM 4436 O O . GLN B 1 61 ? 106.39100 102.15200 82.62000 1.000 146.70000 61 GLN B O 1
ATOM 4450 N N . GLN B 1 62 ? 104.70500 100.78000 82.01500 1.000 153.04000 62 GLN B N 1
ATOM 4451 C CA . GLN B 1 62 ? 104.44400 100.33500 83.37700 1.000 160.56000 62 GLN B CA 1
ATOM 4452 C C . GLN B 1 62 ? 105.64600 99.58000 83.91200 1.000 151.26000 62 GLN B C 1
ATOM 4453 O O . GLN B 1 62 ? 106.04000 99.76800 85.06500 1.000 139.85000 62 GLN B O 1
ATOM 4467 N N . HIS B 1 63 ? 106.26400 98.77900 83.04400 1.000 151.45000 63 HIS B N 1
ATOM 4468 C CA . HIS B 1 63 ? 107.45500 98.01800 83.35800 1.000 152.76000 63 HIS B CA 1
ATOM 4469 C C . HIS B 1 63 ? 108.58300 98.95300 83.72400 1.000 145.48000 63 HIS B C 1
ATOM 4470 O O . HIS B 1 63 ? 109.20400 98.79600 84.77800 1.000 134.54000 63 HIS B O 1
ATOM 4484 N N . MET B 1 64 ? 108.82900 99.95100 82.88300 1.000 144.40000 64 MET B N 1
ATOM 4485 C CA . MET B 1 64 ? 109.91100 100.87600 83.13000 1.000 145.16000 64 MET B CA 1
ATOM 4486 C C . MET B 1 64 ? 109.69000 101.66200 84.40900 1.000 140.03000 64 MET B C 1
ATOM 4487 O O . MET B 1 64 ? 110.62900 101.86500 85.18800 1.000 128.40000 64 MET B O 1
ATOM 4501 N N . THR B 1 65 ? 108.44200 102.04200 84.67100 1.000 132.21000 65 THR B N 1
ATOM 4502 C CA . THR B 1 65 ? 108.13200 102.78900 85.86700 1.000 136.08000 65 THR B CA 1
ATOM 4503 C C . THR B 1 65 ? 108.40800 101.95200 87.09100 1.000 125.58000 65 THR B C 1
ATOM 4504 O O . THR B 1 65 ? 109.07100 102.41300 88.02000 1.000 125.02000 65 THR B O 1
ATOM 4515 N N . ALA B 1 66 ? 107.93900 100.70700 87.08800 1.000 132.93000 66 ALA B N 1
ATOM 4516 C CA . ALA B 1 66 ? 108.13700 99.83600 88.22600 1.000 132.44000 66 ALA B CA 1
ATOM 4517 C C . ALA B 1 66 ? 109.60800 99.55500 88.45100 1.000 123.43000 66 ALA B C 1
ATOM 4518 O O . ALA B 1 66 ? 110.06200 99.48200 89.59600 1.000 121.11000 66 ALA B O 1
ATOM 4525 N N . TYR B 1 67 ? 110.35500 99.40600 87.35800 1.000 127.05000 67 TYR B N 1
ATOM 4526 C CA . TYR B 1 67 ? 111.77100 99.12500 87.41800 1.000 130.80000 67 TYR B CA 1
ATOM 4527 C C . TYR B 1 67 ? 112.48600 100.23200 88.14000 1.000 123.18000 67 TYR B C 1
ATOM 4528 O O . TYR B 1 67 ? 113.26000 99.99400 89.07300 1.000 123.19000 67 TYR B O 1
ATOM 4546 N N . LEU B 1 68 ? 112.20500 101.46100 87.72100 1.000 124.57000 68 LEU B N 1
ATOM 4547 C CA . LEU B 1 68 ? 112.85200 102.60000 88.31000 1.000 128.50000 68 LEU B CA 1
ATOM 4548 C C . LEU B 1 68 ? 112.42700 102.78100 89.74200 1.000 120.16000 68 LEU B C 1
ATOM 4549 O O . LEU B 1 68 ? 113.24900 103.15600 90.57000 1.000 118.12000 68 LEU B O 1
ATOM 4565 N N . GLN B 1 69 ? 111.15600 102.55200 90.05200 1.000 119.61000 69 GLN B N 1
ATOM 4566 C CA . GLN B 1 69 ? 110.72000 102.72600 91.41700 1.000 115.28000 69 GLN B CA 1
ATOM 4567 C C . GLN B 1 69 ? 111.42500 101.73600 92.31900 1.000 115.23000 69 GLN B C 1
ATOM 4568 O O . GLN B 1 69 ? 111.82900 102.09700 93.42900 1.000 113.77000 69 GLN B O 1
ATOM 4582 N N . ALA B 1 70 ? 111.60400 100.49600 91.85400 1.000 118.50000 70 ALA B N 1
ATOM 4583 C CA . ALA B 1 70 ? 112.31600 99.51700 92.64400 1.000 117.90000 70 ALA B CA 1
ATOM 4584 C C . ALA B 1 70 ? 113.75800 99.93500 92.81800 1.000 117.11000 70 ALA B C 1
ATOM 4585 O O . ALA B 1 70 ? 114.31600 99.80000 93.90800 1.000 116.38000 70 ALA B O 1
ATOM 4592 N N . ALA B 1 71 ? 114.36100 100.47800 91.75600 1.000 118.69000 71 ALA B N 1
ATOM 4593 C CA . ALA B 1 71 ? 115.73900 100.91200 91.82800 1.000 120.46000 71 ALA B CA 1
ATOM 4594 C C . ALA B 1 71 ? 115.89100 102.04800 92.81700 1.000 116.49000 71 ALA B C 1
ATOM 4595 O O . ALA B 1 71 ? 116.81000 102.03100 93.62500 1.000 116.28000 71 ALA B O 1
ATOM 4602 N N . LEU B 1 72 ? 114.93400 102.98000 92.82100 1.000 119.44000 72 LEU B N 1
ATOM 4603 C CA . LEU B 1 72 ? 114.94600 104.10900 93.73300 1.000 116.88000 72 LEU B CA 1
ATOM 4604 C C . LEU B 1 72 ? 114.75700 103.66700 95.15200 1.000 112.72000 72 LEU B C 1
ATOM 4605 O O . LEU B 1 72 ? 115.42400 104.18500 96.04700 1.000 110.91000 72 LEU B O 1
ATOM 4621 N N . THR B 1 73 ? 113.88000 102.69700 95.36900 1.000 113.19000 73 THR B N 1
ATOM 4622 C CA . THR B 1 73 ? 113.65100 102.20700 96.70600 1.000 112.29000 73 THR B CA 1
ATOM 4623 C C . THR B 1 73 ? 114.91700 101.56900 97.20800 1.000 109.87000 73 THR B C 1
ATOM 4624 O O . THR B 1 73 ? 115.33900 101.80900 98.34300 1.000 112.88000 73 THR B O 1
ATOM 4635 N N . ALA B 1 74 ? 115.54000 100.74900 96.36900 1.000 111.15000 74 ALA B N 1
ATOM 4636 C CA . ALA B 1 74 ? 116.75800 100.12200 96.78600 1.000 108.89000 74 ALA B CA 1
ATOM 4637 C C . ALA B 1 74 ? 117.81600 101.15100 97.01600 1.000 110.87000 74 ALA B C 1
ATOM 4638 O O . ALA B 1 74 ? 118.52100 101.06600 97.99100 1.000 120.83000 74 ALA B O 1
ATOM 4645 N N . TRP B 1 75 ? 117.89700 102.18200 96.19200 1.000 112.24000 75 TRP B N 1
ATOM 4646 C CA . TRP B 1 75 ? 118.91500 103.18300 96.39600 1.000 114.39000 75 TRP B CA 1
ATOM 4647 C C . TRP B 1 75 ? 118.71600 103.88300 97.71200 1.000 115.16000 75 TRP B C 1
ATOM 4648 O O . TRP B 1 75 ? 119.68600 104.16100 98.40700 1.000 115.57000 75 TRP B O 1
ATOM 4669 N N . GLU B 1 76 ? 117.48000 104.16100 98.10600 1.000 116.18000 76 GLU B N 1
ATOM 4670 C CA . GLU B 1 76 ? 117.31300 104.77500 99.40600 1.000 123.29000 76 GLU B CA 1
ATOM 4671 C C . GLU B 1 76 ? 117.83800 103.82700 100.48600 1.000 118.00000 76 GLU B C 1
ATOM 4672 O O . GLU B 1 76 ? 118.55600 104.25900 101.39100 1.000 113.70000 76 GLU B O 1
ATOM 4684 N N . ILE B 1 77 ? 117.52900 102.52800 100.36600 1.000 114.95000 77 ILE B N 1
ATOM 4685 C CA . ILE B 1 77 ? 117.95800 101.53300 101.34500 1.000 121.98000 77 ILE B CA 1
ATOM 4686 C C . ILE B 1 77 ? 119.46900 101.37800 101.35500 1.000 111.95000 77 ILE B C 1
ATOM 4687 O O . ILE B 1 77 ? 120.06500 101.22400 102.41400 1.000 108.83000 77 ILE B O 1
ATOM 4703 N N . ILE B 1 78 ? 120.07000 101.32200 100.17600 1.000 111.98000 78 ILE B N 1
ATOM 4704 C CA . ILE B 1 78 ? 121.49000 101.13500 99.99000 1.000 111.77000 78 ILE B CA 1
ATOM 4705 C C . ILE B 1 78 ? 122.24000 102.32500 100.50000 1.000 112.40000 78 ILE B C 1
ATOM 4706 O O . ILE B 1 78 ? 123.20900 102.14600 101.22400 1.000 109.87000 78 ILE B O 1
ATOM 4722 N N . SER B 1 79 ? 121.82100 103.53800 100.16400 1.000 114.36000 79 SER B N 1
ATOM 4723 C CA . SER B 1 79 ? 122.54000 104.67800 100.67000 1.000 117.00000 79 SER B CA 1
ATOM 4724 C C . SER B 1 79 ? 122.35200 104.76800 102.16700 1.000 113.58000 79 SER B C 1
ATOM 4725 O O . SER B 1 79 ? 123.29000 105.13000 102.87400 1.000 111.51000 79 SER B O 1
ATOM 4733 N N . LYS B 1 80 ? 121.16600 104.41600 102.68200 1.000 111.89000 80 LYS B N 1
ATOM 4734 C CA . LYS B 1 80 ? 120.96700 104.47200 104.11100 1.000 115.96000 80 LYS B CA 1
ATOM 4735 C C . LYS B 1 80 ? 121.81000 103.42000 104.80400 1.000 112.57000 80 LYS B C 1
ATOM 4736 O O . LYS B 1 80 ? 122.40900 103.69300 105.83900 1.000 111.71000 80 LYS B O 1
ATOM 4755 N N . SER B 1 81 ? 121.88700 102.22700 104.23400 1.000 108.87000 81 SER B N 1
ATOM 4756 C CA . SER B 1 81 ? 122.65900 101.15700 104.81400 1.000 114.88000 81 SER B CA 1
ATOM 4757 C C . SER B 1 81 ? 124.12900 101.51600 104.81300 1.000 114.45000 81 SER B C 1
ATOM 4758 O O . SER B 1 81 ? 124.80000 101.39500 105.83300 1.000 115.41000 81 SER B O 1
ATOM 4766 N N . VAL B 1 82 ? 124.62500 102.02200 103.69200 1.000 114.11000 82 VAL B N 1
ATOM 4767 C CA . VAL B 1 82 ? 126.02400 102.36400 103.57100 1.000 120.50000 82 VAL B CA 1
ATOM 4768 C C . VAL B 1 82 ? 126.41300 103.51900 104.47100 1.000 116.29000 82 VAL B C 1
ATOM 4769 O O . VAL B 1 82 ? 127.47400 103.47500 105.10500 1.000 112.31000 82 VAL B O 1
ATOM 4782 N N . ILE B 1 83 ? 125.58300 104.55600 104.53700 1.000 113.96000 83 ILE B N 1
ATOM 4783 C CA . ILE B 1 83 ? 125.93400 105.67500 105.37000 1.000 121.03000 83 ILE B CA 1
ATOM 4784 C C . ILE B 1 83 ? 125.81400 105.23100 106.82800 1.000 117.36000 83 ILE B C 1
ATOM 4785 O O . ILE B 1 83 ? 126.58100 105.69700 107.67100 1.000 123.48000 83 ILE B O 1
ATOM 4801 N N . ALA B 1 84 ? 124.85100 104.34700 107.14300 1.000 112.08000 84 ALA B N 1
ATOM 4802 C CA . ALA B 1 84 ? 124.72500 103.83700 108.48900 1.000 115.57000 84 ALA B CA 1
ATOM 4803 C C . ALA B 1 84 ? 125.95400 103.04000 108.85300 1.000 116.57000 84 ALA B C 1
ATOM 4804 O O . ALA B 1 84 ? 126.42200 103.14800 109.98000 1.000 119.34000 84 ALA B O 1
ATOM 4811 N N . LEU B 1 85 ? 126.51100 102.27500 107.90800 1.000 118.73000 85 LEU B N 1
ATOM 4812 C CA . LEU B 1 85 ? 127.71200 101.51500 108.19800 1.000 122.25000 85 LEU B CA 1
ATOM 4813 C C . LEU B 1 85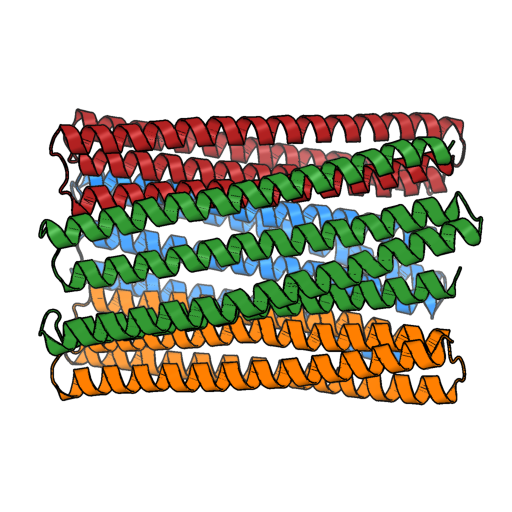 ? 128.84200 102.46300 108.48100 1.000 123.34000 85 LEU B C 1
ATOM 4814 O O . LEU B 1 85 ? 129.59900 102.23900 109.41600 1.000 124.80000 85 LEU B O 1
ATOM 4830 N N . LEU B 1 86 ? 128.92200 103.56200 107.74100 1.000 124.24000 86 LEU B N 1
ATOM 4831 C CA . LEU B 1 86 ? 129.97900 104.52600 107.97300 1.000 128.61000 86 LEU B CA 1
ATOM 4832 C C . LEU B 1 86 ? 129.81500 105.16400 109.35900 1.000 129.10000 86 LEU B C 1
ATOM 4833 O O . LEU B 1 86 ? 130.80500 105.38600 110.06400 1.000 139.24000 86 LEU B O 1
ATOM 4849 N N . LEU B 1 87 ? 128.57700 105.44600 109.76500 1.000 134.02000 87 LEU B N 1
ATOM 4850 C CA . LEU B 1 87 ? 128.33700 105.99000 111.09200 1.000 130.95000 87 LEU B CA 1
ATOM 4851 C C . LEU B 1 87 ? 128.70600 104.96600 112.16000 1.000 131.56000 87 LEU B C 1
ATOM 4852 O O . LEU B 1 87 ? 129.28600 105.32800 113.18300 1.000 133.19000 87 LEU B O 1
ATOM 4868 N N . LEU B 1 88 ? 128.36700 103.69800 111.93000 1.000 127.35000 88 LEU B N 1
ATOM 4869 C CA . LEU B 1 88 ? 128.68600 102.62100 112.84700 1.000 135.00000 88 LEU B CA 1
ATOM 4870 C C . LEU B 1 88 ? 130.19200 102.48300 112.94400 1.000 139.22000 88 LEU B C 1
ATOM 4871 O O . LEU B 1 88 ? 130.70800 102.19000 114.02500 1.000 139.19000 88 LEU B O 1
ATOM 4887 N N . GLN B 1 89 ? 130.90200 102.70600 111.83400 1.000 130.17000 89 GLN B N 1
ATOM 4888 C CA . GLN B 1 89 ? 132.35200 102.67000 111.84700 1.000 144.74000 89 GLN B CA 1
ATOM 4889 C C . GLN B 1 89 ? 132.86200 103.80700 112.70900 1.000 136.17000 89 GLN B C 1
ATOM 4890 O O . GLN B 1 89 ? 133.78700 103.58500 113.48300 1.000 141.68000 89 GLN B O 1
ATOM 4904 N N . GLN B 1 90 ? 132.24100 105.00200 112.62900 1.000 142.34000 90 GLN B N 1
ATOM 4905 C CA . GLN B 1 90 ? 132.66800 106.09300 113.50100 1.000 146.78000 90 GLN B CA 1
ATOM 4906 C C . GLN B 1 90 ? 132.31800 105.79000 114.95000 1.000 149.25000 90 GLN B C 1
ATOM 4907 O O . GLN B 1 90 ? 133.04200 106.17400 115.86800 1.000 152.09000 90 GLN B O 1
ATOM 4921 N N . ASN B 1 91 ? 131.22500 105.09600 115.19000 1.000 137.83000 91 ASN B N 1
ATOM 4922 C CA . ASN B 1 91 ? 130.91600 104.79800 116.56600 1.000 140.36000 91 ASN B CA 1
ATOM 4923 C C . ASN B 1 91 ? 131.95400 103.82100 117.11100 1.000 146.46000 91 ASN B C 1
ATOM 4924 O O . ASN B 1 91 ? 132.44000 103.99900 118.23100 1.000 152.17000 91 ASN B O 1
ATOM 4935 N N . GLN B 1 92 ? 132.36500 102.85500 116.27900 1.000 143.75000 92 GLN B N 1
ATOM 4936 C CA . GLN B 1 92 ? 133.35500 101.86000 116.66100 1.000 151.05000 92 GLN B CA 1
ATOM 4937 C C . GLN B 1 92 ? 134.71100 102.53000 116.82900 1.000 158.59000 92 GLN B C 1
ATOM 4938 O O . GLN B 1 92 ? 135.48700 102.17500 117.72100 1.000 165.18000 92 GLN B O 1
ATOM 4952 N N . LEU B 1 93 ? 134.96500 103.53000 115.99200 1.000 151.48000 93 LEU B N 1
ATOM 4953 C CA . LEU B 1 93 ? 136.17000 104.32200 116.01600 1.000 156.95000 93 LEU B CA 1
ATOM 4954 C C . LEU B 1 93 ? 136.27300 104.98400 117.35700 1.000 161.56000 93 LEU B C 1
ATOM 4955 O O . LEU B 1 93 ? 137.29500 104.85600 118.01300 1.000 171.28000 93 LEU B O 1
ATOM 4971 N N . ASN B 1 94 ? 135.19600 105.62600 117.80300 1.000 164.44000 94 ASN B N 1
ATOM 4972 C CA . ASN B 1 94 ? 135.22200 106.30700 119.07900 1.000 163.08000 94 ASN B CA 1
ATOM 4973 C C . ASN B 1 94 ? 135.33400 105.33700 120.24100 1.000 166.45000 94 ASN B C 1
ATOM 4974 O O . ASN B 1 94 ? 136.01100 105.62300 121.23700 1.000 170.24000 94 ASN B O 1
ATOM 4985 N N . LEU B 1 95 ? 134.73700 104.15200 120.12100 1.000 161.03000 95 LEU B N 1
ATOM 4986 C CA . LEU B 1 95 ? 134.84800 103.22300 121.22300 1.000 171.81000 95 LEU B CA 1
ATOM 4987 C C . LEU B 1 95 ? 136.30300 102.83000 121.41000 1.000 171.84000 95 LEU B C 1
ATOM 4988 O O . LEU B 1 95 ? 136.79200 102.76200 122.54500 1.000 178.35000 95 LEU B O 1
ATOM 5004 N N . GLU B 1 96 ? 137.01500 102.62100 120.29700 1.000 172.54000 96 GLU B N 1
ATOM 5005 C CA . GLU B 1 96 ? 138.41100 102.24700 120.37700 1.000 172.06000 96 GLU B CA 1
ATOM 5006 C C . GLU B 1 96 ? 139.32500 103.43900 120.67800 1.000 178.75000 96 GLU B C 1
ATOM 5007 O O . GLU B 1 96 ? 140.25300 103.31000 121.46700 1.000 185.20000 96 GLU B O 1
ATOM 5019 N N . LEU B 1 97 ? 139.02500 104.63300 120.15900 1.000 171.69000 97 LEU B N 1
ATOM 5020 C CA . LEU B 1 97 ? 139.87100 105.81200 120.38800 1.000 174.94000 97 LEU B CA 1
ATOM 5021 C C . LEU B 1 97 ? 139.90700 106.20000 121.84500 1.000 189.36000 97 LEU B C 1
ATOM 5022 O O . LEU B 1 97 ? 140.92300 106.66900 122.35500 1.000 192.11000 97 LEU B O 1
ATOM 5038 N N . ASN B 1 98 ? 138.79500 105.98200 122.53200 1.000 183.88000 98 ASN B N 1
ATOM 5039 C CA . ASN B 1 98 ? 138.68300 106.33900 123.92700 1.000 188.78000 98 ASN B CA 1
ATOM 5040 C C . ASN B 1 98 ? 139.05200 105.18700 124.86500 1.000 197.05000 98 ASN B C 1
ATOM 5041 O O . ASN B 1 98 ? 138.85900 105.29200 126.07900 1.000 208.52000 98 ASN B O 1
ATOM 5052 N N . THR B 1 99 ? 139.59000 104.09700 124.30700 1.000 198.25000 99 THR B N 1
ATOM 5053 C CA . THR B 1 99 ? 140.03300 102.94400 125.08300 1.000 208.57000 99 THR B CA 1
ATOM 5054 C C . THR B 1 99 ? 141.52100 102.81400 124.84200 1.000 208.71000 99 THR B C 1
ATOM 5055 O O . THR B 1 99 ? 142.32600 102.89300 125.77100 1.000 214.65000 99 THR B O 1
ATOM 5066 N N . ASP B 1 100 ? 141.89300 102.60900 123.58300 1.000 203.48000 100 ASP B N 1
ATOM 5067 C CA . ASP B 1 100 ? 143.28400 102.55600 123.20300 1.000 212.91000 100 ASP B CA 1
ATOM 5068 C C . ASP B 1 100 ? 143.61900 103.96500 122.76600 1.000 214.70000 100 ASP B C 1
ATOM 5069 O O . ASP B 1 100 ? 143.33800 104.37600 121.63800 1.000 209.20000 100 ASP B O 1
ATOM 5078 N N . THR B 1 101 ? 144.24300 104.70500 123.65800 1.000 217.13000 101 THR B N 1
ATOM 5079 C CA . THR B 1 101 ? 144.47000 106.11200 123.45600 1.000 218.67000 101 THR B CA 1
ATOM 5080 C C . THR B 1 101 ? 145.81900 106.37600 122.80700 1.000 229.11000 101 THR B C 1
ATOM 5081 O O . THR B 1 101 ? 146.26200 107.52200 122.71100 1.000 243.03000 101 THR B O 1
ATOM 5092 N N . ASP B 1 102 ? 146.50500 105.30900 122.38000 1.000 224.71000 102 ASP B N 1
ATOM 5093 C CA . ASP B 1 102 ? 147.78100 105.47700 121.70400 1.000 233.21000 102 ASP B CA 1
ATOM 5094 C C . ASP B 1 102 ? 147.53700 106.25000 120.42300 1.000 243.06000 102 ASP B C 1
ATOM 5095 O O . ASP B 1 102 ? 146.76300 105.82100 119.56200 1.000 227.06000 102 ASP B O 1
ATOM 5104 N N . LYS B 1 103 ? 148.20600 107.38900 120.28100 1.000 220.70000 103 LYS B N 1
ATOM 5105 C CA . LYS B 1 103 ? 148.02200 108.25400 119.13000 1.000 220.99000 103 LYS B CA 1
ATOM 5106 C C . LYS B 1 103 ? 148.28400 107.50800 117.83300 1.000 211.18000 103 LYS B C 1
ATOM 5107 O O . LYS B 1 103 ? 147.64900 107.81100 116.82700 1.000 206.63000 103 LYS B O 1
ATOM 5126 N N . ASN B 1 104 ? 149.22900 106.56200 117.82600 1.000 217.28000 104 ASN B N 1
ATOM 5127 C CA . ASN B 1 104 ? 149.52100 105.84700 116.59200 1.000 223.02000 104 ASN B CA 1
ATOM 5128 C C . ASN B 1 104 ? 148.36800 104.94000 1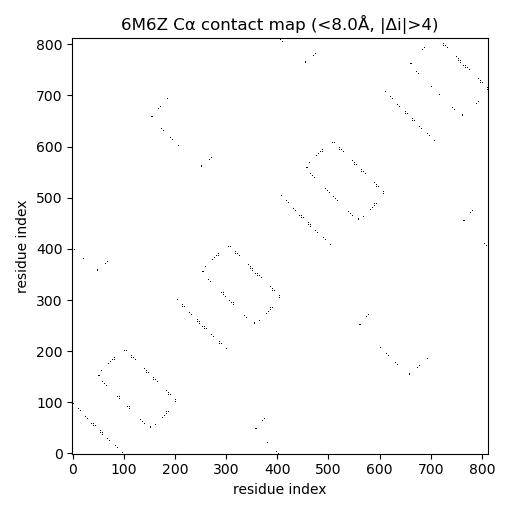16.16800 1.000 205.99000 104 ASN B C 1
ATOM 5129 O O . ASN B 1 104 ? 148.17600 104.69700 114.97100 1.000 196.56000 104 ASN B O 1
ATOM 5140 N N . VAL B 1 105 ? 147.60100 104.43400 117.13500 1.000 206.33000 105 VAL B N 1
ATOM 5141 C CA . VAL B 1 105 ? 146.47000 103.58600 116.84300 1.000 203.12000 105 VAL B CA 1
ATOM 5142 C C . VAL B 1 105 ? 145.37900 104.48500 116.36500 1.000 188.64000 105 VAL B C 1
ATOM 5143 O O . VAL B 1 105 ? 144.65400 104.14900 115.43400 1.000 183.89000 105 VAL B O 1
ATOM 5156 N N . ALA B 1 106 ? 145.22800 105.62100 117.04100 1.000 192.88000 106 ALA B N 1
ATOM 5157 C CA . ALA B 1 106 ? 144.21800 106.55800 116.64800 1.000 188.21000 106 ALA B CA 1
ATOM 5158 C C . ALA B 1 106 ? 144.47000 107.00400 115.23200 1.000 184.41000 106 ALA B C 1
ATOM 5159 O O . ALA B 1 106 ? 143.53500 107.07100 114.44900 1.000 179.80000 106 ALA B O 1
ATOM 5166 N N . GLU B 1 107 ? 145.73000 107.20300 114.85500 1.000 184.52000 107 GLU B N 1
ATOM 5167 C CA . GLU B 1 107 ? 146.01700 107.63400 113.50900 1.000 183.48000 107 GLU B CA 1
ATOM 5168 C C . GLU B 1 107 ? 145.67700 106.53500 112.52900 1.000 183.67000 107 GLU B C 1
ATOM 5169 O O . GLU B 1 107 ? 145.08800 106.80800 111.48700 1.000 176.84000 107 GLU B O 1
ATOM 5181 N N . GLU B 1 108 ? 145.98300 105.27600 112.84200 1.000 182.22000 108 GLU B N 1
ATOM 5182 C CA . GLU B 1 108 ? 145.59900 104.24200 111.90100 1.000 184.01000 108 GLU B CA 1
ATOM 5183 C C . GLU B 1 108 ? 144.08500 104.19000 111.72700 1.000 179.54000 108 GLU B C 1
ATOM 5184 O O . GLU B 1 108 ? 143.58400 104.10300 110.59900 1.000 169.05000 108 GLU B O 1
ATOM 5196 N N . LEU B 1 109 ? 143.35000 104.27200 112.83800 1.000 179.65000 109 LEU B N 1
ATOM 5197 C CA . LEU B 1 109 ? 141.90500 104.18100 112.78000 1.000 181.05000 109 LEU B CA 1
ATOM 5198 C C . LEU B 1 109 ? 141.29500 105.36500 112.03800 1.000 175.79000 109 LEU B C 1
ATOM 5199 O O . LEU B 1 109 ? 140.36100 105.19900 111.24400 1.000 179.71000 109 LEU B O 1
ATOM 5215 N N . LEU B 1 110 ? 141.84300 106.55400 112.27300 1.000 176.22000 110 LEU B N 1
ATOM 5216 C CA . LEU B 1 110 ? 141.37800 107.78200 111.66400 1.000 177.39000 110 LEU B CA 1
ATOM 5217 C C . LEU B 1 110 ? 141.69000 107.80600 110.17500 1.000 170.74000 110 LEU B C 1
ATOM 5218 O O . LEU B 1 110 ? 140.86000 108.26400 109.39000 1.000 170.54000 110 LEU B O 1
ATOM 5234 N N . ARG B 1 111 ? 142.84800 107.28600 109.76100 1.000 172.39000 111 ARG B N 1
ATOM 5235 C CA . ARG B 1 111 ? 143.14200 107.24700 108.34200 1.000 158.45000 111 ARG B CA 1
ATOM 5236 C C . ARG B 1 111 ? 142.19400 106.29500 107.63700 1.000 159.09000 111 ARG B C 1
ATOM 5237 O O . ARG B 1 111 ? 141.71700 106.60000 106.54100 1.000 155.07000 111 ARG B O 1
ATOM 5258 N N . ARG B 1 112 ? 141.89000 105.14900 108.26400 1.000 166.30000 112 ARG B N 1
ATOM 5259 C CA . ARG B 1 112 ? 140.98800 104.20300 107.63100 1.000 165.56000 112 ARG B CA 1
ATOM 5260 C C . ARG B 1 112 ? 139.60600 104.81300 107.50200 1.000 160.96000 112 ARG B C 1
ATOM 5261 O O . ARG B 1 112 ? 138.99000 104.71400 106.43800 1.000 155.38000 112 ARG B O 1
ATOM 5282 N N . SER B 1 113 ? 139.16400 105.52800 108.54300 1.000 164.26000 113 SER B N 1
ATOM 5283 C CA . SER B 1 113 ? 137.86200 106.16100 108.53100 1.000 159.31000 113 SER B CA 1
ATOM 5284 C C . SER B 1 113 ? 137.78700 107.19000 107.42500 1.000 157.74000 113 SER B C 1
ATOM 5285 O O . SER B 1 113 ? 136.79000 107.25600 106.70200 1.000 154.37000 113 SER B O 1
ATOM 5293 N N . ARG B 1 114 ? 138.84200 107.99500 107.27900 1.000 153.88000 114 ARG B N 1
ATOM 5294 C CA . ARG B 1 114 ? 138.88100 109.01000 106.25300 1.000 152.97000 114 ARG B CA 1
ATOM 5295 C C . ARG B 1 114 ? 138.76000 108.38100 104.87000 1.000 154.16000 114 ARG B C 1
ATOM 5296 O O . ARG B 1 114 ? 138.02900 108.89700 104.01600 1.000 149.85000 114 ARG B O 1
ATOM 5317 N N . GLU B 1 115 ? 139.42800 107.24600 104.64900 1.000 156.54000 115 GLU B N 1
ATOM 5318 C CA . GLU B 1 115 ? 139.32100 106.58500 103.36100 1.000 149.65000 115 GLU B CA 1
ATOM 5319 C C . GLU B 1 115 ? 137.91300 106.04000 103.14700 1.000 144.02000 115 GLU B C 1
ATOM 5320 O O . GLU B 1 115 ? 137.38200 106.13000 102.03900 1.000 136.75000 115 GLU B O 1
ATOM 5332 N N . TYR B 1 116 ? 137.27900 105.53600 104.21000 1.000 148.55000 116 TYR B N 1
ATOM 5333 C CA . TYR B 1 116 ? 135.93400 104.99100 104.10200 1.000 151.62000 116 TYR B CA 1
ATOM 5334 C C . TYR B 1 116 ? 134.95700 106.10400 103.76000 1.000 144.67000 116 TYR B C 1
ATOM 5335 O O . TYR B 1 116 ? 134.05100 105.90800 102.94900 1.000 132.97000 116 TYR B O 1
ATOM 5353 N N . LEU B 1 117 ? 135.16800 107.27700 104.34200 1.000 142.41000 117 LEU B N 1
ATOM 5354 C CA . LEU B 1 117 ? 134.32900 108.43700 104.11000 1.000 150.84000 117 LEU B CA 1
ATOM 5355 C C . LEU B 1 117 ? 134.44100 108.87900 102.65600 1.000 140.88000 117 LEU B C 1
ATOM 5356 O O . LEU B 1 117 ? 133.42000 109.15000 102.00600 1.000 135.33000 117 LEU B O 1
ATOM 5372 N N . LYS B 1 118 ? 135.66600 108.91300 102.11800 1.000 137.79000 118 LYS B N 1
ATOM 5373 C CA . LYS B 1 118 ? 135.82800 109.27100 100.71900 1.000 136.23000 118 LYS B CA 1
ATOM 5374 C C . LYS B 1 118 ? 135.14300 108.25300 99.82000 1.000 133.02000 118 LYS B C 1
ATOM 5375 O O . LYS B 1 118 ? 134.48000 108.63000 98.85000 1.000 131.34000 118 LYS B O 1
ATOM 5394 N N . LYS B 1 119 ? 135.26500 106.96500 100.15500 1.000 129.26000 119 LYS B N 1
ATOM 5395 C CA . LYS B 1 119 ? 134.64700 105.94100 99.33800 1.000 131.30000 119 LYS B CA 1
ATOM 5396 C C . LYS B 1 119 ? 133.14100 106.04400 99.34400 1.000 130.50000 119 LYS B C 1
ATOM 5397 O O . LYS B 1 119 ? 132.52600 105.88500 98.29200 1.000 124.14000 119 LYS B O 1
ATOM 5416 N N . VAL B 1 120 ? 132.53200 106.35200 100.48400 1.000 126.87000 120 VAL B N 1
ATOM 5417 C CA . VAL B 1 120 ? 131.08700 106.46400 100.49200 1.000 131.17000 120 VAL B CA 1
ATOM 5418 C C . VAL B 1 120 ? 130.66500 107.63700 99.63700 1.000 126.73000 120 VAL B C 1
ATOM 5419 O O . VAL B 1 120 ? 129.64700 107.55200 98.94200 1.000 128.66000 120 VAL B O 1
ATOM 5432 N N . ALA B 1 121 ? 131.38800 108.75500 99.71000 1.000 128.71000 121 ALA B N 1
ATOM 5433 C CA . ALA B 1 121 ? 131.02600 109.87200 98.86100 1.000 135.83000 121 ALA B CA 1
ATOM 5434 C C . ALA B 1 121 ? 131.08900 109.45700 97.38900 1.000 128.53000 121 ALA B C 1
ATOM 5435 O O . ALA B 1 121 ? 130.19200 109.79800 96.61000 1.000 122.37000 121 ALA B O 1
ATOM 5442 N N . LEU B 1 122 ? 132.09200 108.65200 97.02200 1.000 120.00000 122 LEU B N 1
ATOM 5443 C CA . LEU B 1 122 ? 132.20900 108.19100 95.64800 1.000 123.35000 122 LEU B CA 1
ATOM 5444 C C . LEU B 1 122 ? 131.03700 107.28500 95.29200 1.000 120.39000 122 LEU B C 1
ATOM 5445 O O . LEU B 1 122 ? 130.52900 107.35300 94.17000 1.000 120.56000 122 LEU B O 1
ATOM 5461 N N . ILE B 1 123 ? 130.57400 106.47500 96.25000 1.000 119.57000 123 ILE B N 1
ATOM 5462 C CA . ILE B 1 123 ? 129.43700 105.59400 96.01700 1.000 121.90000 123 ILE B CA 1
ATOM 5463 C C . ILE B 1 123 ? 128.20700 106.41700 95.71600 1.000 121.60000 123 ILE B C 1
ATOM 5464 O O . ILE B 1 123 ? 127.46700 106.08500 94.79000 1.000 120.98000 123 ILE B O 1
ATOM 5480 N N . GLN B 1 124 ? 127.96100 107.47700 96.48700 1.000 123.23000 124 GLN B N 1
ATOM 5481 C CA . GLN B 1 124 ? 126.78200 108.27800 96.19800 1.000 128.02000 124 GLN B CA 1
ATOM 5482 C C . GLN B 1 124 ? 126.88700 108.95400 94.84500 1.000 127.86000 124 GLN B C 1
ATOM 5483 O O . GLN B 1 124 ? 125.87200 109.09100 94.15800 1.000 122.89000 124 GLN B O 1
ATOM 5497 N N . LEU B 1 125 ? 128.08700 109.38100 94.44500 1.000 117.47000 125 LEU B N 1
ATOM 5498 C CA . LEU B 1 125 ? 128.21300 110.01500 93.14300 1.000 114.80000 125 LEU B CA 1
ATOM 5499 C C . LEU B 1 125 ? 127.86800 109.01600 92.05500 1.000 119.72000 125 LEU B C 1
ATOM 5500 O O . LEU B 1 125 ? 127.17100 109.35800 91.09500 1.000 118.78000 125 LEU B O 1
ATOM 5516 N N . VAL B 1 126 ? 128.29100 107.76500 92.23200 1.000 114.95000 126 VAL B N 1
ATOM 5517 C CA . VAL B 1 126 ? 127.97000 106.73300 91.26800 1.000 119.69000 126 VAL B CA 1
ATOM 5518 C C . VAL B 1 126 ? 126.48100 106.46600 91.24200 1.000 121.19000 126 VAL B C 1
ATOM 5519 O O . VAL B 1 126 ? 125.91700 106.31000 90.16300 1.000 123.84000 126 VAL B O 1
ATOM 5532 N N . ILE B 1 127 ? 125.83200 106.39500 92.40200 1.000 124.91000 127 ILE B N 1
ATOM 5533 C CA . ILE B 1 127 ? 124.40300 106.14200 92.40300 1.000 129.69000 127 ILE B CA 1
ATOM 5534 C C . ILE B 1 127 ? 123.67400 107.27300 91.71300 1.000 127.92000 127 ILE B C 1
ATOM 5535 O O . ILE B 1 127 ? 122.74900 107.01700 90.94300 1.000 127.47000 127 ILE B O 1
ATOM 5551 N N . ALA B 1 128 ? 124.03800 108.52400 92.01300 1.000 125.98000 128 ALA B N 1
ATOM 5552 C CA . ALA B 1 128 ? 123.36600 109.64800 91.39000 1.000 130.82000 128 ALA B CA 1
ATOM 5553 C C . ALA B 1 128 ? 123.53900 109.58700 89.88300 1.000 130.80000 128 ALA B C 1
ATOM 5554 O O . ALA B 1 128 ? 122.58100 109.81600 89.13900 1.000 131.89000 128 ALA B O 1
ATOM 5561 N N . PHE B 1 129 ? 124.73300 109.20900 89.42900 1.000 132.16000 129 PHE B N 1
ATOM 5562 C CA . PHE B 1 129 ? 125.00900 109.06600 88.01800 1.000 132.70000 129 PHE B CA 1
ATOM 5563 C C . PHE B 1 129 ? 124.09900 108.04100 87.39100 1.000 128.91000 129 PHE B C 1
ATOM 5564 O O . PHE B 1 129 ? 123.44300 108.32100 86.39000 1.000 117.51000 129 PHE B O 1
ATOM 5581 N N . VAL B 1 130 ? 124.02200 106.86100 88.00700 1.000 137.81000 130 VAL B N 1
ATOM 5582 C CA . VAL B 1 130 ? 123.21700 105.79400 87.45800 1.000 133.76000 130 VAL B CA 1
ATOM 5583 C C . VAL B 1 130 ? 121.77300 106.21100 87.40800 1.000 134.00000 130 VAL B C 1
ATOM 5584 O O . VAL B 1 130 ? 121.09700 105.90800 86.42800 1.000 129.36000 130 VAL B O 1
ATOM 5597 N N . PHE B 1 131 ? 121.26900 106.86500 88.45100 1.000 124.65000 131 PHE B N 1
ATOM 5598 C CA . PHE B 1 131 ? 119.90200 107.32900 88.39700 1.000 139.78000 131 PHE B CA 1
ATOM 5599 C C . PHE B 1 131 ? 119.67300 108.23400 87.22400 1.000 133.39000 131 PHE B C 1
ATOM 5600 O O . PHE B 1 131 ? 118.71300 108.04600 86.47400 1.000 132.98000 131 PHE B O 1
ATOM 5617 N N . LEU B 1 132 ? 120.52700 109.22800 87.04500 1.000 136.45000 132 LEU B N 1
ATOM 5618 C CA . LEU B 1 132 ? 120.28000 110.16200 85.97900 1.000 132.72000 132 LEU B CA 1
ATOM 5619 C C . LEU B 1 132 ? 120.33200 109.48800 84.63100 1.000 141.37000 132 LEU B C 1
ATOM 5620 O O . LEU B 1 132 ? 119.46800 109.73400 83.78800 1.000 143.95000 132 LEU B O 1
ATOM 5636 N N . ILE B 1 133 ? 121.27900 108.58300 84.42900 1.000 136.72000 133 ILE B N 1
ATOM 5637 C CA . ILE B 1 133 ? 121.36200 107.93800 83.13900 1.000 140.49000 133 ILE B CA 1
ATOM 5638 C C . ILE B 1 133 ? 120.16400 107.05400 82.92700 1.000 145.26000 133 ILE B C 1
ATOM 5639 O O . ILE B 1 133 ? 119.59300 107.04000 81.83700 1.000 143.17000 133 ILE B O 1
ATOM 5655 N N . LEU B 1 134 ? 119.76800 106.31600 83.95400 1.000 137.61000 134 LEU B N 1
ATOM 5656 C CA . LEU B 1 134 ? 118.64800 105.43100 83.82400 1.000 142.19000 134 LEU B CA 1
ATOM 5657 C C . LEU B 1 134 ? 117.37300 106.19000 83.52400 1.000 145.71000 134 LEU B C 1
ATOM 5658 O O . LEU B 1 134 ? 116.65200 105.80600 82.60700 1.000 144.68000 134 LEU B O 1
ATOM 5674 N N . LEU B 1 135 ? 117.10600 107.29800 84.22000 1.000 134.05000 135 LEU B N 1
ATOM 5675 C CA . LEU B 1 135 ? 115.88100 108.02200 83.94100 1.000 137.63000 135 LEU B CA 1
ATOM 5676 C C . LEU B 1 135 ? 115.89900 108.58000 82.52800 1.000 140.71000 135 LEU B C 1
ATOM 5677 O O . LEU B 1 135 ? 114.87000 108.57200 81.85300 1.000 143.86000 135 LEU B O 1
ATOM 5693 N N . ILE B 1 136 ? 117.04800 109.07200 82.07000 1.000 141.94000 136 ILE B N 1
ATOM 5694 C CA . ILE B 1 136 ? 117.12900 109.61800 80.72800 1.000 145.07000 136 ILE B CA 1
ATOM 5695 C C . ILE B 1 136 ? 116.86600 108.54500 79.68900 1.000 145.65000 136 ILE B C 1
ATOM 5696 O O . ILE B 1 136 ? 116.10200 108.77900 78.75100 1.000 141.45000 136 ILE B O 1
ATOM 5712 N N . LEU B 1 137 ? 117.47200 107.37400 79.84200 1.000 145.76000 137 LEU B N 1
ATOM 5713 C CA . LEU B 1 137 ? 117.26400 106.32600 78.86700 1.000 148.31000 137 LEU B CA 1
ATOM 5714 C C . LEU B 1 137 ? 115.82900 105.83700 78.87300 1.000 153.31000 137 LEU B C 1
ATOM 5715 O O . LEU B 1 137 ? 115.24700 105.60300 77.80800 1.000 160.45000 137 LEU B O 1
ATOM 5731 N N . LEU B 1 138 ? 115.23000 105.71500 80.05800 1.000 151.92000 138 LEU B N 1
ATOM 5732 C CA . LEU B 1 138 ? 113.86700 105.23200 80.13300 1.000 154.52000 138 LEU B CA 1
ATOM 5733 C C . LEU B 1 138 ? 112.94400 106.26800 79.51900 1.000 148.10000 138 LEU B C 1
ATOM 5734 O O . LEU B 1 138 ? 111.97400 105.91500 78.84300 1.000 165.11000 138 LEU B O 1
ATOM 5750 N N . SER B 1 139 ? 113.25400 107.55000 79.73000 1.000 152.56000 139 SER B N 1
ATOM 5751 C CA . SER B 1 139 ? 112.46300 108.63100 79.18500 1.000 158.69000 139 SER B CA 1
ATOM 5752 C C . SER B 1 139 ? 112.51800 108.59700 77.67500 1.000 156.62000 139 SER B C 1
ATOM 5753 O O . SER B 1 139 ? 111.49600 108.75500 76.99900 1.000 164.74000 139 SER B O 1
ATOM 5761 N N . TRP B 1 140 ? 113.70300 108.36700 77.11900 1.000 160.59000 140 TRP B N 1
ATOM 5762 C CA . TRP B 1 140 ? 113.81300 108.28900 75.68200 1.000 167.28000 140 TRP B CA 1
ATOM 5763 C C . TRP B 1 140 ? 112.96800 107.14500 75.14900 1.000 165.40000 140 TRP B C 1
ATOM 5764 O O . TRP B 1 140 ? 112.24800 107.31600 74.16400 1.000 157.04000 140 TRP B O 1
ATOM 5785 N N . ARG B 1 141 ? 112.99600 105.99200 75.82200 1.000 153.95000 141 ARG B N 1
ATOM 5786 C CA . ARG B 1 141 ? 112.21300 104.86100 75.35200 1.000 168.72000 141 ARG B CA 1
ATOM 5787 C C . ARG B 1 141 ? 110.72300 105.16900 75.40400 1.000 161.89000 141 ARG B C 1
ATOM 5788 O O . ARG B 1 141 ? 109.99600 104.85700 74.46100 1.000 167.04000 141 ARG B O 1
ATOM 5809 N N . SER B 1 142 ? 110.28600 105.83000 76.47300 1.000 172.46000 142 SER B N 1
ATOM 5810 C CA . SER B 1 142 ? 108.88800 106.16800 76.67600 1.000 168.72000 142 SER B CA 1
ATOM 5811 C C . SER B 1 142 ? 108.39000 107.09300 75.57700 1.000 175.42000 142 SER B C 1
ATOM 5812 O O . SER B 1 142 ? 107.31800 106.87200 74.99300 1.000 179.36000 142 SER B O 1
ATOM 5820 N N . GLU B 1 143 ? 109.18600 108.11000 75.24200 1.000 173.47000 143 GLU B N 1
ATOM 5821 C CA . GLU B 1 143 ? 108.76600 109.04800 74.21900 1.000 176.47000 143 GLU B CA 1
ATOM 5822 C C . GLU B 1 143 ? 108.72200 108.35800 72.86900 1.000 179.67000 143 GLU B C 1
ATOM 5823 O O . GLU B 1 143 ? 107.81200 108.60500 72.07300 1.000 181.41000 143 GLU B O 1
ATOM 5835 N N . GLU B 1 144 ? 109.67600 107.46600 72.60500 1.000 180.82000 144 GLU B N 1
ATOM 5836 C CA . GLU B 1 144 ? 109.67600 106.77200 71.33700 1.000 174.60000 144 GLU B CA 1
ATOM 5837 C C . GLU B 1 144 ? 108.47200 105.85300 71.21000 1.000 181.81000 144 GLU B C 1
ATOM 5838 O O . GLU B 1 144 ? 107.90100 105.75800 70.12400 1.000 192.49000 144 GLU B O 1
ATOM 5850 N N . LEU B 1 145 ? 108.04300 105.21300 72.30600 1.000 182.26000 145 LEU B N 1
ATOM 5851 C CA . LEU B 1 145 ? 106.86800 104.34900 72.23500 1.000 199.84000 145 LEU B CA 1
ATOM 5852 C C . LEU B 1 145 ? 105.63400 105.16000 71.90700 1.000 202.56000 145 LEU B C 1
ATOM 5853 O O . LEU B 1 145 ? 104.81400 104.76200 71.07500 1.000 206.44000 145 LEU B O 1
ATOM 5869 N N . ILE B 1 146 ? 105.52400 106.33700 72.50500 1.000 198.83000 146 ILE B N 1
ATOM 5870 C CA . ILE B 1 146 ? 104.36600 107.15800 72.24600 1.000 202.02000 146 ILE B CA 1
ATOM 5871 C C . ILE B 1 146 ? 104.39900 107.61300 70.80000 1.000 202.21000 146 ILE B C 1
ATOM 5872 O O . ILE B 1 146 ? 103.36200 107.62100 70.13400 1.000 209.74000 146 ILE B O 1
ATOM 5888 N N . ARG B 1 147 ? 105.57600 108.04100 70.32400 1.000 198.75000 147 ARG B N 1
ATOM 5889 C CA . ARG B 1 147 ? 105.72500 108.50400 68.95900 1.000 200.08000 147 ARG B CA 1
ATOM 5890 C C . ARG B 1 147 ? 105.30400 107.41700 67.98800 1.000 210.36000 147 ARG B C 1
ATOM 5891 O O . ARG B 1 147 ? 104.58700 107.70100 67.02900 1.000 218.32000 147 ARG B O 1
ATOM 5912 N N . GLU B 1 148 ? 105.71400 106.17100 68.24000 1.000 207.78000 148 GLU B N 1
ATOM 5913 C CA . GLU B 1 148 ? 105.33000 105.07700 67.37000 1.000 209.78000 148 GLU B CA 1
ATOM 5914 C C . GLU B 1 148 ? 103.82600 104.92600 67.30500 1.000 222.22000 148 GLU B C 1
ATOM 5915 O O . GLU B 1 148 ? 103.25900 104.77600 66.21800 1.000 225.82000 148 GLU B O 1
ATOM 5927 N N . LEU B 1 149 ? 103.15800 104.98900 68.45700 1.000 214.89000 149 LEU B N 1
ATOM 5928 C CA . LEU B 1 149 ? 101.72700 104.79400 68.44400 1.000 223.42000 149 LEU B CA 1
ATOM 5929 C C . LEU B 1 149 ? 101.02700 105.93000 67.72000 1.000 236.07000 149 LEU B C 1
ATOM 5930 O O . LEU B 1 149 ? 100.06300 105.69800 66.97500 1.000 231.60000 149 LEU B O 1
ATOM 5946 N N . GLU B 1 150 ? 101.50600 107.16400 67.92300 1.000 222.24000 150 GLU B N 1
ATOM 5947 C CA . GLU B 1 150 ? 100.87200 108.32100 67.31300 1.000 230.52000 150 GLU B CA 1
ATOM 5948 C C . GLU B 1 150 ? 101.01500 108.31300 65.80800 1.000 235.90000 150 GLU B C 1
ATOM 5949 O O . GLU B 1 150 ? 100.05000 108.59900 65.09800 1.000 242.58000 150 GLU B O 1
ATOM 5961 N N . GLU B 1 151 ? 102.19900 107.95500 65.31100 1.000 234.85000 151 GLU B N 1
ATOM 5962 C CA . GLU B 1 151 ? 102.43700 107.91400 63.87700 1.000 240.36000 151 GLU B CA 1
ATOM 5963 C C . GLU B 1 151 ? 101.64300 106.78800 63.21600 1.000 241.79000 151 GLU B C 1
ATOM 5964 O O . GLU B 1 151 ? 101.14500 106.94500 62.10100 1.000 237.99000 151 GLU B O 1
ATOM 5976 N N . LYS B 1 152 ? 101.50100 105.65600 63.91500 1.000 239.62000 152 LYS B N 1
ATOM 5977 C CA . LYS B 1 152 ? 100.75000 104.52700 63.38700 1.000 244.99000 152 LYS B CA 1
ATOM 5978 C C . LYS B 1 152 ? 99.23700 104.63700 63.57000 1.000 246.07000 152 LYS B C 1
ATOM 5979 O O . LYS B 1 152 ? 98.48800 103.98200 62.84400 1.000 256.60000 152 LYS B O 1
ATOM 5998 N N . GLY B 1 153 ? 98.76500 105.45300 64.52000 1.000 249.16000 153 GLY B N 1
ATOM 5999 C CA . GLY B 1 153 ? 97.33200 105.55200 64.76700 1.000 254.86000 153 GLY B CA 1
ATOM 6000 C C . GLY B 1 153 ? 96.84300 104.39900 65.63800 1.000 254.79000 153 GLY B C 1
ATOM 6001 O O . GLY B 1 153 ? 95.69800 103.95800 65.53900 1.000 263.01000 153 GLY B O 1
ATOM 6005 N N . ALA B 1 154 ? 97.74100 103.89200 66.48400 1.000 251.18000 154 ALA B N 1
ATOM 6006 C CA . ALA B 1 154 ? 97.47000 102.77000 67.37300 1.000 245.65000 154 ALA B CA 1
ATOM 6007 C C . ALA B 1 154 ? 96.65600 103.17100 68.60400 1.000 246.29000 154 ALA B C 1
ATOM 6008 O O . ALA B 1 154 ? 96.15900 102.31400 69.33500 1.000 237.94000 154 ALA B O 1
ATOM 6015 N N . ALA B 1 155 ? 96.55200 104.47000 68.85600 1.000 255.81000 155 ALA B N 1
ATOM 6016 C CA . ALA B 1 155 ? 95.87300 104.99900 70.03200 1.000 249.36000 155 ALA B CA 1
ATOM 6017 C C . ALA B 1 155 ? 95.23600 106.33900 69.68000 1.000 245.24000 155 ALA B C 1
ATOM 6018 O O . ALA B 1 155 ? 95.71100 107.04100 68.78000 1.000 254.10000 155 ALA B O 1
ATOM 6025 N N . SER B 1 156 ? 94.17300 106.70800 70.39800 1.000 249.65000 156 SER B N 1
ATOM 6026 C CA . SER B 1 156 ? 93.51300 107.98900 70.14600 1.000 237.10000 156 SER B CA 1
ATOM 6027 C C . SER B 1 156 ? 94.37300 109.11800 70.64600 1.000 231.90000 156 SER B C 1
ATOM 6028 O O . SER B 1 156 ? 95.29200 108.90700 71.44200 1.000 227.98000 156 SER B O 1
ATOM 6036 N N . GLU B 1 157 ? 94.06900 110.33400 70.21600 1.000 233.22000 157 GLU B N 1
ATOM 6037 C CA . GLU B 1 157 ? 94.85500 111.46500 70.65200 1.000 228.83000 157 GLU B CA 1
ATOM 6038 C C . GLU B 1 157 ? 94.76900 111.65300 72.15200 1.000 221.25000 157 GLU B C 1
ATOM 6039 O O . GLU B 1 157 ? 95.76500 112.01200 72.77700 1.000 214.98000 157 GLU B O 1
ATOM 6051 N N . ALA B 1 158 ? 93.59300 111.42000 72.74200 1.000 222.05000 158 ALA B N 1
ATOM 6052 C CA . ALA B 1 158 ? 93.47100 111.57500 74.18300 1.000 218.83000 158 ALA B CA 1
ATOM 6053 C C . ALA B 1 158 ? 94.30000 110.52700 74.89800 1.000 217.38000 158 ALA B C 1
ATOM 6054 O O . ALA B 1 158 ? 94.96600 110.83500 75.88800 1.000 212.99000 158 ALA B O 1
ATOM 6061 N N . GLU B 1 159 ? 94.33100 109.29800 74.37500 1.000 218.80000 159 GLU B N 1
ATOM 6062 C CA . GLU B 1 159 ? 95.13400 108.26900 75.01800 1.000 218.21000 159 GLU B CA 1
ATOM 6063 C C . GLU B 1 159 ? 96.61000 108.60800 74.95200 1.000 210.75000 159 GLU B C 1
ATOM 6064 O O . GLU B 1 159 ? 97.34000 108.42800 75.93100 1.000 204.33000 159 GLU B O 1
ATOM 6076 N N . LEU B 1 160 ? 97.04100 109.14200 73.81700 1.000 215.28000 160 LEU B N 1
ATOM 6077 C CA . LEU B 1 160 ? 98.42800 109.50000 73.62900 1.000 211.25000 160 LEU B CA 1
ATOM 6078 C C . LEU B 1 160 ? 98.80400 110.66400 74.51300 1.000 201.35000 160 LEU B C 1
ATOM 6079 O O . LEU B 1 160 ? 99.87700 110.65700 75.11400 1.000 195.68000 160 LEU B O 1
ATOM 6095 N N . ALA B 1 161 ? 97.92100 111.65800 74.63400 1.000 201.72000 161 ALA B N 1
ATOM 6096 C CA . ALA B 1 161 ? 98.22200 112.78000 75.49200 1.000 192.18000 161 ALA B CA 1
ATOM 6097 C C . ALA B 1 161 ? 98.33700 112.30200 76.91400 1.000 188.77000 161 ALA B C 1
ATOM 6098 O O . ALA B 1 161 ? 99.21800 112.75500 77.63800 1.000 181.81000 161 ALA B O 1
ATOM 6105 N N . ARG B 1 162 ? 97.48000 111.35800 77.31700 1.000 195.19000 162 ARG B N 1
ATOM 6106 C CA . ARG B 1 162 ? 97.56800 110.86000 78.66800 1.000 188.44000 162 ARG B CA 1
ATOM 6107 C C . ARG B 1 162 ? 98.86900 110.13600 78.89300 1.000 180.69000 162 ARG B C 1
ATOM 6108 O O . ARG B 1 162 ? 99.47500 110.33200 79.93600 1.000 169.06000 162 ARG B O 1
ATOM 6129 N N . MET B 1 163 ? 99.33900 109.34600 77.92400 1.000 186.07000 163 MET B N 1
ATOM 6130 C CA . MET B 1 163 ? 100.60700 108.66100 78.11600 1.000 191.47000 163 MET B CA 1
ATOM 6131 C C . MET B 1 163 ? 101.73600 109.66800 78.26900 1.000 177.62000 163 MET B C 1
ATOM 6132 O O . MET B 1 163 ? 102.63800 109.47900 79.09100 1.000 167.86000 163 MET B O 1
ATOM 6146 N N . LYS B 1 164 ? 101.69400 110.74900 77.48300 1.000 181.36000 164 LYS B N 1
ATOM 6147 C CA . LYS B 1 164 ? 102.73400 111.76400 77.54400 1.000 179.05000 164 LYS B CA 1
ATOM 6148 C C . LYS B 1 164 ? 102.73500 112.43700 78.90300 1.000 164.80000 164 LYS B C 1
ATOM 6149 O O . LYS B 1 164 ? 103.78700 112.61900 79.51100 1.000 169.24000 164 LYS B O 1
ATOM 6168 N N . GLN B 1 165 ? 101.54600 112.74600 79.40400 1.000 170.86000 165 GLN B N 1
ATOM 6169 C CA . GLN B 1 165 ? 101.36200 113.42000 80.67600 1.000 175.07000 165 GLN B CA 1
ATOM 6170 C C . GLN B 1 165 ? 101.71600 112.55100 81.86800 1.000 165.70000 165 GLN B C 1
ATOM 6171 O O . GLN B 1 165 ? 102.32000 113.03000 82.83500 1.000 151.83000 165 GLN B O 1
ATOM 6185 N N . GLN B 1 166 ? 101.35500 111.27600 81.79300 1.000 160.80000 166 GLN B N 1
ATOM 6186 C CA . GLN B 1 166 ? 101.61800 110.32100 82.84500 1.000 160.38000 166 GLN B CA 1
ATOM 6187 C C . GLN B 1 166 ? 103.10300 110.08300 82.90900 1.000 151.48000 166 GLN B C 1
ATOM 6188 O O . GLN B 1 166 ? 103.67100 109.98900 83.99800 1.000 145.48000 166 GLN B O 1
ATOM 6202 N N . HIS B 1 167 ? 103.74400 110.05300 81.74200 1.000 153.54000 167 HIS B N 1
ATOM 6203 C CA . HIS B 1 167 ? 105.17400 109.91300 81.68700 1.000 153.65000 167 HIS B CA 1
ATOM 6204 C C . HIS B 1 167 ? 105.84700 111.08400 82.33900 1.000 150.18000 167 HIS B C 1
ATOM 6205 O O . HIS B 1 167 ? 106.68800 110.91000 83.21700 1.000 145.84000 167 HIS B O 1
ATOM 6219 N N . MET B 1 168 ? 105.44700 112.29700 81.96300 1.000 152.31000 168 MET B N 1
ATOM 6220 C CA . MET B 1 168 ? 106.06700 113.47600 82.52100 1.000 149.58000 168 MET B CA 1
ATOM 6221 C C . MET B 1 168 ? 105.89300 113.51700 84.03000 1.000 144.43000 168 MET B C 1
ATOM 6222 O O . MET B 1 168 ? 106.82100 113.89300 84.75500 1.000 140.31000 168 MET B O 1
ATOM 6236 N N . THR B 1 169 ? 104.73000 113.09300 84.51900 1.000 151.67000 169 THR B N 1
ATOM 6237 C CA . THR B 1 169 ? 104.50200 113.07300 85.94800 1.000 143.30000 169 THR B CA 1
ATOM 6238 C C . THR B 1 169 ? 105.44600 112.09100 86.61800 1.000 137.87000 169 THR B C 1
ATOM 6239 O O . THR B 1 169 ? 106.09700 112.43000 87.60700 1.000 127.44000 169 THR B O 1
ATOM 6250 N N . ALA B 1 170 ? 105.55400 110.88300 86.06600 1.000 133.64000 170 ALA B N 1
ATOM 6251 C CA . ALA B 1 170 ? 106.41700 109.87300 86.64400 1.000 137.32000 170 ALA B CA 1
ATOM 6252 C C . ALA B 1 170 ? 107.87400 110.30000 86.60900 1.000 134.51000 170 ALA B C 1
ATOM 6253 O O . ALA B 1 170 ? 108.62900 110.00500 87.53600 1.000 128.21000 170 ALA B O 1
ATOM 6260 N N . TYR B 1 171 ? 108.25500 110.98300 85.53500 1.000 130.88000 171 TYR B N 1
ATOM 6261 C CA . TYR B 1 171 ? 109.59900 111.46500 85.30800 1.000 134.63000 171 TYR B CA 1
ATOM 6262 C C . TYR B 1 171 ? 109.98500 112.41900 86.41300 1.000 134.95000 171 TYR B C 1
ATOM 6263 O O . TYR B 1 171 ? 111.04000 112.28400 87.04600 1.000 135.42000 171 TYR B O 1
ATOM 6281 N N . LEU B 1 172 ? 109.09900 113.37500 86.67500 1.000 141.71000 172 LEU B N 1
ATOM 6282 C CA . LEU B 1 172 ? 109.35000 114.37100 87.68500 1.000 148.91000 172 LEU B CA 1
ATOM 6283 C C . LEU B 1 172 ? 109.37900 113.74000 89.06100 1.000 128.83000 172 LEU B C 1
ATOM 6284 O O . LEU B 1 172 ? 110.21500 114.10900 89.88800 1.000 129.99000 172 LEU B O 1
ATOM 6300 N N . GLN B 1 173 ? 108.48100 112.78900 89.32100 1.000 137.75000 173 GLN B N 1
ATOM 6301 C CA . GLN B 1 173 ? 108.45000 112.15700 90.62300 1.000 127.58000 173 GLN B CA 1
ATOM 6302 C C . GLN B 1 173 ? 109.72900 111.38300 90.86600 1.000 128.35000 173 GLN B C 1
ATOM 6303 O O . GLN B 1 173 ? 110.25800 111.39600 91.98500 1.000 123.06000 173 GLN B O 1
ATOM 6317 N N . ALA B 1 174 ? 110.24700 110.71900 89.83000 1.000 119.85000 174 ALA B N 1
ATOM 6318 C CA . ALA B 1 174 ? 111.48600 109.99100 89.97300 1.000 132.05000 174 ALA B CA 1
ATOM 6319 C C . ALA B 1 174 ? 112.62800 110.93700 90.27800 1.000 121.66000 174 ALA B C 1
ATOM 6320 O O . ALA B 1 174 ? 113.46900 110.64000 91.13000 1.000 130.66000 174 ALA B O 1
ATOM 6327 N N . ALA B 1 175 ? 112.64000 112.10000 89.61200 1.000 129.53000 175 ALA B N 1
ATOM 6328 C CA . ALA B 1 175 ? 113.68500 113.08300 89.84100 1.000 126.85000 175 ALA B CA 1
ATOM 6329 C C . ALA B 1 175 ? 113.63300 113.59500 91.26200 1.000 126.23000 175 ALA B C 1
ATOM 6330 O O . ALA B 1 175 ? 114.66500 113.68400 91.92300 1.000 139.60000 175 ALA B O 1
ATOM 6337 N N . LEU B 1 176 ? 112.42200 113.82400 91.77100 1.000 124.25000 176 LEU B N 1
ATOM 6338 C CA . LEU B 1 176 ? 112.24700 114.29600 93.13000 1.000 127.33000 176 LEU B CA 1
ATOM 6339 C C . LEU B 1 176 ? 112.70300 113.27500 94.13600 1.000 126.64000 176 LEU B C 1
ATOM 6340 O O . LEU B 1 176 ? 113.38200 113.62800 95.10400 1.000 119.17000 176 LEU B O 1
ATOM 6356 N N . THR B 1 177 ? 112.40300 112.00800 93.88400 1.000 121.73000 177 THR B N 1
ATOM 6357 C CA . THR B 1 177 ? 112.80800 110.96000 94.79300 1.000 124.43000 177 THR B CA 1
ATOM 6358 C C . THR B 1 177 ? 114.31800 110.87500 94.83500 1.000 125.02000 177 THR B C 1
ATOM 6359 O O . THR B 1 177 ? 114.91500 110.78000 95.91200 1.000 121.00000 177 THR B O 1
ATOM 6370 N N . ALA B 1 178 ? 114.95500 110.90600 93.66700 1.000 127.02000 178 ALA B N 1
ATOM 6371 C CA . ALA B 1 178 ? 116.39400 110.81600 93.63800 1.000 127.99000 178 ALA B CA 1
ATOM 6372 C C . ALA B 1 178 ? 117.03000 111.99200 94.32800 1.000 119.61000 178 ALA B C 1
ATOM 6373 O O . ALA B 1 178 ? 118.01400 111.82500 95.04200 1.000 118.21000 178 ALA B O 1
ATOM 6380 N N . TRP B 1 179 ? 116.46400 113.18100 94.14900 1.000 117.68000 179 TRP B N 1
ATOM 6381 C CA . TRP B 1 179 ? 117.01500 114.36000 94.76600 1.000 122.53000 179 TRP B CA 1
ATOM 6382 C C . TRP B 1 179 ? 116.94100 114.24700 96.27100 1.000 120.42000 179 TRP B C 1
ATOM 6383 O O . TRP B 1 179 ? 117.90000 114.60500 96.95200 1.000 118.74000 179 TRP B O 1
ATOM 6404 N N . GLU B 1 180 ? 115.83200 113.72700 96.80400 1.000 118.93000 180 GLU B N 1
ATOM 6405 C CA . GLU B 1 180 ? 115.71200 113.55500 98.24300 1.000 123.41000 180 GLU B CA 1
ATOM 6406 C C . GLU B 1 180 ? 116.77100 112.58700 98.77200 1.000 119.45000 180 GLU B C 1
ATOM 6407 O O . GLU B 1 180 ? 117.38500 112.84600 99.81200 1.000 119.70000 180 GLU B O 1
ATOM 6419 N N . ILE B 1 181 ? 117.01700 111.49200 98.03800 1.000 115.27000 181 ILE B N 1
ATOM 6420 C CA . ILE B 1 181 ? 117.99900 110.49800 98.46700 1.000 125.91000 181 ILE B CA 1
ATOM 6421 C C . ILE B 1 181 ? 119.38900 111.11900 98.46800 1.000 121.33000 181 ILE B C 1
ATOM 6422 O O . ILE B 1 181 ? 120.16400 110.92300 99.41600 1.000 115.76000 181 ILE B O 1
ATOM 6438 N N . ILE B 1 182 ? 119.70800 111.84900 97.40600 1.000 117.55000 182 ILE B N 1
ATOM 6439 C CA . ILE B 1 182 ? 120.99900 112.47600 97.24400 1.000 119.06000 182 ILE B CA 1
ATOM 6440 C C . ILE B 1 182 ? 121.22600 113.51000 98.30800 1.000 112.48000 182 ILE B C 1
ATOM 6441 O O . ILE B 1 182 ? 122.29800 113.55200 98.90400 1.000 112.10000 182 ILE B O 1
ATOM 6457 N N . SER B 1 183 ? 120.23600 114.35600 98.55000 1.000 112.97000 183 SER B N 1
ATOM 6458 C CA . SER B 1 183 ? 120.38900 115.38900 99.54000 1.000 117.54000 183 SER B CA 1
ATOM 6459 C C . SER B 1 183 ? 120.60500 114.81700 100.91800 1.000 116.27000 183 SER B C 1
ATOM 6460 O O . SER B 1 183 ? 121.51100 115.26000 101.62500 1.000 122.40000 183 SER B O 1
ATOM 6468 N N . LYS B 1 184 ? 119.82300 113.81100 101.31200 1.000 118.68000 184 LYS B N 1
ATOM 6469 C CA . LYS B 1 184 ? 120.01500 113.25900 102.63900 1.000 120.70000 184 LYS B CA 1
ATOM 6470 C C . LYS B 1 184 ? 121.39400 112.64700 102.77800 1.000 119.58000 184 LYS B C 1
ATOM 6471 O O . LYS B 1 184 ? 122.04100 112.80200 103.81900 1.000 118.82000 184 LYS B O 1
ATOM 6490 N N . SER B 1 185 ? 121.86500 111.98500 101.72300 1.000 117.66000 185 SER B N 1
ATOM 6491 C CA . SER B 1 185 ? 123.17100 111.36900 101.73400 1.000 123.08000 185 SER B CA 1
ATOM 6492 C C . SER B 1 185 ? 124.26800 112.41400 101.87800 1.000 118.37000 185 SER B C 1
ATOM 6493 O O . SER B 1 185 ? 125.17400 112.25000 102.69700 1.000 120.20000 185 SER B O 1
ATOM 6501 N N . VAL B 1 186 ? 124.16700 113.52100 101.14100 1.000 115.46000 186 VAL B N 1
ATOM 6502 C CA . VAL B 1 186 ? 125.17900 114.55900 101.23600 1.000 121.48000 186 VAL B CA 1
ATOM 6503 C C . VAL B 1 186 ? 125.18400 115.17700 102.61800 1.000 119.25000 186 VAL B C 1
ATOM 6504 O O . VAL B 1 186 ? 126.26100 115.46200 103.14300 1.000 114.45000 186 VAL B O 1
ATOM 6517 N N . ILE B 1 187 ? 124.00700 115.41800 103.19600 1.000 117.75000 187 ILE B N 1
ATOM 6518 C CA . ILE B 1 187 ? 123.93900 116.00600 104.52200 1.000 125.81000 187 ILE B CA 1
ATOM 6519 C C . ILE B 1 187 ? 124.62700 115.08800 105.49700 1.000 121.79000 187 ILE B C 1
ATOM 6520 O O . ILE B 1 187 ? 125.41000 115.54400 106.32900 1.000 124.32000 187 ILE B O 1
ATOM 6536 N N . ALA B 1 188 ? 124.33300 113.79300 105.42200 1.000 120.53000 188 ALA B N 1
ATOM 6537 C CA . ALA B 1 188 ? 124.97200 112.87100 106.32500 1.000 126.23000 188 ALA B CA 1
ATOM 6538 C C . ALA B 1 188 ? 126.47900 112.86800 106.13200 1.000 129.43000 188 ALA B C 1
ATOM 6539 O O . ALA B 1 188 ? 127.21300 112.83400 107.11700 1.000 126.94000 188 ALA B O 1
ATOM 6546 N N . LEU B 1 189 ? 126.95400 112.96100 104.88600 1.000 123.71000 189 LEU B N 1
ATOM 6547 C CA . LEU B 1 189 ? 128.38700 112.99200 104.65900 1.000 128.91000 189 LEU B CA 1
ATOM 6548 C C . LEU B 1 189 ? 128.99200 114.23400 105.26000 1.000 126.51000 189 LEU B C 1
ATOM 6549 O O . LEU B 1 189 ? 130.05300 114.14800 105.86800 1.000 128.34000 189 LEU B O 1
ATOM 6565 N N . LEU B 1 190 ? 128.31400 115.37100 105.15700 1.000 122.71000 190 LEU B N 1
ATOM 6566 C CA . LEU B 1 190 ? 128.84800 116.57600 105.75900 1.000 129.50000 190 LEU B CA 1
ATOM 6567 C C . LEU B 1 190 ? 128.92800 116.42800 107.26600 1.000 136.72000 190 LEU B C 1
ATOM 6568 O O . LEU B 1 190 ? 129.92500 116.83100 107.86600 1.000 137.68000 190 LEU B O 1
ATOM 6584 N N . LEU B 1 191 ? 127.91800 115.81600 107.88200 1.000 132.29000 191 LEU B N 1
ATOM 6585 C CA . LEU B 1 191 ? 127.94100 115.65500 109.32600 1.000 141.28000 191 LEU B CA 1
ATOM 6586 C C . LEU B 1 191 ? 129.08200 114.73100 109.72900 1.000 137.08000 191 LEU B C 1
ATOM 6587 O O . LEU B 1 191 ? 129.77700 114.98400 110.71700 1.000 137.01000 191 LEU B O 1
ATOM 6603 N N . LEU B 1 192 ? 129.30500 113.68700 108.94200 1.000 134.03000 192 LEU B N 1
ATOM 6604 C CA . LEU B 1 192 ? 130.36800 112.74400 109.21500 1.000 136.37000 192 LEU B CA 1
ATOM 6605 C C . LEU B 1 192 ? 131.73200 113.39400 109.02800 1.000 139.24000 192 LEU B C 1
ATOM 6606 O O . LEU B 1 192 ? 132.64900 113.10100 109.79300 1.000 140.88000 192 LEU B O 1
ATOM 6622 N N . GLN B 1 193 ? 131.87000 114.29000 108.04500 1.000 134.60000 193 GLN B N 1
ATOM 6623 C CA . GLN B 1 193 ? 133.12300 115.00100 107.82900 1.000 138.11000 193 GLN B CA 1
ATOM 6624 C C . GLN B 1 193 ? 133.41900 115.90700 109.00500 1.000 137.90000 193 GLN B C 1
ATOM 6625 O O . GLN B 1 193 ? 134.57200 116.01900 109.42400 1.000 139.43000 193 GLN B O 1
ATOM 6639 N N . GLN B 1 194 ? 132.37700 116.52900 109.55700 1.000 140.46000 194 GLN B N 1
ATOM 6640 C CA . GLN B 1 194 ? 132.53200 117.40600 110.70500 1.000 143.73000 194 GLN B CA 1
ATOM 6641 C C . GLN B 1 194 ? 132.96900 116.58600 111.91900 1.000 145.61000 194 GLN B C 1
ATOM 6642 O O . GLN B 1 194 ? 133.87700 116.98200 112.66500 1.000 156.22000 194 GLN B O 1
ATOM 6656 N N . ASN B 1 195 ? 132.40400 115.38200 112.06400 1.000 141.05000 195 ASN B N 1
ATOM 6657 C CA . ASN B 1 195 ? 132.77900 114.53400 113.17700 1.000 145.90000 195 ASN B CA 1
ATOM 6658 C C . ASN B 1 195 ? 134.21000 114.06600 113.01200 1.000 153.51000 195 ASN B C 1
ATOM 6659 O O . ASN B 1 195 ? 134.96800 114.02300 113.98300 1.000 157.03000 195 ASN B O 1
ATOM 6670 N N . GLN B 1 196 ? 134.59500 113.76800 111.76800 1.000 153.81000 196 GLN B N 1
ATOM 6671 C CA . GLN B 1 196 ? 135.91800 113.26500 111.47900 1.000 161.27000 196 GLN B CA 1
ATOM 6672 C C . GLN B 1 196 ? 136.94800 114.31900 111.76000 1.000 162.96000 196 GLN B C 1
ATOM 6673 O O . GLN B 1 196 ? 137.99500 114.02000 112.33200 1.000 159.43000 196 GLN B O 1
ATOM 6687 N N . LEU B 1 197 ? 136.63200 115.56600 111.43100 1.000 148.51000 197 LEU B N 1
ATOM 6688 C CA . LEU B 1 197 ? 137.56500 116.63000 111.67600 1.000 152.03000 197 LEU B CA 1
ATOM 6689 C C . LEU B 1 197 ? 137.77100 116.81400 113.15500 1.000 166.64000 197 LEU B C 1
ATOM 6690 O O . LEU B 1 197 ? 138.91300 116.94100 113.60300 1.000 175.04000 197 LEU B O 1
ATOM 6706 N N . ASN B 1 198 ? 136.69000 116.78900 113.93500 1.000 161.48000 198 ASN B N 1
ATOM 6707 C CA . ASN B 1 198 ? 136.87300 116.95200 115.35600 1.000 169.22000 198 ASN B CA 1
ATOM 6708 C C . ASN B 1 198 ? 137.70700 115.81500 115.92400 1.000 169.38000 198 ASN B C 1
ATOM 6709 O O . ASN B 1 198 ? 138.61200 116.06000 116.71800 1.000 174.90000 198 ASN B O 1
ATOM 6720 N N . LEU B 1 199 ? 137.46200 114.58300 115.48700 1.000 164.20000 199 LEU B N 1
ATOM 6721 C CA . LEU B 1 199 ? 138.21500 113.48200 116.04600 1.000 175.09000 199 LEU B CA 1
ATOM 6722 C C . LEU B 1 199 ? 139.68300 113.56300 115.70100 1.000 178.84000 199 LEU B C 1
ATOM 6723 O O . LEU B 1 199 ? 140.52600 113.24000 116.53400 1.000 183.45000 199 LEU B O 1
ATOM 6739 N N . GLU B 1 200 ? 140.01900 113.98800 114.48900 1.000 172.92000 200 GLU B N 1
ATOM 6740 C CA . GLU B 1 200 ? 141.42600 114.07600 114.15900 1.000 177.43000 200 GLU B CA 1
ATOM 6741 C C . GLU B 1 200 ? 142.10800 115.19300 114.94900 1.000 187.41000 200 GLU B C 1
ATOM 6742 O O . GLU B 1 200 ? 143.19100 114.99700 115.50100 1.000 189.99000 200 GLU B O 1
ATOM 6754 N N . LEU B 1 201 ? 141.43200 116.33100 115.11600 1.000 179.91000 201 LEU B N 1
ATOM 6755 C CA . LEU B 1 201 ? 142.02300 117.45300 115.83400 1.000 187.28000 201 LEU B CA 1
ATOM 6756 C C . LEU B 1 201 ? 142.17000 117.16300 117.32600 1.000 183.78000 201 LEU B C 1
ATOM 6757 O O . LEU B 1 201 ? 143.08700 117.66500 117.97800 1.000 188.85000 201 LEU B O 1
ATOM 6773 N N . ARG B 1 202 ? 141.29300 116.32200 117.86300 1.000 183.01000 202 ARG B N 1
ATOM 6774 C CA . ARG B 1 202 ? 141.31500 115.94600 119.27600 1.000 189.79000 202 ARG B CA 1
ATOM 6775 C C . ARG B 1 202 ? 142.26700 114.77600 119.67100 1.000 193.91000 202 ARG B C 1
ATOM 6776 O O . ARG B 1 202 ? 142.32500 114.45800 120.86500 1.000 187.03000 202 ARG B O 1
ATOM 6797 N N . HIS B 1 203 ? 142.97200 114.12500 118.69700 1.000 195.79000 203 HIS B N 1
ATOM 6798 C CA . HIS B 1 203 ? 143.88200 112.97500 118.91500 1.000 200.17000 203 HIS B CA 1
ATOM 6799 C C . HIS B 1 203 ? 145.23000 113.18200 118.18200 1.000 209.18000 203 HIS B C 1
ATOM 6800 O O . HIS B 1 203 ? 146.14200 113.82300 118.71800 1.000 205.44000 203 HIS B O 1
ATOM 6815 N N . SER C 1 1 ? 115.21800 111.10500 147.24800 1.000 183.05000 1 SER C N 1
ATOM 6816 C CA . SER C 1 1 ? 114.12800 111.43700 146.30400 1.000 188.32000 1 SER C CA 1
ATOM 6817 C C . SER C 1 1 ? 114.05500 110.49300 145.06000 1.000 182.65000 1 SER C C 1
ATOM 6818 O O . SER C 1 1 ? 113.01900 109.84800 144.84100 1.000 187.71000 1 SER C O 1
ATOM 6828 N N . ALA C 1 2 ? 115.18100 110.36600 144.30600 1.000 187.60000 2 ALA C N 1
ATOM 6829 C CA . ALA C 1 2 ? 115.29000 109.58100 143.06300 1.000 177.99000 2 ALA C CA 1
ATOM 6830 C C . ALA C 1 2 ? 114.96500 108.10600 143.21200 1.000 181.97000 2 ALA C C 1
ATOM 6831 O O . ALA C 1 2 ? 114.41300 107.51500 142.30400 1.000 179.88000 2 ALA C O 1
ATOM 6838 N N . GLU C 1 3 ? 115.24000 107.48700 144.33700 1.000 185.55000 3 GLU C N 1
ATOM 6839 C CA . GLU C 1 3 ? 114.97300 106.06400 144.39100 1.000 182.33000 3 GLU C CA 1
ATOM 6840 C C . GLU C 1 3 ? 113.48100 105.75400 144.23800 1.000 178.19000 3 GLU C C 1
ATOM 6841 O O . GLU C 1 3 ? 113.10900 104.82900 143.50600 1.000 176.47000 3 GLU C O 1
ATOM 6853 N N . GLU C 1 4 ? 112.63300 106.55700 144.87500 1.000 171.32000 4 GLU C N 1
ATOM 6854 C CA . GLU C 1 4 ? 111.19500 106.36100 144.80800 1.000 173.88000 4 GLU C CA 1
ATOM 6855 C C . GLU C 1 4 ? 110.63100 106.89300 143.51200 1.000 172.72000 4 GLU C C 1
ATOM 6856 O O . GLU C 1 4 ? 109.69100 106.32700 142.94600 1.000 167.77000 4 GLU C O 1
ATOM 6868 N N . LEU C 1 5 ? 111.20100 107.98500 143.02700 1.000 167.43000 5 LEU C N 1
ATOM 6869 C CA . LEU C 1 5 ? 110.70500 108.56600 141.80100 1.000 167.18000 5 LEU C CA 1
ATOM 6870 C C . LEU C 1 5 ? 111.02100 107.62100 140.64900 1.000 165.92000 5 LEU C C 1
ATOM 6871 O O . LEU C 1 5 ? 110.19700 107.42700 139.74500 1.000 159.15000 5 LEU C O 1
ATOM 6887 N N . LEU C 1 6 ? 112.19300 106.99200 140.70800 1.000 170.72000 6 LEU C N 1
ATOM 6888 C CA . LEU C 1 6 ? 112.57200 106.02300 139.71900 1.000 172.01000 6 LEU C CA 1
ATOM 6889 C C . LEU C 1 6 ? 111.72500 104.79700 139.90800 1.000 161.46000 6 LEU C C 1
ATOM 6890 O O . LEU C 1 6 ? 111.27800 104.22500 138.93000 1.000 143.68000 6 LEU C O 1
ATOM 6906 N N . ARG C 1 7 ? 111.39200 104.40800 141.14100 1.000 163.69000 7 ARG C N 1
ATOM 6907 C CA . ARG C 1 7 ? 110.53400 103.24500 141.27300 1.000 171.83000 7 ARG C CA 1
ATOM 6908 C C . ARG C 1 7 ? 109.26100 103.44700 140.48500 1.000 161.34000 7 ARG C C 1
ATOM 6909 O O . ARG C 1 7 ? 108.83900 102.54000 139.76500 1.000 157.80000 7 ARG C O 1
ATOM 6930 N N . ARG C 1 8 ? 108.66800 104.63600 140.57900 1.000 156.76000 8 ARG C N 1
ATOM 6931 C CA . ARG C 1 8 ? 107.44300 104.87500 139.84300 1.000 162.17000 8 ARG C CA 1
ATOM 6932 C C . ARG C 1 8 ? 107.67800 104.79100 138.32800 1.000 153.80000 8 ARG C C 1
ATOM 6933 O O . ARG C 1 8 ? 106.87800 104.17900 137.61100 1.000 154.89000 8 ARG C O 1
ATOM 6954 N N . SER C 1 9 ? 108.79800 105.34000 137.83900 1.000 148.77000 9 SER C N 1
ATOM 6955 C CA . SER C 1 9 ? 109.09200 105.28000 136.40700 1.000 151.92000 9 SER C CA 1
ATOM 6956 C C . SER C 1 9 ? 109.36200 103.85200 135.93300 1.000 147.98000 9 SER C C 1
ATOM 6957 O O . SER C 1 9 ? 108.96100 103.47600 134.82700 1.000 134.52000 9 SER C O 1
ATOM 6965 N N . ARG C 1 10 ? 110.01900 103.04800 136.76900 1.000 152.70000 10 ARG C N 1
ATOM 6966 C CA . ARG C 1 10 ? 110.32600 101.67100 136.42800 1.000 160.11000 10 ARG C CA 1
ATOM 6967 C C . ARG C 1 10 ? 109.03300 100.88500 136.28900 1.000 144.29000 10 ARG C C 1
ATOM 6968 O O . ARG C 1 10 ? 108.86400 100.12600 135.32900 1.000 134.06000 10 ARG C O 1
ATOM 6989 N N . GLU C 1 11 ? 108.09400 101.11800 137.21000 1.000 148.05000 11 GLU C N 1
ATOM 6990 C CA . GLU C 1 11 ? 106.81500 100.43300 137.17200 1.000 160.91000 11 GLU C CA 1
ATOM 6991 C C . GLU C 1 11 ? 106.05400 100.83800 135.92800 1.000 143.43000 11 GLU C C 1
ATOM 6992 O O . GLU C 1 11 ? 105.44700 99.99400 135.26700 1.000 141.77000 11 GLU C O 1
ATOM 7004 N N . TYR C 1 12 ? 106.12100 102.12200 135.57900 1.000 142.30000 12 TYR C N 1
ATOM 7005 C CA . TYR C 1 12 ? 105.45000 102.61400 134.39900 1.000 140.69000 12 TYR C CA 1
ATOM 7006 C C . TYR C 1 12 ? 105.98200 101.93000 133.16100 1.000 134.52000 12 TYR C C 1
ATOM 7007 O O . TYR C 1 12 ? 105.20500 101.47400 132.32600 1.000 130.10000 12 TYR C O 1
ATOM 7025 N N . LEU C 1 13 ? 107.30800 101.85700 133.02700 1.000 133.51000 13 LEU C N 1
ATOM 7026 C CA . LEU C 1 13 ? 107.88600 101.23900 131.85200 1.000 136.57000 13 LEU C CA 1
ATOM 7027 C C . LEU C 1 13 ? 107.48500 99.77900 131.76300 1.000 128.68000 13 LEU C C 1
ATOM 7028 O O . LEU C 1 13 ? 107.20900 99.29100 130.66100 1.000 121.44000 13 LEU C O 1
ATOM 7044 N N . LYS C 1 14 ? 107.45500 99.06400 132.89400 1.000 126.03000 14 LYS C N 1
ATOM 7045 C CA . LYS C 1 14 ? 107.03200 97.67500 132.83800 1.000 138.90000 14 LYS C CA 1
ATOM 7046 C C . LYS C 1 14 ? 105.59600 97.58900 132.33900 1.000 131.90000 14 LYS C C 1
ATOM 7047 O O . LYS C 1 14 ? 105.28400 96.74000 131.50000 1.000 129.05000 14 LYS C O 1
ATOM 7066 N N . LYS C 1 15 ? 104.72900 98.49200 132.81100 1.000 131.96000 15 LYS C N 1
ATOM 7067 C CA . LYS C 1 15 ? 103.34200 98.48300 132.37700 1.000 131.27000 15 LYS C CA 1
ATOM 7068 C C . LYS C 1 15 ? 103.24400 98.75400 130.89200 1.000 124.96000 15 LYS C C 1
ATOM 7069 O O . LYS C 1 15 ? 102.46800 98.09400 130.20300 1.000 124.04000 15 LYS C O 1
ATOM 7088 N N . VAL C 1 16 ? 104.06200 99.66800 130.37900 1.000 125.77000 16 VAL C N 1
ATOM 7089 C CA . VAL C 1 16 ? 104.01700 99.97100 128.96300 1.000 127.24000 16 VAL C CA 1
ATOM 7090 C C . VAL C 1 16 ? 104.41800 98.76200 128.16700 1.000 123.06000 16 VAL C C 1
ATOM 7091 O O . VAL C 1 16 ? 103.80400 98.48400 127.13600 1.000 121.99000 16 VAL C O 1
ATOM 7104 N N . ALA C 1 17 ? 105.47400 98.07400 128.59400 1.000 120.69000 17 ALA C N 1
ATOM 7105 C CA . ALA C 1 17 ? 105.90400 96.90200 127.86800 1.000 124.34000 17 ALA C CA 1
ATOM 7106 C C . ALA C 1 17 ? 104.81200 95.84500 127.84000 1.000 121.01000 17 ALA C C 1
ATOM 7107 O O . ALA C 1 17 ? 104.56300 95.24000 126.79600 1.000 113.88000 17 ALA C O 1
ATOM 7114 N N . LEU C 1 18 ? 104.10400 95.66500 128.95800 1.000 123.13000 18 LEU C N 1
ATOM 7115 C CA . LEU C 1 18 ? 103.05200 94.66400 129.00300 1.000 124.25000 18 LEU C CA 1
ATOM 7116 C C . LEU C 1 18 ? 101.92500 95.03500 128.07200 1.000 116.48000 18 LEU C C 1
ATOM 7117 O O . LEU C 1 18 ? 101.37500 94.17400 127.37700 1.000 112.95000 18 LEU C O 1
ATOM 7133 N N . ILE C 1 19 ? 101.61900 96.31900 128.00900 1.000 109.88000 19 ILE C N 1
ATOM 7134 C CA . ILE C 1 19 ? 100.58100 96.80800 127.13800 1.000 117.38000 19 ILE C CA 1
ATOM 7135 C C . ILE C 1 19 ? 100.96200 96.54100 125.70400 1.000 114.12000 19 ILE C C 1
ATOM 7136 O O . ILE C 1 19 ? 100.13000 96.08000 124.92800 1.000 108.43000 19 ILE C O 1
ATOM 7152 N N . GLN C 1 20 ? 102.21100 96.82000 125.34100 1.000 118.35000 20 GLN C N 1
ATOM 7153 C CA . GLN C 1 20 ? 102.64100 96.57800 123.97900 1.000 110.90000 20 GLN C CA 1
ATOM 7154 C C . GLN C 1 20 ? 102.62400 95.10600 123.61600 1.000 112.75000 20 GLN C C 1
ATOM 7155 O O . GLN C 1 20 ? 102.27700 94.76700 122.48300 1.000 108.52000 20 GLN C O 1
ATOM 7169 N N . LEU C 1 21 ? 102.94100 94.22100 124.56100 1.000 113.97000 21 LEU C N 1
ATOM 7170 C CA . LEU C 1 21 ? 102.90300 92.80000 124.25200 1.000 116.34000 21 LEU C CA 1
ATOM 7171 C C . LEU C 1 21 ? 101.47500 92.38400 123.95000 1.000 114.64000 21 LEU C C 1
ATOM 7172 O O . LEU C 1 21 ? 101.23000 91.60700 123.01800 1.000 113.58000 21 LEU C O 1
ATOM 7188 N N . VAL C 1 22 ? 100.52700 92.92900 124.70900 1.000 111.34000 22 VAL C N 1
ATOM 7189 C CA . VAL C 1 22 ? 99.13000 92.61800 124.48800 1.000 114.89000 22 VAL C CA 1
ATOM 7190 C C . VAL C 1 22 ? 98.66000 93.16300 123.16600 1.000 111.49000 22 VAL C C 1
ATOM 7191 O O . VAL C 1 22 ? 97.93500 92.48000 122.45000 1.000 106.68000 22 VAL C O 1
ATOM 7204 N N . ILE C 1 23 ? 99.03800 94.38600 122.83900 1.000 107.52000 23 ILE C N 1
ATOM 7205 C CA . ILE C 1 23 ? 98.59400 94.95700 121.59600 1.000 111.47000 23 ILE C CA 1
ATOM 7206 C C . ILE C 1 23 ? 99.12400 94.16600 120.43200 1.000 109.45000 23 ILE C C 1
ATOM 7207 O O . ILE C 1 23 ? 98.37000 93.83300 119.52200 1.000 97.80000 23 ILE C O 1
ATOM 7223 N N . ALA C 1 24 ? 100.41300 93.84200 120.45100 1.000 106.66000 24 ALA C N 1
ATOM 7224 C CA . ALA C 1 24 ? 100.97500 93.09500 119.35100 1.000 112.69000 24 ALA C CA 1
ATOM 7225 C C . ALA C 1 24 ? 100.26200 91.76500 119.20300 1.000 106.96000 24 ALA C C 1
ATOM 7226 O O . ALA C 1 24 ? 99.98900 91.33400 118.07900 1.000 108.85000 24 ALA C O 1
ATOM 7233 N N . PHE C 1 25 ? 99.91300 91.13400 120.32700 1.000 105.39000 25 PHE C N 1
ATOM 7234 C CA . PHE C 1 25 ? 99.17500 89.89300 120.30000 1.000 111.16000 25 PHE C CA 1
ATOM 7235 C C . PHE C 1 25 ? 97.83900 90.09200 119.62300 1.000 108.82000 25 PHE C C 1
ATOM 7236 O O . PHE C 1 25 ? 97.46300 89.32000 118.74300 1.000 109.27000 25 PHE C O 1
ATOM 7253 N N . VAL C 1 26 ? 97.12100 91.13900 120.00900 1.000 103.29000 26 VAL C N 1
ATOM 7254 C CA . VAL C 1 26 ? 95.83100 91.39100 119.41500 1.000 105.00000 26 VAL C CA 1
ATOM 7255 C C . VAL C 1 26 ? 95.95100 91.60000 117.92800 1.000 106.18000 26 VAL C C 1
ATOM 7256 O O . VAL C 1 26 ? 95.12200 91.08100 117.18900 1.000 104.20000 26 VAL C O 1
ATOM 7269 N N . PHE C 1 27 ? 96.95100 92.34200 117.47500 1.000 102.03000 27 PHE C N 1
ATOM 7270 C CA . PHE C 1 27 ? 97.10000 92.54300 116.04700 1.000 113.91000 27 PHE C CA 1
ATOM 7271 C C . PHE C 1 27 ? 97.40200 91.25400 115.32000 1.000 118.49000 27 PHE C C 1
ATOM 7272 O O . PHE C 1 27 ? 96.88900 91.04500 114.21900 1.000 111.62000 27 PHE C O 1
ATOM 7289 N N . LEU C 1 28 ? 98.20000 90.37700 115.92400 1.000 116.59000 28 LEU C N 1
ATOM 7290 C CA . LEU C 1 28 ? 98.46900 89.09400 115.30000 1.000 120.67000 28 LEU C CA 1
ATOM 7291 C C . LEU C 1 28 ? 97.17700 88.33800 115.12300 1.000 111.02000 28 LEU C C 1
ATOM 7292 O O . LEU C 1 28 ? 96.90100 87.80900 114.03900 1.000 108.25000 28 LEU C O 1
ATOM 7308 N N . ILE C 1 29 ? 96.36000 88.31900 116.16200 1.000 108.45000 29 ILE C N 1
ATOM 7309 C CA . ILE C 1 29 ? 95.11200 87.61000 116.10400 1.000 115.45000 29 ILE C CA 1
ATOM 7310 C C . ILE C 1 29 ? 94.19300 88.23800 115.08700 1.000 116.24000 29 ILE C C 1
ATOM 7311 O O . ILE C 1 29 ? 93.51400 87.51000 114.36500 1.000 115.69000 29 ILE C O 1
ATOM 7327 N N . LEU C 1 30 ? 94.13400 89.56700 115.01900 1.000 114.49000 30 LEU C N 1
ATOM 7328 C CA . LEU C 1 30 ? 93.26200 90.16700 114.03800 1.000 113.95000 30 LEU C CA 1
ATOM 7329 C C . LEU C 1 30 ? 93.69300 89.77600 112.65000 1.000 113.74000 30 LEU C C 1
ATOM 7330 O O . LEU C 1 30 ? 92.86100 89.36700 111.85300 1.000 114.98000 30 LEU C O 1
ATOM 7346 N N . LEU C 1 31 ? 94.99100 89.76000 112.36900 1.000 116.74000 31 LEU C N 1
ATOM 7347 C CA . LEU C 1 31 ? 95.38300 89.39000 111.02500 1.000 119.57000 31 LEU C CA 1
ATOM 7348 C C . LEU C 1 31 ? 94.99400 87.95400 110.73700 1.000 115.79000 31 LEU C C 1
ATOM 7349 O O . LEU C 1 31 ? 94.54100 87.65200 109.63300 1.000 120.60000 31 LEU C O 1
ATOM 7365 N N . ILE C 1 32 ? 95.14700 87.06500 111.70800 1.000 110.75000 32 ILE C N 1
ATOM 7366 C CA . ILE C 1 32 ? 94.79100 85.67500 111.49800 1.000 112.07000 32 ILE C CA 1
ATOM 7367 C C . ILE C 1 32 ? 93.30300 85.51300 111.22600 1.000 113.14000 32 ILE C C 1
ATOM 7368 O O . ILE C 1 32 ? 92.91400 84.78100 110.31200 1.000 113.18000 32 ILE C O 1
ATOM 7384 N N . LEU C 1 33 ? 92.46800 86.16700 112.02200 1.000 113.06000 33 LEU C N 1
ATOM 7385 C CA . LEU C 1 33 ? 91.03200 86.04700 111.85600 1.000 119.73000 33 LEU C CA 1
ATOM 7386 C C . LEU C 1 33 ? 90.53800 86.67400 110.56600 1.000 125.73000 33 LEU C C 1
ATOM 7387 O O . LEU C 1 33 ? 89.65500 86.12600 109.89500 1.000 129.43000 33 LEU C O 1
ATOM 7403 N N . LEU C 1 34 ? 91.11800 87.80800 110.20300 1.000 117.09000 34 LEU C N 1
ATOM 7404 C CA . LEU C 1 34 ? 90.72800 88.51500 109.00700 1.000 128.73000 34 LEU C CA 1
ATOM 7405 C C . LEU C 1 34 ? 91.16600 87.68900 107.80300 1.000 126.77000 34 LEU C C 1
ATOM 7406 O O . LEU C 1 34 ? 90.43300 87.57700 106.81500 1.000 128.56000 34 LEU C O 1
ATOM 7422 N N . SER C 1 35 ? 92.34200 87.05300 107.91300 1.000 122.02000 35 SER C N 1
ATOM 7423 C CA . SER C 1 35 ? 92.87500 86.20700 106.86600 1.000 129.08000 35 SER C CA 1
ATOM 7424 C C . SER C 1 35 ? 91.95000 85.03500 106.64400 1.000 130.98000 35 SER C C 1
ATOM 7425 O O . SER C 1 35 ? 91.62500 84.70600 105.50000 1.000 130.56000 35 SER C O 1
ATOM 7433 N N . TRP C 1 36 ? 91.48300 84.42300 107.73600 1.000 126.05000 36 TRP C N 1
ATOM 7434 C CA . TRP C 1 36 ? 90.56600 83.31200 107.62600 1.000 133.12000 36 TRP C CA 1
ATOM 7435 C C . TRP C 1 36 ? 89.31300 83.71900 106.89700 1.000 130.95000 36 TRP C C 1
ATOM 7436 O O . TRP C 1 36 ? 88.87400 83.02300 105.97700 1.000 136.20000 36 TRP C O 1
ATOM 7457 N N . ARG C 1 37 ? 88.73100 84.85100 107.28100 1.000 130.76000 37 ARG C N 1
ATOM 7458 C CA . ARG C 1 37 ? 87.50400 85.23800 106.63500 1.000 139.31000 37 ARG C CA 1
ATOM 7459 C C . ARG C 1 37 ? 87.70100 85.43400 105.15300 1.000 136.12000 37 ARG C C 1
ATOM 7460 O O . ARG C 1 37 ? 86.87400 84.97200 104.36200 1.000 139.35000 37 ARG C O 1
ATOM 7481 N N . SER C 1 38 ? 88.80200 86.07600 104.77000 1.000 130.13000 38 SER C N 1
ATOM 7482 C CA . SER C 1 38 ? 89.07900 86.33400 103.37300 1.000 129.13000 38 SER C CA 1
ATOM 7483 C C . SER C 1 38 ? 89.25600 85.05500 102.56800 1.000 139.10000 38 SER C C 1
ATOM 7484 O O . SER C 1 38 ? 88.70000 84.92300 101.46700 1.000 138.09000 38 SER C O 1
ATOM 7492 N N . GLU C 1 39 ? 90.01900 84.09500 103.10900 1.000 127.41000 39 GLU C N 1
ATOM 7493 C CA . GLU C 1 39 ? 90.23600 82.84900 102.39600 1.000 135.04000 39 GLU C CA 1
ATOM 7494 C C . GLU C 1 39 ? 88.91800 82.14400 102.16600 1.000 141.67000 39 GLU C C 1
ATOM 7495 O O . GLU C 1 39 ? 88.67400 81.62500 101.07100 1.000 137.00000 39 GLU C O 1
ATOM 7507 N N . GLU C 1 40 ? 88.05700 82.14100 103.18500 1.000 140.02000 40 GLU C N 1
ATOM 7508 C CA . GLU C 1 40 ? 86.76600 81.50000 103.06200 1.000 145.98000 40 GLU C CA 1
ATOM 7509 C C . GLU C 1 40 ? 85.88500 82.18900 102.05000 1.000 155.45000 40 GLU C C 1
ATOM 7510 O O . GLU C 1 40 ? 85.24900 81.52300 101.23300 1.000 142.27000 40 GLU C O 1
ATOM 7522 N N . LEU C 1 41 ? 85.92100 83.51600 101.99100 1.000 134.17000 41 LEU C N 1
ATOM 7523 C CA . LEU C 1 41 ? 85.09200 84.17900 101.00700 1.000 151.01000 41 LEU C CA 1
ATOM 7524 C C . LEU C 1 41 ? 85.52700 83.74000 99.62000 1.000 150.94000 41 LEU C C 1
ATOM 7525 O O . LEU C 1 41 ? 84.68600 83.39600 98.78800 1.000 157.65000 41 LEU C O 1
ATOM 7541 N N . ILE C 1 42 ? 86.83600 83.63400 99.39200 1.000 145.80000 42 ILE C N 1
ATOM 7542 C CA . ILE C 1 42 ? 87.28200 83.23100 98.07200 1.000 147.86000 42 ILE C CA 1
ATOM 7543 C C . ILE C 1 42 ? 86.88600 81.78800 97.79100 1.000 140.86000 42 ILE C C 1
ATOM 7544 O O . ILE C 1 42 ? 86.45600 81.48500 96.67400 1.000 152.65000 42 ILE C O 1
ATOM 7560 N N . ARG C 1 43 ? 87.07000 80.88700 98.76600 1.000 143.42000 43 ARG C N 1
ATOM 7561 C CA . ARG C 1 43 ? 86.71600 79.49300 98.55800 1.000 138.33000 43 ARG C CA 1
ATOM 7562 C C . ARG C 1 43 ? 85.25900 79.35900 98.17100 1.000 155.30000 43 ARG C C 1
ATOM 7563 O O . ARG C 1 43 ? 84.93300 78.61300 97.24500 1.000 160.62000 43 ARG C O 1
ATOM 7584 N N . GLU C 1 44 ? 84.37000 80.07100 98.85600 1.000 143.54000 44 GLU C N 1
ATOM 7585 C CA . GLU C 1 44 ? 82.98000 79.96400 98.48000 1.000 153.46000 44 GLU C CA 1
ATOM 7586 C C . GLU C 1 44 ? 82.71900 80.52800 97.09400 1.000 164.53000 44 GLU C C 1
ATOM 7587 O O . GLU C 1 44 ? 81.92800 79.95200 96.35200 1.000 177.43000 44 GLU C O 1
ATOM 7599 N N . LEU C 1 45 ? 83.38700 81.61400 96.69500 1.000 164.19000 45 LEU C N 1
ATOM 7600 C CA . LEU C 1 45 ? 83.10800 82.14300 95.36600 1.000 170.24000 45 LEU C CA 1
ATOM 7601 C C . LEU C 1 45 ? 83.50800 81.11400 94.31700 1.000 134.12000 45 LEU C C 1
ATOM 7602 O O . LEU C 1 45 ? 82.81700 80.95300 93.30000 1.000 165.00000 45 LEU C O 1
ATOM 7618 N N . GLU C 1 46 ? 84.62300 80.40800 94.55600 1.000 172.97000 46 GLU C N 1
ATOM 7619 C CA . GLU C 1 46 ? 85.07900 79.38600 93.62100 1.000 184.25000 46 GLU C CA 1
ATOM 7620 C C . GLU C 1 46 ? 84.09600 78.24200 93.49900 1.000 172.76000 46 GLU C C 1
ATOM 7621 O O . GLU C 1 46 ? 83.77000 77.82400 92.38500 1.000 186.20000 46 GLU C O 1
ATOM 7633 N N . GLU C 1 47 ? 83.58200 77.76600 94.63600 1.000 184.19000 47 GLU C N 1
ATOM 7634 C CA . GLU C 1 47 ? 82.63800 76.65300 94.64400 1.000 191.21000 47 GLU C CA 1
ATOM 7635 C C . GLU C 1 47 ? 81.29500 77.04200 94.02200 1.000 186.46000 47 GLU C C 1
ATOM 7636 O O . GLU C 1 47 ? 80.65700 76.24000 93.33600 1.000 178.14000 47 GLU C O 1
ATOM 7648 N N . LYS C 1 48 ? 80.88200 78.28700 94.25100 1.000 186.01000 48 LYS C N 1
ATOM 7649 C CA . LYS C 1 48 ? 79.62800 78.81600 93.74600 1.000 177.91000 48 LYS C CA 1
ATOM 7650 C C . LYS C 1 48 ? 79.70400 79.18900 92.27400 1.000 173.35000 48 LYS C C 1
ATOM 7651 O O . LYS C 1 48 ? 78.68100 79.20000 91.59000 1.000 162.58000 48 LYS C O 1
ATOM 7670 N N . GLY C 1 49 ? 80.90400 79.49200 91.76600 1.000 170.89000 49 GLY C N 1
ATOM 7671 C CA . GLY C 1 49 ? 81.02400 79.92300 90.38700 1.000 172.04000 49 GLY C CA 1
ATOM 7672 C C . GLY C 1 49 ? 80.64700 81.39300 90.29000 1.000 167.92000 49 GLY C C 1
ATOM 7673 O O . GLY C 1 49 ? 80.11800 81.85600 89.28100 1.000 182.45000 49 GLY C O 1
ATOM 7677 N N . ALA C 1 50 ? 80.90600 82.12800 91.37500 1.000 174.59000 50 ALA C N 1
ATOM 7678 C CA . ALA C 1 50 ? 80.58100 83.54100 91.48900 1.000 182.78000 50 ALA C CA 1
ATOM 7679 C C . ALA C 1 50 ? 81.61900 84.42000 90.79900 1.000 183.12000 50 ALA C C 1
ATOM 7680 O O . ALA C 1 50 ? 81.45400 85.63700 90.70100 1.000 169.42000 50 ALA C O 1
ATOM 7687 N N . ALA C 1 51 ? 82.70200 83.80900 90.34900 1.000 174.84000 51 ALA C N 1
ATOM 7688 C CA . ALA C 1 51 ? 83.78000 84.51100 89.68700 1.000 175.76000 51 ALA C CA 1
ATOM 7689 C C . ALA C 1 51 ? 84.44600 83.56000 88.69400 1.000 176.88000 51 ALA C C 1
ATOM 7690 O O . ALA C 1 51 ? 84.45800 82.33900 88.89100 1.000 173.34000 51 ALA C O 1
ATOM 7697 N N . SER C 1 52 ? 85.03000 84.12700 87.63800 1.000 178.63000 52 SER C N 1
ATOM 7698 C CA . SER C 1 52 ? 85.74800 83.34600 86.63400 1.000 185.94000 52 SER C CA 1
ATOM 7699 C C . SER C 1 52 ? 87.02600 82.82800 87.22700 1.000 178.10000 52 SER C C 1
ATOM 7700 O O . SER C 1 52 ? 87.47300 83.32700 88.25900 1.000 172.39000 52 SER C O 1
ATOM 7708 N N . GLU C 1 53 ? 87.64500 81.85600 86.57300 1.000 183.80000 53 GLU C N 1
ATOM 7709 C CA . GLU C 1 53 ? 88.86700 81.28300 87.09800 1.000 178.72000 53 GLU C CA 1
ATOM 7710 C C . GLU C 1 53 ? 89.97700 82.30600 87.20100 1.000 182.18000 53 GLU C C 1
ATOM 7711 O O . GLU C 1 53 ? 90.73300 82.30500 88.17600 1.000 177.99000 53 GLU C O 1
ATOM 7723 N N . ALA C 1 54 ? 90.07900 83.19000 86.21400 1.000 180.57000 54 ALA C N 1
ATOM 7724 C CA . ALA C 1 54 ? 91.12100 84.19600 86.26300 1.000 172.47000 54 ALA C CA 1
ATOM 7725 C C . ALA C 1 54 ? 90.86100 85.17200 87.38700 1.000 170.53000 54 ALA C C 1
ATOM 7726 O O . ALA C 1 54 ? 91.78700 85.57600 88.09100 1.000 167.36000 54 ALA C O 1
ATOM 7733 N N . GLU C 1 55 ? 89.59400 85.51300 87.61400 1.000 163.61000 55 GLU C N 1
ATOM 7734 C CA . GLU C 1 55 ? 89.29200 86.44900 88.67700 1.000 163.42000 55 GLU C CA 1
ATOM 7735 C C . GLU C 1 55 ? 89.56200 85.80100 90.02200 1.000 155.98000 55 GLU C C 1
ATOM 7736 O O . GLU C 1 55 ? 90.06200 86.46000 90.92800 1.000 155.78000 55 GLU C O 1
ATOM 7748 N N . LEU C 1 56 ? 89.26000 84.51500 90.16100 1.000 161.34000 56 LEU C N 1
ATOM 7749 C CA . LEU C 1 56 ? 89.51000 83.83200 91.41300 1.000 151.01000 56 LEU C CA 1
ATOM 7750 C C . LEU C 1 56 ? 90.99700 83.78900 91.69100 1.000 156.21000 56 LEU C C 1
ATOM 7751 O O . LEU C 1 56 ? 91.41600 84.03700 92.82200 1.000 151.25000 56 LEU C O 1
ATOM 7767 N N . ALA C 1 57 ? 91.81200 83.52100 90.66700 1.000 146.76000 57 ALA C N 1
ATOM 7768 C CA . ALA C 1 57 ? 93.24800 83.49600 90.86800 1.000 147.16000 57 ALA C CA 1
ATOM 7769 C C . ALA C 1 57 ? 93.75400 84.86800 91.26700 1.000 147.94000 57 ALA C C 1
ATOM 7770 O O . ALA C 1 57 ? 94.60300 84.98800 92.15300 1.000 142.30000 57 ALA C O 1
ATOM 7777 N N . ARG C 1 58 ? 93.20100 85.91500 90.65200 1.000 151.86000 58 ARG C N 1
ATOM 7778 C CA . ARG C 1 58 ? 93.60500 87.26400 90.98500 1.000 148.14000 58 ARG C CA 1
ATOM 7779 C C . ARG C 1 58 ? 93.24500 87.60200 92.41500 1.000 141.42000 58 ARG C C 1
ATOM 7780 O O . ARG C 1 58 ? 94.05100 88.20900 93.11600 1.000 142.68000 58 ARG C O 1
ATOM 7801 N N . MET C 1 59 ? 92.06400 87.18600 92.87000 1.000 144.10000 59 MET C N 1
ATOM 7802 C CA . MET C 1 59 ? 91.66300 87.46800 94.23500 1.000 142.70000 59 MET C CA 1
ATOM 7803 C C . MET C 1 59 ? 92.54900 86.73600 95.21600 1.000 133.01000 59 MET C C 1
ATOM 7804 O O . MET C 1 59 ? 92.86400 87.28200 96.27400 1.000 130.81000 59 MET C O 1
ATOM 7818 N N . LYS C 1 60 ? 92.96800 85.51500 94.87400 1.000 133.34000 60 LYS C N 1
ATOM 7819 C CA . LYS C 1 60 ? 93.85100 84.76900 95.74800 1.000 133.73000 60 LYS C CA 1
ATOM 7820 C C . LYS C 1 60 ? 95.18000 85.49600 95.84700 1.000 134.51000 60 LYS C C 1
ATOM 7821 O O . LYS C 1 60 ? 95.73700 85.61800 96.93900 1.000 125.14000 60 LYS C O 1
ATOM 7840 N N . GLN C 1 61 ? 95.66900 86.03900 94.73000 1.000 137.14000 61 GLN C N 1
ATOM 7841 C CA . GLN C 1 61 ? 96.91500 86.77700 94.77800 1.000 133.91000 61 GLN C CA 1
ATOM 7842 C C . GLN C 1 61 ? 96.77900 88.05100 95.59800 1.000 121.35000 61 GLN C C 1
ATOM 7843 O O . GLN C 1 61 ? 97.67800 88.38400 96.37700 1.000 115.60000 61 GLN C O 1
ATOM 7857 N N . GLN C 1 62 ? 95.64400 88.74300 95.46800 1.000 125.92000 62 GLN C N 1
ATOM 7858 C CA . GLN C 1 62 ? 95.41900 89.98500 96.19200 1.000 125.85000 62 GLN C CA 1
ATOM 7859 C C . GLN C 1 62 ? 95.36700 89.70900 97.67300 1.000 116.99000 62 GLN C C 1
ATOM 7860 O O . GLN C 1 62 ? 95.93200 90.45700 98.47100 1.000 105.98000 62 GLN C O 1
ATOM 7874 N N . HIS C 1 63 ? 94.73700 88.60000 98.03100 1.000 117.66000 63 HIS C N 1
ATOM 7875 C CA . HIS C 1 63 ? 94.64000 88.14700 99.39300 1.000 117.83000 63 HIS C CA 1
ATOM 7876 C C . HIS C 1 63 ? 95.99300 87.88400 99.99200 1.000 113.28000 63 HIS C C 1
ATOM 7877 O O . HIS C 1 63 ? 96.31700 88.40000 101.06500 1.000 109.92000 63 HIS C O 1
ATOM 7891 N N . MET C 1 64 ? 96.80600 87.11000 99.28600 1.000 115.71000 64 MET C N 1
ATOM 7892 C CA . MET C 1 64 ? 98.11900 86.77600 99.77900 1.000 116.08000 64 MET C CA 1
ATOM 7893 C C . MET C 1 64 ? 98.98200 88.00600 99.92600 1.000 114.32000 64 MET C C 1
ATOM 7894 O O . MET C 1 64 ? 99.68500 88.16300 100.93000 1.000 108.03000 64 MET C O 1
ATOM 7908 N N . THR C 1 65 ? 98.87100 88.91900 98.97000 1.000 105.53000 65 THR C N 1
ATOM 7909 C CA . THR C 1 65 ? 99.65200 90.12600 99.01000 1.000 119.60000 65 THR C CA 1
ATOM 7910 C C . THR C 1 65 ? 99.25500 90.96200 100.19800 1.000 107.90000 65 THR C C 1
ATOM 7911 O O . THR C 1 65 ? 100.12000 91.43300 100.93400 1.000 107.14000 65 THR C O 1
ATOM 7922 N N . ALA C 1 66 ? 97.95300 91.13400 100.41100 1.000 108.58000 66 ALA C N 1
ATOM 7923 C CA . ALA C 1 66 ? 97.48500 91.94400 101.51000 1.000 116.04000 66 ALA C CA 1
ATOM 7924 C C . ALA C 1 66 ? 97.90600 91.35500 102.83400 1.000 105.81000 66 ALA C C 1
ATOM 7925 O O . ALA C 1 66 ? 98.29300 92.08700 103.74600 1.000 102.17000 66 ALA C O 1
ATOM 7932 N N . TYR C 1 67 ? 97.86300 90.02900 102.93200 1.000 108.28000 67 TYR C N 1
ATOM 7933 C CA . TYR C 1 67 ? 98.24900 89.34100 104.13800 1.000 116.85000 67 TYR C CA 1
ATOM 7934 C C . TYR C 1 67 ? 99.68100 89.64500 104.47800 1.000 109.47000 67 TYR C C 1
ATOM 7935 O O . TYR C 1 67 ? 100.00100 90.02200 105.60800 1.000 110.38000 67 TYR C O 1
ATOM 7953 N N . LEU C 1 68 ? 100.55500 89.49900 103.48800 1.000 109.77000 68 LEU C N 1
ATOM 7954 C CA . LEU C 1 68 ? 101.95600 89.73300 103.71500 1.000 112.60000 68 LEU C CA 1
ATOM 7955 C C . LEU C 1 68 ? 102.22000 91.17900 104.03800 1.000 106.43000 68 LEU C C 1
ATOM 7956 O O . LEU C 1 68 ? 103.06400 91.46600 104.88200 1.000 103.61000 68 LEU C O 1
ATOM 7972 N N . GLN C 1 69 ? 101.53900 92.10000 103.36800 1.000 104.39000 69 GLN C N 1
ATOM 7973 C CA . GLN C 1 69 ? 101.77500 93.49700 103.64000 1.000 104.68000 69 GLN C CA 1
ATOM 7974 C C . GLN C 1 69 ? 101.38500 93.82200 105.06000 1.000 99.55000 69 GLN C C 1
ATOM 7975 O O . GLN C 1 69 ? 102.09800 94.56200 105.74600 1.000 95.12000 69 GLN C O 1
ATOM 7989 N N . ALA C 1 70 ? 100.27500 93.25600 105.52400 1.000 99.00000 70 ALA C N 1
ATOM 7990 C CA . ALA C 1 70 ? 99.85700 93.48000 106.88100 1.000 102.40000 70 ALA C CA 1
ATOM 7991 C C . ALA C 1 70 ? 100.85500 92.88100 107.84500 1.000 101.40000 70 ALA C C 1
ATOM 7992 O O . ALA C 1 70 ? 101.16200 93.49000 108.86900 1.000 95.08000 70 ALA C O 1
ATOM 7999 N N . ALA C 1 71 ? 101.39200 91.70300 107.51100 1.000 99.24000 71 ALA C N 1
ATOM 8000 C CA . ALA C 1 71 ? 102.36200 91.06100 108.37300 1.000 106.53000 71 ALA C CA 1
ATOM 8001 C C . ALA C 1 71 ? 103.61000 91.90200 108.47300 1.000 103.85000 71 ALA C C 1
ATOM 8002 O O . ALA C 1 71 ? 104.11800 92.12200 109.56700 1.000 102.92000 71 ALA C O 1
ATOM 8009 N N . LEU C 1 72 ? 104.04200 92.46500 107.34600 1.000 102.97000 72 LEU C N 1
ATOM 8010 C CA . LEU C 1 72 ? 105.21700 93.30500 107.31200 1.000 105.70000 72 LEU C CA 1
ATOM 8011 C C . LEU C 1 72 ? 105.00300 94.55900 108.09600 1.000 101.42000 72 LEU C C 1
ATOM 8012 O O . LEU C 1 72 ? 105.89500 94.97400 108.83000 1.000 102.68000 72 LEU C O 1
ATOM 8028 N N . THR C 1 73 ? 103.81900 95.14200 107.99200 1.000 95.27000 73 THR C N 1
ATOM 8029 C CA . THR C 1 73 ? 103.53100 96.35200 108.72200 1.000 103.41000 73 THR C CA 1
ATOM 8030 C C . THR C 1 73 ? 103.54500 96.07100 110.20300 1.000 99.70000 73 THR C C 1
ATOM 8031 O O . THR C 1 73 ? 104.12100 96.83300 110.98400 1.000 99.41000 73 THR C O 1
ATOM 8042 N N . ALA C 1 74 ? 102.90300 94.98200 110.61000 1.000 97.56000 74 ALA C N 1
ATOM 8043 C CA . ALA C 1 74 ? 102.87300 94.66800 112.01000 1.000 105.66000 74 ALA C CA 1
ATOM 8044 C C . ALA C 1 74 ? 104.27100 94.40400 112.50300 1.000 102.59000 74 ALA C C 1
ATOM 8045 O O . ALA C 1 74 ? 104.62400 94.85200 113.58200 1.000 104.20000 74 ALA C O 1
ATOM 8052 N N . TRP C 1 75 ? 105.09200 93.72500 111.70600 1.000 102.19000 75 TRP C N 1
ATOM 8053 C CA . TRP C 1 75 ? 106.44400 93.43500 112.11500 1.000 105.83000 75 TRP C CA 1
ATOM 8054 C C . TRP C 1 75 ? 107.23000 94.70500 112.25600 1.000 105.78000 75 TRP C C 1
ATOM 8055 O O . TRP C 1 75 ? 107.95600 94.87100 113.22600 1.000 103.64000 75 TRP C O 1
ATOM 8076 N N . GLU C 1 76 ? 107.06300 95.64900 111.34000 1.000 103.71000 76 GLU C N 1
ATOM 8077 C CA . GLU C 1 76 ? 107.80700 96.88100 111.46200 1.000 110.78000 76 GLU C CA 1
ATOM 8078 C C . GLU C 1 76 ? 107.46300 97.57200 112.76800 1.000 108.51000 76 GLU C C 1
ATOM 8079 O O . GLU C 1 76 ? 108.36000 98.03300 113.48200 1.000 107.07000 76 GLU C O 1
ATOM 8091 N N . ILE C 1 77 ? 106.17400 97.59800 113.11600 1.000 102.72000 77 ILE C N 1
ATOM 8092 C CA . ILE C 1 77 ? 105.75800 98.25900 114.33800 1.000 112.27000 77 ILE C CA 1
ATOM 8093 C C . ILE C 1 77 ? 106.29700 97.51500 115.53900 1.000 106.94000 77 ILE C C 1
ATOM 8094 O O . ILE C 1 77 ? 106.75000 98.13600 116.49800 1.000 107.32000 77 ILE C O 1
ATOM 8110 N N . ILE C 1 78 ? 106.20300 96.19400 115.51800 1.000 105.55000 78 ILE C N 1
ATOM 8111 C CA . ILE C 1 78 ? 106.64000 95.37800 116.62500 1.000 109.52000 78 ILE C CA 1
ATOM 8112 C C . ILE C 1 78 ? 108.11500 95.50100 116.85300 1.000 110.62000 78 ILE C C 1
ATOM 8113 O O . ILE C 1 78 ? 108.52500 95.66300 117.99400 1.000 111.90000 78 ILE C O 1
ATOM 8129 N N . SER C 1 79 ? 108.93300 95.42800 115.81400 1.000 108.63000 79 SER C N 1
ATOM 8130 C CA . SER C 1 79 ? 110.34700 95.54000 116.05800 1.000 116.03000 79 SER C CA 1
ATOM 8131 C C . SER C 1 79 ? 110.67800 96.92800 116.54900 1.000 114.23000 79 SER C C 1
ATOM 8132 O O . SER C 1 79 ? 111.47000 97.06700 117.47800 1.000 115.24000 79 SER C O 1
ATOM 8140 N N . LYS C 1 80 ? 110.05100 97.96900 116.00000 1.000 109.04000 80 LYS C N 1
ATOM 8141 C CA . LYS C 1 80 ? 110.36200 99.29400 116.49600 1.000 110.88000 80 LYS C CA 1
ATOM 8142 C C . LYS C 1 80 ? 109.92700 99.45300 117.93800 1.000 110.19000 80 LYS C C 1
ATOM 8143 O O . LYS C 1 80 ? 110.63400 100.08500 118.71800 1.000 107.56000 80 LYS C O 1
ATOM 8162 N N . SER C 1 81 ? 108.77600 98.88900 118.30300 1.000 106.66000 81 SER C N 1
ATOM 8163 C CA . SER C 1 81 ? 108.27200 98.97900 119.65700 1.000 111.84000 81 SER C CA 1
ATOM 8164 C C . SER C 1 81 ? 109.18200 98.24100 120.62000 1.000 114.67000 81 SER C C 1
ATOM 8165 O O . SER C 1 81 ? 109.55200 98.78300 121.65900 1.000 114.98000 81 SER C O 1
ATOM 8173 N N . VAL C 1 82 ? 109.59300 97.02700 120.26100 1.000 111.65000 82 VAL C N 1
ATOM 8174 C CA . VAL C 1 82 ? 110.44000 96.22600 121.12200 1.000 118.10000 82 VAL C CA 1
ATOM 8175 C C . VAL C 1 82 ? 111.78700 96.88000 121.30000 1.000 112.94000 82 VAL C C 1
ATOM 8176 O O . VAL C 1 82 ? 112.31400 96.91100 122.41500 1.000 116.06000 82 VAL C O 1
ATOM 8189 N N . ILE C 1 83 ? 112.35100 97.38700 120.21500 1.000 113.14000 83 ILE C N 1
ATOM 8190 C CA . ILE C 1 83 ? 113.61500 98.06600 120.27000 1.000 123.23000 83 ILE C CA 1
ATOM 8191 C C . ILE C 1 83 ? 113.46100 99.33900 121.08000 1.000 118.79000 83 ILE C C 1
ATOM 8192 O O . ILE C 1 83 ? 114.36400 99.68700 121.83400 1.000 119.79000 83 ILE C O 1
ATOM 8208 N N . ALA C 1 84 ? 112.37300 100.08500 120.90000 1.000 111.70000 84 ALA C N 1
ATOM 8209 C CA . ALA C 1 84 ? 112.18900 101.27000 121.70500 1.000 119.05000 84 ALA C CA 1
ATOM 8210 C C . ALA C 1 84 ? 112.13100 100.89900 123.17600 1.000 117.76000 84 ALA C C 1
ATOM 8211 O O . ALA C 1 84 ? 112.70100 101.61000 123.98900 1.000 117.63000 84 ALA C O 1
ATOM 8218 N N . LEU C 1 85 ? 111.49300 99.77500 123.52300 1.000 115.02000 85 LEU C N 1
ATOM 8219 C CA . LEU C 1 85 ? 111.42700 99.34300 124.91200 1.000 124.30000 85 LEU C CA 1
ATOM 8220 C C . LEU C 1 85 ? 112.81200 98.98000 125.41600 1.000 122.75000 85 LEU C C 1
ATOM 8221 O O . LEU C 1 85 ? 113.15000 99.27800 126.55700 1.000 126.82000 85 LEU C O 1
ATOM 8237 N N . LEU C 1 86 ? 113.62300 98.38000 124.55700 1.000 128.31000 86 LEU C N 1
ATOM 8238 C CA . LEU C 1 86 ? 114.99600 98.01400 124.86800 1.000 130.41000 86 LEU C CA 1
ATOM 8239 C C . LEU C 1 86 ? 115.82200 99.28100 125.13500 1.000 131.19000 86 LEU C C 1
ATOM 8240 O O . LEU C 1 86 ? 116.58000 99.34500 126.11200 1.000 135.16000 86 LEU C O 1
ATOM 8256 N N . LEU C 1 87 ? 115.63500 100.30800 124.30500 1.000 130.23000 87 LEU C N 1
ATOM 8257 C CA . LEU C 1 87 ? 116.31500 101.57800 124.48900 1.000 133.72000 87 LEU C CA 1
ATOM 8258 C C . LEU C 1 87 ? 115.83300 102.26900 125.75300 1.000 136.91000 87 LEU C C 1
ATOM 8259 O O . LEU C 1 87 ? 116.63900 102.85600 126.47500 1.000 134.29000 87 LEU C O 1
ATOM 8275 N N . LEU C 1 88 ? 114.52600 102.22100 126.00700 1.000 129.86000 88 LEU C N 1
ATOM 8276 C CA . LEU C 1 88 ? 113.95500 102.82700 127.18600 1.000 135.22000 88 LEU C CA 1
ATOM 8277 C C . LEU C 1 88 ? 114.48700 102.13300 128.40100 1.000 134.37000 88 LEU C C 1
ATOM 8278 O O . LEU C 1 88 ? 114.72200 102.79500 129.40800 1.000 132.96000 88 LEU C O 1
ATOM 8294 N N . GLN C 1 89 ? 114.69500 100.81800 128.33300 1.000 134.43000 89 GLN C N 1
ATOM 8295 C CA . GLN C 1 89 ? 115.27200 100.16800 129.47700 1.000 139.36000 89 GLN C CA 1
ATOM 8296 C C . GLN C 1 89 ? 116.69000 100.63200 129.67000 1.000 135.25000 89 GLN C C 1
ATOM 8297 O O . GLN C 1 89 ? 117.07600 100.84600 130.80700 1.000 151.69000 89 GLN C O 1
ATOM 8311 N N . GLN C 1 90 ? 117.46900 100.85100 128.60200 1.000 134.66000 90 GLN C N 1
ATOM 8312 C CA . GLN C 1 90 ? 118.81300 101.36500 128.84200 1.000 153.62000 90 GLN C CA 1
ATOM 8313 C C . GLN C 1 90 ? 118.73900 102.77000 129.43900 1.000 147.54000 90 GLN C C 1
ATOM 8314 O O . GLN C 1 90 ? 119.55200 103.13500 130.28900 1.000 152.94000 90 GLN C O 1
ATOM 8328 N N . ASN C 1 91 ? 117.76000 103.56700 129.03200 1.000 146.01000 91 ASN C N 1
ATOM 8329 C CA . ASN C 1 91 ? 117.67200 104.89900 129.60000 1.000 152.40000 91 ASN C CA 1
ATOM 8330 C C . ASN C 1 91 ? 117.31200 104.81400 131.08600 1.000 152.40000 91 ASN C C 1
ATOM 8331 O O . ASN C 1 91 ? 117.90900 105.50400 131.92600 1.000 161.90000 91 ASN C O 1
ATOM 8342 N N . GLN C 1 92 ? 116.39600 103.89700 131.41700 1.000 148.08000 92 GLN C N 1
ATOM 8343 C CA . GLN C 1 92 ? 115.94200 103.69000 132.78000 1.000 164.13000 92 GLN C CA 1
ATOM 8344 C C . GLN C 1 92 ? 117.07300 103.12200 133.61600 1.000 166.82000 92 GLN C C 1
ATOM 8345 O O . GLN C 1 92 ? 117.22300 103.45500 134.79500 1.000 174.11000 92 GLN C O 1
ATOM 8359 N N . LEU C 1 93 ? 117.87700 102.28100 132.98400 1.000 159.72000 93 LEU C N 1
ATOM 8360 C CA . LEU C 1 93 ? 119.02200 101.63700 133.57300 1.000 165.71000 93 LEU C CA 1
ATOM 8361 C C . LEU C 1 93 ? 120.05600 102.66800 133.93500 1.000 178.90000 93 LEU C C 1
ATOM 8362 O O . LEU C 1 93 ? 120.58300 102.63000 135.03800 1.000 187.72000 93 LEU C O 1
ATOM 8378 N N . ASN C 1 94 ? 120.32400 103.62700 133.05400 1.000 170.45000 94 ASN C N 1
ATOM 8379 C CA . ASN C 1 94 ? 121.30300 104.63800 133.39600 1.000 179.02000 94 ASN C CA 1
ATOM 8380 C C . ASN C 1 94 ? 120.81400 105.47800 134.57100 1.000 187.25000 94 ASN C C 1
ATOM 8381 O O . ASN C 1 94 ? 121.60100 105.85800 135.44700 1.000 197.76000 94 ASN C O 1
ATOM 8392 N N . LEU C 1 95 ? 119.50700 105.74600 134.62900 1.000 178.45000 95 LEU C N 1
ATOM 8393 C CA . LEU C 1 95 ? 119.00800 106.53400 135.73900 1.000 186.90000 95 LEU C CA 1
ATOM 8394 C C . LEU C 1 95 ? 119.16000 105.78300 137.05600 1.000 194.85000 95 LEU C C 1
ATOM 8395 O O . LEU C 1 95 ? 119.57300 106.36800 138.06500 1.000 198.37000 95 LEU C O 1
ATOM 8411 N N . GLU C 1 96 ? 118.88500 104.47200 137.03800 1.000 188.61000 96 GLU C N 1
ATOM 8412 C CA . GLU C 1 96 ? 118.99900 103.65900 138.23900 1.000 199.78000 96 GLU C CA 1
ATOM 8413 C C . GLU C 1 96 ? 120.44700 103.46300 138.66000 1.000 207.70000 96 GLU C C 1
ATOM 8414 O O . GLU C 1 96 ? 120.76700 103.61600 139.83400 1.000 213.83000 96 GLU C O 1
ATOM 8426 N N . LEU C 1 97 ? 121.34100 103.20600 137.70700 1.000 202.82000 97 LEU C N 1
ATOM 8427 C CA . LEU C 1 97 ? 122.75800 102.95900 137.98200 1.000 207.88000 97 LEU C CA 1
ATOM 8428 C C . LEU C 1 97 ? 123.45700 104.16300 138.57600 1.000 215.12000 97 LEU C C 1
ATOM 8429 O O . LEU C 1 97 ? 124.40100 104.02600 139.35400 1.000 221.95000 97 LEU C O 1
ATOM 8445 N N . ASN C 1 98 ? 123.00200 105.35700 138.21500 1.000 214.35000 98 ASN C N 1
ATOM 8446 C CA . ASN C 1 98 ? 123.60500 106.57500 138.71500 1.000 221.00000 98 ASN C CA 1
ATOM 8447 C C . ASN C 1 98 ? 122.90400 107.09500 139.97500 1.000 219.80000 98 ASN C C 1
ATOM 8448 O O . ASN C 1 98 ? 123.19000 108.20300 140.43700 1.000 224.55000 98 ASN C O 1
ATOM 8459 N N . THR C 1 99 ? 122.00300 106.28300 140.53400 1.000 224.15000 99 THR C N 1
ATOM 8460 C CA . THR C 1 99 ? 121.28500 106.59300 141.76200 1.000 223.21000 99 THR C CA 1
ATOM 8461 C C . THR C 1 99 ? 121.72200 105.54400 142.77600 1.000 227.23000 99 THR C C 1
ATOM 8462 O O . THR C 1 99 ? 122.29100 105.86700 143.81900 1.000 230.64000 99 THR C O 1
ATOM 8473 N N . ASP C 1 100 ? 121.47200 104.27400 142.46300 1.000 227.13000 100 ASP C N 1
ATOM 8474 C CA . ASP C 1 100 ? 121.93600 103.17800 143.29100 1.000 233.26000 100 ASP C CA 1
ATOM 8475 C C . ASP C 1 100 ? 123.24700 102.76200 142.67100 1.000 234.07000 100 ASP C C 1
ATOM 8476 O O . ASP C 1 100 ? 123.28000 102.02500 141.68300 1.000 226.42000 100 ASP C O 1
ATOM 8485 N N . THR C 1 101 ? 124.33000 103.21900 143.26300 1.000 239.39000 101 THR C N 1
ATOM 8486 C CA . THR C 1 101 ? 125.64200 103.06100 142.69000 1.000 247.74000 101 THR C CA 1
ATOM 8487 C C . THR C 1 101 ? 126.34100 101.81500 143.20100 1.000 253.30000 101 THR C C 1
ATOM 8488 O O . THR C 1 101 ? 127.53600 101.61900 142.96500 1.000 261.06000 101 THR C O 1
ATOM 8499 N N . ASP C 1 102 ? 125.61500 100.96900 143.93900 1.000 259.28000 102 ASP C N 1
ATOM 8500 C CA . ASP C 1 102 ? 126.20900 99.73600 144.42400 1.000 243.18000 102 ASP C CA 1
ATOM 8501 C C . ASP C 1 102 ? 126.57200 98.87700 143.22900 1.000 235.43000 102 ASP C C 1
ATOM 8502 O O . ASP C 1 102 ? 125.71100 98.50200 142.42800 1.000 226.39000 102 ASP C O 1
ATOM 8511 N N . LYS C 1 103 ? 127.84900 98.54300 143.11600 1.000 237.08000 103 LYS C N 1
ATOM 8512 C CA . LYS C 1 103 ? 128.35100 97.76600 142.00000 1.000 236.53000 103 LYS C CA 1
ATOM 8513 C C . LYS C 1 103 ? 127.59900 96.45700 141.86700 1.000 216.26000 103 LYS C C 1
ATOM 8514 O O . LYS C 1 103 ? 127.38900 95.99700 140.75100 1.000 214.43000 103 LYS C O 1
ATOM 8533 N N . ASN C 1 104 ? 127.19600 95.85400 142.98900 1.000 304.84000 104 ASN C N 1
ATOM 8534 C CA . ASN C 1 104 ? 126.52000 94.56500 142.94100 1.000 215.82000 104 ASN C CA 1
ATOM 8535 C C . ASN C 1 104 ? 125.14000 94.68500 142.30300 1.000 265.16000 104 ASN C C 1
ATOM 8536 O O . ASN C 1 104 ? 124.64400 93.73300 141.68300 1.000 207.42000 104 ASN C O 1
ATOM 8547 N N . VAL C 1 105 ? 124.51300 95.84800 142.46400 1.000 213.22000 105 VAL C N 1
ATOM 8548 C CA . VAL C 1 105 ? 123.21600 96.10000 141.89700 1.000 217.85000 105 VAL C CA 1
ATOM 8549 C C . VAL C 1 105 ? 123.42800 96.31800 140.43200 1.000 205.59000 105 VAL C C 1
ATOM 8550 O O . VAL C 1 105 ? 122.66100 95.82200 139.60900 1.000 211.48000 105 VAL C O 1
ATOM 8563 N N . ALA C 1 106 ? 124.46500 97.08600 140.10200 1.000 214.77000 106 ALA C N 1
ATOM 8564 C CA . ALA C 1 106 ? 124.74500 97.34000 138.71700 1.000 210.11000 106 ALA C CA 1
ATOM 8565 C C . ALA C 1 106 ? 125.01300 96.04800 137.98400 1.000 201.04000 106 ALA C C 1
ATOM 8566 O O . ALA C 1 106 ? 124.49400 95.85800 136.89400 1.000 202.74000 106 ALA C O 1
ATOM 8573 N N . GLU C 1 107 ? 125.72200 95.10400 138.60000 1.000 206.91000 107 GLU C N 1
ATOM 8574 C CA . GLU C 1 107 ? 125.99600 93.86100 137.90900 1.000 206.37000 107 GLU C CA 1
ATOM 8575 C C . GLU C 1 107 ? 124.72400 93.09600 137.59800 1.000 195.22000 107 GLU C C 1
ATOM 8576 O O . GLU C 1 107 ? 124.58000 92.58000 136.48800 1.000 193.07000 107 GLU C O 1
ATOM 8588 N N . GLU C 1 108 ? 123.77000 93.06200 138.52900 1.000 197.85000 108 GLU C N 1
ATOM 8589 C CA . GLU C 1 108 ? 122.53400 92.34800 138.24600 1.000 199.88000 108 GLU C CA 1
ATOM 8590 C C . GLU C 1 108 ? 121.73100 93.06100 137.16600 1.000 195.98000 108 GLU C C 1
ATOM 8591 O O . GLU C 1 108 ? 121.20300 92.42400 136.24900 1.000 188.33000 108 GLU C O 1
ATOM 8603 N N . LEU C 1 109 ? 121.68100 94.38700 137.22500 1.000 197.25000 109 LEU C N 1
ATOM 8604 C CA . LEU C 1 109 ? 120.90500 95.12900 136.25300 1.000 193.16000 109 LEU C CA 1
ATOM 8605 C C . LEU C 1 109 ? 121.49200 95.01800 134.84800 1.000 190.24000 109 LEU C C 1
ATOM 8606 O O . LEU C 1 109 ? 120.75400 94.88100 133.86300 1.000 183.16000 109 LEU C O 1
ATOM 8622 N N . LEU C 1 110 ? 122.81800 95.04500 134.76000 1.000 191.14000 110 LEU C N 1
ATOM 8623 C CA . LEU C 1 110 ? 123.52500 94.95400 133.50200 1.000 187.81000 110 LEU C CA 1
ATOM 8624 C C . LEU C 1 110 ? 123.35800 93.56700 132.91000 1.000 180.18000 110 LEU C C 1
ATOM 8625 O O . LEU C 1 110 ? 123.16300 93.44000 131.69900 1.000 176.26000 110 LEU C O 1
ATOM 8641 N N . ARG C 1 111 ? 123.37800 92.52700 133.75200 1.000 177.04000 111 ARG C N 1
ATOM 8642 C CA . ARG C 1 111 ? 123.15000 91.18500 133.25100 1.000 177.01000 111 ARG C CA 1
ATOM 8643 C C . ARG C 1 111 ? 121.74100 91.04600 132.69800 1.000 172.94000 111 ARG C C 1
ATOM 8644 O O . ARG C 1 111 ? 121.55600 90.43500 131.64300 1.000 172.29000 111 ARG C O 1
ATOM 8665 N N . ARG C 1 112 ? 120.74700 91.63600 133.37500 1.000 183.28000 112 ARG C N 1
ATOM 8666 C CA . ARG C 1 112 ? 119.37700 91.52900 132.89800 1.000 189.52000 112 ARG C CA 1
ATOM 8667 C C . ARG C 1 112 ? 119.21400 92.23200 131.56000 1.000 175.34000 112 ARG C C 1
ATOM 8668 O O . ARG C 1 112 ? 118.55100 91.70800 130.65300 1.000 171.63000 112 ARG C O 1
ATOM 8689 N N . SER C 1 113 ? 119.85800 93.39400 131.41100 1.000 167.22000 113 SER C N 1
ATOM 8690 C CA . SER C 1 113 ? 119.77300 94.13400 130.16900 1.000 176.87000 113 SER C CA 1
ATOM 8691 C C . SER C 1 113 ? 120.39300 93.33900 129.04300 1.000 170.95000 113 SER C C 1
ATOM 8692 O O . SER C 1 113 ? 119.82300 93.25100 127.95100 1.000 163.00000 113 SER C O 1
ATOM 8700 N N . ARG C 1 114 ? 121.56400 92.74800 129.30100 1.000 164.67000 114 ARG C N 1
ATOM 8701 C CA . ARG C 1 114 ? 122.25700 91.98100 128.29500 1.000 162.68000 114 ARG C CA 1
ATOM 8702 C C . ARG C 1 114 ? 121.42100 90.79000 127.83800 1.000 162.96000 114 ARG C C 1
ATOM 8703 O O . ARG C 1 114 ? 121.36200 90.50900 126.63600 1.000 153.00000 114 ARG C O 1
ATOM 8724 N N . GLU C 1 115 ? 120.73900 90.11000 128.76700 1.000 172.15000 115 GLU C N 1
ATOM 8725 C CA . GLU C 1 115 ? 119.92200 88.98200 128.35600 1.000 167.63000 115 GLU C CA 1
ATOM 8726 C C . GLU C 1 115 ? 118.75100 89.44200 127.50800 1.000 152.11000 115 GLU C C 1
ATOM 8727 O O . GLU C 1 115 ? 118.43200 88.79700 126.50900 1.000 150.96000 115 GLU C O 1
ATOM 8739 N N . TYR C 1 116 ? 118.14800 90.58300 127.84500 1.000 149.96000 116 TYR C N 1
ATOM 8740 C CA . TYR C 1 116 ? 117.03700 91.07800 127.05100 1.000 156.03000 116 TYR C CA 1
ATOM 8741 C C . TYR C 1 116 ? 117.51900 91.47200 125.66200 1.000 142.38000 116 TYR C C 1
ATOM 8742 O O . TYR C 1 116 ? 116.85600 91.18500 124.67100 1.000 134.95000 116 TYR C O 1
ATOM 8760 N N . LEU C 1 117 ? 118.68100 92.10600 125.57100 1.000 155.34000 117 LEU C N 1
ATOM 8761 C CA . LEU C 1 117 ? 119.23500 92.50800 124.28900 1.000 149.77000 117 LEU C CA 1
ATOM 8762 C C . LEU C 1 117 ? 119.41100 91.27000 123.40200 1.000 145.41000 117 LEU C C 1
ATOM 8763 O O . LEU C 1 117 ? 119.05200 91.29300 122.21500 1.000 141.10000 117 LEU C O 1
ATOM 8779 N N . LYS C 1 118 ? 119.92500 90.16900 123.97300 1.000 143.49000 118 LYS C N 1
ATOM 8780 C CA . LYS C 1 118 ? 120.04400 88.94200 123.19800 1.000 138.06000 118 LYS C CA 1
ATOM 8781 C C . LYS C 1 118 ? 118.67200 88.42300 122.77500 1.000 141.13000 118 LYS C C 1
ATOM 8782 O O . LYS C 1 118 ? 118.50500 87.99400 121.63100 1.000 133.35000 118 LYS C O 1
ATOM 8801 N N . LYS C 1 119 ? 117.67700 88.49600 123.67200 1.000 137.53000 119 LYS C N 1
ATOM 8802 C CA . LYS C 1 119 ? 116.33700 88.02300 123.34300 1.000 139.90000 119 LYS C CA 1
ATOM 8803 C C . LYS C 1 119 ? 115.75300 88.80400 122.18500 1.000 141.01000 119 LYS C C 1
ATOM 8804 O O . LYS C 1 119 ? 115.12800 88.21600 121.30200 1.000 132.73000 119 LYS C O 1
ATOM 8823 N N . VAL C 1 120 ? 115.98100 90.11000 122.15600 1.000 140.72000 120 VAL C N 1
ATOM 8824 C CA . VAL C 1 120 ? 115.43300 90.92100 121.09000 1.000 139.03000 120 VAL C CA 1
ATOM 8825 C C . VAL C 1 120 ? 116.08600 90.53600 119.77700 1.000 132.32000 120 VAL C C 1
ATOM 8826 O O . VAL C 1 120 ? 115.41100 90.48900 118.74200 1.000 130.15000 120 VAL C O 1
ATOM 8839 N N . ALA C 1 121 ? 117.40100 90.31100 119.78500 1.000 134.77000 121 ALA C N 1
ATOM 8840 C CA . ALA C 1 121 ? 118.05100 89.88900 118.56000 1.000 138.56000 121 ALA C CA 1
ATOM 8841 C C . ALA C 1 121 ? 117.45200 88.56900 118.07300 1.000 131.02000 121 ALA C C 1
ATOM 8842 O O . ALA C 1 121 ? 117.21300 88.40600 116.87300 1.000 124.72000 121 ALA C O 1
ATOM 8849 N N . LEU C 1 122 ? 117.13500 87.65800 119.00200 1.000 126.06000 122 LEU C N 1
ATOM 8850 C CA . LEU C 1 122 ? 116.54500 86.38500 118.61800 1.000 125.56000 122 LEU C CA 1
ATOM 8851 C C . LEU C 1 122 ? 115.17200 86.59900 118.01300 1.000 121.29000 122 LEU C C 1
ATOM 8852 O O . LEU C 1 122 ? 114.82000 85.91900 117.04800 1.000 118.74000 122 LEU C O 1
ATOM 8868 N N . ILE C 1 123 ? 114.41600 87.56800 118.53500 1.000 125.59000 123 ILE C N 1
ATOM 8869 C CA . ILE C 1 123 ? 113.09600 87.85400 117.99500 1.000 124.78000 123 ILE C CA 1
ATOM 8870 C C . ILE C 1 123 ? 113.23200 88.31600 116.56100 1.000 123.45000 123 ILE C C 1
ATOM 8871 O O . ILE C 1 123 ? 112.46900 87.86500 115.70400 1.000 119.59000 123 ILE C O 1
ATOM 8887 N N . GLN C 1 124 ? 114.18100 89.21400 116.28000 1.000 124.18000 124 GLN C N 1
ATOM 8888 C CA . GLN C 1 124 ? 114.31800 89.66100 114.90100 1.000 128.45000 124 GLN C CA 1
ATOM 8889 C C . GLN C 1 124 ? 114.74600 88.53200 113.98500 1.000 122.25000 124 GLN C C 1
ATOM 8890 O O . GLN C 1 124 ? 114.30700 88.48600 112.83400 1.000 122.89000 124 GLN C O 1
ATOM 8904 N N . LEU C 1 125 ? 115.60000 87.62800 114.46400 1.000 117.71000 125 LEU C N 1
ATOM 8905 C CA . LEU C 1 125 ? 116.02700 86.52500 113.62300 1.000 121.18000 125 LEU C CA 1
ATOM 8906 C C . LEU C 1 125 ? 114.83900 85.64300 113.28900 1.000 114.94000 125 LEU C C 1
ATOM 8907 O O . LEU C 1 125 ? 114.69600 85.20400 112.14300 1.000 109.37000 125 LEU C O 1
ATOM 8923 N N . VAL C 1 126 ? 113.94700 85.44000 114.25900 1.000 114.57000 126 VAL C N 1
ATOM 8924 C CA . VAL C 1 126 ? 112.75200 84.65900 114.01200 1.000 114.41000 126 VAL C CA 1
ATOM 8925 C C . VAL C 1 126 ? 111.87100 85.36000 113.00600 1.000 121.20000 126 VAL C C 1
ATOM 8926 O O . VAL C 1 126 ? 111.34300 84.70700 112.10900 1.000 118.37000 126 VAL C O 1
ATOM 8939 N N . ILE C 1 127 ? 111.69600 86.67100 113.13600 1.000 116.84000 127 ILE C N 1
ATOM 8940 C CA . ILE C 1 127 ? 110.86000 87.37500 112.18600 1.000 119.18000 127 ILE C CA 1
ATOM 8941 C C . ILE C 1 127 ? 111.44800 87.27400 110.79800 1.000 121.07000 127 ILE C C 1
ATOM 8942 O O . ILE C 1 127 ? 110.70400 87.06900 109.84500 1.000 115.83000 127 ILE C O 1
ATOM 8958 N N . ALA C 1 128 ? 112.76300 87.46900 110.65700 1.000 116.44000 128 ALA C N 1
ATOM 8959 C CA . ALA C 1 128 ? 113.37300 87.40100 109.34300 1.000 124.36000 128 ALA C CA 1
ATOM 8960 C C . ALA C 1 128 ? 113.15300 86.03300 108.73100 1.000 115.70000 128 ALA C C 1
ATOM 8961 O O . ALA C 1 128 ? 112.82100 85.92700 107.54700 1.000 113.19000 128 ALA C O 1
ATOM 8968 N N . PHE C 1 129 ? 113.26500 84.98500 109.54400 1.000 113.96000 129 PHE C N 1
ATOM 8969 C CA . PHE C 1 129 ? 113.03200 83.63900 109.07400 1.000 119.63000 129 PHE C CA 1
ATOM 8970 C C . PHE C 1 129 ? 111.62300 83.50000 108.56100 1.000 109.07000 129 PHE C C 1
ATOM 8971 O O . PHE C 1 129 ? 111.41000 83.03900 107.43800 1.000 101.36000 129 PHE C O 1
ATOM 8988 N N . VAL C 1 130 ? 110.65800 83.94600 109.36400 1.000 121.41000 130 VAL C N 1
ATOM 8989 C CA . VAL C 1 130 ? 109.26600 83.82300 108.99800 1.000 114.69000 130 VAL C CA 1
ATOM 8990 C C . VAL C 1 130 ? 108.99100 84.57900 107.73300 1.000 118.94000 130 VAL C C 1
ATOM 8991 O O . VAL C 1 130 ? 108.25500 84.08800 106.89100 1.000 116.21000 130 VAL C O 1
ATOM 9004 N N . PHE C 1 131 ? 109.53900 85.78400 107.59500 1.000 120.74000 131 PHE C N 1
ATOM 9005 C CA . PHE C 1 131 ? 109.32600 86.50900 106.36500 1.000 127.48000 131 PHE C CA 1
ATOM 9006 C C . PHE C 1 131 ? 109.81900 85.73600 105.18300 1.000 116.15000 131 PHE C C 1
ATOM 9007 O O . PHE C 1 131 ? 109.09800 85.58900 104.19600 1.000 123.75000 131 PHE C O 1
ATOM 9024 N N . LEU C 1 132 ? 111.04000 85.22800 105.24600 1.000 119.89000 132 LEU C N 1
ATOM 9025 C CA . LEU C 1 132 ? 111.55800 84.57300 104.07500 1.000 117.17000 132 LEU C CA 1
ATOM 9026 C C . LEU C 1 132 ? 110.72800 83.36600 103.72700 1.000 119.95000 132 LEU C C 1
ATOM 9027 O O . LEU C 1 132 ? 110.37900 83.17200 102.56000 1.000 118.44000 132 LEU C O 1
ATOM 9043 N N . ILE C 1 133 ? 110.31500 82.60100 104.71900 1.000 116.80000 133 ILE C N 1
ATOM 9044 C CA . ILE C 1 133 ? 109.53900 81.42600 104.41300 1.000 120.97000 133 ILE C CA 1
ATOM 9045 C C . ILE C 1 133 ? 108.18600 81.81500 103.88000 1.000 121.72000 133 ILE C C 1
ATOM 9046 O O . ILE C 1 133 ? 107.70900 81.22200 102.91700 1.000 120.78000 133 ILE C O 1
ATOM 9062 N N . LEU C 1 134 ? 107.55500 82.80000 104.49200 1.000 113.20000 134 LEU C N 1
ATOM 9063 C CA . LEU C 1 134 ? 106.24300 83.20700 104.07700 1.000 114.96000 134 LEU C CA 1
ATOM 9064 C C . LEU C 1 134 ? 106.24300 83.74500 102.66200 1.000 122.71000 134 LEU C C 1
ATOM 9065 O O . LEU C 1 134 ? 105.39000 83.34600 101.87600 1.000 122.95000 134 LEU C O 1
ATOM 9081 N N . LEU C 1 135 ? 107.21100 84.58700 102.29400 1.000 120.43000 135 LEU C N 1
ATOM 9082 C CA . LEU C 1 135 ? 107.21000 85.10100 100.93600 1.000 115.11000 135 LEU C CA 1
ATOM 9083 C C . LEU C 1 135 ? 107.42600 83.97000 99.95500 1.000 125.21000 135 LEU C C 1
ATOM 9084 O O . LEU C 1 135 ? 106.79800 83.94700 98.89700 1.000 125.70000 135 LEU C O 1
ATOM 9100 N N . ILE C 1 136 ? 108.30500 83.03100 100.28300 1.000 121.52000 136 ILE C N 1
ATOM 9101 C CA . ILE C 1 136 ? 108.56100 81.92600 99.38600 1.000 122.57000 136 ILE C CA 1
ATOM 9102 C C . ILE C 1 136 ? 107.31000 81.09000 99.19000 1.000 124.16000 136 ILE C C 1
ATOM 9103 O O . ILE C 1 136 ? 106.97300 80.74600 98.05600 1.000 127.84000 136 ILE C O 1
ATOM 9119 N N . LEU C 1 137 ? 106.60700 80.77400 100.26800 1.000 119.33000 137 LEU C N 1
ATOM 9120 C CA . LEU C 1 137 ? 105.41700 79.96400 100.13800 1.000 148.51000 137 LEU C CA 1
ATOM 9121 C C . LEU C 1 137 ? 104.31900 80.67400 99.36700 1.000 125.99000 137 LEU C C 1
ATOM 9122 O O . LEU C 1 137 ? 103.66200 80.06700 98.51400 1.000 137.70000 137 LEU C O 1
ATOM 9138 N N . LEU C 1 138 ? 104.14300 81.97100 99.61800 1.000 131.01000 138 LEU C N 1
ATOM 9139 C CA . LEU C 1 138 ? 103.09500 82.71000 98.94400 1.000 133.80000 138 LEU C CA 1
ATOM 9140 C C . LEU C 1 138 ? 103.43500 82.81800 97.47300 1.000 124.63000 138 LEU C C 1
ATOM 9141 O O . LEU C 1 138 ? 102.55300 82.71600 96.61300 1.000 135.78000 138 LEU C O 1
ATOM 9157 N N . SER C 1 139 ? 104.72300 82.99000 97.17600 1.000 130.40000 139 SER C N 1
ATOM 9158 C CA . SER C 1 139 ? 105.17300 83.09200 95.81400 1.000 125.91000 139 SER C CA 1
ATOM 9159 C C . SER C 1 139 ? 104.88600 81.80000 95.09300 1.000 148.24000 139 SER C C 1
ATOM 9160 O O . SER C 1 139 ? 104.30200 81.79600 94.01200 1.000 132.21000 139 SER C O 1
ATOM 9168 N N . TRP C 1 140 ? 105.18400 80.67100 95.72200 1.000 129.20000 140 TRP C N 1
ATOM 9169 C CA . TRP C 1 140 ? 104.92700 79.41900 95.05000 1.000 130.22000 140 TRP C CA 1
ATOM 9170 C C . TRP C 1 140 ? 103.46500 79.29800 94.69100 1.000 145.69000 140 TRP C C 1
ATOM 9171 O O . TRP C 1 140 ? 103.14200 78.91600 93.56500 1.000 136.39000 140 TRP C O 1
ATOM 9192 N N . ARG C 1 141 ? 102.57200 79.67300 95.61000 1.000 122.81000 141 ARG C N 1
ATOM 9193 C CA . ARG C 1 141 ? 101.16100 79.55500 95.29700 1.000 141.67000 141 ARG C CA 1
ATOM 9194 C C . ARG C 1 141 ? 100.77900 80.48200 94.14300 1.000 142.20000 141 ARG C C 1
ATOM 9195 O O . ARG C 1 141 ? 100.01400 80.08600 93.26400 1.000 145.92000 141 ARG C O 1
ATOM 9216 N N . SER C 1 142 ? 101.33900 81.69200 94.11500 1.000 131.35000 142 SER C N 1
ATOM 9217 C CA . SER C 1 142 ? 101.04200 82.65200 93.06000 1.000 137.53000 142 SER C CA 1
ATOM 9218 C C . SER C 1 142 ? 101.46300 82.12400 91.69400 1.000 139.97000 142 SER C C 1
ATOM 9219 O O . SER C 1 142 ? 100.71200 82.22300 90.71000 1.000 149.87000 142 SER C O 1
ATOM 9227 N N . GLU C 1 143 ? 102.65900 81.53000 91.63600 1.000 131.20000 143 GLU C N 1
ATOM 9228 C CA . GLU C 1 143 ? 103.18100 80.98600 90.39500 1.000 139.97000 143 GLU C CA 1
ATOM 9229 C C . GLU C 1 143 ? 102.29800 79.84800 89.90500 1.000 141.42000 143 GLU C C 1
ATOM 9230 O O . GLU C 1 143 ? 101.99700 79.75000 88.70700 1.000 141.46000 143 GLU C O 1
ATOM 9242 N N . GLU C 1 144 ? 101.84000 79.01600 90.83700 1.000 144.63000 144 GLU C N 1
ATOM 9243 C CA . GLU C 1 144 ? 100.97900 77.90200 90.50300 1.000 145.58000 144 GLU C CA 1
ATOM 9244 C C . GLU C 1 144 ? 99.64400 78.37300 89.96000 1.000 140.99000 144 GLU C C 1
ATOM 9245 O O . GLU C 1 144 ? 99.15700 77.80100 88.98900 1.000 139.39000 144 GLU C O 1
ATOM 9257 N N . LEU C 1 145 ? 99.07400 79.43800 90.54100 1.000 147.18000 145 LEU C N 1
ATOM 9258 C CA . LEU C 1 145 ? 97.79000 79.94300 90.06800 1.000 150.68000 145 LEU C CA 1
ATOM 9259 C C . LEU C 1 145 ? 97.88500 80.46300 88.65800 1.000 156.15000 145 LEU C C 1
ATOM 9260 O O . LEU C 1 145 ? 97.01200 80.19200 87.83000 1.000 162.94000 145 LEU C O 1
ATOM 9276 N N . ILE C 1 146 ? 98.96900 81.16100 88.34700 1.000 144.20000 146 ILE C N 1
ATOM 9277 C CA . ILE C 1 146 ? 99.08900 81.68500 87.00700 1.000 153.94000 146 ILE C CA 1
ATOM 9278 C C . ILE C 1 146 ? 99.24100 80.52800 86.04600 1.000 154.80000 146 ILE C C 1
ATOM 9279 O O . ILE C 1 146 ? 98.64900 80.53700 84.96400 1.000 154.12000 146 ILE C O 1
ATOM 9295 N N . ARG C 1 147 ? 100.06800 79.54000 86.40300 1.000 155.08000 147 ARG C N 1
ATOM 9296 C CA . ARG C 1 147 ? 100.24900 78.41800 85.51500 1.000 145.46000 147 ARG C CA 1
ATOM 9297 C C . ARG C 1 147 ? 98.94900 77.66800 85.31800 1.000 158.40000 147 ARG C C 1
ATOM 9298 O O . ARG C 1 147 ? 98.64300 77.27000 84.20000 1.000 158.64000 147 ARG C O 1
ATOM 9319 N N . GLU C 1 148 ? 98.15300 77.50300 86.36700 1.000 134.55000 148 GLU C N 1
ATOM 9320 C CA . GLU C 1 148 ? 96.89300 76.81200 86.21000 1.000 155.38000 148 GLU C CA 1
ATOM 9321 C C . GLU C 1 148 ? 96.02600 77.51100 85.17700 1.000 170.63000 148 GLU C C 1
ATOM 9322 O O . GLU C 1 148 ? 95.43600 76.85600 84.31300 1.000 180.63000 148 GLU C O 1
ATOM 9334 N N . LEU C 1 149 ? 95.97200 78.84600 85.23000 1.000 166.92000 149 LEU C N 1
ATOM 9335 C CA . LEU C 1 149 ? 95.14500 79.56900 84.28000 1.000 173.03000 149 LEU C CA 1
ATOM 9336 C C . LEU C 1 149 ? 95.69000 79.41100 82.86700 1.000 199.62000 149 LEU C C 1
ATOM 9337 O O . LEU C 1 149 ? 94.91900 79.27500 81.90200 1.000 188.42000 149 LEU C O 1
ATOM 9353 N N . GLU C 1 150 ? 97.02500 79.43200 82.73700 1.000 180.59000 150 GLU C N 1
ATOM 9354 C CA . GLU C 1 150 ? 97.68200 79.29200 81.44500 1.000 187.29000 150 GLU C CA 1
ATOM 9355 C C . GLU C 1 150 ? 97.40100 77.93600 80.81500 1.000 170.96000 150 GLU C C 1
ATOM 9356 O O . GLU C 1 150 ? 97.09200 77.86200 79.62300 1.000 204.69000 150 GLU C O 1
ATOM 9368 N N . GLU C 1 151 ? 97.45100 76.87300 81.62400 1.000 189.23000 151 GLU C N 1
ATOM 9369 C CA . GLU C 1 151 ? 97.18900 75.51300 81.16500 1.000 191.98000 151 GLU C CA 1
ATOM 9370 C C . GLU C 1 151 ? 95.74100 75.34300 80.72400 1.000 215.00000 151 GLU C C 1
ATOM 9371 O O . GLU C 1 151 ? 95.45500 74.66700 79.73400 1.000 234.82000 151 GLU C O 1
ATOM 9383 N N . LYS C 1 152 ? 94.82600 75.98600 81.44900 1.000 195.96000 152 LYS C N 1
ATOM 9384 C CA . LYS C 1 152 ? 93.40500 75.88500 81.16100 1.000 217.94000 152 LYS C CA 1
ATOM 9385 C C . LYS C 1 152 ? 92.87800 76.86500 80.10600 1.000 196.42000 152 LYS C C 1
ATOM 9386 O O . LYS C 1 152 ? 91.81500 76.62300 79.53100 1.000 184.04000 152 LYS C O 1
ATOM 9405 N N . GLY C 1 153 ? 93.60200 77.95300 79.82100 1.000 193.39000 153 GLY C N 1
ATOM 9406 C CA . GLY C 1 153 ? 93.10900 78.92800 78.85700 1.000 185.35000 153 GLY C CA 1
ATOM 9407 C C . GLY C 1 153 ? 92.06700 79.83100 79.50400 1.000 197.77000 153 GLY C C 1
ATOM 9408 O O . GLY C 1 153 ? 91.14600 80.32100 78.85300 1.000 185.02000 153 GLY C O 1
ATOM 9412 N N . ALA C 1 154 ? 92.21300 80.02900 80.81300 1.000 192.22000 154 ALA C N 1
ATOM 9413 C CA . ALA C 1 154 ? 91.29900 80.82700 81.61600 1.000 172.50000 154 ALA C CA 1
ATOM 9414 C C . ALA C 1 154 ? 91.51700 82.32800 81.45000 1.000 185.51000 154 ALA C C 1
ATOM 9415 O O . ALA C 1 154 ? 90.70800 83.13600 81.91200 1.000 194.81000 154 ALA C O 1
ATOM 9422 N N . ALA C 1 155 ? 92.62200 82.70800 80.82700 1.000 187.88000 155 ALA C N 1
ATOM 9423 C CA . ALA C 1 155 ? 92.98400 84.10600 80.64900 1.000 193.14000 155 ALA C CA 1
ATOM 9424 C C . ALA C 1 155 ? 93.75200 84.25300 79.33900 1.000 203.92000 155 ALA C C 1
ATOM 9425 O O . ALA C 1 155 ? 94.42500 83.31100 78.90100 1.000 200.02000 155 ALA C O 1
ATOM 9432 N N . SER C 1 156 ? 93.68400 85.44100 78.73100 1.000 191.33000 156 SER C N 1
ATOM 9433 C CA . SER C 1 156 ? 94.41300 85.70000 77.49000 1.000 193.12000 156 SER C CA 1
ATOM 9434 C C . SER C 1 156 ? 95.87900 85.79800 77.80300 1.000 187.31000 156 SER C C 1
ATOM 9435 O O . SER C 1 156 ? 96.26300 85.92600 78.96800 1.000 186.96000 156 SER C O 1
ATOM 9443 N N . GLU C 1 157 ? 96.71400 85.75000 76.77900 1.000 191.49000 157 GLU C N 1
ATOM 9444 C CA . GLU C 1 157 ? 98.13500 85.82200 77.01800 1.000 192.47000 157 GLU C CA 1
ATOM 9445 C C . GLU C 1 157 ? 98.52300 87.15100 77.63900 1.000 182.91000 157 GLU C C 1
ATOM 9446 O O . GLU C 1 157 ? 99.38600 87.19100 78.51600 1.000 181.52000 157 GLU C O 1
ATOM 9458 N N . ALA C 1 158 ? 97.89100 88.24600 77.20100 1.000 188.69000 158 ALA C N 1
ATOM 9459 C CA . ALA C 1 158 ? 98.21800 89.54000 77.77900 1.000 182.58000 158 ALA C CA 1
ATOM 9460 C C . ALA C 1 158 ? 97.79700 89.57300 79.23700 1.000 176.48000 158 ALA C C 1
ATOM 9461 O O . ALA C 1 158 ? 98.52300 90.10000 80.07800 1.000 176.87000 158 ALA C O 1
ATOM 9468 N N . GLU C 1 159 ? 96.65100 88.96900 79.55800 1.000 177.73000 159 GLU C N 1
ATOM 9469 C CA . GLU C 1 159 ? 96.19800 88.95100 80.94200 1.000 174.02000 159 GLU C CA 1
ATOM 9470 C C . GLU C 1 159 ? 97.13600 88.14400 81.82800 1.000 171.42000 159 GLU C C 1
ATOM 9471 O O . GLU C 1 159 ? 97.43800 88.56100 82.95200 1.000 169.86000 159 GLU C O 1
ATOM 9483 N N . LEU C 1 160 ? 97.63500 87.02300 81.31600 1.000 171.73000 160 LEU C N 1
ATOM 9484 C CA . LEU C 1 160 ? 98.55200 86.20500 82.08200 1.000 171.92000 160 LEU C CA 1
ATOM 9485 C C . LEU C 1 160 ? 99.85500 86.94400 82.28000 1.000 158.74000 160 LEU C C 1
ATOM 9486 O O . LEU C 1 160 ? 100.42500 86.90400 83.37000 1.000 150.00000 160 LEU C O 1
ATOM 9502 N N . ALA C 1 161 ? 100.32800 87.64800 81.24500 1.000 160.29000 161 ALA C N 1
ATOM 9503 C CA . ALA C 1 161 ? 101.56100 88.39100 81.38600 1.000 165.03000 161 ALA C CA 1
ATOM 9504 C C . ALA C 1 161 ? 101.39800 89.46500 82.43600 1.000 156.09000 161 ALA C C 1
ATOM 9505 O O . ALA C 1 161 ? 102.30900 89.67700 83.23800 1.000 156.69000 161 ALA C O 1
ATOM 9512 N N . ARG C 1 162 ? 100.22700 90.11400 82.47900 1.000 158.62000 162 ARG C N 1
ATOM 9513 C CA . ARG C 1 162 ? 100.01200 91.14100 83.47300 1.000 157.82000 162 ARG C CA 1
ATOM 9514 C C . ARG C 1 162 ? 100.03700 90.55000 84.86800 1.000 150.43000 162 ARG C C 1
ATOM 9515 O O . ARG C 1 162 ? 100.63000 91.14600 85.76400 1.000 146.40000 162 ARG C O 1
ATOM 9536 N N . MET C 1 163 ? 99.44100 89.36500 85.06100 1.000 154.14000 163 MET C N 1
ATOM 9537 C CA . MET C 1 163 ? 99.47300 88.76700 86.38800 1.000 149.04000 163 MET C CA 1
ATOM 9538 C C . MET C 1 163 ? 100.88900 88.43900 86.80200 1.000 138.78000 163 MET C C 1
ATOM 9539 O O . MET C 1 163 ? 101.24300 88.61300 87.97000 1.000 136.98000 163 MET C O 1
ATOM 9553 N N . LYS C 1 164 ? 101.69800 87.96000 85.85300 1.000 143.42000 164 LYS C N 1
ATOM 9554 C CA . LYS C 1 164 ? 103.07500 87.60700 86.14100 1.000 141.36000 164 LYS C CA 1
ATOM 9555 C C . LYS C 1 164 ? 103.85000 88.84500 86.53700 1.000 139.17000 164 LYS C C 1
ATOM 9556 O O . LYS C 1 164 ? 104.60600 88.82400 87.50400 1.000 133.92000 164 LYS C O 1
ATOM 9575 N N . GLN C 1 165 ? 103.61800 89.94500 85.84300 1.000 140.58000 165 GLN C N 1
ATOM 9576 C CA . GLN C 1 165 ? 104.30500 91.18400 86.13400 1.000 146.57000 165 GLN C CA 1
ATOM 9577 C C . GLN C 1 165 ? 103.90500 91.77300 87.47600 1.000 129.92000 165 GLN C C 1
ATOM 9578 O O . GLN C 1 165 ? 104.76000 92.25400 88.22700 1.000 122.39000 165 GLN C O 1
ATOM 9592 N N . GLN C 1 166 ? 102.61600 91.69900 87.80000 1.000 129.11000 166 GLN C N 1
ATOM 9593 C CA . GLN C 1 166 ? 102.10900 92.22200 89.05400 1.000 127.69000 166 GLN C CA 1
ATOM 9594 C C . GLN C 1 166 ? 102.65200 91.39200 90.19400 1.000 119.28000 166 GLN C C 1
ATOM 9595 O O . GLN C 1 166 ? 103.03900 91.92800 91.23500 1.000 114.60000 166 GLN C O 1
ATOM 9609 N N . HIS C 1 167 ? 102.73800 90.08500 89.96900 1.000 118.92000 167 HIS C N 1
ATOM 9610 C CA . HIS C 1 167 ? 103.30700 89.16200 90.91600 1.000 121.33000 167 HIS C CA 1
ATOM 9611 C C . HIS C 1 167 ? 104.74500 89.47800 91.21300 1.000 126.45000 167 HIS C C 1
ATOM 9612 O O . HIS C 1 167 ? 105.13000 89.60000 92.37800 1.000 118.01000 167 HIS C O 1
ATOM 9626 N N . MET C 1 168 ? 105.54200 89.65100 90.16300 1.000 124.29000 168 MET C N 1
ATOM 9627 C CA . MET C 1 168 ? 106.94700 89.92600 90.34000 1.000 126.42000 168 MET C CA 1
ATOM 9628 C C . MET C 1 168 ? 107.13400 91.24100 91.06700 1.000 120.71000 168 MET C C 1
ATOM 9629 O O . MET C 1 168 ? 108.00900 91.35800 91.93000 1.000 120.48000 168 MET C O 1
ATOM 9643 N N . THR C 1 169 ? 106.28600 92.21900 90.76400 1.000 118.11000 169 THR C N 1
ATOM 9644 C CA . THR C 1 169 ? 106.38600 93.49900 91.42000 1.000 123.23000 169 THR C CA 1
ATOM 9645 C C . THR C 1 169 ? 106.11000 93.36100 92.90000 1.000 114.64000 169 THR C C 1
ATOM 9646 O O . THR C 1 169 ? 106.88200 93.85200 93.72400 1.000 113.73000 169 THR C O 1
ATOM 9657 N N . ALA C 1 170 ? 105.03300 92.66500 93.25600 1.000 115.47000 170 ALA C N 1
ATOM 9658 C CA . ALA C 1 170 ? 104.68300 92.51500 94.65400 1.000 119.26000 170 ALA C CA 1
ATOM 9659 C C . ALA C 1 170 ? 105.75100 91.75100 95.41200 1.000 112.46000 170 ALA C C 1
ATOM 9660 O O . ALA C 1 170 ? 106.06000 92.07900 96.56100 1.000 109.40000 170 ALA C O 1
ATOM 9667 N N . TYR C 1 171 ? 106.32000 90.74400 94.75800 1.000 115.38000 171 TYR C N 1
ATOM 9668 C CA . TYR C 1 171 ? 107.34800 89.90900 95.33100 1.000 121.49000 171 TYR C CA 1
ATOM 9669 C C . TYR C 1 171 ? 108.54300 90.74900 95.70800 1.000 112.96000 171 TYR C C 1
ATOM 9670 O O . TYR C 1 171 ? 109.04900 90.68700 96.83600 1.000 110.28000 171 TYR C O 1
ATOM 9688 N N . LEU C 1 172 ? 108.98600 91.56700 94.75900 1.000 115.72000 172 LEU C N 1
ATOM 9689 C CA . LEU C 1 172 ? 110.15200 92.37300 94.97900 1.000 112.68000 172 LEU C CA 1
ATOM 9690 C C . LEU C 1 172 ? 109.88800 93.41800 96.03500 1.000 107.85000 172 LEU C C 1
ATOM 9691 O O . LEU C 1 172 ? 110.78000 93.72600 96.82600 1.000 103.54000 172 LEU C O 1
ATOM 9707 N N . GLN C 1 173 ? 108.68500 93.99000 96.04700 1.000 106.13000 173 GLN C N 1
ATOM 9708 C CA . GLN C 1 173 ? 108.38200 95.00100 97.03200 1.000 107.04000 173 GLN C CA 1
ATOM 9709 C C . GLN C 1 173 ? 108.43700 94.40100 98.41300 1.000 102.99000 173 GLN C C 1
ATOM 9710 O O . GLN C 1 173 ? 108.93900 95.03700 99.34400 1.000 101.78000 173 GLN C O 1
ATOM 9724 N N . ALA C 1 174 ? 107.94200 93.17300 98.56500 1.000 105.41000 174 ALA C N 1
ATOM 9725 C CA . ALA C 1 174 ? 108.00400 92.53400 99.85400 1.000 108.95000 174 ALA C CA 1
ATOM 9726 C C . ALA C 1 174 ? 109.44300 92.30600 100.26200 1.000 105.14000 174 ALA C C 1
ATOM 9727 O O . ALA C 1 174 ? 109.80300 92.52100 101.42100 1.000 105.64000 174 ALA C O 1
ATOM 9734 N N . ALA C 1 175 ? 110.28300 91.90500 99.30100 1.000 99.23000 175 ALA C N 1
ATOM 9735 C CA . ALA C 1 175 ? 111.68400 91.65900 99.58700 1.000 105.26000 175 ALA C CA 1
ATOM 9736 C C . ALA C 1 175 ? 112.37900 92.93600 100.03300 1.000 106.10000 175 ALA C C 1
ATOM 9737 O O . ALA C 1 175 ? 113.19200 92.91400 100.96300 1.000 99.52000 175 ALA C O 1
ATOM 9744 N N . LEU C 1 176 ? 112.04300 94.05200 99.38600 1.000 101.36000 176 LEU C N 1
ATOM 9745 C CA . LEU C 1 176 ? 112.60100 95.34500 99.73600 1.000 108.10000 176 LEU C CA 1
ATOM 9746 C C . LEU C 1 176 ? 112.14700 95.80400 101.08800 1.000 103.25000 176 LEU C C 1
ATOM 9747 O O . LEU C 1 176 ? 112.94900 96.31300 101.87200 1.000 106.81000 176 LEU C O 1
ATOM 9763 N N . THR C 1 177 ? 110.88100 95.58700 101.39400 1.000 102.07000 177 THR C N 1
ATOM 9764 C CA . THR C 1 177 ? 110.35600 96.01300 102.66400 1.000 108.23000 177 THR C CA 1
ATOM 9765 C C . THR C 1 177 ? 111.02900 95.25500 103.77800 1.000 105.41000 177 THR C C 1
ATOM 9766 O O . THR C 1 177 ? 111.45400 95.84600 104.77200 1.000 104.17000 177 THR C O 1
ATOM 9777 N N . ALA C 1 178 ? 111.14100 93.94000 103.62700 1.000 100.74000 178 ALA C N 1
ATOM 9778 C CA . ALA C 1 178 ? 111.76900 93.16100 104.66200 1.000 110.13000 178 ALA C CA 1
ATOM 9779 C C . ALA C 1 178 ? 113.21600 93.55000 104.80400 1.000 102.60000 178 ALA C C 1
ATOM 9780 O O . ALA C 1 178 ? 113.72700 93.64200 105.91300 1.000 102.77000 178 ALA C O 1
ATOM 9787 N N . TRP C 1 179 ? 113.88800 93.83600 103.69500 1.000 99.04000 179 TRP C N 1
ATOM 9788 C CA . TRP C 1 179 ? 115.27400 94.21900 103.77600 1.000 108.98000 179 TRP C CA 1
ATOM 9789 C C . TRP C 1 179 ? 115.38900 95.45600 104.62700 1.000 107.70000 179 TRP C C 1
ATOM 9790 O O . TRP C 1 179 ? 116.18300 95.49100 105.56600 1.000 103.63000 179 TRP C O 1
ATOM 9811 N N . GLU C 1 180 ? 114.57900 96.46800 104.34700 1.000 106.98000 180 GLU C N 1
ATOM 9812 C CA . GLU C 1 180 ? 114.68700 97.69200 105.10700 1.000 118.37000 180 GLU C CA 1
ATOM 9813 C C . GLU C 1 180 ? 114.42600 97.46900 106.59600 1.000 113.24000 180 GLU C C 1
ATOM 9814 O O . GLU C 1 180 ? 115.16300 97.99400 107.43800 1.000 112.84000 180 GLU C O 1
ATOM 9826 N N . ILE C 1 181 ? 113.41500 96.66000 106.93100 1.000 108.98000 181 ILE C N 1
ATOM 9827 C CA . ILE C 1 181 ? 113.07600 96.43400 108.33200 1.000 116.73000 181 ILE C CA 1
ATOM 9828 C C . ILE C 1 181 ? 114.18400 95.71000 109.05900 1.000 111.22000 181 ILE C C 1
ATOM 9829 O O . ILE C 1 181 ? 114.55300 96.07500 110.18100 1.000 110.52000 181 ILE C O 1
ATOM 9845 N N . ILE C 1 182 ? 114.68800 94.66000 108.44100 1.000 106.06000 182 ILE C N 1
ATOM 9846 C CA . ILE C 1 182 ? 115.68900 93.83500 109.05400 1.000 114.08000 182 ILE C CA 1
ATOM 9847 C C . ILE C 1 182 ? 116.96500 94.60800 109.23300 1.000 106.51000 182 ILE C C 1
ATOM 9848 O O . ILE C 1 182 ? 117.57300 94.54100 110.29900 1.000 103.61000 182 ILE C O 1
ATOM 9864 N N . SER C 1 183 ? 117.39400 95.33600 108.20800 1.000 102.52000 183 SER C N 1
ATOM 9865 C CA . SER C 1 183 ? 118.62800 96.07300 108.32500 1.000 108.97000 183 SER C CA 1
ATOM 9866 C C . SER C 1 183 ? 118.53700 97.13300 109.39400 1.000 111.63000 183 SER C C 1
ATOM 9867 O O . SER C 1 183 ? 119.47100 97.27500 110.18100 1.000 109.41000 183 SER C O 1
ATOM 9875 N N . LYS C 1 184 ? 117.41500 97.85300 109.48200 1.000 109.62000 184 LYS C N 1
ATOM 9876 C CA . LYS C 1 184 ? 117.32400 98.87200 110.51100 1.000 115.05000 184 LYS C CA 1
ATOM 9877 C C . LYS C 1 184 ? 117.35700 98.25600 111.88700 1.000 110.98000 184 LYS C C 1
ATOM 9878 O O . LYS C 1 184 ? 117.98300 98.80800 112.79400 1.000 113.88000 184 LYS C O 1
ATOM 9897 N N . SER C 1 185 ? 116.71700 97.10300 112.04500 1.000 104.41000 185 SER C N 1
ATOM 9898 C CA . SER C 1 185 ? 116.71000 96.42300 113.31700 1.000 113.62000 185 SER C CA 1
ATOM 9899 C C . SER C 1 185 ? 118.12100 96.01900 113.71500 1.000 116.78000 185 SER C C 1
ATOM 9900 O O . SER C 1 185 ? 118.53200 96.24600 114.85300 1.000 117.66000 185 SER C O 1
ATOM 9908 N N . VAL C 1 186 ? 118.89400 95.48600 112.76700 1.000 110.40000 186 VAL C N 1
ATOM 9909 C CA . VAL C 1 186 ? 120.26400 95.07600 113.04600 1.000 113.07000 186 VAL C CA 1
ATOM 9910 C C . VAL C 1 186 ? 121.11900 96.26100 113.43800 1.000 117.04000 186 VAL C C 1
ATOM 9911 O O . VAL C 1 186 ? 121.93400 96.15600 114.36100 1.000 115.62000 186 VAL C O 1
ATOM 9924 N N . ILE C 1 187 ? 120.95800 97.37500 112.73900 1.000 114.82000 187 ILE C N 1
ATOM 9925 C CA . ILE C 1 187 ? 121.71400 98.56900 113.04000 1.000 126.45000 187 ILE C CA 1
ATOM 9926 C C . ILE C 1 187 ? 121.38500 99.03900 114.43800 1.000 124.60000 187 ILE C C 1
ATOM 9927 O O . ILE C 1 187 ? 122.28900 99.35900 115.20900 1.000 132.45000 187 ILE C O 1
ATOM 9943 N N . ALA C 1 188 ? 120.09300 99.09400 114.77300 1.000 124.83000 188 ALA C N 1
ATOM 9944 C CA . ALA C 1 188 ? 119.70600 99.54300 116.09000 1.000 129.41000 188 ALA C CA 1
ATOM 9945 C C . ALA C 1 188 ? 120.26600 98.63800 117.16000 1.000 125.96000 188 ALA C C 1
ATOM 9946 O O . ALA C 1 188 ? 120.75100 99.11900 118.18500 1.000 128.54000 188 ALA C O 1
ATOM 9953 N N . LEU C 1 189 ? 120.25900 97.33200 116.91500 1.000 124.77000 189 LEU C N 1
ATOM 9954 C CA . LEU C 1 189 ? 120.77600 96.42300 117.90400 1.000 132.18000 189 LEU C CA 1
ATOM 9955 C C . LEU C 1 189 ? 122.24700 96.62700 118.08500 1.000 130.30000 189 LEU C C 1
ATOM 9956 O O . LEU C 1 189 ? 122.70800 96.63900 119.22100 1.000 133.58000 189 LEU C O 1
ATOM 9972 N N . LEU C 1 190 ? 122.98900 96.87200 117.01100 1.000 128.95000 190 LEU C N 1
ATOM 9973 C CA . LEU C 1 190 ? 124.40200 97.10800 117.19700 1.000 141.96000 190 LEU C CA 1
ATOM 9974 C C . LEU C 1 190 ? 124.64800 98.38000 117.97600 1.000 141.30000 190 LEU C C 1
ATOM 9975 O O . LEU C 1 190 ? 125.54100 98.40500 118.82000 1.000 135.72000 190 LEU C O 1
ATOM 9991 N N . LEU C 1 191 ? 123.87900 99.43400 117.72400 1.000 143.36000 191 LEU C N 1
ATOM 9992 C CA . LEU C 1 191 ? 124.10400 100.66100 118.46900 1.000 149.09000 191 LEU C CA 1
ATOM 9993 C C . LEU C 1 191 ? 123.85500 100.41100 119.95400 1.000 151.83000 191 LEU C C 1
ATOM 9994 O O . LEU C 1 191 ? 124.61800 100.87000 120.80900 1.000 147.77000 191 LEU C O 1
ATOM 10010 N N . LEU C 1 192 ? 122.82400 99.63100 120.25900 1.000 137.23000 192 LEU C N 1
ATOM 10011 C CA . LEU C 1 192 ? 122.48900 99.30100 121.62800 1.000 139.75000 192 LEU C CA 1
ATOM 10012 C C . LEU C 1 192 ? 123.57700 98.44700 122.26100 1.000 145.49000 192 LEU C C 1
ATOM 10013 O O . LEU C 1 192 ? 123.89700 98.64200 123.43300 1.000 145.45000 192 LEU C O 1
ATOM 10029 N N . GLN C 1 193 ? 124.17500 97.54000 121.48700 1.000 139.71000 193 GLN C N 1
ATOM 10030 C CA . GLN C 1 193 ? 125.26000 96.69000 121.95800 1.000 139.86000 193 GLN C CA 1
ATOM 10031 C C . GLN C 1 193 ? 126.50100 97.51900 122.26000 1.000 144.17000 193 GLN C C 1
ATOM 10032 O O . GLN C 1 193 ? 127.18300 97.26900 123.25600 1.000 147.71000 193 GLN C O 1
ATOM 10046 N N . GLN C 1 194 ? 126.77600 98.52400 121.42600 1.000 148.59000 194 GLN C N 1
ATOM 10047 C CA . GLN C 1 194 ? 127.91600 99.40100 121.64200 1.000 151.09000 194 GLN C CA 1
ATOM 10048 C C . GLN C 1 194 ? 127.68500 100.23300 122.90900 1.000 157.87000 194 GLN C C 1
ATOM 10049 O O . GLN C 1 194 ? 128.59200 100.39900 123.73700 1.000 151.71000 194 GLN C O 1
ATOM 10063 N N . ASN C 1 195 ? 126.43800 100.66400 123.12300 1.000 150.62000 195 ASN C N 1
ATOM 10064 C CA . ASN C 1 195 ? 126.11400 101.43400 124.31000 1.000 155.57000 195 ASN C CA 1
ATOM 10065 C C . ASN C 1 195 ? 126.18200 100.55100 125.54900 1.000 161.03000 195 ASN C C 1
ATOM 10066 O O . ASN C 1 195 ? 126.65400 100.98800 126.60600 1.000 169.85000 195 ASN C O 1
ATOM 10077 N N . GLN C 1 196 ? 125.78300 99.28500 125.39900 1.000 153.38000 196 GLN C N 1
ATOM 10078 C CA . GLN C 1 196 ? 125.78600 98.33600 126.49400 1.000 161.58000 196 GLN C CA 1
ATOM 10079 C C . GLN C 1 196 ? 127.21700 98.08100 126.90700 1.000 159.83000 196 GLN C C 1
ATOM 10080 O O . GLN C 1 196 ? 127.51000 97.99900 128.09700 1.000 176.16000 196 GLN C O 1
ATOM 10094 N N . LEU C 1 197 ? 128.12600 98.03700 125.93000 1.000 166.49000 197 LEU C N 1
ATOM 10095 C CA . LEU C 1 197 ? 129.52300 97.82200 126.23200 1.000 174.66000 197 LEU C CA 1
ATOM 10096 C C . LEU C 1 197 ? 130.09700 98.96700 127.03700 1.000 175.59000 197 LEU C C 1
ATOM 10097 O O . LEU C 1 197 ? 130.75300 98.72900 128.05300 1.000 186.72000 197 LEU C O 1
ATOM 10113 N N . ASN C 1 198 ? 129.82000 100.21000 126.64800 1.000 173.87000 198 ASN C N 1
ATOM 10114 C CA . ASN C 1 198 ? 130.38800 101.29500 127.43100 1.000 180.58000 198 ASN C CA 1
ATOM 10115 C C . ASN C 1 198 ? 129.81200 101.32900 128.83100 1.000 183.59000 198 ASN C C 1
ATOM 10116 O O . ASN C 1 198 ? 130.50900 101.65000 129.80200 1.000 194.58000 198 ASN C O 1
ATOM 10127 N N . LEU C 1 199 ? 128.54100 100.98900 128.96200 1.000 181.46000 199 LEU C N 1
ATOM 10128 C CA . LEU C 1 199 ? 127.94100 101.06100 130.26500 1.000 186.04000 199 LEU C CA 1
ATOM 10129 C C . LEU C 1 199 ? 128.51000 99.98500 131.17500 1.000 189.85000 199 LEU C C 1
ATOM 10130 O O . LEU C 1 199 ? 128.80500 100.25200 132.33700 1.000 192.94000 199 LEU C O 1
ATOM 10146 N N . GLU C 1 200 ? 128.71400 98.77800 130.65300 1.000 185.03000 200 GLU C N 1
ATOM 10147 C CA . GLU C 1 200 ? 129.27600 97.71900 131.47200 1.000 193.62000 200 GLU C CA 1
ATOM 10148 C C . GLU C 1 200 ? 130.72200 98.02400 131.85700 1.000 189.80000 200 GLU C C 1
ATOM 10149 O O . GLU C 1 200 ? 131.12500 97.79400 132.99500 1.000 196.60000 200 GLU C O 1
ATOM 10161 N N . LEU C 1 201 ? 131.50300 98.60100 130.93900 1.000 190.34000 201 LEU C N 1
ATOM 10162 C CA . LEU C 1 201 ? 132.90400 98.89300 131.22600 1.000 202.72000 201 LEU C CA 1
ATOM 10163 C C . LEU C 1 201 ? 133.03700 99.94200 132.32300 1.000 194.12000 201 LEU C C 1
ATOM 10164 O O . LEU C 1 201 ? 133.98900 99.91700 133.10500 1.000 196.75000 201 LEU C O 1
ATOM 10180 N N . ARG C 1 202 ? 132.06600 100.84200 132.41200 1.000 200.98000 202 ARG C N 1
ATOM 10181 C CA . ARG C 1 202 ? 132.05200 101.87900 133.44200 1.000 196.65000 202 ARG C CA 1
ATOM 10182 C C . ARG C 1 202 ? 131.56200 101.45600 134.86000 1.000 201.69000 202 ARG C C 1
ATOM 10183 O O . ARG C 1 202 ? 131.61400 102.29500 135.76800 1.000 196.81000 202 ARG C O 1
ATOM 10204 N N . HIS C 1 203 ? 131.05600 100.20400 135.04500 1.000 199.87000 203 HIS C N 1
ATOM 10205 C CA . HIS C 1 203 ? 130.52400 99.66500 136.31700 1.000 193.48000 203 HIS C CA 1
ATOM 10206 C C . HIS C 1 203 ? 131.14300 98.27700 136.61200 1.000 199.57000 203 HIS C C 1
ATOM 10207 O O . HIS C 1 203 ? 132.11700 98.19000 137.36900 1.000 199.40000 203 HIS C O 1
ATOM 10222 N N . SER D 1 1 ? 122.47100 141.19700 130.19700 1.000 160.36000 1 SER D N 1
ATOM 10223 C CA . SER D 1 1 ? 122.14500 140.87100 128.79300 1.000 152.62000 1 SER D CA 1
ATOM 10224 C C . SER D 1 1 ? 121.33300 139.55300 128.58700 1.000 149.01000 1 SER D C 1
ATOM 10225 O O . SER D 1 1 ? 120.34000 139.57300 127.84800 1.000 142.98000 1 SER D O 1
ATOM 10235 N N . ALA D 1 2 ? 121.73000 138.43400 129.26500 1.000 148.10000 2 ALA D N 1
ATOM 10236 C CA . ALA D 1 2 ? 121.08900 137.10900 129.11500 1.000 148.68000 2 ALA D CA 1
ATOM 10237 C C . ALA D 1 2 ? 119.62400 137.10900 129.46300 1.000 146.97000 2 ALA D C 1
ATOM 10238 O O . ALA D 1 2 ? 118.83500 136.48800 128.76900 1.000 141.91000 2 ALA D O 1
ATOM 10245 N N . GLU D 1 3 ? 119.24000 137.85600 130.47300 1.000 145.93000 3 GLU D N 1
ATOM 10246 C CA . GLU D 1 3 ? 117.86100 137.87300 130.88800 1.000 152.63000 3 GLU D CA 1
ATOM 10247 C C . GLU D 1 3 ? 116.94300 138.47900 129.83300 1.000 148.13000 3 GLU D C 1
ATOM 10248 O O . GLU D 1 3 ? 115.83200 137.98200 129.63000 1.000 158.00000 3 GLU D O 1
ATOM 10260 N N . GLU D 1 4 ? 117.39600 139.53400 129.15900 1.000 136.00000 4 GLU D N 1
ATOM 10261 C CA . GLU D 1 4 ? 116.56500 140.16500 128.15300 1.000 138.46000 4 GLU D CA 1
ATOM 10262 C C . GLU D 1 4 ? 116.52000 139.28200 126.92300 1.000 137.10000 4 GLU D C 1
ATOM 10263 O O . GLU D 1 4 ? 115.49300 139.17100 126.25100 1.000 145.22000 4 GLU D O 1
ATOM 10275 N N . LEU D 1 5 ? 117.63100 138.62400 126.63600 1.000 135.69000 5 LEU D N 1
ATOM 10276 C CA . LEU D 1 5 ? 117.69400 137.74900 125.48700 1.000 133.20000 5 LEU D CA 1
ATOM 10277 C C . LEU D 1 5 ? 116.79200 136.53600 125.68500 1.000 141.75000 5 LEU D C 1
ATOM 10278 O O . LEU D 1 5 ? 116.09900 136.10600 124.75400 1.000 145.99000 5 LEU D O 1
ATOM 10294 N N . LEU D 1 6 ? 116.75200 136.02200 126.91000 1.000 137.35000 6 LEU D N 1
ATOM 10295 C CA . LEU D 1 6 ? 115.89900 134.90500 127.24600 1.000 148.72000 6 LEU D CA 1
ATOM 10296 C C . LEU D 1 6 ? 114.45000 135.31900 127.15100 1.000 152.53000 6 LEU D C 1
ATOM 10297 O O . LEU D 1 6 ? 113.62300 134.53100 126.69100 1.000 156.21000 6 LEU D O 1
ATOM 10313 N N . ARG D 1 7 ? 114.13800 136.55300 127.55800 1.000 141.23000 7 ARG D N 1
ATOM 10314 C CA . ARG D 1 7 ? 112.77700 137.04000 127.44700 1.000 147.80000 7 ARG D CA 1
ATOM 10315 C C . ARG D 1 7 ? 112.33100 137.04100 125.99800 1.000 152.03000 7 ARG D C 1
ATOM 10316 O O . ARG D 1 7 ? 111.23000 136.57200 125.69300 1.000 153.85000 7 ARG D O 1
ATOM 10337 N N . ARG D 1 8 ? 113.19000 137.52400 125.09700 1.000 162.00000 8 ARG D N 1
ATOM 10338 C CA . ARG D 1 8 ? 112.81600 137.57700 123.69200 1.000 158.57000 8 ARG D CA 1
ATOM 10339 C C . ARG D 1 8 ? 112.59700 136.17600 123.12600 1.000 159.50000 8 ARG D C 1
ATOM 10340 O O . ARG D 1 8 ? 111.66700 135.95000 122.34000 1.000 142.81000 8 ARG D O 1
ATOM 10361 N N . SER D 1 9 ? 113.44100 135.22700 123.54200 1.000 143.36000 9 SER D N 1
ATOM 10362 C CA . SER D 1 9 ? 113.33200 133.85600 123.07600 1.000 151.49000 9 SER D CA 1
ATOM 10363 C C . SER D 1 9 ? 112.00400 133.25000 123.55000 1.000 143.43000 9 SER D C 1
ATOM 10364 O O . SER D 1 9 ? 111.31800 132.57100 122.77300 1.000 132.70000 9 SER D O 1
ATOM 10372 N N . ARG D 1 10 ? 111.61900 133.51400 124.81300 1.000 151.26000 10 ARG D N 1
ATOM 10373 C CA . ARG D 1 10 ? 110.35400 133.00000 125.32700 1.000 150.17000 10 ARG D CA 1
ATOM 10374 C C . ARG D 1 10 ? 109.17300 133.56600 124.54700 1.000 136.56000 10 ARG D C 1
ATOM 10375 O O . ARG D 1 10 ? 108.22300 132.83600 124.25100 1.000 130.97000 10 ARG D O 1
ATOM 10396 N N . GLU D 1 11 ? 109.23300 134.85700 124.20100 1.000 138.33000 11 GLU D N 1
ATOM 10397 C CA . GLU D 1 11 ? 108.14600 135.48800 123.46600 1.000 143.29000 11 GLU D CA 1
ATOM 10398 C C . GLU D 1 11 ? 107.99200 134.84500 122.09400 1.000 137.80000 11 GLU D C 1
ATOM 10399 O O . GLU D 1 11 ? 106.86600 134.59300 121.64200 1.000 13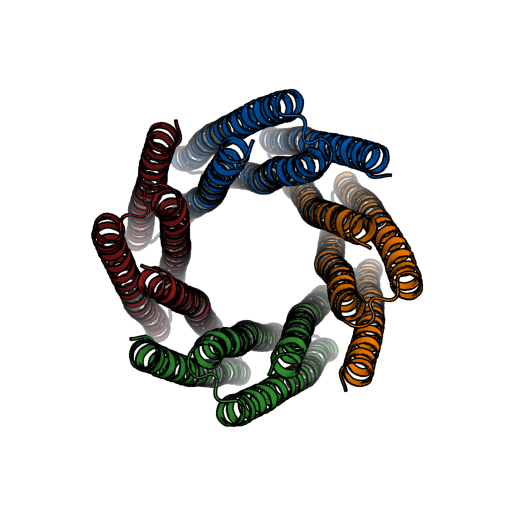5.71000 11 GLU D O 1
ATOM 10411 N N . TYR D 1 12 ? 109.11200 134.52500 121.44900 1.000 138.63000 12 TYR D N 1
ATOM 10412 C CA . TYR D 1 12 ? 109.05400 133.85500 120.16700 1.000 142.23000 12 TYR D CA 1
ATOM 10413 C C . TYR D 1 12 ? 108.42900 132.47600 120.32400 1.000 132.24000 12 TYR D C 1
ATOM 10414 O O . TYR D 1 12 ? 107.57300 132.09500 119.53100 1.000 129.83000 12 TYR D O 1
ATOM 10432 N N . LEU D 1 13 ? 108.81900 131.72500 121.35200 1.000 131.85000 13 LEU D N 1
ATOM 10433 C CA . LEU D 1 13 ? 108.23100 130.405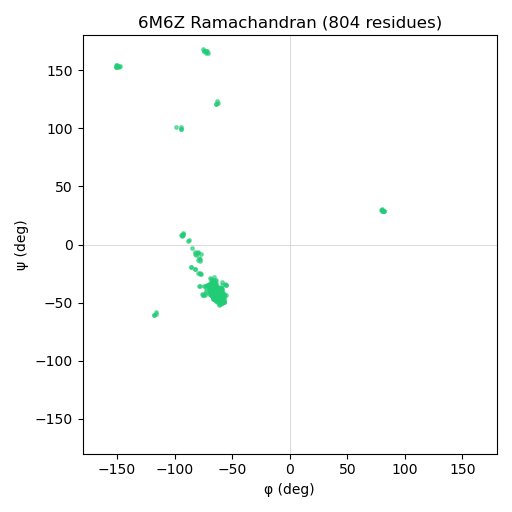00 121.54200 1.000 136.79000 13 LEU D CA 1
ATOM 10434 C C . LEU D 1 13 ? 106.72800 130.49600 121.71500 1.000 126.98000 13 LEU D C 1
ATOM 10435 O O . LEU D 1 13 ? 105.99900 129.64600 121.18700 1.000 124.17000 13 LEU D O 1
ATOM 10451 N N . LYS D 1 14 ? 106.24600 131.50100 122.44400 1.000 124.61000 14 LYS D N 1
ATOM 10452 C CA . LYS D 1 14 ? 104.80900 131.64300 122.58300 1.000 129.62000 14 LYS D CA 1
ATOM 10453 C C . LYS D 1 14 ? 104.18800 131.87700 121.20100 1.000 120.02000 14 LYS D C 1
ATOM 10454 O O . LYS D 1 14 ? 103.16800 131.26400 120.86800 1.000 112.96000 14 LYS D O 1
ATOM 10473 N N . LYS D 1 15 ? 104.83300 132.71200 120.37100 1.000 122.27000 15 LYS D N 1
ATOM 10474 C CA . LYS D 1 15 ? 104.33200 132.97200 119.02700 1.000 124.76000 15 LYS D CA 1
ATOM 10475 C C . LYS D 1 15 ? 104.26400 131.70200 118.20500 1.000 118.79000 15 LYS D C 1
ATOM 10476 O O . LYS D 1 15 ? 103.29000 131.49000 117.48600 1.000 110.73000 15 LYS D O 1
ATOM 10495 N N . VAL D 1 16 ? 105.28200 130.85600 118.31200 1.000 119.83000 16 VAL D N 1
ATOM 10496 C CA . VAL D 1 16 ? 105.31100 129.62500 117.54800 1.000 126.61000 16 VAL D CA 1
ATOM 10497 C C . VAL D 1 16 ? 104.18000 128.72700 117.95900 1.000 119.21000 16 VAL D C 1
ATOM 10498 O O . VAL D 1 16 ? 103.54500 128.10400 117.10000 1.000 118.35000 16 VAL D O 1
ATOM 10511 N N . ALA D 1 17 ? 103.93400 128.62100 119.26000 1.000 116.14000 17 ALA D N 1
ATOM 10512 C CA . ALA D 1 17 ? 102.83200 127.79700 119.69100 1.000 118.28000 17 ALA D CA 1
ATOM 10513 C C . ALA D 1 17 ? 101.53100 128.32400 119.10400 1.000 111.53000 17 ALA D C 1
ATOM 10514 O O . ALA D 1 17 ? 100.70500 127.54300 118.63500 1.000 110.58000 17 ALA D O 1
ATOM 10521 N N . LEU D 1 18 ? 101.37700 129.64900 119.04400 1.000 108.31000 18 LEU D N 1
ATOM 10522 C CA . LEU D 1 18 ? 100.16500 130.21800 118.48300 1.000 111.61000 18 LEU D CA 1
ATOM 10523 C C . LEU D 1 18 ? 100.04800 129.91200 117.00400 1.000 109.95000 18 LEU D C 1
ATOM 10524 O O . LEU D 1 18 ? 98.95500 129.60800 116.53000 1.000 101.74000 18 LEU D O 1
ATOM 10540 N N . ILE D 1 19 ? 101.16400 129.92400 116.27900 1.000 109.18000 19 ILE D N 1
ATOM 10541 C CA . ILE D 1 19 ? 101.12100 129.63400 114.85300 1.000 122.31000 19 ILE D CA 1
ATOM 10542 C C . ILE D 1 19 ? 100.63100 128.22400 114.62500 1.000 112.60000 19 ILE D C 1
ATOM 10543 O O . ILE D 1 19 ? 99.75900 127.99300 113.78100 1.000 113.82000 19 ILE D O 1
ATOM 10559 N N . GLN D 1 20 ? 101.17700 127.27200 115.37100 1.000 115.80000 20 GLN D N 1
ATOM 10560 C CA . GLN D 1 20 ? 100.75000 125.90100 115.19200 1.000 119.66000 20 GLN D CA 1
ATOM 10561 C C . GLN D 1 20 ? 99.30100 125.68500 115.61200 1.000 113.35000 20 GLN D C 1
ATOM 10562 O O . GLN D 1 20 ? 98.58100 124.93000 114.95300 1.000 112.36000 20 GLN D O 1
ATOM 10576 N N . LEU D 1 21 ? 98.84900 126.36000 116.67000 1.000 112.76000 21 LEU D N 1
ATOM 10577 C CA . LEU D 1 21 ? 97.47100 126.20800 117.10500 1.000 115.37000 21 LEU D CA 1
ATOM 10578 C C . LEU D 1 21 ? 96.52000 126.72700 116.04700 1.000 111.37000 21 LEU D C 1
ATOM 10579 O O . LEU D 1 21 ? 95.47100 126.12100 115.80300 1.000 106.62000 21 LEU D O 1
ATOM 10595 N N . VAL D 1 22 ? 96.88200 127.83500 115.40300 1.000 107.09000 22 VAL D N 1
ATOM 10596 C CA . VAL D 1 22 ? 96.04300 128.38900 114.36400 1.000 112.32000 22 VAL D CA 1
ATOM 10597 C C . VAL D 1 22 ? 95.99400 127.48500 113.16300 1.000 106.20000 22 VAL D C 1
ATOM 10598 O O . VAL D 1 22 ? 94.91400 127.26500 112.61900 1.000 104.43000 22 VAL D O 1
ATOM 10611 N N . ILE D 1 23 ? 97.13300 126.95100 112.73300 1.000 110.29000 23 ILE D N 1
ATOM 10612 C CA . ILE D 1 23 ? 97.08400 126.11500 111.55500 1.000 112.62000 23 ILE D CA 1
ATOM 10613 C C . ILE D 1 23 ? 96.26400 124.88500 111.84000 1.000 113.40000 23 ILE D C 1
ATOM 10614 O O . ILE D 1 23 ? 95.44900 124.49200 111.00300 1.000 108.47000 23 ILE D O 1
ATOM 10630 N N . ALA D 1 24 ? 96.48700 124.24500 112.98900 1.000 113.40000 24 ALA D N 1
ATOM 10631 C CA . ALA D 1 24 ? 95.73500 123.05200 113.29800 1.000 119.78000 24 ALA D CA 1
ATOM 10632 C C . ALA D 1 24 ? 94.25300 123.35300 113.36700 1.000 110.44000 24 ALA D C 1
ATOM 10633 O O . ALA D 1 24 ? 93.44800 122.58700 112.84300 1.000 111.30000 24 ALA D O 1
ATOM 10640 N N . PHE D 1 25 ? 93.88300 124.50000 113.94000 1.000 107.38000 25 PHE D N 1
ATOM 10641 C CA . PHE D 1 25 ? 92.48800 124.86600 114.01800 1.000 105.96000 25 PHE D CA 1
ATOM 10642 C C . PHE D 1 25 ? 91.87800 124.98200 112.64800 1.000 106.00000 25 PHE D C 1
ATOM 10643 O O . PHE D 1 25 ? 90.82300 124.40100 112.38300 1.000 112.28000 25 PHE D O 1
ATOM 10660 N N . VAL D 1 26 ? 92.54400 125.71400 111.76700 1.000 105.53000 26 VAL D N 1
ATOM 10661 C CA . VAL D 1 26 ? 92.01900 125.93300 110.44300 1.000 110.89000 26 VAL D CA 1
ATOM 10662 C C . VAL D 1 26 ? 91.90900 124.62900 109.69900 1.000 109.83000 26 VAL D C 1
ATOM 10663 O O . VAL D 1 26 ? 90.92200 124.41300 108.99200 1.000 108.11000 26 VAL D O 1
ATOM 10676 N N . PHE D 1 27 ? 92.92000 123.77000 109.81400 1.000 113.73000 27 PHE D N 1
ATOM 10677 C CA . PHE D 1 27 ? 92.86800 122.49200 109.14700 1.000 115.22000 27 PHE D CA 1
ATOM 10678 C C . PHE D 1 27 ? 91.65500 121.71100 109.60100 1.000 111.72000 27 PHE D C 1
ATOM 10679 O O . PHE D 1 27 ? 90.94100 121.13800 108.78100 1.000 117.50000 27 PHE D O 1
ATOM 10696 N N . LEU D 1 28 ? 91.42700 121.64100 110.90700 1.000 122.54000 28 LEU D N 1
ATOM 10697 C CA . LEU D 1 28 ? 90.31100 120.86500 111.39700 1.000 116.98000 28 LEU D CA 1
ATOM 10698 C C . LEU D 1 28 ? 88.99800 121.44900 110.89800 1.000 111.29000 28 LEU D C 1
ATOM 10699 O O . LEU D 1 28 ? 88.09100 120.69800 110.53600 1.000 113.22000 28 LEU D O 1
ATOM 10715 N N . ILE D 1 29 ? 88.88800 122.77200 110.81400 1.000 112.22000 29 ILE D N 1
ATOM 10716 C CA . ILE D 1 29 ? 87.65400 123.33500 110.29800 1.000 117.89000 29 ILE D CA 1
ATOM 10717 C C . ILE D 1 29 ? 87.48800 122.92800 108.84600 1.000 114.78000 29 ILE D C 1
ATOM 10718 O O . ILE D 1 29 ? 86.38500 122.57900 108.42600 1.000 118.86000 29 ILE D O 1
ATOM 10734 N N . LEU D 1 30 ? 88.57200 122.96800 108.07400 1.000 114.82000 30 LEU D N 1
ATOM 10735 C CA . LEU D 1 30 ? 88.52500 122.57000 106.68100 1.000 116.52000 30 LEU D CA 1
ATOM 10736 C C . LEU D 1 30 ? 88.06600 121.13000 106.54600 1.000 117.25000 30 LEU D C 1
ATOM 10737 O O . LEU D 1 30 ? 87.20800 120.82400 105.72100 1.000 117.18000 30 LEU D O 1
ATOM 10753 N N . LEU D 1 31 ? 88.60600 120.25300 107.38500 1.000 113.43000 31 LEU D N 1
ATOM 10754 C CA . LEU D 1 31 ? 88.26900 118.84600 107.37000 1.000 115.62000 31 LEU D CA 1
ATOM 10755 C C . LEU D 1 31 ? 86.77900 118.67700 107.57100 1.000 116.90000 31 LEU D C 1
ATOM 10756 O O . LEU D 1 31 ? 86.12100 117.95700 106.81000 1.000 118.07000 31 LEU D O 1
ATOM 10772 N N . ILE D 1 32 ? 86.23400 119.38000 108.55200 1.000 115.25000 32 ILE D N 1
ATOM 10773 C CA . ILE D 1 32 ? 84.82600 119.28800 108.86000 1.000 114.30000 32 ILE D CA 1
ATOM 10774 C C . ILE D 1 32 ? 83.95200 119.80900 107.73300 1.000 123.44000 32 ILE D C 1
ATOM 10775 O O . ILE D 1 32 ? 82.98600 119.14900 107.34300 1.000 116.37000 32 ILE D O 1
ATOM 10791 N N . LEU D 1 33 ? 84.28700 120.97100 107.19100 1.000 119.40000 33 LEU D N 1
ATOM 10792 C CA . LEU D 1 33 ? 83.46900 121.54600 106.14400 1.000 116.24000 33 LEU D CA 1
ATOM 10793 C C . LEU D 1 33 ? 83.48600 120.72500 104.87000 1.000 128.38000 33 LEU D C 1
ATOM 10794 O O . LEU D 1 33 ? 82.44300 120.54300 104.22900 1.000 120.81000 33 LEU D O 1
ATOM 10810 N N . LEU D 1 34 ? 84.64700 120.18300 104.50600 1.000 114.08000 34 LEU D N 1
ATOM 10811 C CA . LEU D 1 34 ? 84.70700 119.41900 103.28000 1.000 122.70000 34 LEU D CA 1
ATOM 10812 C C . LEU D 1 34 ? 83.96000 118.11700 103.47700 1.000 121.95000 34 LEU D C 1
ATOM 10813 O O . LEU D 1 34 ? 83.30000 117.63000 102.55100 1.000 127.69000 34 LEU D O 1
ATOM 10829 N N . SER D 1 35 ? 84.02200 117.55700 104.68900 1.000 117.50000 35 SER D N 1
ATOM 10830 C CA . SER D 1 35 ? 83.31800 116.32400 104.94600 1.000 122.84000 35 SER D CA 1
ATOM 10831 C C . SER D 1 35 ? 81.83000 116.56200 104.83500 1.000 119.31000 35 SER D C 1
ATOM 10832 O O . SER D 1 35 ? 81.11800 115.76000 104.23200 1.000 130.06000 35 SER D O 1
ATOM 10840 N N . TRP D 1 36 ? 81.35800 117.70000 105.33600 1.000 115.23000 36 TRP D N 1
ATOM 10841 C CA . TRP D 1 36 ? 79.94700 117.99300 105.24200 1.000 135.49000 36 TRP D CA 1
ATOM 10842 C C . TRP D 1 36 ? 79.50400 118.09400 103.79300 1.000 128.95000 36 TRP D C 1
ATOM 10843 O O . TRP D 1 36 ? 78.44000 117.57600 103.44500 1.000 119.84000 36 TRP D O 1
ATOM 10864 N N . ARG D 1 37 ? 80.31600 118.73300 102.93700 1.000 116.77000 37 ARG D N 1
ATOM 10865 C CA . ARG D 1 37 ? 79.93500 118.84100 101.53700 1.000 131.70000 37 ARG D CA 1
ATOM 10866 C C . ARG D 1 37 ? 79.85500 117.46800 100.88600 1.000 126.16000 37 ARG D C 1
ATOM 10867 O O . ARG D 1 37 ? 78.92900 117.20500 100.11500 1.000 122.92000 37 ARG D O 1
ATOM 10888 N N . SER D 1 38 ? 80.79200 116.58400 101.22300 1.000 132.20000 38 SER D N 1
ATOM 10889 C CA . SER D 1 38 ? 80.81400 115.24300 100.66200 1.000 134.53000 38 SER D CA 1
ATOM 10890 C C . SER D 1 38 ? 79.54900 114.48600 101.02100 1.000 126.38000 38 SER D C 1
ATOM 10891 O O . SER D 1 38 ? 78.93800 113.81900 100.17300 1.000 126.29000 38 SER D O 1
ATOM 10899 N N . GLU D 1 39 ? 79.14200 114.60400 102.28200 1.000 120.85000 39 GLU D N 1
ATOM 10900 C CA . GLU D 1 39 ? 77.95700 113.92800 102.76300 1.000 129.59000 39 GLU D CA 1
ATOM 10901 C C . GLU D 1 39 ? 76.72000 114.44900 102.06600 1.000 129.71000 39 GLU D C 1
ATOM 10902 O O . GLU D 1 39 ? 75.84400 113.66300 101.69300 1.000 120.22000 39 GLU D O 1
ATOM 10914 N N . GLU D 1 40 ? 76.66800 115.75700 101.82500 1.000 117.58000 40 GLU D N 1
ATOM 10915 C CA . GLU D 1 40 ? 75.53600 116.33000 101.12700 1.000 127.67000 40 GLU D CA 1
ATOM 10916 C C . GLU D 1 40 ? 75.48500 115.83600 99.69000 1.000 130.43000 40 GLU D C 1
ATOM 10917 O O . GLU D 1 40 ? 74.40200 115.54200 99.18500 1.000 143.43000 40 GLU D O 1
ATOM 10929 N N . LEU D 1 41 ? 76.64100 115.68400 99.03900 1.000 137.08000 41 LEU D N 1
ATOM 10930 C CA . LEU D 1 41 ? 76.63700 115.18800 97.66900 1.000 143.15000 41 LEU D CA 1
ATOM 10931 C C . LEU D 1 41 ? 76.13300 113.76200 97.60700 1.000 141.58000 41 LEU D C 1
ATOM 10932 O O . LEU D 1 41 ? 75.32600 113.42900 96.73600 1.000 142.85000 41 LEU D O 1
ATOM 10948 N N . ILE D 1 42 ? 76.54000 112.92700 98.56300 1.000 131.51000 42 ILE D N 1
ATOM 10949 C CA . ILE D 1 42 ? 76.08000 111.55000 98.53400 1.000 148.29000 42 ILE D CA 1
ATOM 10950 C C . ILE D 1 42 ? 74.58900 111.52700 98.77800 1.000 149.97000 42 ILE D C 1
ATOM 10951 O O . ILE D 1 42 ? 73.87300 110.75800 98.13000 1.000 143.00000 42 ILE D O 1
ATOM 10967 N N . ARG D 1 43 ? 74.12000 112.32700 99.74300 1.000 134.04000 43 ARG D N 1
ATOM 10968 C CA . ARG D 1 43 ? 72.70900 112.3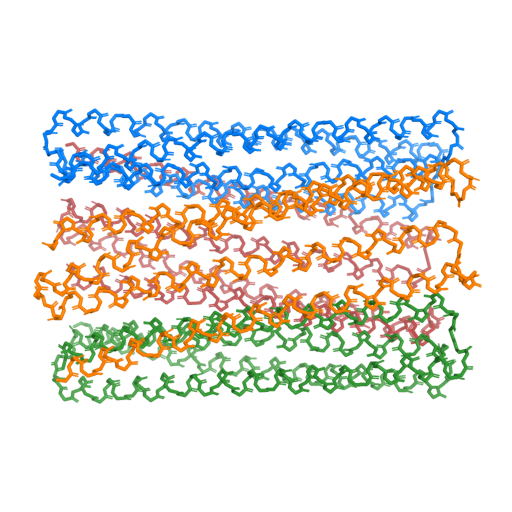7400 100.04800 1.000 142.51000 43 ARG D CA 1
ATOM 10969 C C . ARG D 1 43 ? 71.92000 112.74300 98.80800 1.000 150.55000 43 ARG D C 1
ATOM 10970 O O . ARG D 1 43 ? 70.90900 112.10100 98.51700 1.000 150.50000 43 ARG D O 1
ATOM 10991 N N . GLU D 1 44 ? 72.38700 113.72600 98.03600 1.000 141.88000 44 GLU D N 1
ATOM 10992 C CA . GLU D 1 44 ? 71.65100 114.04700 96.83700 1.000 150.79000 44 GLU D CA 1
ATOM 10993 C C . GLU D 1 44 ? 71.66100 112.91000 95.84200 1.000 150.02000 44 GLU D C 1
ATOM 10994 O O . GLU D 1 44 ? 70.63500 112.64500 95.22800 1.000 148.99000 44 GLU D O 1
ATOM 11006 N N . LEU D 1 45 ? 72.77800 112.19800 95.69000 1.000 148.83000 45 LEU D N 1
ATOM 11007 C CA . LEU D 1 45 ? 72.78300 111.14500 94.69000 1.000 153.01000 45 LEU D CA 1
ATOM 11008 C C . LEU D 1 45 ? 71.78200 110.06800 95.06700 1.000 152.77000 45 LEU D C 1
ATOM 11009 O O . LEU D 1 45 ? 71.07600 109.53400 94.19700 1.000 160.56000 45 LEU D O 1
ATOM 11025 N N . GLU D 1 46 ? 71.69700 109.75700 96.36500 1.000 154.27000 46 GLU D N 1
ATOM 11026 C CA . GLU D 1 46 ? 70.76800 108.74200 96.83000 1.000 154.61000 46 GLU D CA 1
ATOM 11027 C C . GLU D 1 46 ? 69.32300 109.15100 96.61500 1.000 155.91000 46 GLU D C 1
ATOM 11028 O O . GLU D 1 46 ? 68.51900 108.35000 96.13600 1.000 153.37000 46 GLU D O 1
ATOM 11040 N N . GLU D 1 47 ? 68.99900 110.40400 96.92600 1.000 153.89000 47 GLU D N 1
ATOM 11041 C CA . GLU D 1 47 ? 67.64500 110.91900 96.76700 1.000 153.66000 47 GLU D CA 1
ATOM 11042 C C . GLU D 1 47 ? 67.24300 111.03700 95.30100 1.000 157.14000 47 GLU D C 1
ATOM 11043 O O . GLU D 1 47 ? 66.09000 110.79800 94.93800 1.000 164.60000 47 GLU D O 1
ATOM 11055 N N . LYS D 1 48 ? 68.20700 111.40300 94.46000 1.000 155.94000 48 LYS D N 1
ATOM 11056 C CA . LYS D 1 48 ? 67.99800 111.58900 93.03500 1.000 165.67000 48 LYS D CA 1
ATOM 11057 C C . LYS D 1 48 ? 67.97800 110.27600 92.26000 1.000 164.85000 48 LYS D C 1
ATOM 11058 O O . LYS D 1 48 ? 67.38300 110.21100 91.18300 1.000 178.51000 48 LYS D O 1
ATOM 11077 N N . GLY D 1 49 ? 68.60900 109.21900 92.78900 1.000 172.22000 49 GLY D N 1
ATOM 11078 C CA . GLY D 1 49 ? 68.66900 107.95700 92.06500 1.000 167.46000 49 GLY D CA 1
ATOM 11079 C C . GLY D 1 49 ? 69.76600 108.00700 91.01200 1.000 172.20000 49 GLY D C 1
ATOM 11080 O O . GLY D 1 49 ? 69.67800 107.38000 89.95700 1.000 172.90000 49 GLY D O 1
ATOM 11084 N N . ALA D 1 50 ? 70.80500 108.79100 91.30100 1.000 172.88000 50 ALA D N 1
ATOM 11085 C CA . ALA D 1 50 ? 71.93000 109.00200 90.40500 1.000 165.82000 50 ALA D CA 1
ATOM 11086 C C . ALA D 1 50 ? 72.96700 107.88300 90.48000 1.000 170.02000 50 ALA D C 1
ATOM 11087 O O . ALA D 1 50 ? 73.92400 107.87400 89.70400 1.000 161.69000 50 ALA D O 1
ATOM 11094 N N . ALA D 1 51 ? 72.79000 106.96000 91.41900 1.000 168.11000 51 ALA D N 1
ATOM 11095 C CA . ALA D 1 51 ? 73.71700 105.85900 91.63700 1.000 165.97000 51 ALA D CA 1
ATOM 11096 C C . ALA D 1 51 ? 72.95500 104.64700 92.18900 1.000 163.44000 51 ALA D C 1
ATOM 11097 O O . ALA D 1 51 ? 71.90300 104.79100 92.82300 1.000 165.25000 51 ALA D O 1
ATOM 11104 N N . SER D 1 52 ? 73.49400 103.45100 91.94900 1.000 158.26000 52 SER D N 1
ATOM 11105 C CA . SER D 1 52 ? 72.89400 102.20700 92.44200 1.000 153.47000 52 SER D CA 1
ATOM 11106 C C . SER D 1 52 ? 73.15800 102.07400 93.91500 1.000 158.81000 52 SER D C 1
ATOM 11107 O O . SER D 1 52 ? 73.97900 102.80700 94.46600 1.000 151.47000 52 SER D O 1
ATOM 11115 N N . GLU D 1 53 ? 72.48700 101.13800 94.57100 1.000 152.07000 53 GLU D N 1
ATOM 11116 C CA . GLU D 1 53 ? 72.68700 100.97700 95.99600 1.000 154.76000 53 GLU D CA 1
ATOM 11117 C C . GLU D 1 53 ? 74.11100 100.57500 96.31500 1.000 147.24000 53 GLU D C 1
ATOM 11118 O O . GLU D 1 53 ? 74.68700 101.05500 97.29200 1.000 148.16000 53 GLU D O 1
ATOM 11130 N N . ALA D 1 54 ? 74.69000 99.69900 95.49500 1.000 153.89000 54 ALA D N 1
ATOM 11131 C CA . ALA D 1 54 ? 76.05800 99.27500 95.74000 1.000 151.04000 54 ALA D CA 1
ATOM 11132 C C . ALA D 1 54 ? 77.01300 100.42900 95.51400 1.000 142.01000 54 ALA D C 1
ATOM 11133 O O . ALA D 1 54 ? 77.97400 100.60100 96.26600 1.000 141.86000 54 ALA D O 1
ATOM 11140 N N . GLU D 1 55 ? 76.73800 101.25500 94.50400 1.000 145.67000 55 GLU D N 1
ATOM 11141 C CA . GLU D 1 55 ? 77.60300 102.39000 94.24600 1.000 145.17000 55 GLU D CA 1
ATOM 11142 C C . GLU D 1 55 ? 77.53800 103.38000 95.39200 1.000 140.79000 55 GLU D C 1
ATOM 11143 O O . GLU D 1 55 ? 78.56900 103.90600 95.81400 1.000 135.90000 55 GLU D O 1
ATOM 11155 N N . LEU D 1 56 ? 76.34600 103.59400 95.93800 1.000 140.95000 56 LEU D N 1
ATOM 11156 C CA . LEU D 1 56 ? 76.18800 104.50600 97.04900 1.000 137.10000 56 LEU D CA 1
ATOM 11157 C C . LEU D 1 56 ? 76.87900 103.97000 98.27700 1.000 132.55000 56 LEU D C 1
ATOM 11158 O O . LEU D 1 56 ? 77.52200 104.73500 98.99400 1.000 127.24000 56 LEU D O 1
ATOM 11174 N N . ALA D 1 57 ? 76.78500 102.66100 98.52500 1.000 133.81000 57 ALA D N 1
ATOM 11175 C CA . ALA D 1 57 ? 77.45600 102.10800 99.68200 1.000 137.92000 57 ALA D CA 1
ATOM 11176 C C . ALA D 1 57 ? 78.95100 102.28400 99.55400 1.000 133.22000 57 ALA D C 1
ATOM 11177 O O . ALA D 1 57 ? 79.61700 102.66100 100.51900 1.000 128.34000 57 ALA D O 1
ATOM 11184 N N . ARG D 1 58 ? 79.48200 102.07800 98.34800 1.000 130.27000 58 ARG D N 1
ATOM 11185 C CA . ARG D 1 58 ? 80.90500 102.22900 98.16100 1.000 132.32000 58 ARG D CA 1
ATOM 11186 C C . ARG D 1 58 ? 81.33000 103.66500 98.35900 1.000 125.79000 58 ARG D C 1
ATOM 11187 O O . ARG D 1 58 ? 82.36200 103.91100 98.97800 1.000 118.90000 58 ARG D O 1
ATOM 11208 N N . MET D 1 59 ? 80.54000 104.61900 97.87300 1.000 127.73000 59 MET D N 1
ATOM 11209 C CA . MET D 1 59 ? 80.89700 106.01300 98.04900 1.000 132.38000 59 MET D CA 1
ATOM 11210 C C . MET D 1 59 ? 80.86300 106.40800 99.51300 1.000 122.29000 59 MET D C 1
ATOM 11211 O O . MET D 1 59 ? 81.72000 107.17600 99.95900 1.000 115.95000 59 MET D O 1
ATOM 11225 N N . LYS D 1 60 ? 79.91400 105.86300 100.27500 1.000 119.28000 60 LYS D N 1
ATOM 11226 C CA . LYS D 1 60 ? 79.85100 106.15700 101.69100 1.000 119.35000 60 LYS D CA 1
ATOM 11227 C C . LYS D 1 60 ? 81.08300 105.59900 102.37600 1.000 120.70000 60 LYS D C 1
ATOM 11228 O O . LYS D 1 60 ? 81.67900 106.26800 103.21900 1.000 117.47000 60 LYS D O 1
ATOM 11247 N N . GLN D 1 61 ? 81.51200 104.40300 101.98100 1.000 123.41000 61 GLN D N 1
ATOM 11248 C CA . GLN D 1 61 ? 82.69700 103.81500 102.57300 1.000 114.02000 61 GLN D CA 1
ATOM 11249 C C . GLN D 1 61 ? 83.94900 104.60100 102.23100 1.000 111.96000 61 GLN D C 1
ATOM 11250 O O . GLN D 1 61 ? 84.81100 104.79700 103.09400 1.000 109.13000 61 GLN D O 1
ATOM 11264 N N . GLN D 1 62 ? 84.04100 105.09100 100.99400 1.000 113.90000 62 GLN D N 1
ATOM 11265 C CA . GLN D 1 62 ? 85.20100 105.85200 100.56500 1.000 118.11000 62 GLN D CA 1
ATOM 11266 C C . GLN D 1 62 ? 85.27700 107.14300 101.34200 1.000 113.26000 62 GLN D C 1
ATOM 11267 O O . GLN D 1 62 ? 86.35600 107.54500 101.78200 1.000 103.72000 62 GLN D O 1
ATOM 11281 N N . HIS D 1 63 ? 84.12100 107.75700 101.56600 1.000 113.94000 63 HIS D N 1
ATOM 11282 C CA . HIS D 1 63 ? 84.02200 108.96700 102.34100 1.000 114.44000 63 HIS D CA 1
ATOM 11283 C C . HIS D 1 63 ? 84.50600 108.76000 103.75200 1.000 111.65000 63 HIS D C 1
ATOM 11284 O O . HIS D 1 63 ? 85.35200 109.51300 104.24800 1.000 107.17000 63 HIS D O 1
ATOM 11298 N N . MET D 1 64 ? 83.99400 107.71700 104.39700 1.000 116.79000 64 MET D N 1
ATOM 11299 C CA . MET D 1 64 ? 84.35700 107.44100 105.76400 1.000 120.38000 64 MET D CA 1
ATOM 11300 C C . MET D 1 64 ? 85.83600 107.16300 105.88800 1.000 114.31000 64 MET D C 1
ATOM 11301 O O . MET D 1 64 ? 86.49600 107.68100 106.79500 1.000 106.89000 64 MET D O 1
ATOM 11315 N N . THR D 1 65 ? 86.38200 106.42300 104.93100 1.000 107.40000 65 THR D N 1
ATOM 11316 C CA . THR D 1 65 ? 87.78300 106.09200 104.95800 1.000 117.64000 65 THR D CA 1
ATOM 11317 C C . THR D 1 65 ? 88.63500 107.32600 104.81000 1.000 106.54000 65 THR D C 1
ATOM 11318 O O . THR D 1 65 ? 89.59300 107.50300 105.56100 1.000 104.76000 65 THR D O 1
ATOM 11329 N N . ALA D 1 66 ? 88.30100 108.18700 103.85100 1.000 107.66000 66 ALA D N 1
ATOM 11330 C CA . ALA D 1 66 ? 89.09700 109.37300 103.63300 1.000 113.48000 66 ALA D CA 1
ATOM 11331 C C . ALA D 1 66 ? 89.07400 110.26100 104.85700 1.000 105.65000 66 ALA D C 1
ATOM 11332 O O . ALA D 1 66 ? 90.10400 110.82600 105.23800 1.000 106.38000 66 ALA D O 1
ATOM 11339 N N . TYR D 1 67 ? 87.91000 110.35800 105.49600 1.000 104.35000 67 TYR D N 1
ATOM 11340 C CA . TYR D 1 67 ? 87.77800 111.14800 106.69400 1.000 113.53000 67 TYR D CA 1
ATOM 11341 C C . TYR D 1 67 ? 88.67100 110.62900 107.78100 1.000 110.57000 67 TYR D C 1
ATOM 11342 O O . TYR D 1 67 ? 89.40300 111.39500 108.40300 1.000 110.40000 67 TYR D O 1
ATOM 11360 N N . LEU D 1 68 ? 88.62400 109.32300 108.01700 1.000 109.58000 68 LEU D N 1
ATOM 11361 C CA . LEU D 1 68 ? 89.40800 108.74000 109.07700 1.000 106.77000 68 LEU D CA 1
ATOM 11362 C C . LEU D 1 68 ? 90.87800 108.94000 108.81900 1.000 100.61000 68 LEU D C 1
ATOM 11363 O O . LEU D 1 68 ? 91.64200 109.19200 109.75100 1.000 99.18000 68 LEU D O 1
ATOM 11379 N N . GLN D 1 69 ? 91.30200 108.79400 107.57000 1.000 99.76000 69 GLN D N 1
ATOM 11380 C CA . GLN D 1 69 ? 92.70500 108.94700 107.27300 1.000 108.62000 69 GLN D CA 1
ATOM 11381 C C . GLN D 1 69 ? 93.16200 110.36700 107.50700 1.000 102.37000 69 GLN D C 1
ATOM 11382 O O . GLN D 1 69 ? 94.23100 110.58700 108.08700 1.000 98.11000 69 GLN D O 1
ATOM 11396 N N . ALA D 1 70 ? 92.36200 111.34400 107.08000 1.000 103.76000 70 ALA D N 1
ATOM 11397 C CA . ALA D 1 70 ? 92.75000 112.72300 107.26600 1.000 108.05000 70 ALA D CA 1
ATOM 11398 C C . ALA D 1 70 ? 92.72600 113.09600 108.72300 1.000 107.08000 70 ALA D C 1
ATOM 11399 O O . ALA D 1 70 ? 93.58300 113.84600 109.18900 1.000 111.02000 70 ALA D O 1
ATOM 11406 N N . ALA D 1 71 ? 91.73400 112.58500 109.45000 1.000 105.55000 71 ALA D N 1
ATOM 11407 C CA . ALA D 1 71 ? 91.59800 112.89600 110.84900 1.000 111.84000 71 ALA D CA 1
ATOM 11408 C C . ALA D 1 71 ? 92.74600 112.31000 111.62200 1.000 109.35000 71 ALA D C 1
ATOM 11409 O O . ALA D 1 71 ? 93.34700 112.99500 112.44400 1.000 110.10000 71 ALA D O 1
ATOM 11416 N N . LEU D 1 72 ? 93.13300 111.08400 111.28300 1.000 98.06000 72 LEU D N 1
ATOM 11417 C CA . LEU D 1 72 ? 94.20100 110.43100 111.98800 1.000 109.14000 72 LEU D CA 1
ATOM 11418 C C . LEU D 1 72 ? 95.50600 111.11300 111.68600 1.000 103.15000 72 LEU D C 1
ATOM 11419 O O . LEU D 1 72 ? 96.32700 111.28700 112.58700 1.000 105.83000 72 LEU D O 1
ATOM 11435 N N . THR D 1 73 ? 95.71000 111.51400 110.43300 1.000 97.61000 73 THR D N 1
ATOM 11436 C CA . THR D 1 73 ? 96.93400 112.19100 110.08500 1.000 104.06000 73 THR D CA 1
ATOM 11437 C C . THR D 1 73 ? 96.99200 113.51100 110.82200 1.000 103.44000 73 THR D C 1
ATOM 11438 O O . THR D 1 73 ? 98.04100 113.88700 111.33900 1.000 102.34000 73 THR D O 1
ATOM 11449 N N . ALA D 1 74 ? 95.87900 114.24200 110.86500 1.000 103.40000 74 ALA D N 1
ATOM 11450 C CA . ALA D 1 74 ? 95.87700 115.51100 111.55100 1.000 109.34000 74 ALA D CA 1
ATOM 11451 C C . ALA D 1 74 ? 96.19900 115.32200 113.01300 1.000 107.23000 74 ALA D C 1
ATOM 11452 O O . ALA D 1 74 ? 96.94500 116.10800 113.58500 1.000 101.58000 74 ALA D O 1
ATOM 11459 N N . TRP D 1 75 ? 95.67700 114.25800 113.61900 1.000 106.80000 75 TRP D N 1
ATOM 11460 C CA . TRP D 1 75 ? 95.94600 113.98800 115.01300 1.000 113.22000 75 TRP D CA 1
ATOM 11461 C C . TRP D 1 75 ? 97.41300 113.70000 115.20700 1.000 106.49000 75 TRP D C 1
ATOM 11462 O O . TRP D 1 75 ? 98.00600 114.17300 116.17200 1.000 103.30000 75 TRP D O 1
ATOM 11483 N N . GLU D 1 76 ? 98.01300 112.93900 114.28900 1.000 99.84000 76 GLU D N 1
ATOM 11484 C CA . GLU D 1 76 ? 99.43000 112.64300 114.37900 1.000 107.77000 76 GLU D CA 1
ATOM 11485 C C . GLU D 1 76 ? 100.23700 113.92100 114.33500 1.000 106.28000 76 GLU D C 1
ATOM 11486 O O . GLU D 1 76 ? 101.17300 114.09400 115.12000 1.000 104.84000 76 GLU D O 1
ATOM 11498 N N . ILE D 1 77 ? 99.85500 114.83600 113.44600 1.000 103.70000 77 ILE D N 1
ATOM 11499 C CA . ILE D 1 77 ? 100.58300 116.07700 113.30400 1.000 111.75000 77 ILE D CA 1
ATOM 11500 C C . ILE D 1 77 ? 100.44800 116.86900 114.58200 1.000 105.68000 77 ILE D C 1
ATOM 11501 O O . ILE D 1 77 ? 101.42900 117.42400 115.07500 1.000 102.62000 77 ILE D O 1
ATOM 11517 N N . ILE D 1 78 ? 99.24200 116.93100 115.12200 1.000 105.09000 78 ILE D N 1
ATOM 11518 C CA . ILE D 1 78 ? 98.99300 117.67800 116.33100 1.000 105.69000 78 ILE D CA 1
ATOM 11519 C C . ILE D 1 78 ? 99.77700 117.12700 117.49300 1.000 103.43000 78 ILE D C 1
ATOM 11520 O O . ILE D 1 78 ? 100.37000 117.90900 118.23400 1.000 101.05000 78 ILE D O 1
ATOM 11536 N N . SER D 1 79 ? 99.79400 115.81000 117.68100 1.000 101.07000 79 SER D N 1
ATOM 11537 C CA . SER D 1 79 ? 100.53700 115.28000 118.80100 1.000 106.10000 79 SER D CA 1
ATOM 11538 C C . SER D 1 79 ? 102.01600 115.55200 118.62700 1.000 103.38000 79 SER D C 1
ATOM 11539 O O . SER D 1 79 ? 102.68100 115.93000 119.59400 1.000 103.91000 79 SER D O 1
ATOM 11547 N N . LYS D 1 80 ? 102.54000 115.42800 117.40100 1.000 101.63000 80 LYS D N 1
ATOM 11548 C CA . LYS D 1 80 ? 103.94600 115.71100 117.18400 1.000 105.78000 80 LYS D CA 1
ATOM 11549 C C . LYS D 1 80 ? 104.25200 117.16300 117.44500 1.000 104.38000 80 LYS D C 1
ATOM 11550 O O . LYS D 1 80 ? 105.30600 117.48300 117.99300 1.000 102.43000 80 LYS D O 1
ATOM 11569 N N . SER D 1 81 ? 103.33600 118.04800 117.06300 1.000 99.40000 81 SER D N 1
ATOM 11570 C CA . SER D 1 81 ? 103.54300 119.46200 117.25500 1.000 106.11000 81 SER D CA 1
ATOM 11571 C C . SER D 1 81 ? 103.57000 119.78400 118.73000 1.000 106.97000 81 SER D C 1
ATOM 11572 O O . SER D 1 81 ? 104.44800 120.52400 119.16800 1.000 108.48000 81 SER D O 1
ATOM 11580 N N . VAL D 1 82 ? 102.68200 119.16900 119.51600 1.000 102.51000 82 VAL D N 1
ATOM 11581 C CA . VAL D 1 82 ? 102.66500 119.44800 120.93800 1.000 110.20000 82 VAL D CA 1
ATOM 11582 C C . VAL D 1 82 ? 103.93000 118.94500 121.58400 1.000 110.08000 82 VAL D C 1
ATOM 11583 O O . VAL D 1 82 ? 104.50300 119.65000 122.41200 1.000 109.04000 82 VAL D O 1
ATOM 11596 N N . ILE D 1 83 ? 104.37300 117.74100 121.23600 1.000 108.29000 83 ILE D N 1
ATOM 11597 C CA . ILE D 1 83 ? 105.58300 117.24400 121.84900 1.000 115.49000 83 ILE D CA 1
ATOM 11598 C C . ILE D 1 83 ? 106.73800 118.13700 121.45400 1.000 111.59000 83 ILE D C 1
ATOM 11599 O O . ILE D 1 83 ? 107.57500 118.45200 122.29700 1.000 112.92000 83 ILE D O 1
ATOM 11615 N N . ALA D 1 84 ? 106.81400 118.55200 120.18800 1.000 105.62000 84 ALA D N 1
ATOM 11616 C CA . ALA D 1 84 ? 107.90700 119.41100 119.80300 1.000 114.51000 84 ALA D CA 1
ATOM 11617 C C . ALA D 1 84 ? 107.88800 120.67900 120.62600 1.000 111.89000 84 ALA D C 1
ATOM 11618 O O . ALA D 1 84 ? 108.93800 121.10400 121.10000 1.000 111.31000 84 ALA D O 1
ATOM 11625 N N . LEU D 1 85 ? 106.70500 121.24000 120.88100 1.000 107.67000 85 LEU D N 1
ATOM 11626 C CA . LEU D 1 85 ? 106.64800 122.43900 121.68700 1.000 115.87000 85 LEU D CA 1
ATOM 11627 C C . LEU D 1 85 ? 107.10100 122.16000 123.09400 1.000 117.75000 85 LEU D C 1
ATOM 11628 O O . LEU D 1 85 ? 107.82800 122.96400 123.66200 1.000 121.19000 85 LEU D O 1
ATOM 11644 N N . LEU D 1 86 ? 106.73500 121.01700 123.65400 1.000 114.19000 86 LEU D N 1
ATOM 11645 C CA . LEU D 1 86 ? 107.15000 120.72100 125.01100 1.000 112.97000 86 LEU D CA 1
ATOM 11646 C C . LEU D 1 86 ? 108.64900 120.58000 125.08900 1.000 114.85000 86 LEU D C 1
ATOM 11647 O O . LEU D 1 86 ? 109.25400 121.00400 126.07100 1.000 124.03000 86 LEU D O 1
ATOM 11663 N N . LEU D 1 87 ? 109.25600 119.99800 124.06600 1.000 112.39000 87 LEU D N 1
ATOM 11664 C CA . LEU D 1 87 ? 110.69400 119.85600 124.05500 1.000 118.76000 87 LEU D CA 1
ATOM 11665 C C . LEU D 1 87 ? 111.34500 121.21900 123.95200 1.000 122.64000 87 LEU D C 1
ATOM 11666 O O . LEU D 1 87 ? 112.36000 121.46300 124.60600 1.000 124.45000 87 LEU D O 1
ATOM 11682 N N . LEU D 1 88 ? 110.75300 122.11900 123.16200 1.000 115.66000 88 LEU D N 1
ATOM 11683 C CA . LEU D 1 88 ? 111.29400 123.45700 123.02200 1.000 124.34000 88 LEU D CA 1
ATOM 11684 C C . LEU D 1 88 ? 111.16500 124.17500 124.35100 1.000 123.28000 88 LEU D C 1
ATOM 11685 O O . LEU D 1 88 ? 112.05400 124.94000 124.73200 1.000 126.54000 88 LEU D O 1
ATOM 11701 N N . GLN D 1 89 ? 110.07300 123.91100 125.07000 1.000 122.89000 89 GLN D N 1
ATOM 11702 C CA . GLN D 1 89 ? 109.85300 124.50300 126.37400 1.000 126.02000 89 GLN D CA 1
ATOM 11703 C C . GLN D 1 89 ? 110.88100 123.98900 127.35400 1.000 129.00000 89 GLN D C 1
ATOM 11704 O O . GLN D 1 89 ? 111.37500 124.77200 128.15600 1.000 126.52000 89 GLN D O 1
ATOM 11718 N N . GLN D 1 90 ? 111.23600 122.70000 127.27900 1.000 125.33000 90 GLN D N 1
ATOM 11719 C CA . GLN D 1 90 ? 112.25800 122.16100 128.16200 1.000 134.65000 90 GLN D CA 1
ATOM 11720 C C . GLN D 1 90 ? 113.60800 122.77300 127.82800 1.000 136.18000 90 GLN D C 1
ATOM 11721 O O . GLN D 1 90 ? 114.40500 123.05400 128.72600 1.000 149.05000 90 GLN D O 1
ATOM 11735 N N . ASN D 1 91 ? 113.87200 123.02200 126.54700 1.000 140.50000 91 ASN D N 1
ATOM 11736 C CA . ASN D 1 91 ? 115.14500 123.62100 126.21100 1.000 145.19000 91 ASN D CA 1
ATOM 11737 C C . ASN D 1 91 ? 115.17900 125.04000 126.74900 1.000 140.99000 91 ASN D C 1
ATOM 11738 O O . ASN D 1 91 ? 116.19500 125.47100 127.30500 1.000 153.83000 91 ASN D O 1
ATOM 11749 N N . GLN D 1 92 ? 114.03700 125.73200 126.65000 1.000 137.96000 92 GLN D N 1
ATOM 11750 C CA . GLN D 1 92 ? 113.90100 127.10300 127.09600 1.000 152.98000 92 GLN D CA 1
ATOM 11751 C C . GLN D 1 92 ? 114.02600 127.15500 128.60000 1.000 150.40000 92 GLN D C 1
ATOM 11752 O O . GLN D 1 92 ? 114.59900 128.09600 129.15600 1.000 154.27000 92 GLN D O 1
ATOM 11766 N N . LEU D 1 93 ? 113.50900 126.12300 129.25100 1.000 141.86000 93 LEU D N 1
ATOM 11767 C CA . LEU D 1 93 ? 113.56800 125.99300 130.67700 1.000 143.84000 93 LEU D CA 1
ATOM 11768 C C . LEU D 1 93 ? 115.00500 125.89100 131.09700 1.000 151.26000 93 LEU D C 1
ATOM 11769 O O . LEU D 1 93 ? 115.41100 126.59700 132.00900 1.000 164.52000 93 LEU D O 1
ATOM 11785 N N . ASN D 1 94 ? 115.80400 125.07100 130.41800 1.000 157.79000 94 ASN D N 1
ATOM 11786 C CA . ASN D 1 94 ? 117.20100 124.99100 130.79700 1.000 164.37000 94 ASN D CA 1
ATOM 11787 C C . ASN D 1 94 ? 117.93500 126.29300 130.52200 1.000 160.68000 94 ASN D C 1
ATOM 11788 O O . ASN D 1 94 ? 118.75200 126.72800 131.33300 1.000 163.49000 94 ASN D O 1
ATOM 11799 N N . LEU D 1 95 ? 117.56500 127.01100 129.46500 1.000 162.27000 95 LEU D N 1
ATOM 11800 C CA . LEU D 1 95 ? 118.25700 128.26200 129.20700 1.000 169.38000 95 LEU D CA 1
ATOM 11801 C C . LEU D 1 95 ? 118.03000 129.22700 130.37900 1.000 162.95000 95 LEU D C 1
ATOM 11802 O O . LEU D 1 95 ? 118.97000 129.91100 130.82000 1.000 173.95000 95 LEU D O 1
ATOM 11818 N N . GLU D 1 96 ? 116.79700 129.23600 130.91900 1.000 162.23000 96 GLU D N 1
ATOM 11819 C CA . GLU D 1 96 ? 116.46800 130.07800 132.06200 1.000 170.44000 96 GLU D CA 1
ATOM 11820 C C . GLU D 1 96 ? 117.06200 129.54900 133.37100 1.000 174.29000 96 GLU D C 1
ATOM 11821 O O . GLU D 1 96 ? 117.62000 130.33000 134.13400 1.000 174.38000 96 GLU D O 1
ATOM 11833 N N . LEU D 1 97 ? 117.01100 128.23100 133.61100 1.000 169.83000 97 LEU D N 1
ATOM 11834 C CA . LEU D 1 97 ? 117.51200 127.60900 134.84700 1.000 171.42000 97 LEU D CA 1
ATOM 11835 C C . LEU D 1 97 ? 119.01700 127.74100 134.97300 1.000 183.01000 97 LEU D C 1
ATOM 11836 O O . LEU D 1 97 ? 119.55900 127.78300 136.07600 1.000 181.24000 97 LEU D O 1
ATOM 11852 N N . ASN D 1 98 ? 119.70200 127.81900 133.83800 1.000 173.43000 98 ASN D N 1
ATOM 11853 C CA . ASN D 1 98 ? 121.14500 127.93400 133.79600 1.000 174.99000 98 ASN D CA 1
ATOM 11854 C C . ASN D 1 98 ? 121.59900 129.39300 133.85700 1.000 177.82000 98 ASN D C 1
ATOM 11855 O O . ASN D 1 98 ? 122.79700 129.67400 133.77900 1.000 179.37000 98 ASN D O 1
ATOM 11866 N N . THR D 1 99 ? 120.64800 130.31700 134.00100 1.000 176.61000 99 THR D N 1
ATOM 11867 C CA . THR D 1 99 ? 120.93300 131.73700 134.09000 1.000 174.90000 99 THR D CA 1
ATOM 11868 C C . THR D 1 99 ? 120.49100 132.16300 135.48400 1.000 178.93000 99 THR D C 1
ATOM 11869 O O . THR D 1 99 ? 121.28300 132.67400 136.27700 1.000 172.95000 99 THR D O 1
ATOM 11880 N N . ASP D 1 100 ? 119.21500 131.93700 135.79200 1.000 185.11000 100 ASP D N 1
ATOM 11881 C CA . ASP D 1 100 ? 118.68200 132.20400 137.11400 1.000 194.40000 100 ASP D CA 1
ATOM 11882 C C . ASP D 1 100 ? 118.65400 130.86500 137.83000 1.000 188.86000 100 ASP D C 1
ATOM 11883 O O . ASP D 1 100 ? 117.74700 130.05000 137.63900 1.000 191.26000 100 ASP D O 1
ATOM 11892 N N . THR D 1 101 ? 119.63700 130.65400 138.68300 1.000 199.13000 101 THR D N 1
ATOM 11893 C CA . THR D 1 101 ? 119.85600 129.37800 139.32300 1.000 198.47000 101 THR D CA 1
ATOM 11894 C C . THR D 1 101 ? 119.17700 129.30300 140.67900 1.000 195.69000 101 THR D C 1
ATOM 11895 O O . THR D 1 101 ? 119.40100 128.36800 141.45000 1.000 194.85000 101 THR D O 1
ATOM 11906 N N . ASP D 1 102 ? 118.37700 130.31700 141.00800 1.000 190.84000 102 ASP D N 1
ATOM 11907 C CA . ASP D 1 102 ? 117.67800 130.32300 142.27800 1.000 190.68000 102 ASP D CA 1
ATOM 11908 C C . ASP D 1 102 ? 116.70200 129.16800 142.31300 1.000 177.92000 102 ASP D C 1
ATOM 11909 O O . ASP D 1 102 ? 115.79000 129.08100 141.48700 1.000 193.46000 102 ASP D O 1
ATOM 11918 N N . LYS D 1 103 ? 116.87200 128.29100 143.29400 1.000 189.03000 103 LYS D N 1
ATOM 11919 C CA . LYS D 1 103 ? 116.03400 127.11500 143.45000 1.000 192.94000 103 LYS D CA 1
ATOM 11920 C C . LYS D 1 103 ? 114.56900 127.49800 143.51900 1.000 204.02000 103 LYS D C 1
ATOM 11921 O O . LYS D 1 103 ? 113.72100 126.74300 143.05200 1.000 207.44000 103 LYS D O 1
ATOM 11940 N N . ASN D 1 104 ? 114.25300 128.64600 144.12300 1.000 202.74000 104 ASN D N 1
ATOM 11941 C CA . ASN D 1 104 ? 112.85900 129.03300 144.27200 1.000 196.62000 104 ASN D CA 1
ATOM 11942 C C . ASN D 1 104 ? 112.21500 129.34600 142.92400 1.000 186.46000 104 ASN D C 1
ATOM 11943 O O . ASN D 1 104 ? 111.01200 129.10800 142.73100 1.000 197.46000 104 ASN D O 1
ATOM 11954 N N . VAL D 1 105 ? 113.01400 129.85700 141.98800 1.000 198.47000 105 VAL D N 1
ATOM 11955 C CA . VAL D 1 105 ? 112.53300 130.17800 140.67100 1.000 197.46000 105 VAL D CA 1
ATOM 11956 C C . VAL D 1 105 ? 112.37500 128.87100 139.95200 1.000 195.11000 105 VAL D C 1
ATOM 11957 O O . VAL D 1 105 ? 111.38900 128.65800 139.24400 1.000 184.75000 105 VAL D O 1
ATOM 11970 N N . ALA D 1 106 ? 113.36900 127.99700 140.12100 1.000 191.65000 106 ALA D N 1
ATOM 11971 C CA . ALA D 1 106 ? 113.31600 126.71600 139.47600 1.000 187.24000 106 ALA D CA 1
ATOM 11972 C C . ALA D 1 106 ? 112.09200 125.93600 139.91100 1.000 179.39000 106 ALA D C 1
ATOM 11973 O O . ALA D 1 106 ? 111.42500 125.36900 139.06000 1.000 174.60000 106 ALA D O 1
ATOM 11980 N N . GLU D 1 107 ? 111.70100 125.97300 141.19100 1.000 178.16000 107 GLU D N 1
ATOM 11981 C CA . GLU D 1 107 ? 110.53000 125.19500 141.55000 1.000 165.97000 107 GLU D CA 1
ATOM 11982 C C . GLU D 1 107 ? 109.27200 125.68600 140.87000 1.000 188.90000 107 GLU D C 1
ATOM 11983 O O . GLU D 1 107 ? 108.47300 124.86700 140.42200 1.000 147.47000 107 GLU D O 1
ATOM 11995 N N . GLU D 1 108 ? 109.09400 126.99900 140.74000 1.000 165.82000 108 GLU D N 1
ATOM 11996 C CA . GLU D 1 108 ? 107.87400 127.47700 140.10300 1.000 162.72000 108 GLU D CA 1
ATOM 11997 C C . GLU D 1 108 ? 107.87700 127.10500 138.62000 1.000 166.29000 108 GLU D C 1
ATOM 11998 O O . GLU D 1 108 ? 106.84700 126.69700 138.06300 1.000 162.34000 108 GLU D O 1
ATOM 12010 N N . LEU D 1 109 ? 109.04600 127.19300 137.98400 1.000 167.40000 109 LEU D N 1
ATOM 12011 C CA . LEU D 1 109 ? 109.15200 126.84800 136.57500 1.000 172.68000 109 LEU D CA 1
ATOM 12012 C C . LEU D 1 109 ? 108.90500 125.34700 136.35900 1.000 164.54000 109 LEU D C 1
ATOM 12013 O O . LEU D 1 109 ? 108.24300 124.94400 135.39200 1.000 159.25000 109 LEU D O 1
ATOM 12029 N N . LEU D 1 110 ? 109.41700 124.53000 137.28000 1.000 169.12000 110 LEU D N 1
ATOM 12030 C CA . LEU D 1 110 ? 109.28400 123.08700 137.24100 1.000 167.11000 110 LEU D CA 1
ATOM 12031 C C . LEU D 1 110 ? 107.83600 122.69400 137.46300 1.000 152.69000 110 LEU D C 1
ATOM 12032 O O . LEU D 1 110 ? 107.36600 121.72600 136.85900 1.000 150.20000 110 LEU D O 1
ATOM 12048 N N . ARG D 1 111 ? 107.12400 123.43500 138.31800 1.000 153.39000 111 ARG D N 1
ATOM 12049 C CA . ARG D 1 111 ? 105.71300 123.17900 138.53000 1.000 147.50000 111 ARG D CA 1
ATOM 12050 C C . ARG D 1 111 ? 104.94400 123.40500 137.23300 1.000 157.07000 111 ARG D C 1
ATOM 12051 O O . ARG D 1 111 ? 104.12100 122.56300 136.86000 1.000 146.80000 111 ARG D O 1
ATOM 12072 N N . ARG D 1 112 ? 105.27400 124.46600 136.48500 1.000 150.60000 112 ARG D N 1
ATOM 12073 C CA . ARG D 1 112 ? 104.58100 124.67400 135.21700 1.000 143.61000 112 ARG D CA 1
ATOM 12074 C C . ARG D 1 112 ? 104.90600 123.55500 134.24000 1.000 143.00000 112 ARG D C 1
ATOM 12075 O O . ARG D 1 112 ? 104.03000 123.08500 133.51000 1.000 140.10000 112 ARG D O 1
ATOM 12096 N N . SER D 1 113 ? 106.16000 123.10700 134.23400 1.000 151.63000 113 SER D N 1
ATOM 12097 C CA . SER D 1 113 ? 106.58200 122.05900 133.31700 1.000 143.40000 113 SER D CA 1
ATOM 12098 C C . SER D 1 113 ? 105.79800 120.77700 133.57500 1.000 149.30000 113 SER D C 1
ATOM 12099 O O . SER D 1 113 ? 105.32800 120.12500 132.63100 1.000 136.24000 113 SER D O 1
ATOM 12107 N N . ARG D 1 114 ? 105.62600 120.42700 134.85300 1.000 148.57000 114 ARG D N 1
ATOM 12108 C CA . ARG D 1 114 ? 104.87100 119.24100 135.20700 1.000 143.46000 114 ARG D CA 1
ATOM 12109 C C . ARG D 1 114 ? 103.42700 119.36400 134.73600 1.000 141.42000 114 ARG D C 1
ATOM 12110 O O . ARG D 1 114 ? 102.85300 118.39200 134.22700 1.000 135.80000 114 ARG D O 1
ATOM 12131 N N . GLU D 1 115 ? 102.83400 120.55500 134.88700 1.000 143.26000 115 GLU D N 1
ATOM 12132 C CA . GLU D 1 115 ? 101.46300 120.75800 134.44500 1.000 142.83000 115 GLU D CA 1
ATOM 12133 C C . GLU D 1 115 ? 101.34200 120.59300 132.94200 1.000 143.47000 115 GLU D C 1
ATOM 12134 O O . GLU D 1 115 ? 100.38400 119.98200 132.46800 1.000 130.62000 115 GLU D O 1
ATOM 12146 N N . TYR D 1 116 ? 102.32600 121.07800 132.18700 1.000 141.21000 116 TYR D N 1
ATOM 12147 C CA . TYR D 1 116 ? 102.24300 120.96100 130.74500 1.000 134.04000 116 TYR D CA 1
ATOM 12148 C C . TYR D 1 116 ? 102.35300 119.50700 130.31400 1.000 132.72000 116 TYR D C 1
ATOM 12149 O O . TYR D 1 116 ? 101.67400 119.08800 129.36800 1.000 123.94000 116 TYR D O 1
ATOM 12167 N N . LEU D 1 117 ? 103.16600 118.72200 131.02000 1.000 130.44000 117 LEU D N 1
ATOM 12168 C CA . LEU D 1 117 ? 103.27800 117.31400 130.69000 1.000 133.94000 117 LEU D CA 1
ATOM 12169 C C . LEU D 1 117 ? 101.95600 116.59900 130.97600 1.000 127.85000 117 LEU D C 1
ATOM 12170 O O . LEU D 1 117 ? 101.50200 115.77300 130.17600 1.000 120.27000 117 LEU D O 1
ATOM 12186 N N . LYS D 1 118 ? 101.31000 116.91200 132.10000 1.000 125.16000 118 LYS D N 1
ATOM 12187 C CA . LYS D 1 118 ? 100.02600 116.28400 132.36000 1.000 133.26000 118 LYS D CA 1
ATOM 12188 C C . LYS D 1 118 ? 99.03000 116.63400 131.26500 1.000 122.49000 118 LYS D C 1
ATOM 12189 O O . LYS D 1 118 ? 98.26700 115.77300 130.81900 1.000 117.03000 118 LYS D O 1
ATOM 12208 N N . LYS D 1 119 ? 99.02400 117.89800 130.84200 1.000 123.49000 119 LYS D N 1
ATOM 12209 C CA . LYS D 1 119 ? 98.08700 118.35200 129.83600 1.000 132.31000 119 LYS D CA 1
ATOM 12210 C C . LYS D 1 119 ? 98.27300 117.61600 128.52400 1.000 120.18000 119 LYS D C 1
ATOM 12211 O O . LYS D 1 119 ? 97.28100 117.20800 127.91800 1.000 115.52000 119 LYS D O 1
ATOM 12230 N N . VAL D 1 120 ? 99.51100 117.37600 128.09300 1.000 121.91000 120 VAL D N 1
ATOM 12231 C CA . VAL D 1 120 ? 99.64400 116.62000 126.85900 1.000 124.49000 120 VAL D CA 1
ATOM 12232 C C . VAL D 1 120 ? 99.21600 115.18600 127.05200 1.000 117.31000 120 VAL D C 1
ATOM 12233 O O . VAL D 1 120 ? 98.63300 114.59700 126.14100 1.000 114.49000 120 VAL D O 1
ATOM 12246 N N . ALA D 1 121 ? 99.48000 114.59500 128.21400 1.000 115.36000 121 ALA D N 1
ATOM 12247 C CA . ALA D 1 121 ? 99.02700 113.23600 128.38200 1.000 117.36000 121 ALA D CA 1
ATOM 12248 C C . ALA D 1 121 ? 97.51000 113.19200 128.22300 1.000 116.05000 121 ALA D C 1
ATOM 12249 O O . ALA D 1 121 ? 96.98400 112.29500 127.56100 1.000 113.33000 121 ALA D O 1
ATOM 12256 N N . LEU D 1 122 ? 96.81400 114.20400 128.74700 1.000 110.33000 122 LEU D N 1
ATOM 12257 C CA . LEU D 1 122 ? 95.36900 114.25400 128.63000 1.000 115.36000 122 LEU D CA 1
ATOM 12258 C C . LEU D 1 122 ? 94.95200 114.42100 127.17600 1.000 112.79000 122 LEU D C 1
ATOM 12259 O O . LEU D 1 122 ? 93.98300 113.79600 126.73800 1.000 113.13000 122 LEU D O 1
ATOM 12275 N N . ILE D 1 123 ? 95.70900 115.21000 126.41000 1.000 112.16000 123 ILE D N 1
ATOM 12276 C CA . ILE D 1 123 ? 95.40300 115.40500 125.00000 1.000 118.50000 123 ILE D CA 1
ATOM 12277 C C . ILE D 1 123 ? 95.51800 114.09300 124.25500 1.000 114.80000 123 ILE D C 1
ATOM 12278 O O . ILE D 1 123 ? 94.64700 113.76800 123.44300 1.000 115.79000 123 ILE D O 1
ATOM 12294 N N . GLN D 1 124 ? 96.58500 113.33700 124.50400 1.000 115.40000 124 GLN D N 1
ATOM 12295 C CA . GLN D 1 124 ? 96.72700 112.07600 123.80500 1.000 117.14000 124 GLN D CA 1
ATOM 12296 C C . GLN D 1 124 ? 95.64800 111.09700 124.19800 1.000 114.47000 124 GLN D C 1
ATOM 12297 O O . GLN D 1 124 ? 95.20000 110.32300 123.35200 1.000 112.45000 124 GLN D O 1
ATOM 12311 N N . LEU D 1 125 ? 95.22300 111.10400 125.45900 1.000 113.42000 125 LEU D N 1
ATOM 12312 C CA . LEU D 1 125 ? 94.17600 110.18700 125.85900 1.000 114.33000 125 LEU D CA 1
ATOM 12313 C C . LEU D 1 125 ? 92.89900 110.51200 125.10700 1.000 110.88000 125 LEU D C 1
ATOM 12314 O O . LEU D 1 125 ? 92.21200 109.59900 124.64000 1.000 106.04000 125 LEU D O 1
ATOM 12330 N N . VAL D 1 126 ? 92.61400 111.80100 124.91700 1.000 107.27000 126 VAL D N 1
ATOM 12331 C CA . VAL D 1 126 ? 91.43300 112.17900 124.16600 1.000 108.77000 126 VAL D CA 1
ATOM 12332 C C . VAL D 1 126 ? 91.56200 111.73700 122.72800 1.000 107.97000 126 VAL D C 1
ATOM 12333 O O . VAL D 1 126 ? 90.60300 111.21900 122.16700 1.000 102.70000 126 VAL D O 1
ATOM 12346 N N . ILE D 1 127 ? 92.72400 111.93000 122.11600 1.000 107.60000 127 ILE D N 1
ATOM 12347 C CA . ILE D 1 127 ? 92.87100 111.51400 120.73600 1.000 113.99000 127 ILE D CA 1
ATOM 12348 C C . ILE D 1 127 ? 92.71300 110.02500 120.59700 1.000 110.27000 127 ILE D C 1
ATOM 12349 O O . ILE D 1 127 ? 92.04000 109.56700 119.67500 1.000 111.21000 127 ILE D O 1
ATOM 12365 N N . ALA D 1 128 ? 93.35300 109.25200 121.46600 1.000 110.71000 128 ALA D N 1
ATOM 12366 C CA . ALA D 1 128 ? 93.26400 107.81300 121.37300 1.000 114.82000 128 ALA D CA 1
ATOM 12367 C C . ALA D 1 128 ? 91.82100 107.36400 121.52600 1.000 112.37000 128 ALA D C 1
ATOM 12368 O O . ALA D 1 128 ? 91.35400 106.48800 120.79200 1.000 113.82000 128 ALA D O 1
ATOM 12375 N N . PHE D 1 129 ? 91.09600 108.01400 122.44100 1.000 108.75000 129 PHE D N 1
ATOM 12376 C CA . PHE D 1 129 ? 89.70100 107.72400 122.65700 1.000 114.51000 129 PHE D CA 1
ATOM 12377 C C . PHE D 1 129 ? 88.88800 107.97600 121.41700 1.000 111.19000 129 PHE D C 1
ATOM 12378 O O . PHE D 1 129 ? 88.15300 107.09400 120.96600 1.000 114.57000 129 PHE D O 1
ATOM 12395 N N . VAL D 1 130 ? 89.05800 109.15300 120.82800 1.000 108.87000 130 VAL D N 1
ATOM 12396 C CA . VAL D 1 130 ? 88.27600 109.50300 119.67100 1.000 114.85000 130 VAL D CA 1
ATOM 12397 C C . VAL D 1 130 ? 88.59300 108.56700 118.53900 1.000 110.16000 130 VAL D C 1
ATOM 12398 O O . VAL D 1 130 ? 87.67700 108.14300 117.84100 1.000 107.15000 130 VAL D O 1
ATOM 12411 N N . PHE D 1 131 ? 89.86800 108.25000 118.32400 1.000 108.91000 131 PHE D N 1
ATOM 12412 C CA . PHE D 1 131 ? 90.18900 107.33400 117.25600 1.000 111.80000 131 PHE D CA 1
ATOM 12413 C C . PHE D 1 131 ? 89.46900 106.03600 117.43500 1.000 112.89000 131 PHE D C 1
ATOM 12414 O O . PHE D 1 131 ? 88.86700 105.54200 116.48900 1.000 109.50000 131 PHE D O 1
ATOM 12431 N N . LEU D 1 132 ? 89.52300 105.45200 118.62600 1.000 105.62000 132 LEU D N 1
ATOM 12432 C CA . LEU D 1 132 ? 88.88200 104.17100 118.78500 1.000 114.91000 132 LEU D CA 1
ATOM 12433 C C . LEU D 1 132 ? 87.39500 104.24200 118.54600 1.000 106.28000 132 LEU D C 1
ATOM 12434 O O . LEU D 1 132 ? 86.84100 103.38300 117.85900 1.000 107.73000 132 LEU D O 1
ATOM 12450 N N . ILE D 1 133 ? 86.73300 105.25700 119.07800 1.000 106.15000 133 ILE D N 1
ATOM 12451 C CA . ILE D 1 133 ? 85.30000 105.31700 118.90400 1.000 111.96000 133 ILE D CA 1
ATOM 12452 C C . ILE D 1 133 ? 84.96700 105.51700 117.44900 1.000 109.04000 133 ILE D C 1
ATOM 12453 O O . ILE D 1 133 ? 84.02600 104.90900 116.93600 1.000 111.44000 133 ILE D O 1
ATOM 12469 N N . LEU D 1 134 ? 85.71700 106.37600 116.77900 1.000 108.56000 134 LEU D N 1
ATOM 12470 C CA . LEU D 1 134 ? 85.48700 106.64700 115.38900 1.000 114.83000 134 LEU D CA 1
ATOM 12471 C C . LEU D 1 134 ? 85.73900 105.39800 114.56000 1.000 119.65000 134 LEU D C 1
ATOM 12472 O O . LEU D 1 134 ? 84.96800 105.10000 113.65300 1.000 121.12000 134 LEU D O 1
ATOM 12488 N N . LEU D 1 135 ? 86.78600 104.63300 114.87000 1.000 110.77000 135 LEU D N 1
ATOM 12489 C CA . LEU D 1 135 ? 87.06000 103.43500 114.10600 1.000 115.37000 135 LEU D CA 1
ATOM 12490 C C . LEU D 1 135 ? 85.90100 102.47100 114.26400 1.000 124.18000 135 LEU D C 1
ATOM 12491 O O . LEU D 1 135 ? 85.44800 101.89200 113.27300 1.000 125.83000 135 LEU D O 1
ATOM 12507 N N . ILE D 1 136 ? 85.38700 102.32400 115.49200 1.000 116.67000 136 ILE D N 1
ATOM 12508 C CA . ILE D 1 136 ? 84.29200 101.40600 115.74800 1.000 120.13000 136 ILE D CA 1
ATOM 12509 C C . ILE D 1 136 ? 83.05600 101.83100 114.99500 1.000 116.49000 136 ILE D C 1
ATOM 12510 O O . ILE D 1 136 ? 82.37800 100.99600 114.39500 1.000 117.02000 136 ILE D O 1
ATOM 12526 N N . LEU D 1 137 ? 82.73600 103.11600 115.04400 1.000 120.61000 137 LEU D N 1
ATOM 12527 C CA . LEU D 1 137 ? 81.56100 103.61800 114.37300 1.000 125.18000 137 LEU D CA 1
ATOM 12528 C C . LEU D 1 137 ? 81.61700 103.46500 112.88300 1.000 117.87000 137 LEU D C 1
ATOM 12529 O O . LEU D 1 137 ? 80.65300 103.00800 112.26300 1.000 124.42000 137 LEU D O 1
ATOM 12545 N N . LEU D 1 138 ? 82.73400 103.83900 112.28700 1.000 125.41000 138 LEU D N 1
ATOM 12546 C CA . LEU D 1 138 ? 82.81300 103.79100 110.85500 1.000 129.11000 138 LEU D CA 1
ATOM 12547 C C . LEU D 1 138 ? 82.82200 102.34500 110.40000 1.000 124.12000 138 LEU D C 1
ATOM 12548 O O . LEU D 1 138 ? 82.20600 102.01100 109.38300 1.000 127.62000 138 LEU D O 1
ATOM 12564 N N . SER D 1 139 ? 83.47700 101.46300 111.16700 1.000 118.00000 139 SER D N 1
ATOM 12565 C CA . SER D 1 139 ? 83.53200 100.06600 110.79700 1.000 119.35000 139 SER D CA 1
ATOM 12566 C C . SER D 1 139 ? 82.14600 99.46800 110.89900 1.000 124.55000 139 SER D C 1
ATOM 12567 O O . SER D 1 139 ? 81.74000 98.68200 110.04200 1.000 124.00000 139 SER D O 1
ATOM 12575 N N . TRP D 1 140 ? 81.39800 99.85900 111.92600 1.000 119.34000 140 TRP D N 1
ATOM 12576 C CA . TRP D 1 140 ? 80.04700 99.38800 112.09600 1.000 126.99000 140 TRP D CA 1
ATOM 12577 C C . TRP D 1 140 ? 79.18700 99.81400 110.92400 1.000 128.15000 140 TRP D C 1
ATOM 12578 O O . TRP D 1 140 ? 78.45900 98.99500 110.36200 1.000 127.56000 140 TRP D O 1
ATOM 12599 N N . ARG D 1 141 ? 79.28200 101.08400 110.52300 1.000 132.75000 141 ARG D N 1
ATOM 12600 C CA . ARG D 1 141 ? 78.47200 101.55100 109.41700 1.000 127.55000 141 ARG D CA 1
ATOM 12601 C C . ARG D 1 141 ? 78.80500 100.79100 108.14400 1.000 123.15000 141 ARG D C 1
ATOM 12602 O O . ARG D 1 141 ? 77.90100 100.41100 107.39600 1.000 128.76000 141 ARG D O 1
ATOM 12623 N N . SER D 1 142 ? 80.09100 100.52500 107.92300 1.000 134.34000 142 SER D N 1
ATOM 12624 C CA . SER D 1 142 ? 80.53400 99.81100 106.74300 1.000 133.42000 142 SER D CA 1
ATOM 12625 C C . SER D 1 142 ? 79.96800 98.39900 106.69600 1.000 136.69000 142 SER D C 1
ATOM 12626 O O . SER D 1 142 ? 79.44900 97.95900 105.65700 1.000 135.99000 142 SER D O 1
ATOM 12634 N N . GLU D 1 143 ? 80.03000 97.68400 107.82600 1.000 125.10000 143 GLU D N 1
ATOM 12635 C CA . GLU D 1 143 ? 79.49700 96.33400 107.86200 1.000 136.25000 143 GLU D CA 1
ATOM 12636 C C . GLU D 1 143 ? 78.01600 96.34000 107.56800 1.000 133.96000 143 GLU D C 1
ATOM 12637 O O . GLU D 1 143 ? 77.52700 95.47800 106.83100 1.000 132.96000 143 GLU D O 1
ATOM 12649 N N . GLU D 1 144 ? 77.29500 97.31500 108.12100 1.000 136.96000 144 GLU D N 1
ATOM 12650 C CA . GLU D 1 144 ? 75.86900 97.37100 107.90000 1.000 134.64000 144 GLU D CA 1
ATOM 12651 C C . GLU D 1 144 ? 75.53900 97.66700 106.44800 1.000 133.31000 144 GLU D C 1
ATOM 12652 O O . GLU D 1 144 ? 74.59900 97.08200 105.91100 1.000 125.55000 144 GLU D O 1
ATOM 12664 N N . LEU D 1 145 ? 76.32700 98.51400 105.78000 1.000 130.79000 145 LEU D N 1
ATOM 12665 C CA . LEU D 1 145 ? 76.05700 98.78100 104.37600 1.000 141.40000 145 LEU D CA 1
ATOM 12666 C C . LEU D 1 145 ? 76.23500 97.51000 103.56200 1.000 139.96000 145 LEU D C 1
ATOM 12667 O O . LEU D 1 145 ? 75.39600 97.18600 102.71700 1.000 146.42000 145 LEU D O 1
ATOM 12683 N N . ILE D 1 146 ? 77.27500 96.73500 103.87100 1.000 132.36000 146 ILE D N 1
ATOM 12684 C CA . ILE D 1 146 ? 77.50900 95.51300 103.12100 1.000 142.55000 146 ILE D CA 1
ATOM 12685 C C . ILE D 1 146 ? 76.38200 94.53200 103.38000 1.000 138.70000 146 ILE D C 1
ATOM 12686 O O . ILE D 1 146 ? 75.89800 93.88600 102.44500 1.000 145.59000 146 ILE D O 1
ATOM 12702 N N . ARG D 1 147 ? 75.98600 94.38700 104.64900 1.000 133.85000 147 ARG D N 1
ATOM 12703 C CA . ARG D 1 147 ? 74.92200 93.47400 105.00500 1.000 135.86000 147 ARG D CA 1
ATOM 12704 C C . ARG D 1 147 ? 73.66100 93.80400 104.24100 1.000 143.66000 147 ARG D C 1
ATOM 12705 O O . ARG D 1 147 ? 73.02800 92.90600 103.68100 1.000 148.06000 147 ARG D O 1
ATOM 12726 N N . GLU D 1 148 ? 73.28400 95.07900 104.19000 1.000 134.91000 148 GLU D N 1
ATOM 12727 C CA . GLU D 1 148 ? 72.07900 95.39800 103.46700 1.000 148.91000 148 GLU D CA 1
ATOM 12728 C C . GLU D 1 148 ? 72.20500 95.11100 101.98500 1.000 149.00000 148 GLU D C 1
ATOM 12729 O O . GLU D 1 148 ? 71.25500 94.61500 101.38600 1.000 151.47000 148 GLU D O 1
ATOM 12741 N N . LEU D 1 149 ? 73.36200 95.35800 101.36900 1.000 147.80000 149 LEU D N 1
ATOM 12742 C CA . LEU D 1 149 ? 73.42900 95.08400 99.94300 1.000 150.82000 149 LEU D CA 1
ATOM 12743 C C . LEU D 1 149 ? 73.25300 93.59800 99.69100 1.000 148.27000 149 LEU D C 1
ATOM 12744 O O . LEU D 1 149 ? 72.59700 93.20000 98.71700 1.000 137.36000 149 LEU D O 1
ATOM 12760 N N . GLU D 1 150 ? 73.83300 92.76500 100.56300 1.000 150.27000 150 GLU D N 1
ATOM 12761 C CA . GLU D 1 150 ? 73.71700 91.32700 100.39700 1.000 155.69000 150 GLU D CA 1
ATOM 12762 C C . GLU D 1 150 ? 72.28600 90.84700 100.55100 1.000 153.85000 150 GLU D C 1
ATOM 12763 O O . GLU D 1 150 ? 71.81400 90.05100 99.73700 1.000 154.15000 150 GLU D O 1
ATOM 12775 N N . GLU D 1 151 ? 71.57300 91.35800 101.55700 1.000 150.97000 151 GLU D N 1
ATOM 12776 C CA . GLU D 1 151 ? 70.19200 90.94900 101.79300 1.000 156.25000 151 GLU D CA 1
ATOM 12777 C C . GLU D 1 151 ? 69.26200 91.43700 100.68500 1.000 153.87000 151 GLU D C 1
ATOM 12778 O O . GLU D 1 151 ? 68.31600 90.74600 100.30000 1.000 147.57000 151 GLU D O 1
ATOM 12790 N N . LYS D 1 152 ? 69.54400 92.63100 100.16700 1.000 149.73000 152 LYS D N 1
ATOM 12791 C CA . LYS D 1 152 ? 68.75700 93.24700 99.11500 1.000 151.22000 152 LYS D CA 1
ATOM 12792 C C . LYS D 1 152 ? 69.05800 92.65500 97.74500 1.000 152.25000 152 LYS D C 1
ATOM 12793 O O . LYS D 1 152 ? 68.21100 92.70900 96.85300 1.000 156.53000 152 LYS D O 1
ATOM 12812 N N . GLY D 1 153 ? 70.25300 92.07800 97.56000 1.000 153.98000 153 GLY D N 1
ATOM 12813 C CA . GLY D 1 153 ? 70.62400 91.54300 96.26100 1.000 163.84000 153 GLY D CA 1
ATOM 12814 C C . GLY D 1 153 ? 71.10900 92.66200 95.35200 1.000 164.41000 153 GLY D C 1
ATOM 12815 O O . GLY D 1 153 ? 70.95300 92.61300 94.13200 1.000 162.83000 153 GLY D O 1
ATOM 12819 N N . ALA D 1 154 ? 71.67600 93.70100 95.96600 1.000 163.71000 154 ALA D N 1
ATOM 12820 C CA . ALA D 1 154 ? 72.16900 94.87900 95.27100 1.000 166.86000 154 ALA D CA 1
ATOM 12821 C C . ALA D 1 154 ? 73.56600 94.66700 94.69100 1.000 169.93000 154 ALA D C 1
ATOM 12822 O O . ALA D 1 154 ? 74.08500 95.52300 93.97400 1.000 169.55000 154 ALA D O 1
ATOM 12829 N N . ALA D 1 155 ? 74.19200 93.54500 95.02600 1.000 170.91000 155 ALA D N 1
ATOM 12830 C CA . ALA D 1 155 ? 75.54500 93.25200 94.57800 1.000 167.90000 155 ALA D CA 1
ATOM 12831 C C . ALA D 1 155 ? 75.74000 91.73600 94.46300 1.000 165.17000 155 ALA D C 1
ATOM 12832 O O . ALA D 1 155 ? 75.08500 90.95400 95.16500 1.000 169.69000 155 ALA D O 1
ATOM 12839 N N . SER D 1 156 ? 76.65400 91.32000 93.58100 1.000 164.43000 156 SER D N 1
ATOM 12840 C CA . SER D 1 156 ? 76.96800 89.90100 93.39600 1.000 163.85000 156 SER D CA 1
ATOM 12841 C C . SER D 1 156 ? 77.79500 89.39500 94.54800 1.000 158.96000 156 SER D C 1
ATOM 12842 O O . SER D 1 156 ? 78.33900 90.18500 95.32200 1.000 156.63000 156 SER D O 1
ATOM 12850 N N . GLU D 1 157 ? 77.92800 88.07700 94.66500 1.000 168.19000 157 GLU D N 1
ATOM 12851 C CA . GLU D 1 157 ? 78.71200 87.53200 95.75400 1.000 163.24000 157 GLU D CA 1
ATOM 12852 C C . GLU D 1 157 ? 80.15600 87.96800 95.66200 1.000 156.25000 157 GLU D C 1
ATOM 12853 O O . GLU D 1 157 ? 80.79100 88.21100 96.68600 1.000 150.41000 157 GLU D O 1
ATOM 12865 N N . ALA D 1 158 ? 80.70100 88.02800 94.44400 1.000 157.97000 158 ALA D N 1
ATOM 12866 C CA . ALA D 1 158 ? 82.09000 88.42900 94.30100 1.000 162.90000 158 ALA D CA 1
ATOM 12867 C C . ALA D 1 158 ? 82.25600 89.88500 94.68100 1.000 151.69000 158 ALA D C 1
ATOM 12868 O O . ALA D 1 158 ? 83.23200 90.24200 95.34100 1.000 144.80000 158 ALA D O 1
ATOM 12875 N N . GLU D 1 159 ? 81.28300 90.72700 94.32000 1.000 151.62000 159 GLU D N 1
ATOM 12876 C CA . GLU D 1 159 ? 81.38000 92.13400 94.67700 1.000 147.53000 159 GLU D CA 1
ATOM 12877 C C . GLU D 1 159 ? 81.30600 92.32100 96.17500 1.000 143.53000 159 GLU D C 1
ATOM 12878 O O . GLU D 1 159 ? 82.05800 93.11600 96.74300 1.000 140.48000 159 GLU D O 1
ATOM 12890 N N . LEU D 1 160 ? 80.44000 91.55900 96.82400 1.000 146.19000 160 LEU D N 1
ATOM 12891 C CA . LEU D 1 160 ? 80.28600 91.65300 98.25200 1.000 136.38000 160 LEU D CA 1
ATOM 12892 C C . LEU D 1 160 ? 81.51800 91.13700 98.94500 1.000 137.66000 160 LEU D C 1
ATOM 12893 O O . LEU D 1 160 ? 81.95400 91.72700 99.93000 1.000 134.28000 160 LEU D O 1
ATOM 12909 N N . ALA D 1 161 ? 82.10800 90.05300 98.43600 1.000 137.58000 161 ALA D N 1
ATOM 12910 C CA . ALA D 1 161 ? 83.31000 89.53800 99.04800 1.000 135.37000 161 ALA D CA 1
ATOM 12911 C C . ALA D 1 161 ? 84.40600 90.56700 98.95800 1.000 135.36000 161 ALA D C 1
ATOM 12912 O O . ALA D 1 161 ? 85.14200 90.76600 99.92300 1.000 131.09000 161 ALA D O 1
ATOM 12919 N N . ARG D 1 162 ? 84.48700 91.26700 97.82200 1.000 135.51000 162 ARG D N 1
ATOM 12920 C CA . ARG D 1 162 ? 85.50300 92.28100 97.67800 1.000 137.24000 162 ARG D CA 1
ATOM 12921 C C . ARG D 1 162 ? 85.26600 93.41700 98.64000 1.000 134.32000 162 ARG D C 1
ATOM 12922 O O . ARG D 1 162 ? 86.22200 93.91200 99.23100 1.000 128.51000 162 ARG D O 1
ATOM 12943 N N . MET D 1 163 ? 84.00700 93.82000 98.84000 1.000 129.87000 163 MET D N 1
ATOM 12944 C CA . MET D 1 163 ? 83.75400 94.89700 99.77800 1.000 136.98000 163 MET D CA 1
ATOM 12945 C C . MET D 1 163 ? 84.15200 94.47900 101.18100 1.000 124.82000 163 MET D C 1
ATOM 12946 O O . MET D 1 163 ? 84.71100 95.28600 101.92300 1.000 119.00000 163 MET D O 1
ATOM 12960 N N . LYS D 1 164 ? 83.88100 93.22100 101.53900 1.000 128.87000 164 LYS D N 1
ATOM 12961 C CA . LYS D 1 164 ? 84.22200 92.71300 102.85500 1.000 121.33000 164 LYS D CA 1
ATOM 12962 C C . LYS D 1 164 ? 85.72800 92.71300 103.03000 1.000 122.12000 164 LYS D C 1
ATOM 12963 O O . LYS D 1 164 ? 86.23200 93.10600 104.07800 1.000 124.21000 164 LYS D O 1
ATOM 12982 N N . GLN D 1 165 ? 86.45500 92.33400 101.99200 1.000 123.81000 165 GLN D N 1
ATOM 12983 C CA . GLN D 1 165 ? 87.90000 92.31500 102.05500 1.000 124.55000 165 GLN D CA 1
ATOM 12984 C C . GLN D 1 165 ? 88.48600 93.71400 102.15800 1.000 114.40000 165 GLN D C 1
ATOM 12985 O O . GLN D 1 165 ? 89.42500 93.93400 102.93000 1.000 106.92000 165 GLN D O 1
ATOM 12999 N N . GLN D 1 166 ? 87.90800 94.66700 101.42900 1.000 117.88000 166 GLN D N 1
ATOM 13000 C CA . GLN D 1 166 ? 88.36700 96.04600 101.44800 1.000 119.71000 166 GLN D CA 1
ATOM 13001 C C . GLN D 1 166 ? 88.10900 96.64300 102.81100 1.000 113.77000 166 GLN D C 1
ATOM 13002 O O . GLN D 1 166 ? 88.94500 97.36900 103.34800 1.000 107.55000 166 GLN D O 1
ATOM 13016 N N . HIS D 1 167 ? 86.96900 96.28600 103.38800 1.000 115.63000 167 HIS D N 1
ATOM 13017 C CA . HIS D 1 167 ? 86.57100 96.69700 104.71100 1.000 119.15000 167 HIS D CA 1
ATOM 13018 C C . HIS D 1 167 ? 87.55100 96.21600 105.75000 1.000 121.37000 167 HIS D C 1
ATOM 13019 O O . HIS D 1 167 ? 88.05000 97.00800 106.55700 1.000 113.17000 167 HIS D O 1
ATOM 13033 N N . MET D 1 168 ? 87.86500 94.92200 105.70900 1.000 116.66000 168 MET D N 1
ATOM 13034 C CA . MET D 1 168 ? 88.78600 94.33900 106.65700 1.000 123.26000 168 MET D CA 1
ATOM 13035 C C . MET D 1 168 ? 90.15200 94.97400 106.53200 1.000 114.00000 168 MET D C 1
ATOM 13036 O O . MET D 1 168 ? 90.79800 95.27800 107.54000 1.000 108.11000 168 MET D O 1
ATOM 13050 N N . THR D 1 169 ? 90.56500 95.24100 105.30000 1.000 109.52000 169 THR D N 1
ATOM 13051 C CA . THR D 1 169 ? 91.84500 95.85100 105.06700 1.000 113.94000 169 THR D CA 1
ATOM 13052 C C . THR D 1 169 ? 91.89600 97.24600 105.64100 1.000 106.76000 169 THR D C 1
ATOM 13053 O O . THR D 1 169 ? 92.84100 97.58100 106.35300 1.000 104.42000 169 THR D O 1
ATOM 13064 N N . ALA D 1 170 ? 90.87600 98.05700 105.36900 1.000 108.91000 170 ALA D N 1
ATOM 13065 C CA . ALA D 1 170 ? 90.87600 99.42300 105.85000 1.000 113.15000 170 ALA D CA 1
ATOM 13066 C C . ALA D 1 170 ? 90.87700 99.46200 107.36000 1.000 106.10000 170 ALA D C 1
ATOM 13067 O O . ALA D 1 170 ? 91.55900 100.29500 107.96200 1.000 103.35000 170 ALA D O 1
ATOM 13074 N N . TYR D 1 171 ? 90.13200 98.54900 107.97200 1.000 105.56000 171 TYR D N 1
ATOM 13075 C CA . TYR D 1 171 ? 90.07200 98.44500 109.40600 1.000 113.32000 171 TYR D CA 1
ATOM 13076 C C . TYR D 1 171 ? 91.41000 98.16200 110.01000 1.000 108.09000 171 TYR D C 1
ATOM 13077 O O . TYR D 1 171 ? 91.85800 98.86500 110.92600 1.000 106.30000 171 TYR D O 1
ATOM 13095 N N . LEU D 1 172 ? 92.07600 97.14200 109.49000 1.000 106.86000 172 LEU D N 1
ATOM 13096 C CA . LEU D 1 172 ? 93.32300 96.74800 110.07000 1.000 110.07000 172 LEU D CA 1
ATOM 13097 C C . LEU D 1 172 ? 94.35100 97.82300 109.85100 1.000 104.42000 172 LEU D C 1
ATOM 13098 O O . LEU D 1 172 ? 95.15300 98.09000 110.74000 1.000 99.58000 172 LEU D O 1
ATOM 13114 N N . GLN D 1 173 ? 94.35200 98.45000 108.67700 1.000 100.84000 173 GLN D N 1
ATOM 13115 C CA . GLN D 1 173 ? 95.33700 99.46700 108.42400 1.000 103.13000 173 GLN D CA 1
ATOM 13116 C C . GLN D 1 173 ? 95.14300 100.63700 109.35100 1.000 100.12000 173 GLN D C 1
ATOM 13117 O O . GLN D 1 173 ? 96.12400 101.16500 109.87900 1.000 98.68000 173 GLN D O 1
ATOM 13131 N N . ALA D 1 174 ? 93.89600 101.04300 109.58800 1.000 102.12000 174 ALA D N 1
ATOM 13132 C CA . ALA D 1 174 ? 93.67500 102.15700 110.47500 1.000 106.91000 174 ALA D CA 1
ATOM 13133 C C . ALA D 1 174 ? 94.11800 101.81100 111.86800 1.000 102.66000 174 ALA D C 1
ATOM 13134 O O . ALA D 1 174 ? 94.71500 102.63500 112.56200 1.000 97.27000 174 ALA D O 1
ATOM 13141 N N . ALA D 1 175 ? 93.83800 100.58100 112.28200 1.000 98.40000 175 ALA D N 1
ATOM 13142 C CA . ALA D 1 175 ? 94.19600 100.14900 113.60400 1.000 105.26000 175 ALA D CA 1
ATOM 13143 C C . ALA D 1 175 ? 95.71000 100.10200 113.77200 1.000 98.81000 175 ALA D C 1
ATOM 13144 O O . ALA D 1 175 ? 96.22900 100.51300 114.81300 1.000 96.13000 175 ALA D O 1
ATOM 13151 N N . LEU D 1 176 ? 96.42500 99.62900 112.74600 1.000 98.78000 176 LEU D N 1
ATOM 13152 C CA . LEU D 1 176 ? 97.87600 99.54400 112.79400 1.000 104.78000 176 LEU D CA 1
ATOM 13153 C C . LEU D 1 176 ? 98.48800 100.92100 112.79200 1.000 100.13000 176 LEU D C 1
ATOM 13154 O O . LEU D 1 176 ? 99.45300 101.18200 113.51300 1.000 102.37000 176 LEU D O 1
ATOM 13170 N N . THR D 1 177 ? 97.91500 101.82100 112.01000 1.000 98.36000 177 THR D N 1
ATOM 13171 C CA . THR D 1 177 ? 98.44600 103.15800 111.93100 1.000 105.68000 177 THR D CA 1
ATOM 13172 C C . THR D 1 177 ? 98.27700 103.84600 113.26300 1.000 101.27000 177 THR D C 1
ATOM 13173 O O . THR D 1 177 ? 99.21100 104.47200 113.76800 1.000 102.72000 177 THR D O 1
ATOM 13184 N N . ALA D 1 178 ? 97.09200 103.73000 113.85400 1.000 99.76000 178 ALA D N 1
ATOM 13185 C CA . ALA D 1 178 ? 96.86400 104.35900 115.12900 1.000 104.55000 178 ALA D CA 1
ATOM 13186 C C . ALA D 1 178 ? 97.76500 103.74500 116.16800 1.000 100.40000 178 ALA D C 1
ATOM 13187 O O . ALA D 1 178 ? 98.27800 104.44600 117.03000 1.000 100.71000 178 ALA D O 1
ATOM 13194 N N . TRP D 1 179 ? 98.01000 102.43900 116.08200 1.000 98.17000 179 TRP D N 1
ATOM 13195 C CA . TRP D 1 179 ? 98.88400 101.80200 117.03700 1.000 105.99000 179 TRP D CA 1
ATOM 13196 C C . TRP D 1 179 ? 100.24100 102.45400 116.98800 1.000 107.14000 179 TRP D C 1
ATOM 13197 O O . TRP D 1 179 ? 100.75800 102.87100 118.02400 1.000 105.49000 179 TRP D O 1
ATOM 13218 N N . GLU D 1 180 ? 100.81400 102.59700 115.79700 1.000 106.65000 180 GLU D N 1
ATOM 13219 C CA . GLU D 1 180 ? 102.13400 103.19100 115.71700 1.000 117.61000 180 GLU D CA 1
ATOM 13220 C C . GLU D 1 180 ? 102.16300 104.60000 116.29400 1.000 112.33000 180 GLU D C 1
ATOM 13221 O O . GLU D 1 180 ? 103.09300 104.95700 117.02500 1.000 109.56000 180 GLU D O 1
ATOM 13233 N N . ILE D 1 181 ? 101.14200 105.39500 115.98200 1.000 110.00000 181 ILE D N 1
ATOM 13234 C CA . ILE D 1 181 ? 101.09700 106.77800 116.42300 1.000 116.97000 181 ILE D CA 1
ATOM 13235 C C . ILE D 1 181 ? 100.97800 106.88700 117.92500 1.000 109.33000 181 ILE D C 1
ATOM 13236 O O . ILE D 1 181 ? 101.69800 107.66200 118.56400 1.000 108.14000 181 ILE D O 1
ATOM 13252 N N . ILE D 1 182 ? 100.07200 106.11700 118.49200 1.000 107.38000 182 ILE D N 1
ATOM 13253 C CA . ILE D 1 182 ? 99.82100 106.17100 119.90400 1.000 107.81000 182 ILE D CA 1
ATOM 13254 C C . ILE D 1 182 ? 101.03000 105.68500 120.65600 1.000 103.68000 182 ILE D C 1
ATOM 13255 O O . ILE D 1 182 ? 101.39800 106.29400 121.65800 1.000 102.02000 182 ILE D O 1
ATOM 13271 N N . SER D 1 183 ? 101.64500 104.59100 120.21100 1.000 100.30000 183 SER D N 1
ATOM 13272 C CA . SER D 1 183 ? 102.80500 104.08700 120.90900 1.000 109.01000 183 SER D CA 1
ATOM 13273 C C . SER D 1 183 ? 103.92200 105.11000 120.88900 1.000 106.37000 183 SER D C 1
ATOM 13274 O O . SER D 1 183 ? 104.55300 105.33100 121.92200 1.000 105.08000 183 SER D O 1
ATOM 13282 N N . LYS D 1 184 ? 104.14600 105.78700 119.75800 1.000 103.77000 184 LYS D N 1
ATOM 13283 C CA . LYS D 1 184 ? 105.20000 106.78800 119.73400 1.000 110.17000 184 LYS D CA 1
ATOM 13284 C C . LYS D 1 184 ? 104.91100 107.91300 120.69400 1.000 109.32000 184 LYS D C 1
ATOM 13285 O O . LYS D 1 184 ? 105.82400 108.40400 121.36400 1.000 110.19000 184 LYS D O 1
ATOM 13304 N N . SER D 1 185 ? 103.64700 108.31300 120.78500 1.000 108.96000 185 SER D N 1
ATOM 13305 C CA . SER D 1 185 ? 103.27300 109.37300 121.69000 1.000 113.79000 185 SER D CA 1
ATOM 13306 C C . SER D 1 185 ? 103.54500 108.95400 123.12900 1.000 114.39000 185 SER D C 1
ATOM 13307 O O . SER D 1 185 ? 104.12700 109.72000 123.89400 1.000 114.52000 185 SER D O 1
ATOM 13315 N N . VAL D 1 186 ? 103.20300 107.71600 123.48300 1.000 110.24000 186 VAL D N 1
ATOM 13316 C CA . VAL D 1 186 ? 103.43200 107.21600 124.83300 1.000 115.72000 186 VAL D CA 1
ATOM 13317 C C . VAL D 1 186 ? 104.91300 107.20000 125.16400 1.000 115.76000 186 VAL D C 1
ATOM 13318 O O . VAL D 1 186 ? 105.30900 107.54500 126.28400 1.000 114.99000 186 VAL D O 1
ATOM 13331 N N . ILE D 1 187 ? 105.72600 106.78200 124.20800 1.000 113.27000 187 ILE D N 1
ATOM 13332 C CA . ILE D 1 187 ? 107.15600 106.75500 124.39800 1.000 119.37000 187 ILE D CA 1
ATOM 13333 C C . ILE D 1 187 ? 107.64200 108.16900 124.64900 1.000 117.14000 187 ILE D C 1
ATOM 13334 O O . ILE D 1 187 ? 108.44200 108.38700 125.55900 1.000 115.47000 187 ILE D O 1
ATOM 13350 N N . ALA D 1 188 ? 107.17200 109.13000 123.85000 1.000 112.51000 188 ALA D N 1
ATOM 13351 C CA . ALA D 1 188 ? 107.56700 110.50900 124.04700 1.000 114.83000 188 ALA D CA 1
ATOM 13352 C C . ALA D 1 188 ? 107.15600 111.01100 125.41800 1.000 117.34000 188 ALA D C 1
ATOM 13353 O O . ALA D 1 188 ? 107.92600 111.73000 126.05300 1.000 114.39000 188 ALA D O 1
ATOM 13360 N N . LEU D 1 189 ? 105.97800 110.60800 125.90400 1.000 114.84000 189 LEU D N 1
ATOM 13361 C CA . LEU D 1 189 ? 105.53400 111.07900 127.20300 1.000 124.29000 189 LEU D CA 1
ATOM 13362 C C . LEU D 1 189 ? 106.46900 110.57000 128.27600 1.000 120.67000 189 LEU D C 1
ATOM 13363 O O . LEU D 1 189 ? 106.82800 111.31400 129.19200 1.000 123.53000 189 LEU D O 1
ATOM 13379 N N . LEU D 1 190 ? 106.91900 109.32300 128.14900 1.000 121.79000 190 LEU D N 1
ATOM 13380 C CA . LEU D 1 190 ? 107.85400 108.80800 129.12800 1.000 130.40000 190 LEU D CA 1
ATOM 13381 C C . LEU D 1 190 ? 109.18100 109.52200 129.04500 1.000 127.25000 190 LEU D C 1
ATOM 13382 O O . LEU D 1 190 ? 109.75200 109.87400 130.07600 1.000 127.32000 190 LEU D O 1
ATOM 13398 N N . LEU D 1 191 ? 109.66500 109.79500 127.84600 1.000 125.50000 191 LEU D N 1
ATOM 13399 C CA . LEU D 1 191 ? 110.94100 110.47000 127.75000 1.000 127.17000 191 LEU D CA 1
ATOM 13400 C C . LEU D 1 191 ? 110.84000 111.84900 128.38900 1.000 130.94000 191 LEU D C 1
ATOM 13401 O O . LEU D 1 191 ? 111.77100 112.28500 129.07400 1.000 131.46000 191 LEU D O 1
ATOM 13417 N N . LEU D 1 192 ? 109.70400 112.52500 128.20500 1.000 123.24000 192 LEU D N 1
ATOM 13418 C CA . LEU D 1 192 ? 109.50900 113.82600 128.81300 1.000 138.43000 192 LEU D CA 1
ATOM 13419 C C . LEU D 1 192 ? 109.46700 113.69700 130.33000 1.000 131.49000 192 LEU D C 1
ATOM 13420 O O . LEU D 1 192 ? 110.01200 114.55500 131.02700 1.000 137.10000 192 LEU D O 1
ATOM 13436 N N . GLN D 1 193 ? 108.85600 112.62600 130.84800 1.000 130.96000 193 GLN D N 1
ATOM 13437 C CA . GLN D 1 193 ? 108.80600 112.40300 132.28800 1.000 139.25000 193 GLN D CA 1
ATOM 13438 C C . GLN D 1 193 ? 110.19400 112.13700 132.85000 1.000 136.75000 193 GLN D C 1
ATOM 13439 O O . GLN D 1 193 ? 110.49300 112.53300 133.98200 1.000 135.16000 193 GLN D O 1
ATOM 13453 N N . GLN D 1 194 ? 111.03600 111.45100 132.08600 1.000 136.85000 194 GLN D N 1
ATOM 13454 C CA . GLN D 1 194 ? 112.38800 111.18500 132.54000 1.000 146.92000 194 GLN D CA 1
ATOM 13455 C C . GLN D 1 194 ? 113.15100 112.50300 132.60100 1.000 142.95000 194 GLN D C 1
ATOM 13456 O O . GLN D 1 194 ? 113.92100 112.74500 133.54000 1.000 151.65000 194 GLN D O 1
ATOM 13470 N N . ASN D 1 195 ? 112.89500 113.39200 131.63600 1.000 140.60000 195 ASN D N 1
ATOM 13471 C CA . ASN D 1 195 ? 113.55600 114.67700 131.67100 1.000 153.90000 195 ASN D CA 1
ATOM 13472 C C . ASN D 1 195 ? 113.03300 115.47900 132.85600 1.000 149.18000 195 ASN D C 1
ATOM 13473 O O . ASN D 1 195 ? 113.81400 116.16300 133.51700 1.000 162.09000 195 ASN D O 1
ATOM 13484 N N . GLN D 1 196 ? 111.73400 115.33200 133.17400 1.000 147.80000 196 GLN D N 1
ATOM 13485 C CA . GLN D 1 196 ? 111.11900 116.05500 134.28200 1.000 152.80000 196 GLN D CA 1
ATOM 13486 C C . GLN D 1 196 ? 111.78600 115.63400 135.57000 1.000 159.99000 196 GLN D C 1
ATOM 13487 O O . GLN D 1 196 ? 112.10500 116.47800 136.40800 1.000 163.11000 196 GLN D O 1
ATOM 13501 N N . LEU D 1 197 ? 112.10000 114.34900 135.68500 1.000 156.01000 197 LEU D N 1
ATOM 13502 C CA . LEU D 1 197 ? 112.76500 113.87400 136.87400 1.000 164.86000 197 LEU D CA 1
ATOM 13503 C C . LEU D 1 197 ? 114.13900 114.47000 137.03200 1.000 167.82000 197 LEU D C 1
ATOM 13504 O O . LEU D 1 197 ? 114.48600 114.94300 138.11300 1.000 169.03000 197 LEU D O 1
ATOM 13520 N N . ASN D 1 198 ? 114.92600 114.48200 135.96500 1.000 165.74000 198 ASN D N 1
ATOM 13521 C CA . ASN D 1 198 ? 116.26900 115.00300 136.12000 1.000 170.45000 198 ASN D CA 1
ATOM 13522 C C . ASN D 1 198 ? 116.26500 116.50300 136.39000 1.000 176.19000 198 ASN D C 1
ATOM 13523 O O . ASN D 1 198 ? 117.10100 117.00700 137.15200 1.000 182.57000 198 ASN D O 1
ATOM 13534 N N . LEU D 1 199 ? 115.30700 117.21800 135.80800 1.000 171.22000 199 LEU D N 1
ATOM 13535 C CA . LEU D 1 199 ? 115.19900 118.65100 136.01400 1.000 173.72000 199 LEU D CA 1
ATOM 13536 C C . LEU D 1 199 ? 114.88500 118.95400 137.47100 1.000 177.85000 199 LEU D C 1
ATOM 13537 O O . LEU D 1 199 ? 115.46300 119.87400 138.05500 1.000 184.18000 199 LEU D O 1
ATOM 13553 N N . GLU D 1 200 ? 114.01900 118.14800 138.08100 1.000 174.93000 200 GLU D N 1
ATOM 13554 C CA . GLU D 1 200 ? 113.69000 118.32900 139.48400 1.000 182.31000 200 GLU D CA 1
ATOM 13555 C C . GLU D 1 200 ? 114.81900 117.90700 140.42500 1.000 188.69000 200 GLU D C 1
ATOM 13556 O O . GLU D 1 200 ? 115.11400 118.60900 141.39100 1.000 196.35000 200 GLU D O 1
ATOM 13568 N N . LEU D 1 201 ? 115.50300 116.79700 140.12600 1.000 186.08000 201 LEU D N 1
ATOM 13569 C CA . LEU D 1 201 ? 116.55500 116.29900 141.01300 1.000 187.92000 201 LEU D CA 1
ATOM 13570 C C . LEU D 1 201 ? 117.72100 117.26500 141.08700 1.000 193.09000 201 LEU D C 1
ATOM 13571 O O . LEU D 1 201 ? 118.35700 117.40700 142.13100 1.000 194.39000 201 LEU D O 1
ATOM 13587 N N . ARG D 1 202 ? 117.98700 117.95200 139.98800 1.000 192.74000 202 ARG D N 1
ATOM 13588 C CA . ARG D 1 202 ? 119.07100 118.93000 139.92500 1.000 195.06000 202 ARG D CA 1
ATOM 13589 C C . ARG D 1 202 ? 118.80400 120.31500 140.58300 1.000 199.72000 202 ARG D C 1
ATOM 13590 O O . ARG D 1 202 ? 119.74200 121.12100 140.63600 1.000 201.61000 202 ARG D O 1
ATOM 13611 N N . HIS D 1 203 ? 117.55000 120.60900 141.03100 1.000 201.14000 203 HIS D N 1
ATOM 13612 C CA . HIS D 1 203 ? 117.13500 121.88900 141.64400 1.000 201.50000 203 HIS D CA 1
ATOM 13613 C C . HIS D 1 203 ? 116.32300 121.64200 142.93600 1.000 196.53000 203 HIS D C 1
ATOM 13614 O O . HIS D 1 203 ? 116.91300 121.41800 144.00000 1.000 205.64000 203 HIS D O 1
#